Protein AF-A0A1I8AU23-F1 (afdb_monomer_lite)

pLDDT: mean 72.54, std 20.87, range [21.28, 94.88]

Structure (mmCIF, N/CA/C/O backbone):
data_AF-A0A1I8AU23-F1
#
_entry.id   AF-A0A1I8AU23-F1
#
loop_
_atom_site.group_PDB
_atom_site.id
_atom_site.type_symbol
_atom_site.label_atom_id
_atom_site.label_alt_id
_atom_site.label_comp_id
_atom_site.label_asym_id
_atom_site.label_entity_id
_atom_site.label_seq_id
_atom_site.pdbx_PDB_ins_code
_atom_site.Cartn_x
_atom_site.Cartn_y
_atom_site.Cartn_z
_atom_site.occupancy
_atom_site.B_iso_or_equiv
_atom_site.auth_seq_id
_atom_site.auth_comp_id
_atom_site.auth_asym_id
_atom_site.auth_atom_id
_atom_site.pdbx_PDB_model_num
ATOM 1 N N . MET A 1 1 ? 2.530 -51.634 60.091 1.00 32.28 1 MET A N 1
ATOM 2 C CA . MET A 1 1 ? 3.502 -52.752 60.169 1.00 32.28 1 MET A CA 1
ATOM 3 C C . MET A 1 1 ? 4.900 -52.159 60.069 1.00 32.28 1 MET A C 1
ATOM 5 O O . MET A 1 1 ? 5.012 -51.198 59.331 1.00 32.28 1 MET A O 1
ATOM 9 N N . LEU A 1 2 ? 5.880 -52.709 60.805 1.00 29.70 2 LEU A N 1
ATOM 10 C CA . LEU A 1 2 ? 7.350 -52.586 60.645 1.00 29.70 2 LEU A CA 1
ATOM 11 C C . LEU A 1 2 ? 7.907 -51.180 60.262 1.00 29.70 2 LEU A C 1
ATOM 13 O O . LEU A 1 2 ? 7.735 -50.759 59.128 1.00 29.70 2 LEU A O 1
ATOM 17 N N . SER A 1 3 ? 8.516 -50.349 61.127 1.00 27.80 3 SER A N 1
ATOM 18 C CA . SER A 1 3 ? 9.622 -50.534 62.110 1.00 27.80 3 SER A CA 1
ATOM 19 C C . SER A 1 3 ? 10.989 -50.860 61.482 1.00 27.80 3 SER A C 1
ATOM 21 O O . SER A 1 3 ? 10.985 -51.642 60.532 1.00 27.80 3 SER A O 1
ATOM 23 N N . PRO A 1 4 ? 12.143 -50.432 62.052 1.00 51.12 4 PRO A N 1
ATOM 24 C CA . PRO A 1 4 ? 12.371 -49.725 63.332 1.00 51.12 4 PRO A CA 1
ATOM 25 C C . PRO A 1 4 ? 12.957 -48.291 63.101 1.00 51.12 4 PRO A C 1
ATOM 27 O O . PRO A 1 4 ? 12.877 -47.809 61.979 1.00 51.12 4 PRO A O 1
ATOM 30 N N . ALA A 1 5 ? 13.496 -47.508 64.054 1.00 31.16 5 ALA A N 1
ATOM 31 C CA . ALA A 1 5 ? 13.915 -47.742 65.448 1.00 31.16 5 ALA A CA 1
ATOM 32 C C . ALA A 1 5 ? 13.882 -46.449 66.316 1.00 31.16 5 ALA A C 1
ATOM 34 O O . ALA A 1 5 ? 13.838 -45.362 65.758 1.00 31.16 5 ALA A O 1
ATOM 35 N N . SER A 1 6 ? 13.976 -46.616 67.653 1.00 28.92 6 SER A N 1
ATOM 36 C CA . SER A 1 6 ? 14.661 -45.764 68.676 1.00 28.92 6 SER A CA 1
ATOM 37 C C . SER A 1 6 ? 14.544 -44.216 68.676 1.00 28.92 6 SER A C 1
ATOM 39 O O . SER A 1 6 ? 14.718 -43.582 67.649 1.00 28.92 6 SER A O 1
ATOM 41 N N . SER A 1 7 ? 14.453 -43.496 69.809 1.00 28.77 7 SER A N 1
ATOM 42 C CA . SER A 1 7 ? 14.325 -43.844 71.248 1.00 28.77 7 SER A CA 1
ATOM 43 C C . SER A 1 7 ? 14.197 -42.535 72.080 1.00 28.77 7 SER A C 1
ATOM 45 O O . SER A 1 7 ? 14.979 -41.624 71.849 1.00 28.77 7 SER A O 1
ATOM 47 N N . VAL A 1 8 ? 13.200 -42.373 72.971 1.00 28.25 8 VAL A N 1
ATOM 48 C CA . VAL A 1 8 ? 13.302 -42.478 74.463 1.00 28.25 8 VAL A CA 1
ATOM 49 C C . VAL A 1 8 ? 13.427 -41.136 75.233 1.00 28.25 8 VAL A C 1
ATOM 51 O O . VAL A 1 8 ? 14.428 -40.458 75.082 1.00 28.25 8 VAL A O 1
ATOM 54 N N . PHE A 1 9 ? 12.424 -40.860 76.101 1.00 26.38 9 PHE A N 1
ATOM 55 C CA . PHE A 1 9 ? 12.414 -40.134 77.409 1.00 26.38 9 PHE A CA 1
ATOM 56 C C . PHE A 1 9 ? 13.008 -38.691 77.470 1.00 26.38 9 PHE A C 1
ATOM 58 O O . PHE A 1 9 ? 14.077 -38.422 76.951 1.00 26.38 9 PHE A O 1
ATOM 65 N N . SER A 1 10 ? 12.321 -37.649 77.978 1.00 25.06 10 SER A N 1
ATOM 66 C CA . SER A 1 10 ? 11.847 -37.351 79.361 1.00 25.06 10 SER A CA 1
ATOM 67 C C . SER A 1 10 ? 12.985 -37.229 80.396 1.00 25.06 10 SER A C 1
ATOM 69 O O . SER A 1 10 ? 13.901 -38.037 80.349 1.00 25.06 10 SER A O 1
ATOM 71 N N . ALA A 1 11 ? 12.977 -36.327 81.385 1.00 27.92 11 ALA A N 1
ATOM 72 C CA . ALA A 1 11 ? 11.888 -35.567 82.029 1.00 27.92 11 ALA A CA 1
ATOM 73 C C . ALA A 1 11 ? 12.344 -34.101 82.301 1.00 27.92 11 ALA A C 1
ATOM 75 O O . ALA A 1 11 ? 13.539 -33.832 82.290 1.00 27.92 11 ALA A O 1
ATOM 76 N N . ALA A 1 12 ? 11.495 -33.066 82.303 1.00 27.48 12 ALA A N 1
ATOM 77 C CA . ALA A 1 12 ? 10.523 -32.630 83.324 1.00 27.48 12 ALA A CA 1
ATOM 78 C C . ALA A 1 12 ? 11.107 -32.286 84.717 1.00 27.48 12 ALA A C 1
ATOM 80 O O . ALA A 1 12 ? 11.748 -33.132 85.322 1.00 27.48 12 ALA A O 1
ATOM 81 N N . ASN A 1 13 ? 10.711 -31.107 85.233 1.00 25.47 13 ASN A N 1
ATOM 82 C CA . ASN A 1 13 ? 10.614 -30.708 86.654 1.00 25.47 13 ASN A CA 1
ATOM 83 C C . ASN A 1 13 ? 11.897 -30.680 87.529 1.00 25.47 13 ASN A C 1
ATOM 85 O O . ASN A 1 13 ? 12.814 -31.462 87.342 1.00 25.47 13 ASN A O 1
ATOM 89 N N . SER A 1 14 ? 12.015 -29.848 88.575 1.00 25.70 14 SER A N 1
ATOM 90 C CA . SER A 1 14 ? 11.284 -28.632 89.009 1.00 25.70 14 SER A CA 1
ATOM 91 C C . SER A 1 14 ? 11.901 -28.118 90.322 1.00 25.70 14 SER A C 1
ATOM 93 O O . SER A 1 14 ? 12.317 -28.965 91.109 1.00 25.70 14 SER A O 1
ATOM 95 N N . HIS A 1 15 ? 11.757 -26.818 90.650 1.00 25.80 15 HIS A N 1
ATOM 96 C CA . HIS A 1 15 ? 11.891 -26.296 92.034 1.00 25.80 15 HIS A CA 1
ATOM 97 C C . HIS A 1 15 ? 13.331 -26.464 92.648 1.00 25.80 15 HIS A C 1
ATOM 99 O O . HIS A 1 15 ? 14.187 -27.059 92.007 1.00 25.80 15 HIS A O 1
ATOM 105 N N . ILE A 1 16 ? 13.751 -25.925 93.811 1.00 25.78 16 ILE A N 1
ATOM 106 C CA . ILE A 1 16 ? 13.205 -24.913 94.746 1.00 25.78 16 ILE A CA 1
ATOM 107 C C . ILE A 1 16 ? 14.352 -24.233 95.549 1.00 25.78 16 ILE A C 1
ATOM 109 O O . ILE A 1 16 ? 15.343 -24.893 95.827 1.00 25.78 16 ILE A O 1
ATOM 113 N N . LEU A 1 17 ? 14.138 -22.972 95.965 1.00 24.92 17 LEU A N 1
ATOM 114 C CA . LEU A 1 17 ? 14.748 -22.224 97.097 1.00 24.92 17 LEU A CA 1
ATOM 115 C C . LEU A 1 17 ? 16.282 -21.990 97.252 1.00 24.92 17 LEU A C 1
ATOM 117 O O . LEU A 1 17 ? 17.136 -22.776 96.869 1.00 24.92 17 LEU A O 1
ATOM 121 N N . ASP A 1 18 ? 16.544 -20.855 97.917 1.00 26.77 18 ASP A N 1
ATOM 122 C CA . ASP A 1 18 ? 17.567 -20.536 98.932 1.00 26.77 18 ASP A CA 1
ATOM 123 C C . ASP A 1 18 ? 19.090 -20.593 98.651 1.00 26.77 18 ASP A C 1
ATOM 125 O O . ASP A 1 18 ? 19.781 -21.578 98.872 1.00 26.77 18 ASP A O 1
ATOM 129 N N . ALA A 1 19 ? 19.607 -19.401 98.316 1.00 26.16 19 ALA A N 1
ATOM 130 C CA . ALA A 1 19 ? 20.414 -18.545 99.211 1.00 26.16 19 ALA A CA 1
ATOM 131 C C . ALA A 1 19 ? 21.784 -19.012 99.785 1.00 26.16 19 ALA A C 1
ATOM 133 O O . ALA A 1 19 ? 21.867 -19.945 100.568 1.00 26.16 19 ALA A O 1
ATOM 134 N N . LEU A 1 20 ? 22.800 -18.150 99.558 1.00 26.61 20 LEU A N 1
ATOM 135 C CA . LEU A 1 20 ? 23.954 -17.825 100.438 1.00 26.61 20 LEU A CA 1
ATOM 136 C C . LEU A 1 20 ? 24.861 -18.996 100.918 1.00 26.61 20 LEU A C 1
ATOM 138 O O . LEU A 1 20 ? 24.489 -19.747 101.804 1.00 26.61 20 LEU A O 1
ATOM 142 N N . GLY A 1 21 ? 26.138 -19.141 100.543 1.00 27.66 21 GLY A N 1
ATOM 143 C CA . GLY A 1 21 ? 27.087 -18.252 99.872 1.00 27.66 21 GLY A CA 1
ATOM 144 C C . GLY A 1 21 ? 28.557 -18.584 100.235 1.00 27.66 21 GLY A C 1
ATOM 145 O O . GLY A 1 21 ? 28.816 -19.519 100.984 1.00 27.66 21 GLY A O 1
ATOM 146 N N . TRP A 1 22 ? 29.477 -17.734 99.750 1.00 29.55 22 TRP A N 1
ATOM 147 C CA . TRP A 1 22 ? 30.911 -17.601 100.108 1.00 29.55 22 TRP A CA 1
ATOM 148 C C . TRP A 1 22 ? 31.915 -18.694 99.663 1.00 29.55 22 TRP A C 1
ATOM 150 O O . TRP A 1 22 ? 31.788 -19.867 99.992 1.00 29.55 22 TRP A O 1
ATOM 160 N N . GLY A 1 23 ? 32.984 -18.255 98.974 1.00 27.97 23 GLY A N 1
ATOM 161 C CA . GLY A 1 23 ? 34.149 -19.065 98.578 1.00 27.97 23 GLY A CA 1
ATOM 162 C C . GLY A 1 23 ? 34.936 -18.460 97.398 1.00 27.97 23 GLY A C 1
ATOM 163 O O . GLY A 1 23 ? 34.442 -18.445 96.280 1.00 27.97 23 GLY A O 1
ATOM 164 N N . GLU A 1 24 ? 36.134 -17.942 97.680 1.00 30.41 24 GLU A N 1
ATOM 165 C CA . GLU A 1 24 ? 37.204 -17.391 96.807 1.00 30.41 24 GLU A CA 1
ATOM 166 C C . GLU A 1 24 ? 37.392 -18.078 95.424 1.00 30.41 24 GLU A C 1
ATOM 168 O O . GLU A 1 24 ? 37.192 -19.282 95.315 1.00 30.41 24 GLU A O 1
ATOM 173 N N . ALA A 1 25 ? 37.857 -17.458 94.323 1.00 29.39 25 ALA A N 1
ATOM 174 C CA . ALA A 1 25 ? 38.222 -16.079 93.923 1.00 29.39 25 ALA A CA 1
ATOM 175 C C . ALA A 1 25 ? 38.137 -16.003 92.357 1.00 29.39 25 ALA A C 1
ATOM 177 O O . ALA A 1 25 ? 37.971 -17.039 91.721 1.00 29.39 25 ALA A O 1
ATOM 178 N N . SER A 1 26 ? 38.226 -14.881 91.623 1.00 29.83 26 SER A N 1
ATOM 179 C CA . SER A 1 26 ? 38.739 -13.534 91.921 1.00 29.83 26 SER A CA 1
ATOM 180 C C . SER A 1 26 ? 37.991 -12.413 91.151 1.00 29.83 26 SER A C 1
ATOM 182 O O . SER A 1 26 ? 38.006 -12.404 89.924 1.00 29.83 26 SER A O 1
ATOM 184 N N . SER A 1 27 ? 37.381 -11.473 91.895 1.00 27.62 27 SER A N 1
ATOM 185 C CA . SER A 1 27 ? 37.487 -9.987 91.787 1.00 27.62 27 SER A CA 1
ATOM 186 C C . SER A 1 27 ? 37.732 -9.290 90.423 1.00 27.62 27 SER A C 1
ATOM 188 O O . SER A 1 27 ? 38.641 -9.688 89.706 1.00 27.62 27 SER A O 1
ATOM 190 N N . THR A 1 28 ? 37.145 -8.132 90.056 1.00 28.23 28 THR A N 1
ATOM 191 C CA . THR A 1 28 ? 36.193 -7.149 90.672 1.00 28.23 28 THR A CA 1
ATOM 192 C C . THR A 1 28 ? 35.948 -6.004 89.643 1.00 28.23 28 THR A C 1
ATOM 194 O O . THR A 1 28 ? 36.847 -5.780 88.841 1.00 28.23 28 THR A O 1
ATOM 197 N N . THR A 1 29 ? 34.888 -5.170 89.594 1.00 28.27 29 THR A N 1
ATOM 198 C CA . THR A 1 29 ? 33.514 -5.119 90.172 1.00 28.27 29 THR A CA 1
ATOM 199 C C . THR A 1 29 ? 32.700 -3.977 89.508 1.00 28.27 29 THR A C 1
ATOM 201 O O . THR A 1 29 ? 33.240 -2.889 89.363 1.00 28.27 29 THR A O 1
ATOM 204 N N . TRP A 1 30 ? 31.391 -4.205 89.302 1.00 25.25 30 TRP A N 1
ATOM 205 C CA . TRP A 1 30 ? 30.259 -3.272 89.554 1.00 25.25 30 TRP A CA 1
ATOM 206 C C . TRP A 1 30 ? 29.835 -2.117 88.605 1.00 25.25 30 TRP A C 1
ATOM 208 O O . TRP A 1 30 ? 30.634 -1.448 87.967 1.00 25.25 30 TRP A O 1
ATOM 218 N N . GLU A 1 31 ? 28.497 -1.977 88.583 1.00 27.86 31 GLU A N 1
ATOM 219 C CA . GLU A 1 31 ? 27.583 -0.811 88.662 1.00 27.86 31 GLU A CA 1
ATOM 220 C C . GLU A 1 31 ? 27.932 0.607 88.145 1.00 27.86 31 GLU A C 1
ATOM 222 O O . GLU A 1 31 ? 28.978 1.173 88.429 1.00 27.86 31 GLU A O 1
ATOM 227 N N . ASP A 1 32 ? 26.913 1.178 87.484 1.00 26.84 32 ASP A N 1
ATOM 228 C CA . ASP A 1 32 ? 26.318 2.526 87.583 1.00 26.84 32 ASP A CA 1
ATOM 229 C C . ASP A 1 32 ? 27.112 3.848 87.707 1.00 26.84 32 ASP A C 1
ATOM 231 O O . ASP A 1 32 ? 28.120 4.020 88.381 1.00 26.84 32 ASP A O 1
ATOM 235 N N . HIS A 1 33 ? 26.412 4.859 87.175 1.00 25.20 33 HIS A N 1
ATOM 236 C CA . HIS A 1 33 ? 26.497 6.291 87.458 1.00 25.20 33 HIS A CA 1
ATOM 237 C C . HIS A 1 33 ? 27.632 7.140 86.855 1.00 25.20 33 HIS A C 1
ATOM 239 O O . HIS A 1 33 ? 28.652 6.703 86.337 1.00 25.20 33 HIS A O 1
ATOM 245 N N . TRP A 1 34 ? 27.306 8.435 86.816 1.00 26.22 34 TRP A N 1
ATOM 246 C CA . TRP A 1 34 ? 28.069 9.546 86.256 1.00 26.22 34 TRP A CA 1
ATOM 247 C C . TRP A 1 34 ? 29.183 10.029 87.197 1.00 26.22 34 TRP A C 1
ATOM 249 O O . TRP A 1 34 ? 29.148 9.777 88.397 1.00 26.22 34 TRP A O 1
ATOM 259 N N . THR A 1 35 ? 30.023 10.922 86.654 1.00 24.88 35 THR A N 1
ATOM 260 C CA . THR A 1 35 ? 31.065 11.736 87.321 1.00 24.88 35 THR A CA 1
ATOM 261 C C . THR A 1 35 ? 32.366 10.985 87.646 1.00 24.88 35 THR A C 1
ATOM 263 O O . THR A 1 35 ? 32.352 9.787 87.879 1.00 24.88 35 THR A O 1
ATOM 266 N N . GLY A 1 36 ? 33.536 11.632 87.641 1.00 26.11 36 GLY A N 1
ATOM 267 C CA . GLY A 1 36 ? 33.838 12.986 87.150 1.00 26.11 36 GLY A CA 1
ATOM 268 C C . GLY A 1 36 ? 35.086 13.603 87.796 1.00 26.11 36 GLY A C 1
ATOM 269 O O . GLY A 1 36 ? 35.190 13.639 89.015 1.00 26.11 36 GLY A O 1
ATOM 270 N N . GLY A 1 37 ? 35.991 14.140 86.971 1.00 28.62 37 GLY A N 1
ATOM 271 C CA . GLY A 1 37 ? 37.316 14.645 87.370 1.00 28.62 37 GLY A CA 1
ATOM 272 C C . GLY A 1 37 ? 38.436 13.817 86.720 1.00 28.62 37 GLY A C 1
ATOM 273 O O . GLY A 1 37 ? 38.209 12.667 86.365 1.00 28.62 37 GLY A O 1
ATOM 274 N N . GLU A 1 38 ? 39.632 14.344 86.461 1.00 30.50 38 GLU A N 1
ATOM 275 C CA . GLU A 1 38 ? 40.194 15.683 86.730 1.00 30.50 38 GLU A CA 1
ATOM 276 C C . GLU A 1 38 ? 40.438 16.408 85.378 1.00 30.50 38 GLU A C 1
ATOM 278 O O . GLU A 1 38 ? 40.766 15.766 84.387 1.00 30.50 38 GLU A O 1
ATOM 283 N N . SER A 1 39 ? 40.091 17.688 85.164 1.00 28.08 39 SER A N 1
ATOM 284 C CA . SER A 1 39 ? 40.587 18.937 85.787 1.00 28.08 39 SER A CA 1
ATOM 285 C C . SER A 1 39 ? 42.066 19.206 85.431 1.00 28.08 39 SER A C 1
ATOM 287 O O . SER A 1 39 ? 42.878 18.298 85.531 1.00 28.08 39 SER A O 1
ATOM 289 N N . LEU A 1 40 ? 42.501 20.379 84.947 1.00 27.92 40 LEU A N 1
ATOM 290 C CA . LEU A 1 40 ? 42.023 21.775 85.057 1.00 27.92 40 LEU A CA 1
ATOM 291 C C . LEU A 1 40 ? 42.376 22.588 83.770 1.00 27.92 40 LEU A C 1
ATOM 293 O O . LEU A 1 40 ? 43.265 22.159 83.037 1.00 27.92 40 LEU A O 1
ATOM 297 N N . PRO A 1 41 ? 41.881 23.831 83.563 1.00 37.44 41 PRO A N 1
ATOM 298 C CA . PRO A 1 41 ? 40.493 24.310 83.686 1.00 37.44 41 PRO A CA 1
ATOM 299 C C . PRO A 1 41 ? 40.078 25.288 82.534 1.00 37.44 41 PRO A C 1
ATOM 301 O O . PRO A 1 41 ? 40.872 25.560 81.647 1.00 37.44 41 PRO A O 1
ATOM 304 N N . SER A 1 42 ? 38.848 25.842 82.599 1.00 26.44 42 SER A N 1
ATOM 305 C CA . SER A 1 42 ? 38.447 27.254 82.288 1.00 26.44 42 SER A CA 1
ATOM 306 C C . SER A 1 42 ? 38.936 27.989 80.998 1.00 26.44 42 SER A C 1
ATOM 308 O O . SER A 1 42 ? 40.105 27.957 80.655 1.00 26.44 42 SER A O 1
ATOM 310 N N . GLU A 1 43 ? 38.156 28.835 80.304 1.00 30.44 43 GLU A N 1
ATOM 311 C CA . GLU A 1 43 ? 36.886 29.478 80.681 1.00 30.44 43 GLU A CA 1
ATOM 312 C C . GLU A 1 43 ? 36.085 30.091 79.501 1.00 30.44 43 GLU A C 1
ATOM 314 O O . GLU A 1 43 ? 36.492 30.092 78.345 1.00 30.44 43 GLU A O 1
ATOM 319 N N . GLN A 1 44 ? 34.908 30.613 79.860 1.00 28.19 44 GLN A N 1
ATOM 320 C CA . GLN A 1 44 ? 34.096 31.679 79.251 1.00 28.19 44 GLN A CA 1
ATOM 321 C C . GLN A 1 44 ? 34.492 32.317 77.892 1.00 28.19 44 GLN A C 1
ATOM 323 O O . GLN A 1 44 ? 35.478 33.026 77.743 1.00 28.19 44 GLN A O 1
ATOM 328 N N . ARG A 1 45 ? 33.532 32.222 76.957 1.00 24.19 45 ARG A N 1
ATOM 329 C CA . ARG A 1 45 ? 32.712 33.336 76.411 1.00 24.19 45 ARG A CA 1
ATOM 330 C C . ARG A 1 45 ? 33.337 34.745 76.247 1.00 24.19 45 ARG A C 1
ATOM 332 O O . ARG A 1 45 ? 33.606 35.414 77.231 1.00 24.19 45 ARG A O 1
ATOM 339 N N . ARG A 1 46 ? 33.132 35.280 75.026 1.00 24.12 46 ARG A N 1
ATOM 340 C CA . ARG A 1 46 ? 32.916 36.707 74.652 1.00 24.12 46 ARG A CA 1
ATOM 341 C C . ARG A 1 46 ? 34.069 37.711 74.870 1.00 24.12 46 ARG A C 1
ATOM 343 O O . ARG A 1 46 ? 34.386 38.029 75.999 1.00 24.12 46 ARG A O 1
ATOM 350 N N . THR A 1 47 ? 34.461 38.363 73.759 1.00 26.39 47 THR A N 1
ATOM 351 C CA . T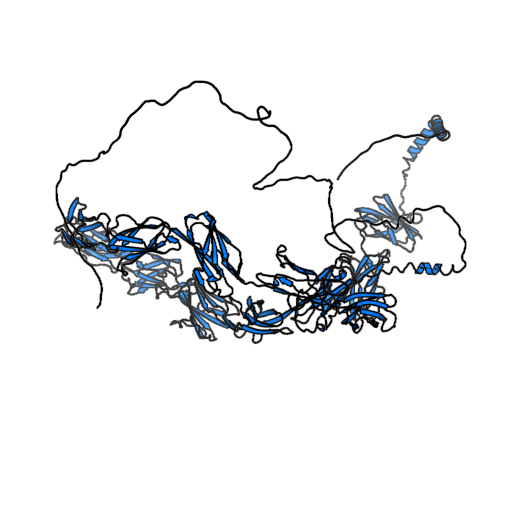HR A 1 47 ? 34.849 39.798 73.609 1.00 26.39 47 THR A CA 1
ATOM 352 C C . THR A 1 47 ? 35.935 40.377 74.549 1.00 26.39 47 THR A C 1
ATOM 354 O O . THR A 1 47 ? 35.805 40.320 75.758 1.00 26.39 47 THR A O 1
ATOM 357 N N . ASP A 1 48 ? 36.962 41.101 74.087 1.00 27.48 48 ASP A N 1
ATOM 358 C CA . ASP A 1 48 ? 36.982 42.002 72.923 1.00 27.48 48 ASP A CA 1
ATOM 359 C C . ASP A 1 48 ? 38.419 42.367 72.451 1.00 27.48 48 ASP A C 1
ATOM 361 O O . ASP A 1 48 ? 39.392 42.216 73.183 1.00 27.48 48 ASP A O 1
ATOM 365 N N . ARG A 1 49 ? 38.524 42.912 71.230 1.00 29.20 49 ARG A N 1
ATOM 366 C CA . ARG A 1 49 ? 39.522 43.896 70.731 1.00 29.20 49 ARG A CA 1
ATOM 367 C C . ARG A 1 49 ? 40.906 44.051 71.421 1.00 29.20 49 ARG A C 1
ATOM 369 O O . ARG A 1 49 ? 41.031 44.843 72.353 1.00 29.20 49 ARG A O 1
ATOM 376 N N . LYS A 1 50 ? 41.983 43.609 70.739 1.00 29.30 50 LYS A N 1
ATOM 377 C CA . LYS A 1 50 ? 42.966 44.459 69.984 1.00 29.30 50 LYS A CA 1
ATOM 378 C C . LYS A 1 50 ? 44.312 43.754 69.725 1.00 29.30 50 LYS A C 1
ATOM 380 O O . LYS A 1 50 ? 44.913 43.235 70.654 1.00 29.30 50 LYS A O 1
ATOM 385 N N . GLY A 1 51 ? 44.858 43.911 68.511 1.00 26.39 51 GLY A N 1
ATOM 386 C CA . GLY A 1 51 ? 46.286 43.679 68.235 1.00 26.39 51 GLY A CA 1
ATOM 387 C C . GLY A 1 51 ? 46.633 43.390 66.768 1.00 26.39 51 GLY A C 1
ATOM 388 O O . GLY A 1 51 ? 46.676 42.226 66.418 1.00 26.39 51 GLY A O 1
ATOM 389 N N . VAL A 1 52 ? 46.913 44.443 65.973 1.00 27.62 52 VAL A N 1
ATOM 390 C CA . VAL A 1 52 ? 47.713 44.462 64.709 1.00 27.62 52 VAL A CA 1
ATOM 391 C C . VAL A 1 52 ? 47.338 43.421 63.616 1.00 27.62 52 VAL A C 1
ATOM 393 O O . VAL A 1 52 ? 47.518 42.231 63.812 1.00 27.62 52 VAL A O 1
ATOM 396 N N . ALA A 1 53 ? 46.905 43.744 62.390 1.00 29.75 53 ALA A N 1
ATOM 397 C CA . ALA A 1 53 ? 46.713 45.000 61.644 1.00 29.75 53 ALA A CA 1
ATOM 398 C C . ALA A 1 53 ? 45.633 44.748 60.545 1.00 29.75 53 ALA A C 1
ATOM 400 O O . ALA A 1 53 ? 45.704 43.738 59.858 1.00 29.75 53 ALA A O 1
ATOM 401 N N . THR A 1 54 ? 44.490 45.455 60.502 1.00 28.52 54 THR A N 1
ATOM 402 C CA . THR A 1 54 ? 44.186 46.661 59.673 1.00 28.52 54 THR A CA 1
ATOM 403 C C . THR A 1 54 ? 44.403 46.510 58.154 1.00 28.52 54 THR A C 1
ATOM 405 O O . THR A 1 54 ? 45.521 46.211 57.759 1.00 28.52 54 THR A O 1
ATOM 408 N N . TRP A 1 55 ? 43.466 46.823 57.240 1.00 25.48 55 TRP A N 1
ATOM 409 C CA . TRP A 1 55 ? 42.032 47.209 57.316 1.00 25.48 55 TRP A CA 1
ATOM 410 C C . TRP A 1 55 ? 41.332 46.837 55.969 1.00 25.48 55 TRP A C 1
ATOM 412 O O . TRP A 1 55 ? 41.894 46.103 55.163 1.00 25.48 55 TRP A O 1
ATOM 422 N N . GLN A 1 56 ? 40.094 47.289 55.743 1.00 25.78 56 GLN A N 1
ATOM 423 C CA . GLN A 1 56 ? 39.132 46.820 54.720 1.00 25.78 56 GLN A CA 1
ATOM 424 C C . GLN A 1 56 ? 38.888 47.862 53.584 1.00 25.78 56 GLN A C 1
ATOM 426 O O . GLN A 1 56 ? 39.238 49.022 53.769 1.00 25.78 56 GLN A O 1
ATOM 431 N N . ILE A 1 57 ? 38.155 47.466 52.515 1.00 26.55 57 ILE A N 1
ATOM 432 C CA . ILE A 1 57 ? 37.289 48.278 51.593 1.00 26.55 57 ILE A CA 1
ATOM 433 C C . ILE A 1 57 ? 37.762 48.496 50.120 1.00 26.55 57 ILE A C 1
ATOM 435 O O . ILE A 1 57 ? 38.572 49.363 49.834 1.00 26.55 57 ILE A O 1
ATOM 439 N N . SER A 1 58 ? 37.093 47.759 49.210 1.00 25.50 58 SER A N 1
ATOM 440 C CA . SER A 1 58 ? 36.457 48.125 47.910 1.00 25.50 58 SER A CA 1
ATOM 441 C C . SER A 1 58 ? 37.154 48.825 46.709 1.00 25.50 58 SER A C 1
ATOM 443 O O . SER A 1 58 ? 38.038 49.655 46.836 1.00 25.50 58 SER A O 1
ATOM 445 N N . PHE A 1 59 ? 36.522 48.576 45.542 1.00 25.53 59 PHE A N 1
ATOM 446 C CA . PHE A 1 59 ? 36.512 49.294 44.243 1.00 25.53 59 PHE A CA 1
ATOM 447 C C . PHE A 1 59 ? 37.585 49.025 43.154 1.00 25.53 59 PHE A C 1
ATOM 449 O O . PHE A 1 59 ? 38.707 49.501 43.195 1.00 25.53 59 PHE A O 1
ATOM 456 N N . ALA A 1 60 ? 37.102 48.356 42.094 1.00 26.84 60 ALA A N 1
ATOM 457 C CA . ALA A 1 60 ? 37.217 48.668 40.659 1.00 26.84 60 ALA A CA 1
ATOM 458 C C . ALA A 1 60 ? 38.560 49.022 39.960 1.00 26.84 60 ALA A C 1
ATOM 460 O O . ALA A 1 60 ? 39.089 50.120 40.084 1.00 26.84 60 ALA A O 1
ATOM 461 N N . SER A 1 61 ? 38.825 48.210 38.922 1.00 25.05 61 SER A N 1
ATOM 462 C CA . SER A 1 61 ? 39.305 48.590 37.573 1.00 25.05 61 SER A CA 1
ATOM 463 C C . SER A 1 61 ? 40.802 48.831 37.292 1.00 25.05 61 SER A C 1
ATOM 465 O O . SER A 1 61 ? 41.534 49.397 38.086 1.00 25.05 61 SER A O 1
ATOM 467 N N . LEU A 1 62 ? 41.168 48.458 36.053 1.00 24.20 62 LEU A N 1
ATOM 468 C CA . LEU A 1 62 ? 42.247 48.984 35.196 1.00 24.20 62 LEU A CA 1
ATOM 469 C C . LEU A 1 62 ? 43.731 48.894 35.635 1.00 24.20 62 LEU A C 1
ATOM 471 O O . LEU A 1 62 ? 44.217 49.689 36.427 1.00 24.20 62 LEU A O 1
ATOM 475 N N . SER A 1 63 ? 44.487 48.130 34.826 1.00 24.78 63 SER A N 1
ATOM 476 C CA . SER A 1 63 ? 45.910 48.332 34.451 1.00 24.78 63 SER A CA 1
ATOM 477 C C . SER A 1 63 ? 47.027 48.074 35.490 1.00 24.78 63 SER A C 1
ATOM 479 O O . SER A 1 63 ? 46.801 48.136 36.687 1.00 24.78 63 SER A O 1
ATOM 481 N N . GLY A 1 64 ? 48.251 47.787 34.999 1.00 29.52 64 GLY A N 1
ATOM 482 C CA . GLY A 1 64 ? 49.507 47.740 35.785 1.00 29.52 64 GLY A CA 1
ATOM 483 C C . GLY A 1 64 ? 49.617 46.590 36.807 1.00 29.52 64 GLY A C 1
ATOM 484 O O . GLY A 1 64 ? 49.400 46.812 37.986 1.00 29.52 64 GLY A O 1
ATOM 485 N N . LEU A 1 65 ? 49.825 45.319 36.438 1.00 24.17 65 LEU A N 1
ATOM 486 C CA . LEU A 1 65 ? 51.036 44.714 35.836 1.00 24.17 65 LEU A CA 1
ATOM 487 C C . LEU A 1 65 ? 52.257 44.665 36.798 1.00 24.17 65 LEU A C 1
ATOM 489 O O . LEU A 1 65 ? 52.955 45.663 36.944 1.00 24.17 65 LEU A O 1
ATOM 493 N N . SER A 1 66 ? 52.560 43.460 37.328 1.00 25.86 66 SER A N 1
ATOM 494 C CA . SER A 1 66 ? 53.724 43.054 38.170 1.00 25.86 66 SER A CA 1
ATOM 495 C C . SER A 1 66 ? 53.837 43.748 39.543 1.00 25.86 66 SER A C 1
ATOM 497 O O . SER A 1 66 ? 53.687 44.957 39.639 1.00 25.86 66 SER A O 1
ATOM 499 N N . VAL A 1 67 ? 54.000 43.048 40.673 1.00 25.89 67 VAL A N 1
ATOM 500 C CA . VAL A 1 67 ? 55.186 42.324 41.215 1.00 25.89 67 VAL A CA 1
ATOM 501 C C . VAL A 1 67 ? 54.700 41.681 42.542 1.00 25.89 67 VAL A C 1
ATOM 503 O O . VAL A 1 67 ? 53.893 42.321 43.212 1.00 25.89 67 VAL A O 1
ATOM 506 N N . CYS A 1 68 ? 55.094 40.509 43.059 1.00 27.67 68 CYS A N 1
ATOM 507 C CA . CYS A 1 68 ? 55.950 39.379 42.648 1.00 27.67 68 CYS A CA 1
ATOM 508 C C . CYS A 1 68 ? 55.646 38.176 43.595 1.00 27.67 68 CYS A C 1
ATOM 510 O O . CYS A 1 68 ? 54.840 38.320 44.512 1.00 27.67 68 CYS A O 1
ATOM 512 N N . ASP A 1 69 ? 56.243 36.987 43.473 1.00 30.69 69 ASP A N 1
ATOM 513 C CA . ASP A 1 69 ? 57.152 36.488 42.431 1.00 30.69 69 ASP A CA 1
ATOM 514 C C . ASP A 1 69 ? 56.420 35.431 41.597 1.00 30.69 69 ASP A C 1
ATOM 516 O O . ASP A 1 69 ? 56.150 34.321 42.053 1.00 30.69 69 ASP A O 1
ATOM 520 N N . ASP A 1 70 ? 56.070 35.815 40.372 1.00 24.41 70 ASP A N 1
ATOM 521 C CA . ASP A 1 70 ? 55.318 35.012 39.412 1.00 24.41 70 ASP A CA 1
ATOM 522 C C . ASP A 1 70 ? 56.083 34.999 38.085 1.00 24.41 70 ASP A C 1
ATOM 524 O O . ASP A 1 70 ? 56.596 36.036 37.647 1.00 24.41 70 ASP A O 1
ATOM 528 N N . HIS A 1 71 ? 56.141 33.826 37.441 1.00 24.94 71 HIS A N 1
ATOM 529 C CA . HIS A 1 71 ? 56.923 33.566 36.225 1.00 24.94 71 HIS A CA 1
ATOM 530 C C . HIS A 1 71 ? 58.459 33.762 36.455 1.00 24.94 71 HIS A C 1
ATOM 532 O O . HIS A 1 71 ? 58.859 34.094 37.570 1.00 24.94 71 HIS A O 1
ATOM 538 N N . PRO A 1 72 ? 59.379 33.513 35.483 1.00 30.92 72 PRO A N 1
ATOM 539 C CA . PRO A 1 72 ? 59.153 33.254 34.057 1.00 30.92 72 PRO A CA 1
ATOM 540 C C . PRO A 1 72 ? 59.994 32.138 33.375 1.00 30.92 72 PRO A C 1
ATOM 542 O O . PRO A 1 72 ? 61.105 31.832 33.780 1.00 30.92 72 PRO A O 1
ATOM 545 N N . ARG A 1 73 ? 59.519 31.729 32.180 1.00 23.44 73 ARG A N 1
ATOM 546 C CA . ARG A 1 73 ? 60.290 31.439 30.932 1.00 23.44 73 ARG A CA 1
ATOM 547 C C . ARG A 1 73 ? 61.400 30.360 30.905 1.00 23.44 73 ARG A C 1
ATOM 549 O O . ARG A 1 73 ? 62.360 30.442 31.647 1.00 23.44 73 ARG A O 1
ATOM 556 N N . ARG A 1 74 ? 61.418 29.633 29.765 1.00 24.28 74 ARG A N 1
ATOM 557 C CA . ARG A 1 74 ? 62.614 29.186 28.988 1.00 24.28 74 ARG A CA 1
ATOM 558 C C . ARG A 1 74 ? 63.589 28.234 29.720 1.00 24.28 74 ARG A C 1
ATOM 560 O O . ARG A 1 74 ? 64.206 28.604 30.701 1.00 24.28 74 ARG A O 1
ATOM 567 N N . ASN A 1 75 ? 63.915 27.044 29.214 1.00 26.62 75 ASN A N 1
ATOM 568 C CA . ASN A 1 75 ? 64.248 26.685 27.828 1.00 26.62 75 ASN A CA 1
ATOM 569 C C . ASN A 1 75 ? 64.374 25.149 27.694 1.00 26.62 75 ASN A C 1
ATOM 571 O O . ASN A 1 75 ? 64.679 24.498 28.679 1.00 26.62 75 ASN A O 1
ATOM 575 N N . ASN A 1 76 ? 64.312 24.655 26.449 1.00 26.17 76 ASN A N 1
ATOM 576 C CA . ASN A 1 76 ? 65.084 23.533 25.873 1.00 26.17 76 ASN A CA 1
ATOM 577 C C . ASN A 1 76 ? 65.153 22.129 26.534 1.00 26.17 76 ASN A C 1
ATOM 579 O O . ASN A 1 76 ? 65.442 21.964 27.708 1.00 26.17 76 ASN A O 1
ATOM 583 N N . LEU A 1 77 ? 65.157 21.136 25.629 1.00 28.52 77 LEU A N 1
ATOM 584 C CA . LEU A 1 77 ? 65.561 19.725 25.772 1.00 28.52 77 LEU A CA 1
ATOM 585 C C . LEU A 1 77 ? 64.641 18.760 26.556 1.00 28.52 77 LEU A C 1
ATOM 587 O O . LEU A 1 77 ? 64.236 18.998 27.683 1.00 28.52 77 LEU A O 1
ATOM 591 N N . ALA A 1 78 ? 64.393 17.633 25.873 1.00 27.30 78 ALA A N 1
ATOM 592 C CA . ALA A 1 78 ? 64.139 16.256 26.316 1.00 27.30 78 ALA A CA 1
ATOM 593 C C . ALA A 1 78 ? 64.047 15.962 27.839 1.00 27.30 78 ALA A C 1
ATOM 595 O O . ALA A 1 78 ? 64.904 16.371 28.612 1.00 27.30 78 ALA A O 1
ATOM 596 N N . CYS A 1 79 ? 63.127 15.103 28.300 1.00 24.84 79 CYS A N 1
ATOM 597 C CA . CYS A 1 79 ? 62.842 13.789 27.700 1.00 24.84 79 CYS A CA 1
ATOM 598 C C . CYS A 1 79 ? 61.460 13.189 28.077 1.00 24.84 79 CYS A C 1
ATOM 600 O O . CYS A 1 79 ? 60.731 13.753 28.882 1.00 24.84 79 CYS A O 1
ATOM 602 N N . LEU A 1 80 ? 61.153 12.034 27.462 1.00 26.05 80 LEU A N 1
ATOM 603 C CA . LEU A 1 80 ? 60.426 10.844 27.975 1.00 26.05 80 LEU A CA 1
ATOM 604 C C . LEU A 1 80 ? 59.780 10.932 29.391 1.00 26.05 80 LEU A C 1
ATOM 606 O O . LEU A 1 80 ? 60.456 11.326 30.333 1.00 26.05 80 LEU A O 1
ATOM 610 N N . GLN A 1 81 ? 58.551 10.449 29.659 1.00 26.11 81 GLN A N 1
ATOM 611 C CA . GLN A 1 81 ? 57.617 9.610 28.871 1.00 26.11 81 GLN A CA 1
ATOM 612 C C . GLN A 1 81 ? 56.231 9.522 29.570 1.00 26.11 81 GLN A C 1
ATOM 614 O O . GLN A 1 81 ? 56.212 9.480 30.792 1.00 26.11 81 GLN A O 1
ATOM 619 N N . SER A 1 82 ? 55.125 9.359 28.811 1.00 25.75 82 SER A N 1
ATOM 620 C CA . SER A 1 82 ? 53.805 8.766 29.206 1.00 25.75 82 SER A CA 1
ATOM 621 C C . SER A 1 82 ? 53.020 9.292 30.441 1.00 25.75 82 SER A C 1
ATOM 623 O O . SER A 1 82 ? 53.592 9.623 31.463 1.00 25.75 82 SER A O 1
ATOM 625 N N . SER A 1 83 ? 51.680 9.267 30.506 1.00 25.61 83 SER A N 1
ATOM 626 C CA . SER A 1 83 ? 50.601 9.188 29.495 1.00 25.61 83 SER A CA 1
ATOM 627 C C . SER A 1 83 ? 49.232 9.264 30.198 1.00 25.61 83 SER A C 1
ATOM 629 O O . SER A 1 83 ? 49.017 8.474 31.112 1.00 25.61 83 SER A O 1
ATOM 631 N N . MET A 1 84 ? 48.291 10.098 29.735 1.00 23.52 84 MET A N 1
ATOM 632 C CA . MET A 1 84 ? 46.838 9.811 29.698 1.00 23.52 84 MET A CA 1
ATOM 633 C C . MET A 1 84 ? 46.081 10.915 28.931 1.00 23.52 84 MET A C 1
ATOM 635 O O . MET A 1 84 ? 46.642 11.969 28.637 1.00 23.52 84 MET A O 1
ATOM 639 N N . SER A 1 85 ? 44.840 10.628 28.534 1.00 22.67 85 SER A N 1
ATOM 640 C CA . SER A 1 85 ? 44.095 11.344 27.484 1.00 22.67 85 SER A CA 1
ATOM 641 C C . SER A 1 85 ? 43.146 12.430 28.004 1.00 22.67 85 SER A C 1
ATOM 643 O O . SER A 1 85 ? 42.493 12.201 29.017 1.00 22.67 85 SER A O 1
ATOM 645 N N . LEU A 1 86 ? 42.933 13.503 27.221 1.00 22.14 86 LEU A N 1
ATOM 646 C CA . LEU A 1 86 ? 41.596 13.877 26.706 1.00 22.14 86 LEU A CA 1
ATOM 647 C C . LEU A 1 86 ? 41.655 14.937 25.577 1.00 22.14 86 LEU A C 1
ATOM 649 O O . LEU A 1 86 ? 42.697 15.534 25.320 1.00 22.14 86 LEU A O 1
ATOM 653 N N . GLN A 1 87 ? 40.525 15.132 24.885 1.00 23.45 87 GLN A N 1
ATOM 654 C CA . GLN A 1 87 ? 40.267 16.176 23.869 1.00 23.45 87 GLN A CA 1
ATOM 655 C C . GLN A 1 87 ? 39.918 17.533 24.565 1.00 23.45 87 GLN A C 1
ATOM 657 O O . GLN A 1 87 ? 39.796 17.552 25.785 1.00 23.45 87 GLN A O 1
ATOM 662 N N . LEU A 1 88 ? 39.744 18.713 23.937 1.00 22.19 88 LEU A N 1
ATOM 663 C CA . LEU A 1 88 ? 39.283 19.104 22.588 1.00 22.19 88 LEU A CA 1
ATOM 664 C C . LEU A 1 88 ? 39.962 20.402 22.057 1.00 22.19 88 LEU A C 1
ATOM 666 O O . LEU A 1 88 ? 40.305 21.280 22.835 1.00 22.19 88 LEU A O 1
ATOM 670 N N . PHE A 1 89 ? 40.026 20.521 20.717 1.00 23.41 89 PHE A N 1
ATOM 671 C CA . PHE A 1 89 ? 39.867 21.724 19.856 1.00 23.41 89 PHE A CA 1
ATOM 672 C C . PHE A 1 89 ? 40.461 23.101 20.259 1.00 23.41 89 PHE A C 1
ATOM 674 O O . PHE A 1 89 ? 39.977 23.735 21.191 1.00 23.41 89 PHE A O 1
ATOM 681 N N . LEU A 1 90 ? 41.273 23.701 19.365 1.00 24.55 90 LEU A N 1
ATOM 682 C CA . LEU A 1 90 ? 40.798 24.745 18.421 1.00 24.55 90 LEU A CA 1
ATOM 683 C C . LEU A 1 90 ? 41.844 25.130 17.335 1.00 24.55 90 LEU A C 1
ATOM 685 O O . LEU A 1 90 ? 42.969 24.642 17.332 1.00 24.55 90 LEU A O 1
ATOM 689 N N . THR A 1 91 ? 41.391 25.966 16.392 1.00 28.02 91 THR A N 1
ATOM 690 C CA . THR A 1 91 ? 42.022 26.608 15.206 1.00 28.02 91 THR A CA 1
ATOM 691 C C . THR A 1 91 ? 43.348 27.372 15.482 1.00 28.02 91 THR A C 1
ATOM 693 O O . THR A 1 91 ? 43.651 27.650 16.635 1.00 28.02 91 THR A O 1
ATOM 696 N N . ASP A 1 92 ? 44.179 27.812 14.515 1.00 24.80 92 ASP A N 1
ATOM 697 C CA . ASP A 1 92 ? 43.956 28.110 13.080 1.00 24.80 92 ASP A CA 1
ATOM 698 C C . ASP A 1 92 ? 45.270 28.188 12.243 1.00 24.80 92 ASP A C 1
ATOM 700 O O . ASP A 1 92 ? 46.334 28.467 12.794 1.00 24.80 92 ASP A O 1
ATOM 704 N N . SER A 1 93 ? 45.156 28.148 10.904 1.00 28.33 93 SER A N 1
ATOM 705 C CA . SER A 1 93 ? 46.102 28.679 9.885 1.00 28.33 93 SER A CA 1
ATOM 706 C C . SER A 1 93 ? 47.531 28.088 9.768 1.00 28.33 93 SER A C 1
ATOM 708 O O . SER A 1 93 ? 48.000 27.352 10.629 1.00 28.33 93 SER A O 1
ATOM 710 N N . GLY A 1 94 ? 48.275 28.439 8.699 1.00 25.59 94 GLY A N 1
ATOM 711 C CA . GLY A 1 94 ? 49.751 28.347 8.738 1.00 25.59 94 GLY A CA 1
ATOM 712 C C . GLY A 1 94 ? 50.505 28.313 7.401 1.00 25.59 94 GLY A C 1
ATOM 713 O O . GLY A 1 94 ? 50.832 29.361 6.853 1.00 25.59 94 GLY A O 1
ATOM 714 N N . ASN A 1 95 ? 50.756 27.097 6.889 1.00 26.95 95 ASN A N 1
ATOM 715 C CA . ASN A 1 95 ? 51.466 26.766 5.633 1.00 26.95 95 ASN A CA 1
ATOM 716 C C . ASN A 1 95 ? 53.031 26.863 5.632 1.00 26.95 95 ASN A C 1
ATOM 718 O O . ASN A 1 95 ? 53.617 27.591 6.424 1.00 26.95 95 ASN A O 1
ATOM 722 N N . ILE A 1 96 ? 53.670 26.166 4.666 1.00 27.41 96 ILE A N 1
ATOM 723 C CA . ILE A 1 96 ? 55.038 26.365 4.083 1.00 27.41 96 ILE A CA 1
ATOM 724 C C . ILE A 1 96 ? 56.310 25.657 4.690 1.00 27.41 96 ILE A C 1
ATOM 726 O O . ILE A 1 96 ? 57.029 26.187 5.526 1.00 27.41 96 ILE A O 1
ATOM 730 N N . THR A 1 97 ? 56.642 24.492 4.082 1.00 28.97 97 THR A N 1
ATOM 731 C CA . THR A 1 97 ? 57.962 23.951 3.586 1.00 28.97 97 THR A CA 1
ATOM 732 C C . THR A 1 97 ? 59.193 23.551 4.452 1.00 28.97 97 THR A C 1
ATOM 734 O O . THR A 1 97 ? 59.741 24.369 5.180 1.00 28.97 97 THR A O 1
ATOM 737 N N . GLY A 1 98 ? 59.787 22.379 4.109 1.00 28.81 98 GLY A N 1
ATOM 738 C CA . GLY A 1 98 ? 61.251 22.067 4.105 1.00 28.81 98 GLY A CA 1
ATOM 739 C C . GLY A 1 98 ? 61.693 20.846 4.961 1.00 28.81 98 GLY A C 1
ATOM 740 O O . GLY A 1 98 ? 61.445 20.864 6.156 1.00 28.81 98 GLY A O 1
ATOM 741 N N . LEU A 1 99 ? 62.190 19.692 4.455 1.00 27.12 99 LEU A N 1
ATOM 742 C CA . LEU A 1 99 ? 63.447 19.346 3.716 1.00 27.12 99 LEU A CA 1
ATOM 743 C C . LEU A 1 99 ? 64.735 19.380 4.598 1.00 27.12 99 LEU A C 1
ATOM 745 O O . LEU A 1 99 ? 64.976 20.401 5.226 1.00 27.12 99 LEU A O 1
ATOM 749 N N . THR A 1 100 ? 65.634 18.366 4.688 1.00 28.44 100 THR A N 1
ATOM 750 C CA . THR A 1 100 ? 65.794 17.059 3.971 1.00 28.44 100 THR A CA 1
ATOM 751 C C . THR A 1 100 ? 66.571 15.981 4.795 1.00 28.44 100 THR A C 1
ATOM 753 O O . THR A 1 100 ? 67.089 16.265 5.868 1.00 28.44 100 THR A O 1
ATOM 756 N N . PHE A 1 101 ? 66.657 14.753 4.251 1.00 23.23 101 PHE A N 1
ATOM 757 C CA . PHE A 1 101 ? 67.323 13.504 4.703 1.00 23.23 101 PHE A CA 1
ATOM 758 C C . PHE A 1 101 ? 68.868 13.489 4.827 1.00 23.23 101 PHE A C 1
ATOM 760 O O . PHE A 1 101 ? 69.542 14.286 4.183 1.00 23.23 101 PHE A O 1
ATOM 767 N N . VAL A 1 102 ? 69.399 12.446 5.504 1.00 26.88 102 VAL A N 1
ATOM 768 C CA . VAL A 1 102 ? 70.344 11.389 5.006 1.00 26.88 102 VAL A CA 1
ATOM 769 C C . VAL A 1 102 ? 70.499 10.342 6.144 1.00 26.88 102 VAL A C 1
ATOM 771 O O . VAL A 1 102 ? 70.701 10.737 7.284 1.00 26.88 102 VAL A O 1
ATOM 774 N N . ALA A 1 103 ? 70.137 9.052 6.010 1.00 28.75 103 ALA A N 1
ATOM 775 C CA . ALA A 1 103 ? 70.742 7.941 5.238 1.00 28.75 103 ALA A CA 1
ATOM 776 C C . ALA A 1 103 ? 72.165 7.553 5.718 1.00 28.75 103 ALA A C 1
ATOM 778 O O . ALA A 1 103 ? 72.916 8.407 6.163 1.00 28.75 103 ALA A O 1
ATOM 779 N N . GLY A 1 104 ? 72.627 6.300 5.675 1.00 27.42 104 GLY A N 1
ATOM 780 C CA . GLY A 1 104 ? 72.045 5.006 5.273 1.00 27.42 104 GLY A CA 1
ATOM 781 C C . GLY A 1 104 ? 73.033 3.887 5.685 1.00 27.42 104 GLY A C 1
ATOM 782 O O . GLY A 1 104 ? 73.949 4.159 6.454 1.00 27.42 104 GLY A O 1
ATOM 783 N N . ALA A 1 105 ? 72.985 2.632 5.228 1.00 32.69 105 ALA A N 1
ATOM 784 C CA . ALA A 1 105 ? 72.019 1.888 4.406 1.00 32.69 105 ALA A CA 1
ATOM 785 C C . ALA A 1 105 ? 72.108 0.392 4.856 1.00 32.69 105 ALA A C 1
ATOM 787 O O . ALA A 1 105 ? 72.005 0.189 6.059 1.00 32.69 105 ALA A O 1
ATOM 788 N N . ILE A 1 106 ? 72.300 -0.710 4.106 1.00 28.30 106 ILE A N 1
ATOM 789 C CA . ILE A 1 106 ? 72.526 -1.075 2.685 1.00 28.30 106 ILE A CA 1
ATOM 790 C C . ILE A 1 106 ? 71.926 -2.503 2.490 1.00 28.30 106 ILE A C 1
ATOM 792 O O . ILE A 1 106 ? 71.637 -3.162 3.482 1.00 28.30 106 ILE A O 1
ATOM 796 N N . GLN A 1 107 ? 71.887 -3.014 1.244 1.00 27.39 107 GLN A N 1
ATOM 797 C CA . GLN A 1 107 ? 71.905 -4.453 0.868 1.00 27.39 107 GLN A CA 1
ATOM 798 C C . GLN A 1 107 ? 70.572 -5.236 1.026 1.00 27.39 107 GLN A C 1
ATOM 800 O O . GLN A 1 107 ? 69.898 -5.086 2.032 1.00 27.39 107 GLN A O 1
ATOM 805 N N . SER A 1 108 ? 70.143 -6.153 0.138 1.00 27.98 108 SER A N 1
ATOM 806 C CA . SER A 1 108 ? 70.313 -6.436 -1.321 1.00 27.98 108 SER A CA 1
ATOM 807 C C . SER A 1 108 ? 69.340 -7.612 -1.672 1.00 27.98 108 SER A C 1
ATOM 809 O O . SER A 1 108 ? 68.716 -8.125 -0.748 1.00 27.98 108 SER A O 1
ATOM 811 N N . ARG A 1 109 ? 69.117 -8.171 -2.880 1.00 28.33 109 ARG A N 1
ATOM 812 C CA . ARG A 1 109 ? 69.293 -7.908 -4.343 1.00 28.33 109 ARG A CA 1
ATOM 813 C C . ARG A 1 109 ? 68.503 -9.041 -5.078 1.00 28.33 109 ARG A C 1
ATOM 815 O O . ARG A 1 109 ? 68.166 -10.008 -4.409 1.00 28.33 109 ARG A O 1
ATOM 822 N N . ALA A 1 110 ? 68.206 -9.110 -6.385 1.00 26.00 110 ALA A N 1
ATOM 823 C CA . ALA A 1 110 ? 68.261 -8.279 -7.612 1.00 26.00 110 ALA A CA 1
ATOM 824 C C . ALA A 1 110 ? 67.345 -9.000 -8.663 1.00 26.00 110 ALA A C 1
ATOM 826 O O . ALA A 1 110 ? 67.059 -10.173 -8.446 1.00 26.00 110 ALA A O 1
ATOM 827 N N . THR A 1 111 ? 66.904 -8.500 -9.827 1.00 24.98 111 THR A N 1
ATOM 828 C CA . THR A 1 111 ? 66.751 -7.165 -10.459 1.00 24.98 111 THR A CA 1
ATOM 829 C C . THR A 1 111 ? 65.943 -7.358 -11.757 1.00 24.98 111 THR A C 1
ATOM 831 O O . THR A 1 111 ? 66.165 -8.363 -12.419 1.00 24.98 111 THR A O 1
ATOM 834 N N . GLU A 1 112 ? 65.173 -6.337 -12.170 1.00 22.17 112 GLU A N 1
ATOM 835 C CA . GLU A 1 112 ? 64.769 -6.051 -13.575 1.00 22.17 112 GLU A CA 1
ATOM 836 C C . GLU A 1 112 ? 63.775 -7.013 -14.295 1.00 22.17 112 GLU A C 1
ATOM 838 O O . GLU A 1 112 ? 63.714 -8.190 -13.950 1.00 22.17 112 GLU A O 1
ATOM 843 N N . PRO A 1 113 ? 63.027 -6.567 -15.344 1.00 33.59 113 PRO A N 1
ATOM 844 C CA . PRO A 1 113 ? 62.686 -5.187 -15.762 1.00 33.59 113 PRO A CA 1
ATOM 845 C C . PRO A 1 113 ? 61.197 -4.917 -16.171 1.00 33.59 113 PRO A C 1
ATOM 847 O O . PRO A 1 113 ? 60.442 -5.819 -16.506 1.00 33.59 113 PRO A O 1
ATOM 850 N N . SER A 1 114 ? 60.864 -3.617 -16.317 1.00 23.36 114 SER A N 1
ATOM 851 C CA . SER A 1 114 ? 59.839 -2.994 -17.212 1.00 23.36 114 SER A CA 1
ATOM 852 C C . SER A 1 114 ? 58.321 -2.902 -16.857 1.00 23.36 114 SER A C 1
ATOM 854 O O . SER A 1 114 ? 57.672 -3.904 -16.615 1.00 23.36 114 SER A O 1
ATOM 856 N N . LEU A 1 115 ? 57.797 -1.654 -16.978 1.00 26.34 115 LEU A N 1
ATOM 857 C CA . LEU A 1 115 ? 56.439 -1.164 -17.382 1.00 26.34 115 LEU A CA 1
ATOM 858 C C . LEU A 1 115 ? 55.144 -1.601 -16.621 1.00 26.34 115 LEU A C 1
ATOM 860 O O . LEU A 1 115 ? 55.112 -2.646 -15.997 1.00 26.34 115 LEU A O 1
ATOM 864 N N . LEU A 1 116 ? 53.990 -0.903 -16.732 1.00 23.20 116 LEU A N 1
ATOM 865 C CA . LEU A 1 116 ? 53.639 0.493 -16.344 1.00 23.20 116 LEU A CA 1
ATOM 866 C C . LEU A 1 116 ? 52.090 0.636 -16.152 1.00 23.20 116 LEU A C 1
ATOM 868 O O . LEU A 1 116 ? 51.359 -0.195 -16.674 1.00 23.20 116 LEU A O 1
ATOM 872 N N . HIS A 1 117 ? 51.613 1.729 -15.517 1.00 23.92 117 HIS A N 1
ATOM 873 C CA . HIS A 1 117 ? 50.194 2.108 -15.243 1.00 23.92 117 HIS A CA 1
ATOM 874 C C . HIS A 1 117 ? 49.398 1.227 -14.240 1.00 23.92 117 HIS A C 1
ATOM 876 O O . HIS A 1 117 ? 49.490 0.009 -14.261 1.00 23.92 117 HIS A O 1
ATOM 882 N N . ASP A 1 118 ? 48.550 1.779 -13.360 1.00 24.81 118 ASP A N 1
ATOM 883 C CA . ASP A 1 118 ? 48.534 3.141 -12.788 1.00 24.81 118 ASP A CA 1
ATOM 884 C C . ASP A 1 118 ? 47.876 3.126 -11.389 1.00 24.81 118 ASP A C 1
ATOM 886 O O . ASP A 1 118 ? 46.989 2.314 -11.128 1.00 24.81 118 ASP A O 1
ATOM 890 N N . LEU A 1 119 ? 48.295 4.015 -10.481 1.00 23.80 119 LEU A N 1
ATOM 891 C CA . LEU A 1 119 ? 47.741 4.108 -9.120 1.00 23.80 119 LEU A CA 1
ATOM 892 C C . LEU A 1 119 ? 47.804 5.567 -8.633 1.00 23.80 119 LEU A C 1
ATOM 894 O O . LEU A 1 119 ? 48.887 6.091 -8.396 1.00 23.80 119 LEU A O 1
ATOM 898 N N . CYS A 1 120 ? 46.632 6.200 -8.488 1.00 24.52 120 CYS A N 1
ATOM 899 C CA . CYS A 1 120 ? 46.409 7.577 -8.012 1.00 24.52 120 CYS A CA 1
ATOM 900 C C . CYS A 1 120 ? 47.249 8.679 -8.694 1.00 24.52 120 CYS A C 1
ATOM 902 O O . CYS A 1 120 ? 48.356 8.998 -8.261 1.00 24.52 120 CYS A O 1
ATOM 904 N N . ARG A 1 121 ? 46.671 9.365 -9.693 1.00 24.33 121 ARG A N 1
ATOM 905 C CA . ARG A 1 121 ? 47.313 10.514 -10.355 1.00 24.33 121 ARG A CA 1
ATOM 906 C C . ARG A 1 121 ? 46.414 11.730 -10.561 1.00 24.33 121 ARG A C 1
ATOM 908 O O . ARG A 1 121 ? 45.524 11.728 -11.403 1.00 24.33 121 ARG A O 1
ATOM 915 N N . SER A 1 122 ? 46.822 12.833 -9.941 1.00 21.28 122 SER A N 1
ATOM 916 C CA . SER A 1 122 ? 46.762 14.165 -10.545 1.00 21.28 122 SER A CA 1
ATOM 917 C C . SER A 1 122 ? 48.131 14.839 -10.371 1.00 21.28 122 SER A C 1
ATOM 919 O O . SER A 1 122 ? 48.431 15.405 -9.326 1.00 21.28 122 SER A O 1
ATOM 921 N N . LEU A 1 123 ? 48.964 14.771 -11.426 1.00 24.80 123 LEU A N 1
ATOM 922 C CA . LEU A 1 123 ? 50.357 15.275 -11.476 1.00 24.80 123 LEU A CA 1
ATOM 923 C C . LEU A 1 123 ? 51.324 14.481 -10.548 1.00 24.80 123 LEU A C 1
ATOM 925 O O . LEU A 1 123 ? 50.895 13.812 -9.619 1.00 24.80 123 LEU A O 1
ATOM 929 N N . ALA A 1 124 ? 52.644 14.416 -10.756 1.00 25.22 124 ALA A N 1
ATOM 930 C CA . ALA A 1 124 ? 53.562 15.041 -11.722 1.00 25.22 124 ALA A CA 1
ATOM 931 C C . ALA A 1 124 ? 54.760 14.064 -11.974 1.00 25.22 124 ALA A C 1
ATOM 933 O O . ALA A 1 124 ? 54.892 13.093 -11.238 1.00 25.22 124 ALA A O 1
ATOM 934 N N . PHE A 1 125 ? 55.702 14.206 -12.920 1.00 25.38 125 PHE A N 1
ATOM 935 C CA . PHE A 1 125 ? 55.852 15.047 -14.118 1.00 25.38 125 PHE A CA 1
ATOM 936 C C . PHE A 1 125 ? 56.931 14.419 -15.049 1.00 25.38 125 PHE A C 1
ATOM 938 O O . PHE A 1 125 ? 57.588 13.444 -14.691 1.00 25.38 125 PHE A O 1
ATOM 945 N N . VAL A 1 126 ? 57.127 15.032 -16.222 1.00 28.23 126 VAL A N 1
ATOM 946 C CA . VAL A 1 126 ? 58.277 14.939 -17.162 1.00 28.23 126 VAL A CA 1
ATOM 947 C C . VAL A 1 126 ? 59.625 14.686 -16.433 1.00 28.23 126 VAL A C 1
ATOM 949 O O . VAL A 1 126 ? 59.906 15.382 -15.463 1.00 28.23 126 VAL A O 1
ATOM 952 N N . TYR A 1 127 ? 60.501 13.742 -16.826 1.00 26.44 127 TYR A N 1
ATOM 953 C CA . TYR A 1 127 ? 61.525 13.948 -17.876 1.00 26.44 127 TYR A CA 1
ATOM 954 C C . TYR A 1 127 ? 62.319 12.665 -18.231 1.00 26.44 127 TYR A C 1
ATOM 956 O O . TYR A 1 127 ? 63.015 12.143 -17.371 1.00 26.44 127 TYR A O 1
ATOM 964 N N . ILE A 1 128 ? 62.368 12.285 -19.519 1.00 24.34 128 ILE A N 1
ATOM 965 C CA . ILE A 1 128 ? 63.637 12.133 -20.271 1.00 24.34 128 ILE A CA 1
ATOM 966 C C . ILE A 1 128 ? 63.430 12.701 -21.685 1.00 24.34 128 ILE A C 1
ATOM 968 O O . ILE A 1 128 ? 63.013 12.020 -22.616 1.00 24.34 128 ILE A O 1
ATOM 972 N N . ARG A 1 129 ? 63.777 13.979 -21.851 1.00 27.83 129 ARG A N 1
ATOM 973 C CA . ARG A 1 129 ? 64.085 14.601 -23.146 1.00 27.83 129 ARG A CA 1
ATOM 974 C C . ARG A 1 129 ? 65.601 14.814 -23.201 1.00 27.83 129 ARG A C 1
ATOM 976 O O . ARG A 1 129 ? 66.060 15.935 -23.000 1.00 27.83 129 ARG A O 1
ATOM 983 N N . SER A 1 130 ? 66.385 13.748 -23.399 1.00 32.56 130 SER A N 1
ATOM 984 C CA . SER A 1 130 ? 67.861 13.855 -23.402 1.00 32.56 130 SER A CA 1
ATOM 985 C C . SER A 1 130 ? 68.624 13.089 -24.490 1.00 32.56 130 SER A C 1
ATOM 987 O O . SER A 1 130 ? 69.838 13.236 -24.528 1.00 32.56 130 SER A O 1
ATOM 989 N N . GLU A 1 131 ? 67.963 12.384 -25.417 1.00 29.45 131 GLU A N 1
ATOM 990 C CA . GLU A 1 131 ? 68.614 11.824 -26.628 1.00 29.45 131 GLU A CA 1
ATOM 991 C C . GLU A 1 131 ? 68.112 12.435 -27.951 1.00 29.45 131 GLU A C 1
ATOM 993 O O . GLU A 1 131 ? 68.350 11.915 -29.033 1.00 29.45 131 GLU A O 1
ATOM 998 N N . LEU A 1 132 ? 67.467 13.609 -27.888 1.00 31.11 132 LEU A N 1
ATOM 999 C CA . LEU A 1 132 ? 67.189 14.430 -29.080 1.00 31.11 132 LEU A CA 1
ATOM 1000 C C . LEU A 1 132 ? 67.654 15.891 -28.957 1.00 31.11 132 LEU A C 1
ATOM 1002 O O . LEU A 1 132 ? 67.242 16.746 -29.730 1.00 31.11 132 LEU A O 1
ATOM 1006 N N . ASN A 1 133 ? 68.527 16.180 -27.986 1.00 28.78 133 ASN A N 1
ATOM 1007 C CA . ASN A 1 133 ? 69.198 17.482 -27.849 1.00 28.78 133 ASN A CA 1
ATOM 1008 C C . ASN A 1 133 ? 70.730 17.361 -27.731 1.00 28.78 133 ASN A C 1
ATOM 1010 O O . ASN A 1 133 ? 71.408 18.353 -27.477 1.00 28.78 133 ASN A O 1
ATOM 1014 N N . ARG A 1 134 ? 71.285 16.156 -27.943 1.00 30.08 134 ARG A N 1
ATOM 1015 C CA . ARG A 1 134 ? 72.737 15.908 -28.013 1.00 30.08 134 ARG A CA 1
ATOM 1016 C C . ARG A 1 134 ? 73.264 15.686 -29.436 1.00 30.08 134 ARG A C 1
ATOM 1018 O O . ARG A 1 134 ? 74.458 15.475 -29.606 1.00 30.08 134 ARG A O 1
ATOM 1025 N N . PHE A 1 135 ? 72.389 15.797 -30.442 1.00 28.06 135 PHE A N 1
ATOM 1026 C CA . PHE A 1 135 ? 72.731 15.646 -31.863 1.00 28.06 135 PHE A CA 1
ATOM 1027 C C . PHE A 1 135 ? 72.516 16.915 -32.715 1.00 28.06 135 PHE A C 1
ATOM 1029 O O . PHE A 1 135 ? 72.853 16.918 -33.893 1.00 28.06 135 PHE A O 1
ATOM 1036 N N . LEU A 1 136 ? 71.992 18.010 -32.142 1.00 27.27 136 LEU A N 1
ATOM 1037 C CA . LEU A 1 136 ? 71.775 19.284 -32.850 1.00 27.27 136 LEU A CA 1
ATOM 1038 C C . LEU A 1 136 ? 72.224 20.505 -32.029 1.00 27.27 136 LEU A C 1
ATOM 1040 O O . LEU A 1 136 ? 71.438 21.380 -31.677 1.00 27.27 136 LEU A O 1
ATOM 1044 N N . SER A 1 137 ? 73.532 20.603 -31.779 1.00 29.20 137 SER A N 1
ATOM 1045 C CA . SER A 1 137 ? 74.178 21.879 -31.428 1.00 29.20 137 SER A CA 1
ATOM 1046 C C . SER A 1 137 ? 75.511 22.070 -32.165 1.00 29.20 137 SER A C 1
ATOM 1048 O O . SER A 1 137 ? 76.539 22.394 -31.570 1.00 29.20 137 SER A O 1
ATOM 1050 N N . SER A 1 138 ? 75.500 21.870 -33.485 1.00 28.69 138 SER A N 1
ATOM 1051 C CA . SER A 1 138 ? 76.635 22.153 -34.369 1.00 28.69 138 SER A CA 1
ATOM 1052 C C . SER A 1 138 ? 76.179 22.884 -35.635 1.00 28.69 138 SER A C 1
ATOM 1054 O O . SER A 1 138 ? 75.540 22.259 -36.467 1.00 28.69 138 SER A O 1
ATOM 1056 N N . ARG A 1 139 ? 76.565 24.168 -35.763 1.00 29.55 139 ARG A N 1
ATOM 1057 C CA . ARG A 1 139 ? 76.720 24.980 -37.003 1.00 29.55 139 ARG A CA 1
ATOM 1058 C C . ARG A 1 139 ? 75.576 24.863 -38.050 1.00 29.55 139 ARG A C 1
ATOM 1060 O O . ARG A 1 139 ? 75.430 23.832 -38.681 1.00 29.55 139 ARG A O 1
ATOM 1067 N N . GLY A 1 140 ? 74.773 25.879 -38.372 1.00 26.64 140 GLY A N 1
ATOM 1068 C CA . GLY A 1 140 ? 74.975 27.332 -38.291 1.00 26.64 140 GLY A CA 1
ATOM 1069 C C . GLY A 1 140 ? 75.402 27.921 -39.651 1.00 26.64 140 GLY A C 1
ATOM 1070 O O . GLY A 1 140 ? 76.239 27.323 -40.314 1.00 26.64 140 GLY A O 1
ATOM 1071 N N . PHE A 1 141 ? 74.885 29.121 -39.972 1.00 26.12 141 PHE A N 1
ATOM 1072 C CA . PHE A 1 141 ? 75.076 29.969 -41.177 1.00 26.12 141 PHE A CA 1
ATOM 1073 C C . PHE A 1 141 ? 74.110 29.841 -42.386 1.00 26.12 141 PHE A C 1
ATOM 1075 O O . PHE A 1 141 ? 73.815 28.762 -42.879 1.00 26.12 141 PHE A O 1
ATOM 1082 N N . MET A 1 142 ? 73.770 31.041 -42.894 1.00 27.38 142 MET A N 1
ATOM 1083 C CA . MET A 1 142 ? 73.514 31.455 -44.293 1.00 27.38 142 MET A CA 1
ATOM 1084 C C . MET A 1 142 ? 72.148 31.262 -45.003 1.00 27.38 142 MET A C 1
ATOM 1086 O O . MET A 1 142 ? 71.850 30.255 -45.629 1.00 27.38 142 MET A O 1
ATOM 1090 N N . ASN A 1 143 ? 71.414 32.387 -45.043 1.00 26.22 143 ASN A N 1
ATOM 1091 C CA . ASN A 1 143 ? 70.802 33.014 -46.238 1.00 26.22 143 ASN A CA 1
ATOM 1092 C C . ASN A 1 143 ? 71.751 33.054 -47.474 1.00 26.22 143 ASN A C 1
ATOM 1094 O O . ASN A 1 143 ? 72.964 33.022 -47.248 1.00 26.22 143 ASN A O 1
ATOM 1098 N N . PRO A 1 144 ? 71.297 33.385 -48.715 1.00 41.09 144 PRO A N 1
ATOM 1099 C CA . PRO A 1 144 ? 69.926 33.408 -49.275 1.00 41.09 144 PRO A CA 1
ATOM 1100 C C . PRO A 1 144 ? 69.833 32.930 -50.768 1.00 41.09 144 PRO A C 1
ATOM 1102 O O . PRO A 1 144 ? 70.823 32.545 -51.379 1.00 41.09 144 PRO A O 1
ATOM 1105 N N . SER A 1 145 ? 68.676 33.176 -51.410 1.00 25.56 145 SER A N 1
ATOM 1106 C CA . SER A 1 145 ? 68.517 33.590 -52.834 1.00 25.56 145 SER A CA 1
ATOM 1107 C C . SER A 1 145 ? 68.532 32.568 -53.997 1.00 25.56 145 SER A C 1
ATOM 1109 O O . SER A 1 145 ? 69.118 31.497 -53.929 1.00 25.56 145 SER A O 1
ATOM 1111 N N . SER A 1 146 ? 67.920 33.006 -55.116 1.00 28.88 146 SER A N 1
ATOM 1112 C CA . SER A 1 146 ? 67.718 32.343 -56.429 1.00 28.88 146 SER A CA 1
ATOM 1113 C C . SER A 1 146 ? 66.830 31.078 -56.416 1.00 28.88 146 SER A C 1
ATOM 1115 O O . SER A 1 146 ? 66.995 30.218 -55.568 1.00 28.88 146 SER A O 1
ATOM 1117 N N . ASN A 1 147 ? 65.786 30.895 -57.240 1.00 31.33 147 ASN A N 1
ATOM 1118 C CA . ASN A 1 147 ? 65.393 31.396 -58.575 1.00 31.33 147 ASN A CA 1
ATOM 1119 C C . ASN A 1 147 ? 66.153 30.775 -59.765 1.00 31.33 147 ASN A C 1
ATOM 1121 O O . ASN A 1 147 ? 67.017 31.414 -60.362 1.00 31.33 147 ASN A O 1
ATOM 1125 N N . SER A 1 148 ? 65.761 29.560 -60.162 1.00 29.12 148 SER A N 1
ATOM 1126 C CA . SER A 1 148 ? 65.905 29.071 -61.542 1.00 29.12 148 SER A CA 1
ATOM 1127 C C . SER A 1 148 ? 64.759 28.107 -61.905 1.00 29.12 148 SER A C 1
ATOM 1129 O O . SER A 1 148 ? 64.064 27.594 -61.029 1.00 29.12 148 SER A O 1
ATOM 1131 N N . ARG A 1 149 ? 64.473 27.979 -63.206 1.00 37.66 149 ARG A N 1
ATOM 1132 C CA . ARG A 1 149 ? 63.181 27.523 -63.760 1.00 37.66 149 ARG A CA 1
ATOM 1133 C C . ARG A 1 149 ? 63.112 26.006 -63.973 1.00 37.66 149 ARG A C 1
ATOM 1135 O O . ARG A 1 149 ? 64.097 25.405 -64.386 1.00 37.66 149 ARG A O 1
ATOM 1142 N N . VAL A 1 150 ? 61.906 25.444 -63.865 1.00 28.34 150 VAL A N 1
ATOM 1143 C CA . VAL A 1 150 ? 61.503 24.150 -64.457 1.00 28.34 150 VAL A CA 1
ATOM 1144 C C . VAL A 1 150 ? 60.288 24.424 -65.376 1.00 28.34 150 VAL A C 1
ATOM 1146 O O . VAL A 1 150 ? 59.485 25.290 -65.021 1.00 28.34 150 VAL A O 1
ATOM 1149 N N . PRO A 1 151 ? 60.170 23.817 -66.579 1.00 41.50 151 PRO A N 1
ATOM 1150 C CA . PRO A 1 151 ? 59.353 24.388 -67.661 1.00 41.50 151 PRO A CA 1
ATOM 1151 C C . PRO A 1 151 ? 57.933 23.806 -67.822 1.00 41.50 151 PRO A C 1
ATOM 1153 O O . PRO A 1 151 ? 57.699 22.629 -67.571 1.00 41.50 151 PRO A O 1
ATOM 1156 N N . ASP A 1 152 ? 57.026 24.653 -68.328 1.00 39.78 152 ASP A N 1
ATOM 1157 C CA . ASP A 1 152 ? 55.795 24.405 -69.116 1.00 39.78 152 ASP A CA 1
ATOM 1158 C C . ASP A 1 152 ? 54.769 23.311 -68.735 1.00 39.78 152 ASP A C 1
ATOM 1160 O O . ASP A 1 152 ? 53.707 23.242 -69.350 1.00 39.78 152 ASP A O 1
ATOM 1164 N N . SER A 1 153 ? 54.932 22.590 -67.626 1.00 38.47 153 SER A N 1
ATOM 1165 C CA . SER A 1 153 ? 53.806 21.943 -66.919 1.00 38.47 153 SER A CA 1
ATOM 1166 C C . SER A 1 153 ? 52.867 22.963 -66.238 1.00 38.47 153 SER A C 1
ATOM 1168 O O . SER A 1 153 ? 51.771 22.639 -65.774 1.00 38.47 153 SER A O 1
ATOM 1170 N N . MET A 1 154 ? 53.281 24.232 -66.197 1.00 36.59 154 MET A N 1
ATOM 1171 C CA . MET A 1 154 ? 52.790 25.271 -65.289 1.00 36.59 154 MET A CA 1
ATOM 1172 C C . MET A 1 154 ? 51.635 26.132 -65.847 1.00 36.59 154 MET A C 1
ATOM 1174 O O . MET A 1 154 ? 51.465 27.282 -65.452 1.00 36.59 154 MET A O 1
ATOM 1178 N N . LYS A 1 155 ? 50.815 25.585 -66.756 1.00 35.81 155 LYS A N 1
ATOM 1179 C CA . LYS A 1 155 ? 49.543 26.208 -67.197 1.00 35.81 155 LYS A CA 1
ATOM 1180 C C . LYS A 1 155 ? 48.288 25.376 -66.920 1.00 35.81 155 LYS A C 1
ATOM 1182 O O . LYS A 1 155 ? 47.194 25.921 -66.984 1.00 35.81 155 LYS A O 1
ATOM 1187 N N . VAL A 1 156 ? 48.431 24.100 -66.550 1.00 41.88 156 VAL A N 1
ATOM 1188 C CA . VAL A 1 156 ? 47.295 23.239 -66.161 1.00 41.88 156 VAL A CA 1
ATOM 1189 C C . VAL A 1 156 ? 47.037 23.304 -64.648 1.00 41.88 156 VAL A C 1
ATOM 1191 O O . VAL A 1 156 ? 45.888 23.347 -64.215 1.00 41.88 156 VAL A O 1
ATOM 1194 N N . LEU A 1 157 ? 48.090 23.413 -63.825 1.00 36.75 157 LEU A N 1
ATOM 1195 C CA . LEU A 1 157 ? 47.959 23.430 -62.359 1.00 36.75 157 LEU A CA 1
ATOM 1196 C C . LEU A 1 157 ? 47.208 24.647 -61.788 1.00 36.75 157 LEU A C 1
ATOM 1198 O O . LEU A 1 157 ? 46.642 24.543 -60.703 1.00 36.75 157 LEU A O 1
ATOM 1202 N N . ALA A 1 158 ? 47.167 25.779 -62.498 1.00 33.09 158 ALA A N 1
ATOM 1203 C CA . ALA A 1 158 ? 46.485 26.985 -62.021 1.00 33.09 158 ALA A CA 1
ATOM 1204 C C . ALA A 1 158 ? 44.955 26.814 -61.922 1.00 33.09 158 ALA A C 1
ATOM 1206 O O . ALA A 1 158 ? 44.338 27.397 -61.036 1.00 33.09 158 ALA A O 1
ATOM 1207 N N . GLY A 1 159 ? 44.353 25.980 -62.782 1.00 36.22 159 GLY A N 1
ATOM 1208 C CA . GLY A 1 159 ? 42.944 25.588 -62.659 1.00 36.22 159 GLY A CA 1
ATOM 1209 C C . GLY A 1 159 ? 42.712 24.493 -61.611 1.00 36.22 159 GLY A C 1
ATOM 1210 O O . GLY A 1 159 ? 41.659 24.454 -60.984 1.00 36.22 159 GLY A O 1
ATOM 1211 N N . ALA A 1 160 ? 43.706 23.629 -61.377 1.00 39.91 160 ALA A N 1
ATOM 1212 C CA . ALA A 1 160 ? 43.602 22.534 -60.413 1.00 39.91 160 ALA A CA 1
ATOM 1213 C C . ALA A 1 160 ? 43.689 23.008 -58.951 1.00 39.91 160 ALA A C 1
ATOM 1215 O O . ALA A 1 160 ? 42.965 22.499 -58.098 1.00 39.91 160 ALA A O 1
ATOM 1216 N N . LEU A 1 161 ? 44.535 23.999 -58.640 1.00 33.12 161 LEU A N 1
ATOM 1217 C CA . LEU A 1 161 ? 44.748 24.434 -57.252 1.00 33.12 161 LEU A CA 1
ATOM 1218 C C . LEU A 1 161 ? 43.525 25.132 -56.627 1.00 33.12 161 LEU A C 1
ATOM 1220 O O . LEU A 1 161 ? 43.353 25.080 -55.412 1.00 33.12 161 LEU A O 1
ATOM 1224 N N . ALA A 1 162 ? 42.649 25.722 -57.447 1.00 32.66 162 ALA A N 1
ATOM 1225 C CA . ALA A 1 162 ? 41.375 26.294 -57.003 1.00 32.66 162 ALA A CA 1
ATOM 1226 C C . ALA A 1 162 ? 40.318 25.228 -56.633 1.00 32.66 162 ALA A C 1
ATOM 1228 O O . ALA A 1 162 ? 39.346 25.542 -55.955 1.00 32.66 162 ALA A O 1
ATOM 1229 N N . LEU A 1 163 ? 40.514 23.974 -57.057 1.00 34.78 163 LEU A N 1
ATOM 1230 C CA . LEU A 1 163 ? 39.580 22.857 -56.865 1.00 34.78 163 LEU A CA 1
ATOM 1231 C C . LEU A 1 163 ? 39.955 21.934 -55.691 1.00 34.78 163 LEU A C 1
ATOM 1233 O O . LEU A 1 163 ? 39.138 21.127 -55.263 1.00 34.78 163 LEU A O 1
ATOM 1237 N N . VAL A 1 164 ? 41.168 22.065 -55.142 1.00 34.59 164 VAL A N 1
ATOM 1238 C CA . VAL A 1 164 ? 41.650 21.269 -53.991 1.00 34.59 164 VAL A CA 1
ATOM 1239 C C . VAL A 1 164 ? 41.351 21.951 -52.643 1.00 34.59 164 VAL A C 1
ATOM 1241 O O . VAL A 1 164 ? 41.291 21.289 -51.613 1.00 34.59 164 VAL A O 1
ATOM 1244 N N . LEU A 1 165 ? 41.101 23.265 -52.638 1.00 29.95 165 LEU A N 1
ATOM 1245 C CA . LEU A 1 165 ? 40.834 24.062 -51.429 1.00 29.95 165 LEU A CA 1
ATOM 1246 C C . LEU A 1 165 ? 39.351 24.115 -50.999 1.00 29.95 165 LEU A C 1
ATOM 1248 O O . LEU A 1 165 ? 39.019 24.833 -50.062 1.00 29.95 165 LEU A O 1
ATOM 1252 N N . LEU A 1 166 ? 38.476 23.343 -51.653 1.00 34.56 166 LEU A N 1
ATOM 1253 C CA . LEU A 1 166 ? 37.037 23.236 -51.350 1.00 34.56 166 LEU A CA 1
ATOM 1254 C C . LEU A 1 166 ? 36.626 21.865 -50.774 1.00 34.56 166 LEU A C 1
ATOM 1256 O O . LEU A 1 166 ? 35.442 21.560 -50.680 1.00 34.56 166 LEU A O 1
ATOM 1260 N N . ALA A 1 167 ? 37.597 21.039 -50.374 1.00 32.12 167 ALA A N 1
ATOM 1261 C CA . ALA A 1 167 ? 37.379 19.683 -49.867 1.00 32.12 167 ALA A CA 1
ATOM 1262 C C . ALA A 1 167 ? 37.697 19.536 -48.365 1.00 32.12 167 ALA A C 1
ATOM 1264 O O . ALA A 1 167 ? 38.281 18.538 -47.942 1.00 32.12 167 ALA A O 1
ATOM 1265 N N . THR A 1 168 ? 37.290 20.502 -47.534 1.00 28.83 168 THR A N 1
ATOM 1266 C CA . THR A 1 168 ? 37.170 20.282 -46.082 1.00 28.83 168 THR A CA 1
ATOM 1267 C C . THR A 1 168 ? 35.932 19.431 -45.798 1.00 28.83 168 THR A C 1
ATOM 1269 O O . THR A 1 168 ? 34.915 19.930 -45.314 1.00 28.83 168 THR A O 1
ATOM 1272 N N . LEU A 1 169 ? 36.009 18.140 -46.127 1.00 34.78 169 LEU A N 1
ATOM 1273 C CA . LEU A 1 169 ? 35.091 17.151 -45.574 1.00 34.78 169 LEU A CA 1
ATOM 1274 C C . LEU A 1 169 ? 35.285 17.147 -44.056 1.00 34.78 169 LEU A C 1
ATOM 1276 O O . LEU A 1 169 ? 36.376 16.863 -43.568 1.00 34.78 169 LEU A O 1
ATOM 1280 N N . ALA A 1 170 ? 34.236 17.499 -43.317 1.00 34.03 170 ALA A N 1
ATOM 1281 C CA . ALA A 1 170 ? 34.214 17.277 -41.883 1.00 34.03 170 ALA A CA 1
ATOM 1282 C C . ALA A 1 170 ? 34.073 15.769 -41.641 1.00 34.03 170 ALA A C 1
ATOM 1284 O O . ALA A 1 170 ? 33.039 15.189 -41.983 1.00 34.03 170 ALA A O 1
ATOM 1285 N N . ASP A 1 171 ? 35.102 15.142 -41.067 1.00 37.12 171 ASP A N 1
ATOM 1286 C CA . ASP A 1 171 ? 35.022 13.759 -40.597 1.00 37.12 171 ASP A CA 1
ATOM 1287 C C . ASP A 1 171 ? 33.965 13.676 -39.488 1.00 37.12 171 ASP A C 1
ATOM 1289 O O . ASP A 1 171 ? 34.187 14.078 -38.344 1.00 37.12 171 ASP A O 1
ATOM 1293 N N . ALA A 1 172 ? 32.779 13.185 -39.850 1.00 49.12 172 ALA A N 1
ATOM 1294 C CA . ALA A 1 172 ? 31.672 12.997 -38.927 1.00 49.12 172 ALA A CA 1
ATOM 1295 C C . ALA A 1 172 ? 31.994 11.829 -37.985 1.00 49.12 172 ALA A C 1
ATOM 1297 O O . ALA A 1 172 ? 31.842 10.661 -38.347 1.00 49.12 172 ALA A O 1
ATOM 1298 N N . THR A 1 173 ? 32.456 12.144 -36.775 1.00 64.50 173 THR A N 1
ATOM 1299 C CA . THR A 1 173 ? 32.754 11.148 -35.744 1.00 64.50 173 THR A CA 1
ATOM 1300 C C . THR A 1 173 ? 31.476 10.424 -35.321 1.00 64.50 173 THR A C 1
ATOM 1302 O O . THR A 1 173 ? 30.589 10.999 -34.696 1.00 64.50 173 THR A O 1
ATOM 1305 N N . VAL A 1 174 ? 31.369 9.143 -35.682 1.00 73.81 174 VAL A N 1
ATOM 1306 C CA . VAL A 1 174 ? 30.225 8.299 -35.315 1.00 73.81 174 VAL A CA 1
ATOM 1307 C C . VAL A 1 174 ? 30.505 7.639 -33.972 1.00 73.81 174 VAL A C 1
ATOM 1309 O O . VAL A 1 174 ? 31.436 6.844 -33.847 1.00 73.81 174 VAL A O 1
ATOM 1312 N N . PHE A 1 175 ? 29.681 7.948 -32.978 1.00 83.25 175 PHE A N 1
ATOM 1313 C CA . PHE A 1 175 ? 29.695 7.305 -31.667 1.00 83.25 175 PHE A CA 1
ATOM 1314 C C . PHE A 1 175 ? 28.867 6.013 -31.726 1.00 83.25 175 PHE A C 1
ATOM 1316 O O . PHE A 1 175 ? 27.918 5.916 -32.505 1.00 83.25 175 PHE A O 1
ATOM 1323 N N . THR A 1 176 ? 29.206 5.001 -30.922 1.00 83.94 176 THR A N 1
ATOM 1324 C CA . THR A 1 176 ? 28.517 3.697 -30.963 1.00 83.94 176 THR A CA 1
ATOM 1325 C C . THR A 1 176 ? 28.013 3.286 -29.589 1.00 83.94 176 THR A C 1
ATOM 1327 O O . THR A 1 176 ? 28.791 2.849 -28.742 1.00 83.94 176 THR A O 1
ATOM 1330 N N . CYS A 1 177 ? 26.705 3.382 -29.373 1.00 88.75 177 CYS A N 1
ATOM 1331 C CA . CYS A 1 177 ? 26.059 2.908 -28.156 1.00 88.75 177 CYS A CA 1
ATOM 1332 C C . CYS A 1 177 ? 25.796 1.402 -28.274 1.00 88.75 177 CYS A C 1
ATOM 1334 O O . CYS A 1 177 ? 24.807 0.980 -28.871 1.00 88.75 177 CYS A O 1
ATOM 1336 N N . GLY A 1 178 ? 26.719 0.592 -27.753 1.00 87.81 178 GLY A N 1
ATOM 1337 C CA . GLY A 1 178 ? 26.600 -0.867 -27.710 1.00 87.81 178 GLY A CA 1
ATOM 1338 C C . GLY A 1 178 ? 26.071 -1.380 -26.371 1.00 87.81 178 GLY A C 1
ATOM 1339 O O . GLY A 1 178 ? 26.222 -0.726 -25.339 1.00 87.81 178 GLY A O 1
ATOM 1340 N N . GLY A 1 179 ? 25.494 -2.577 -26.367 1.00 89.69 179 GLY A N 1
ATOM 1341 C CA . GLY A 1 179 ? 25.067 -3.237 -25.137 1.00 89.69 179 GLY A CA 1
ATOM 1342 C C . GLY A 1 179 ? 24.411 -4.588 -25.385 1.00 89.69 179 GLY A C 1
ATOM 1343 O O . GLY A 1 179 ? 24.336 -5.043 -26.521 1.00 89.69 179 GLY A O 1
ATOM 1344 N N . PHE A 1 180 ? 23.934 -5.244 -24.328 1.00 90.62 180 PHE A N 1
ATOM 1345 C CA . PHE A 1 180 ? 23.251 -6.535 -24.438 1.00 90.62 180 PHE A CA 1
ATOM 1346 C C . PHE A 1 180 ? 21.873 -6.504 -23.781 1.00 90.62 180 PHE A C 1
ATOM 1348 O O . PHE A 1 180 ? 21.736 -6.089 -22.628 1.00 90.62 180 PHE A O 1
ATOM 1355 N N . ILE A 1 181 ? 20.885 -7.050 -24.483 1.00 92.12 181 ILE A N 1
ATOM 1356 C CA . ILE A 1 181 ? 19.721 -7.688 -23.882 1.00 92.12 181 ILE A CA 1
ATOM 1357 C C . ILE A 1 181 ? 20.195 -9.000 -23.245 1.00 92.12 181 ILE A C 1
ATOM 1359 O O . ILE A 1 181 ? 20.763 -9.858 -23.916 1.00 92.12 181 ILE A O 1
ATOM 1363 N N . LYS A 1 182 ? 19.983 -9.171 -21.944 1.00 90.69 182 LYS A N 1
ATOM 1364 C CA . LYS A 1 182 ? 20.345 -10.377 -21.184 1.00 90.69 182 LYS A CA 1
ATOM 1365 C C . LYS A 1 182 ? 19.083 -11.067 -20.690 1.00 90.69 182 LYS A C 1
ATOM 1367 O O . LYS A 1 182 ? 18.100 -10.401 -20.383 1.00 90.69 182 LYS A O 1
ATOM 1372 N N . SER A 1 183 ? 19.108 -12.390 -20.588 1.00 88.88 183 SER A N 1
ATOM 1373 C CA . SER A 1 183 ? 17.992 -13.175 -20.063 1.00 88.88 183 SER A CA 1
ATOM 1374 C C . SER A 1 183 ? 18.506 -14.423 -19.361 1.00 88.88 183 SER A C 1
ATOM 1376 O O . SER A 1 183 ? 19.392 -15.101 -19.879 1.00 88.88 183 SER A O 1
ATOM 1378 N N . ASP A 1 184 ? 17.916 -14.737 -18.207 1.00 84.31 184 ASP A N 1
ATOM 1379 C CA . ASP A 1 184 ? 18.180 -15.975 -17.462 1.00 84.31 184 ASP A CA 1
ATOM 1380 C C . ASP A 1 184 ? 17.464 -17.195 -18.087 1.00 84.31 184 ASP A C 1
ATOM 1382 O O . ASP A 1 184 ? 17.665 -18.330 -17.657 1.00 84.31 184 ASP A O 1
ATOM 1386 N N . VAL A 1 185 ? 16.618 -16.966 -19.100 1.00 85.25 185 VAL A N 1
ATOM 1387 C CA . VAL A 1 185 ? 15.803 -17.976 -19.792 1.00 85.25 185 VAL A CA 1
ATOM 1388 C C . VAL A 1 185 ? 15.919 -17.892 -21.314 1.00 85.25 185 VAL A C 1
ATOM 1390 O O . VAL A 1 185 ? 16.141 -16.801 -21.847 1.00 85.25 185 VAL A O 1
ATOM 1393 N N . PRO A 1 186 ? 15.736 -19.019 -22.035 1.00 82.88 186 PRO A N 1
ATOM 1394 C CA . PRO A 1 186 ? 15.716 -19.023 -23.492 1.00 82.88 186 PRO A CA 1
ATOM 1395 C C . PRO A 1 186 ? 14.533 -18.196 -24.009 1.00 82.88 186 PRO A C 1
ATOM 1397 O O . PRO A 1 186 ? 13.376 -18.572 -23.837 1.00 82.88 186 PRO A O 1
ATOM 1400 N N . ILE A 1 187 ? 14.851 -17.076 -24.651 1.00 85.62 187 ILE A N 1
ATOM 1401 C CA . ILE A 1 187 ? 13.900 -16.170 -25.294 1.00 85.62 187 ILE A CA 1
ATOM 1402 C C . ILE A 1 187 ? 14.318 -15.913 -26.737 1.00 85.62 187 ILE A C 1
ATOM 1404 O O . ILE A 1 187 ? 15.499 -15.969 -27.080 1.00 85.62 187 ILE A O 1
ATOM 1408 N N . ASP A 1 188 ? 13.340 -15.594 -27.576 1.00 85.81 188 ASP A N 1
ATOM 1409 C CA . ASP A 1 188 ? 13.583 -15.151 -28.940 1.00 85.81 188 ASP A CA 1
ATOM 1410 C C . ASP A 1 188 ? 13.935 -13.657 -28.952 1.00 85.81 188 ASP A C 1
ATOM 1412 O O . ASP A 1 188 ? 13.063 -12.786 -28.981 1.00 85.81 188 ASP A O 1
ATOM 1416 N N . PHE A 1 189 ? 15.235 -13.359 -28.926 1.00 87.50 189 PHE A N 1
ATOM 1417 C CA . PHE A 1 189 ? 15.737 -11.985 -28.977 1.00 87.50 189 PHE A CA 1
ATOM 1418 C C . PHE A 1 189 ? 15.335 -11.231 -30.260 1.00 87.50 189 PHE A C 1
ATOM 1420 O O . PHE A 1 189 ? 15.359 -10.005 -30.245 1.00 87.50 189 PHE A O 1
ATOM 1427 N N . SER A 1 190 ? 14.922 -11.908 -31.344 1.00 84.12 190 SER A N 1
ATOM 1428 C CA . SER A 1 190 ? 14.483 -11.228 -32.577 1.00 84.12 190 SER A CA 1
ATOM 1429 C C . SER A 1 190 ? 13.155 -10.474 -32.419 1.00 84.12 190 SER A C 1
ATOM 1431 O O . SER A 1 190 ? 12.857 -9.570 -33.199 1.00 84.12 190 SER A O 1
ATOM 1433 N N . GLN A 1 191 ? 12.387 -10.786 -31.369 1.00 87.56 191 GLN A N 1
ATOM 1434 C CA . GLN A 1 191 ? 11.158 -10.077 -30.990 1.00 87.56 191 GLN A CA 1
ATOM 1435 C C . GLN A 1 191 ? 11.435 -8.797 -30.180 1.00 87.56 191 GLN A C 1
ATOM 1437 O O . GLN A 1 191 ? 10.495 -8.120 -29.758 1.00 87.56 191 GLN A O 1
ATOM 1442 N N . ILE A 1 192 ? 12.710 -8.468 -29.943 1.00 90.75 192 ILE A N 1
ATOM 1443 C CA . ILE A 1 192 ? 13.153 -7.323 -29.147 1.00 90.75 192 ILE A CA 1
ATOM 1444 C C . ILE A 1 192 ? 13.886 -6.335 -30.059 1.00 90.75 192 ILE A C 1
ATOM 1446 O O . ILE A 1 192 ? 14.701 -6.706 -30.902 1.00 90.75 192 ILE A O 1
ATOM 1450 N N . ARG A 1 193 ? 13.592 -5.050 -29.876 1.00 90.81 193 ARG A N 1
ATOM 1451 C CA . ARG A 1 193 ? 14.200 -3.924 -30.593 1.00 90.81 193 ARG A CA 1
ATOM 1452 C C . ARG A 1 193 ? 14.767 -2.941 -29.582 1.00 90.81 193 ARG A C 1
ATOM 1454 O O . ARG A 1 193 ? 14.158 -2.745 -28.531 1.00 90.81 193 ARG A O 1
ATOM 1461 N N . VAL A 1 194 ? 15.891 -2.292 -29.878 1.00 92.56 194 VAL A N 1
ATOM 1462 C CA . VAL A 1 194 ? 16.424 -1.230 -29.008 1.00 92.56 194 VAL A CA 1
ATOM 1463 C C . VAL A 1 194 ? 16.326 0.107 -29.718 1.00 92.56 194 VAL A C 1
ATOM 1465 O O . VAL A 1 194 ? 17.009 0.359 -30.708 1.00 92.56 194 VAL A O 1
ATOM 1468 N N . LYS A 1 195 ? 15.442 0.964 -29.210 1.00 92.81 195 LYS A N 1
ATOM 1469 C CA . LYS A 1 195 ? 15.102 2.245 -29.828 1.00 92.81 195 LYS A CA 1
ATOM 1470 C C . LYS A 1 195 ? 15.793 3.402 -29.111 1.00 92.81 195 LYS A C 1
ATOM 1472 O O . LYS A 1 195 ? 15.842 3.445 -27.881 1.00 92.81 195 LYS A O 1
ATOM 1477 N N . LEU A 1 196 ? 16.326 4.331 -29.902 1.00 91.94 196 LEU A N 1
ATOM 1478 C CA . LEU A 1 196 ? 16.933 5.586 -29.466 1.00 91.94 196 LEU A CA 1
ATOM 1479 C C . LEU A 1 196 ? 15.901 6.706 -29.609 1.00 91.94 196 LEU A C 1
ATOM 1481 O O . LEU A 1 196 ? 15.399 6.937 -30.711 1.00 91.94 196 LEU A O 1
ATOM 1485 N N . PHE A 1 197 ? 15.632 7.424 -28.525 1.00 89.81 197 PHE A N 1
ATOM 1486 C CA . PHE A 1 197 ? 14.711 8.558 -28.493 1.00 89.81 197 PHE A CA 1
ATOM 1487 C C . PHE A 1 197 ? 15.429 9.860 -28.127 1.00 89.81 197 PHE A C 1
ATOM 1489 O O . PHE A 1 197 ? 16.452 9.844 -27.439 1.00 89.81 197 PHE A O 1
ATOM 1496 N N . THR A 1 198 ? 14.881 10.999 -28.553 1.00 85.81 198 THR A N 1
ATOM 1497 C CA . THR A 1 198 ? 15.238 12.309 -27.981 1.00 85.81 198 THR A CA 1
ATOM 1498 C C . THR A 1 198 ? 14.596 12.488 -26.593 1.00 85.81 198 THR A C 1
ATOM 1500 O O . THR A 1 198 ? 13.673 11.740 -26.257 1.00 85.81 198 THR A O 1
ATOM 1503 N N . PRO A 1 199 ? 15.020 13.467 -25.768 1.00 82.12 199 PRO A N 1
ATOM 1504 C CA . PRO A 1 199 ? 14.414 13.724 -24.455 1.00 82.12 199 PRO A CA 1
ATOM 1505 C C . PRO A 1 199 ? 12.927 14.109 -24.525 1.00 82.12 199 PRO A C 1
ATOM 1507 O O . PRO A 1 199 ? 12.197 13.940 -23.554 1.00 82.12 199 PRO A O 1
ATOM 1510 N N . GLU A 1 200 ? 12.471 14.597 -25.680 1.00 81.69 200 GLU A N 1
ATOM 1511 C CA . GLU A 1 200 ? 11.073 14.931 -25.975 1.00 81.69 200 GLU A CA 1
ATOM 1512 C C . GLU A 1 200 ? 10.259 13.713 -26.462 1.00 81.69 200 GLU A C 1
ATOM 1514 O O . GLU A 1 200 ? 9.061 13.833 -26.702 1.00 81.69 200 GLU A O 1
ATOM 1519 N N . GLY A 1 201 ? 10.892 12.541 -26.610 1.00 83.75 201 GLY A N 1
ATOM 1520 C CA . GLY A 1 201 ? 10.248 11.280 -26.990 1.00 83.75 201 GLY A CA 1
ATOM 1521 C C . GLY A 1 201 ? 10.208 10.968 -28.491 1.00 83.75 201 GLY A C 1
ATOM 1522 O O . GLY A 1 201 ? 9.591 9.974 -28.867 1.00 83.75 201 GLY A O 1
ATOM 1523 N N . ASN A 1 202 ? 10.860 11.759 -29.351 1.00 83.94 202 ASN A N 1
ATOM 1524 C CA . ASN A 1 202 ? 10.885 11.511 -30.802 1.00 83.94 202 ASN A CA 1
ATOM 1525 C C . ASN A 1 202 ? 11.834 10.360 -31.160 1.00 83.94 202 ASN A C 1
ATOM 1527 O O . ASN A 1 202 ? 12.908 10.241 -30.564 1.00 83.94 202 ASN A O 1
ATOM 1531 N N . LEU A 1 203 ? 11.477 9.534 -32.147 1.00 86.62 203 LEU A N 1
ATOM 1532 C CA . LEU A 1 203 ? 12.286 8.383 -32.554 1.00 86.62 203 LEU A CA 1
ATOM 1533 C C . LEU A 1 203 ? 13.469 8.824 -33.433 1.00 86.62 203 LEU A C 1
ATOM 1535 O O . LEU A 1 203 ? 13.289 9.497 -34.447 1.00 86.62 203 LEU A O 1
ATOM 1539 N N . LYS A 1 204 ? 14.682 8.408 -33.049 1.00 84.94 204 LYS A N 1
ATOM 1540 C CA . LYS A 1 204 ? 15.945 8.681 -33.761 1.00 84.94 204 LYS A CA 1
ATOM 1541 C C . LYS A 1 204 ? 16.528 7.457 -34.460 1.00 84.94 204 LYS A C 1
ATOM 1543 O O . LYS A 1 204 ? 17.110 7.588 -35.529 1.00 84.94 204 LYS A O 1
ATOM 1548 N N . HIS A 1 205 ? 16.434 6.284 -33.838 1.00 86.06 205 HIS A N 1
ATOM 1549 C CA . HIS A 1 205 ? 16.977 5.040 -34.384 1.00 86.06 205 HIS A CA 1
ATOM 1550 C C . HIS A 1 205 ? 16.260 3.820 -33.797 1.00 86.06 205 HIS A C 1
ATOM 1552 O O . HIS A 1 205 ? 15.755 3.876 -32.675 1.00 86.06 205 HIS A O 1
ATOM 1558 N N . ASP A 1 206 ? 16.248 2.712 -34.534 1.00 88.19 206 ASP A N 1
ATOM 1559 C CA . ASP A 1 206 ? 15.627 1.444 -34.147 1.00 88.19 206 ASP A CA 1
ATOM 1560 C C . ASP A 1 206 ? 16.572 0.289 -34.507 1.00 88.19 206 ASP A C 1
ATOM 1562 O O . ASP A 1 206 ? 16.692 -0.075 -35.676 1.00 88.19 206 ASP A O 1
ATOM 1566 N N . ALA A 1 207 ? 17.288 -0.234 -33.508 1.00 87.12 207 ALA A N 1
ATOM 1567 C CA . ALA A 1 207 ? 18.324 -1.245 -33.685 1.00 87.12 207 ALA A CA 1
ATOM 1568 C C . ALA A 1 207 ? 17.817 -2.671 -33.426 1.00 87.12 207 ALA A C 1
ATOM 1570 O O . ALA A 1 207 ? 17.031 -2.937 -32.511 1.00 87.12 207 ALA A O 1
ATOM 1571 N N . GLU A 1 208 ? 18.343 -3.600 -34.219 1.00 85.94 208 GLU A N 1
ATOM 1572 C CA . GLU A 1 208 ? 18.104 -5.037 -34.095 1.00 85.94 208 GLU A CA 1
ATOM 1573 C C . GLU A 1 208 ? 18.968 -5.672 -33.004 1.00 85.94 208 GLU A C 1
ATOM 1575 O O . GLU A 1 208 ? 20.115 -5.279 -32.776 1.00 85.94 208 GLU A O 1
ATOM 1580 N N . VAL A 1 209 ? 18.396 -6.675 -32.336 1.00 87.19 209 VAL A N 1
ATOM 1581 C CA . VAL A 1 209 ? 19.049 -7.448 -31.278 1.00 87.19 209 VAL A CA 1
ATOM 1582 C C . VAL A 1 209 ? 19.511 -8.790 -31.840 1.00 87.19 209 VAL A C 1
ATOM 1584 O O . VAL A 1 209 ? 18.765 -9.489 -32.523 1.00 87.19 209 VAL A O 1
ATOM 1587 N N . MET A 1 210 ? 20.746 -9.175 -31.527 1.00 80.38 210 MET A N 1
ATOM 1588 C CA . MET A 1 210 ? 21.362 -10.423 -31.969 1.00 80.38 210 MET A CA 1
ATOM 1589 C C . MET A 1 210 ? 20.607 -11.665 -31.463 1.00 80.38 210 MET A C 1
ATOM 1591 O O . MET A 1 210 ? 20.658 -11.934 -30.259 1.00 80.38 210 MET A O 1
ATOM 1595 N N . PRO A 1 211 ? 20.041 -12.516 -32.347 1.00 78.25 211 PRO A N 1
ATOM 1596 C CA . PRO A 1 211 ? 19.280 -13.703 -31.938 1.00 78.25 211 PRO A CA 1
ATOM 1597 C C . PRO A 1 211 ? 20.048 -14.699 -31.053 1.00 78.25 211 PRO A C 1
ATOM 1599 O O . PRO A 1 211 ? 19.442 -15.403 -30.253 1.00 78.25 211 PRO A O 1
ATOM 1602 N N . ASN A 1 212 ? 21.381 -14.748 -31.177 1.00 74.81 212 ASN A N 1
ATOM 1603 C CA . ASN A 1 212 ? 22.239 -15.725 -30.493 1.00 74.81 212 ASN A CA 1
ATOM 1604 C C . ASN A 1 212 ? 23.026 -15.168 -29.291 1.00 74.81 212 ASN A C 1
ATOM 1606 O O . ASN A 1 212 ? 23.664 -15.943 -28.582 1.00 74.81 212 ASN A O 1
ATOM 1610 N N . SER A 1 213 ? 23.058 -13.847 -29.087 1.00 78.06 213 SER A N 1
ATOM 1611 C CA . SER A 1 213 ? 23.888 -13.217 -28.041 1.00 78.06 213 SER A CA 1
ATOM 1612 C C . SER A 1 213 ? 23.200 -12.087 -27.278 1.00 78.06 213 SER A C 1
ATOM 1614 O O . SER A 1 213 ? 23.760 -11.607 -26.296 1.00 78.06 213 SER A O 1
ATOM 1616 N N . GLY A 1 214 ? 22.033 -11.623 -27.737 1.00 83.88 214 GLY A N 1
ATOM 1617 C CA . GLY A 1 214 ? 21.336 -10.472 -27.174 1.00 83.88 214 GLY A CA 1
ATOM 1618 C C . GLY A 1 214 ? 22.039 -9.124 -27.384 1.00 83.88 214 GLY A C 1
ATOM 1619 O O . GLY A 1 214 ? 21.531 -8.103 -26.936 1.00 83.88 214 GLY A O 1
ATOM 1620 N N . TYR A 1 215 ? 23.198 -9.075 -28.049 1.00 86.00 215 TYR A N 1
ATOM 1621 C CA . TYR A 1 215 ? 23.904 -7.821 -28.328 1.00 86.00 215 TYR A CA 1
ATOM 1622 C C . TYR A 1 215 ? 23.084 -6.892 -29.238 1.00 86.00 215 TYR A C 1
ATOM 1624 O O . TYR A 1 215 ? 22.320 -7.356 -30.082 1.00 86.00 215 TYR A O 1
ATOM 1632 N N . PHE A 1 216 ? 23.269 -5.586 -29.097 1.00 87.44 216 PHE A N 1
ATOM 1633 C CA . PHE A 1 216 ? 22.779 -4.564 -30.016 1.00 87.44 216 PHE A CA 1
ATOM 1634 C C . PHE A 1 216 ? 23.818 -3.443 -30.133 1.00 87.44 216 PHE A C 1
ATOM 1636 O O . PHE A 1 216 ? 24.632 -3.225 -29.227 1.00 87.44 216 PHE A O 1
ATOM 1643 N N . MET A 1 217 ? 23.769 -2.693 -31.233 1.00 86.12 217 MET A N 1
ATOM 1644 C CA . MET A 1 217 ? 24.564 -1.480 -31.403 1.00 86.12 217 MET A CA 1
ATOM 1645 C C . MET A 1 217 ? 23.753 -0.405 -32.123 1.00 86.12 217 MET A C 1
ATOM 1647 O O . MET A 1 217 ? 23.152 -0.662 -33.164 1.00 86.12 217 MET A O 1
ATOM 1651 N N . ILE A 1 218 ? 23.737 0.792 -31.540 1.00 87.81 218 ILE A N 1
ATOM 1652 C CA . ILE A 1 218 ? 23.090 1.986 -32.081 1.00 87.81 218 ILE A CA 1
ATOM 1653 C C . ILE A 1 218 ? 24.190 2.966 -32.526 1.00 87.81 218 ILE A C 1
ATOM 1655 O O . ILE A 1 218 ? 24.988 3.398 -31.683 1.00 87.81 218 ILE A O 1
ATOM 1659 N N . PRO A 1 219 ? 24.247 3.349 -33.813 1.00 85.31 219 PRO A N 1
ATOM 1660 C CA . PRO A 1 219 ? 25.108 4.426 -34.279 1.00 85.31 219 PRO A CA 1
ATOM 1661 C C . PRO A 1 219 ? 24.519 5.777 -33.854 1.00 85.31 219 PRO A C 1
ATOM 1663 O O . PRO A 1 219 ? 23.314 6.006 -33.975 1.00 85.31 219 PRO A O 1
ATOM 1666 N N . VAL A 1 220 ? 25.356 6.702 -33.386 1.00 85.75 220 VAL A N 1
ATOM 1667 C CA . VAL A 1 220 ? 24.929 8.066 -33.056 1.00 85.75 220 VAL A CA 1
ATOM 1668 C C . VAL A 1 220 ? 25.871 9.082 -33.685 1.00 85.75 220 VAL A C 1
ATOM 1670 O O . VAL A 1 220 ? 27.079 9.065 -33.467 1.00 85.75 220 VAL A O 1
ATOM 1673 N N . TYR A 1 221 ? 25.291 9.979 -34.478 1.00 78.44 221 TYR A N 1
ATOM 1674 C CA . TYR A 1 221 ? 26.019 10.915 -35.336 1.00 78.44 221 TYR A CA 1
ATOM 1675 C C . TYR A 1 221 ? 26.099 12.341 -34.770 1.00 78.44 221 TYR A C 1
ATOM 1677 O O . TYR A 1 221 ? 26.949 13.121 -35.189 1.00 78.44 221 TYR A O 1
ATOM 1685 N N . ASN A 1 222 ? 25.224 12.682 -33.817 1.00 79.56 222 ASN A N 1
ATOM 1686 C CA . ASN A 1 222 ? 25.093 14.028 -33.260 1.00 79.56 222 ASN A CA 1
ATOM 1687 C C . ASN A 1 222 ? 25.304 13.979 -31.736 1.00 79.56 222 ASN A C 1
ATOM 1689 O O . ASN A 1 222 ? 24.678 13.161 -31.054 1.00 79.56 222 ASN A O 1
ATOM 1693 N N . LYS A 1 223 ? 26.133 14.880 -31.193 1.00 84.56 223 LYS A N 1
ATOM 1694 C CA . LYS A 1 223 ? 26.344 15.041 -29.743 1.00 84.56 223 LYS A CA 1
ATOM 1695 C C . LYS A 1 223 ? 25.103 15.666 -29.093 1.00 84.56 223 LYS A C 1
ATOM 1697 O O . LYS A 1 223 ? 24.827 16.842 -29.314 1.00 84.56 223 LYS A O 1
ATOM 1702 N N . ALA A 1 224 ? 24.349 14.885 -28.321 1.00 82.69 224 ALA A N 1
ATOM 1703 C CA . ALA A 1 224 ? 23.131 15.325 -27.635 1.00 82.69 224 ALA A CA 1
ATOM 1704 C C . ALA A 1 224 ? 22.780 14.399 -26.453 1.00 82.69 224 ALA A C 1
ATOM 1706 O O . ALA A 1 224 ? 23.437 13.381 -26.224 1.00 82.69 224 ALA A O 1
ATOM 1707 N N . SER A 1 225 ? 21.730 14.751 -25.709 1.00 87.69 225 SER A N 1
ATOM 1708 C CA . SER A 1 225 ? 21.064 13.834 -24.776 1.00 87.69 225 SER A CA 1
ATOM 1709 C C . SER A 1 225 ? 20.060 12.952 -25.518 1.00 87.69 225 SER A C 1
ATOM 1711 O O . SER A 1 225 ? 19.330 13.441 -26.375 1.00 87.69 225 SER A O 1
ATOM 1713 N N . TYR A 1 226 ? 19.990 11.678 -25.144 1.00 91.12 226 TYR A N 1
ATOM 1714 C CA . TYR A 1 226 ? 19.083 10.672 -25.692 1.00 91.12 226 TYR A CA 1
ATOM 1715 C C . TYR A 1 226 ? 18.569 9.739 -24.590 1.00 91.12 226 TYR A C 1
ATOM 1717 O O . TYR A 1 226 ? 19.157 9.647 -23.510 1.00 91.12 226 TYR A O 1
ATOM 1725 N N . GLU A 1 227 ? 17.509 8.993 -24.885 1.00 92.81 227 GLU A N 1
ATOM 1726 C CA . GLU A 1 227 ? 17.004 7.904 -24.048 1.00 92.81 227 GLU A CA 1
ATOM 1727 C C . GLU A 1 227 ? 16.948 6.602 -24.863 1.00 92.81 227 GLU A C 1
ATOM 1729 O O . GLU A 1 227 ? 16.304 6.539 -25.910 1.00 92.81 227 GLU A O 1
ATOM 1734 N N . ILE A 1 228 ? 17.635 5.558 -24.399 1.00 93.69 228 ILE A N 1
ATOM 1735 C CA . ILE A 1 228 ? 17.681 4.235 -25.041 1.00 93.69 228 ILE A CA 1
ATOM 1736 C C . ILE A 1 228 ? 16.684 3.312 -24.334 1.00 93.69 228 ILE A C 1
ATOM 1738 O O . ILE A 1 228 ? 16.681 3.243 -23.104 1.00 93.69 228 ILE A O 1
ATOM 1742 N N . LYS A 1 229 ? 15.846 2.590 -25.088 1.00 93.31 229 LYS A N 1
ATOM 1743 C CA . LYS A 1 229 ? 14.808 1.686 -24.551 1.00 93.31 229 LYS A CA 1
ATOM 1744 C C . LYS A 1 229 ? 14.833 0.333 -25.244 1.00 93.31 229 LYS A C 1
ATOM 1746 O O . LYS A 1 229 ? 14.791 0.280 -26.472 1.00 93.31 229 LYS A O 1
ATOM 1751 N N . ALA A 1 230 ? 14.813 -0.745 -24.465 1.00 92.62 230 ALA A N 1
ATOM 1752 C CA . ALA A 1 230 ? 14.440 -2.060 -24.971 1.00 92.62 230 ALA A CA 1
ATOM 1753 C C . ALA A 1 230 ? 12.912 -2.122 -25.138 1.00 92.62 230 ALA A C 1
ATOM 1755 O O . ALA A 1 230 ? 12.163 -1.839 -24.204 1.00 92.62 230 ALA A O 1
ATOM 1756 N N . VAL A 1 231 ? 12.454 -2.476 -26.336 1.00 90.25 231 VAL A N 1
ATOM 1757 C CA . VAL A 1 231 ? 11.042 -2.614 -26.708 1.00 90.25 231 VAL A CA 1
ATOM 1758 C C . VAL A 1 231 ? 10.793 -4.075 -27.068 1.00 90.25 231 VAL A C 1
ATOM 1760 O O . VAL A 1 231 ? 11.508 -4.642 -27.890 1.00 90.25 231 VAL A O 1
ATOM 1763 N N . ALA A 1 232 ? 9.796 -4.684 -26.431 1.00 89.38 232 ALA A N 1
ATOM 1764 C CA . ALA A 1 232 ? 9.516 -6.119 -26.471 1.00 89.38 232 ALA A CA 1
ATOM 1765 C C . ALA A 1 232 ? 7.990 -6.372 -26.440 1.00 89.38 232 ALA A C 1
ATOM 1767 O O . ALA A 1 232 ? 7.224 -5.416 -26.267 1.00 89.38 232 ALA A O 1
ATOM 1768 N N . PRO A 1 233 ? 7.516 -7.625 -26.597 1.00 88.81 233 PRO A N 1
ATOM 1769 C CA . PRO A 1 233 ? 6.090 -7.940 -26.518 1.00 88.81 233 PRO A CA 1
ATOM 1770 C C . PRO A 1 233 ? 5.468 -7.582 -25.157 1.00 88.81 233 PRO A C 1
ATOM 1772 O O . PRO A 1 233 ? 6.147 -7.515 -24.132 1.00 88.81 233 PRO A O 1
ATOM 1775 N N . ALA A 1 234 ? 4.148 -7.376 -25.134 1.00 85.50 234 ALA A N 1
ATOM 1776 C CA . ALA A 1 234 ? 3.429 -7.000 -23.916 1.00 85.50 234 ALA A CA 1
ATOM 1777 C C . ALA A 1 234 ? 3.660 -8.007 -22.770 1.00 85.50 234 ALA A C 1
ATOM 1779 O O . ALA A 1 234 ? 3.624 -9.220 -22.978 1.00 85.50 234 ALA A O 1
ATOM 1780 N N . GLY A 1 235 ? 3.897 -7.489 -21.561 1.00 83.81 235 GLY A N 1
ATOM 1781 C CA . GLY A 1 235 ? 4.175 -8.280 -20.358 1.00 83.81 235 GLY A CA 1
ATOM 1782 C C . GLY A 1 235 ? 5.625 -8.757 -20.196 1.00 83.81 235 GLY A C 1
ATOM 1783 O O . GLY A 1 235 ? 5.896 -9.531 -19.281 1.00 83.81 235 GLY A O 1
ATOM 1784 N N . TRP A 1 236 ? 6.556 -8.330 -21.055 1.00 91.31 236 TRP A N 1
ATOM 1785 C CA . TRP A 1 236 ? 7.994 -8.582 -20.905 1.00 91.31 236 TRP A CA 1
ATOM 1786 C C . TRP A 1 236 ? 8.663 -7.391 -20.211 1.00 91.31 236 TRP A C 1
ATOM 1788 O O . TRP A 1 236 ? 8.621 -6.275 -20.727 1.00 91.31 236 TRP A O 1
ATOM 1798 N N . ASN A 1 237 ? 9.291 -7.614 -19.055 1.00 90.06 237 ASN A N 1
ATOM 1799 C CA . ASN A 1 237 ? 9.789 -6.538 -18.198 1.00 90.06 237 ASN A CA 1
ATOM 1800 C C . ASN A 1 237 ? 11.324 -6.538 -18.144 1.00 90.06 237 ASN A C 1
ATOM 1802 O O . ASN A 1 237 ? 11.938 -7.545 -17.785 1.00 90.06 237 ASN A O 1
ATOM 1806 N N . PHE A 1 238 ? 11.946 -5.399 -18.464 1.00 91.62 238 PHE A N 1
ATOM 1807 C CA . PHE A 1 238 ? 13.403 -5.230 -18.488 1.00 91.62 238 PHE A CA 1
ATOM 1808 C C . PHE A 1 238 ? 13.890 -4.263 -17.404 1.00 91.62 238 PHE A C 1
ATOM 1810 O O . PHE A 1 238 ? 13.267 -3.233 -17.146 1.00 91.62 238 PHE A O 1
ATOM 1817 N N . ALA A 1 239 ? 15.029 -4.592 -16.795 1.00 88.50 239 ALA A N 1
ATOM 1818 C CA . ALA A 1 239 ? 15.738 -3.773 -15.822 1.00 88.50 239 ALA A CA 1
ATOM 1819 C C . ALA A 1 239 ? 17.134 -3.381 -16.359 1.00 88.50 239 ALA A C 1
ATOM 1821 O O . ALA A 1 239 ? 17.937 -4.271 -16.671 1.00 88.50 239 ALA A O 1
ATOM 1822 N N . PRO A 1 240 ? 17.460 -2.075 -16.444 1.00 92.06 240 PRO A N 1
ATOM 1823 C CA . PRO A 1 240 ? 16.530 -0.940 -16.368 1.00 92.06 240 PRO A CA 1
ATOM 1824 C C . PRO A 1 240 ? 15.547 -0.942 -17.556 1.00 92.06 240 PRO A C 1
ATOM 1826 O O . PRO A 1 240 ? 15.815 -1.569 -18.575 1.00 92.06 240 PRO A O 1
ATOM 1829 N N . ALA A 1 241 ? 14.422 -0.230 -17.446 1.00 85.56 241 ALA A N 1
ATOM 1830 C CA . ALA A 1 241 ? 13.460 -0.110 -18.551 1.00 85.56 241 ALA A CA 1
ATOM 1831 C C . ALA A 1 241 ? 13.933 0.872 -19.644 1.00 85.56 241 ALA A C 1
ATOM 1833 O O . ALA A 1 241 ? 13.645 0.692 -20.828 1.00 85.56 241 ALA A O 1
ATOM 1834 N N . SER A 1 242 ? 14.695 1.896 -19.252 1.00 91.62 242 SER A N 1
ATOM 1835 C CA . SER A 1 242 ? 15.362 2.835 -20.152 1.00 91.62 242 SER A CA 1
ATOM 1836 C C . SER A 1 242 ? 16.707 3.291 -19.583 1.00 91.62 242 SER A C 1
ATOM 1838 O O . SER A 1 242 ? 16.962 3.166 -18.382 1.00 91.62 242 SER A O 1
ATOM 1840 N N . VAL A 1 243 ? 17.583 3.803 -20.448 1.00 93.12 243 VAL A N 1
ATOM 1841 C CA . VAL A 1 243 ? 18.872 4.393 -20.067 1.00 93.12 243 VAL A CA 1
ATOM 1842 C C . VAL A 1 243 ? 19.038 5.739 -20.762 1.00 93.12 243 VAL A C 1
ATOM 1844 O O . VAL A 1 243 ? 19.161 5.806 -21.985 1.00 93.12 243 VAL A O 1
ATOM 1847 N N . SER A 1 244 ? 19.069 6.816 -19.979 1.00 91.50 244 SER A N 1
ATOM 1848 C CA . SER A 1 244 ? 19.385 8.157 -20.476 1.00 91.50 244 SER A CA 1
ATOM 1849 C C . SER A 1 244 ? 20.894 8.314 -20.663 1.00 91.50 244 SER A C 1
ATOM 1851 O O . SER A 1 244 ? 21.664 8.079 -19.731 1.00 91.50 244 SER A O 1
ATOM 1853 N N . VAL A 1 245 ? 21.323 8.747 -21.847 1.00 90.00 245 VAL A N 1
ATOM 1854 C CA . VAL A 1 245 ? 22.737 8.951 -22.198 1.00 90.00 245 VAL A CA 1
ATOM 1855 C C . VAL A 1 245 ? 22.920 10.359 -22.746 1.00 90.00 245 VAL A C 1
ATOM 1857 O O . VAL A 1 245 ? 22.184 10.781 -23.634 1.00 90.00 245 VAL A O 1
ATOM 1860 N N . LYS A 1 246 ? 23.922 11.089 -22.253 1.00 89.50 246 LYS A N 1
ATOM 1861 C CA . LYS A 1 246 ? 24.358 12.360 -22.840 1.00 89.50 246 LYS A CA 1
ATOM 1862 C C . LYS A 1 246 ? 25.683 12.137 -23.552 1.00 89.50 246 LYS A C 1
ATOM 1864 O O . LYS A 1 246 ? 26.685 11.925 -22.883 1.00 89.50 246 LYS A O 1
ATOM 1869 N N . ILE A 1 247 ? 25.668 12.181 -24.880 1.00 88.31 247 ILE A N 1
ATOM 1870 C CA . ILE A 1 247 ? 26.838 11.919 -25.719 1.00 88.31 247 ILE A CA 1
ATOM 1871 C C . ILE A 1 247 ? 27.604 13.224 -25.904 1.00 88.31 247 ILE A C 1
ATOM 1873 O O . ILE A 1 247 ? 27.130 14.149 -26.569 1.00 88.31 247 ILE A O 1
ATOM 1877 N N . ASP A 1 248 ? 28.771 13.304 -25.272 1.00 83.56 248 ASP A N 1
ATOM 1878 C CA . ASP A 1 248 ? 29.676 14.452 -25.314 1.00 83.56 248 ASP A CA 1
ATOM 1879 C C . ASP A 1 248 ? 30.884 14.206 -26.228 1.00 83.56 248 ASP A C 1
ATOM 1881 O O . ASP A 1 248 ? 31.540 15.165 -26.639 1.00 83.56 248 ASP A O 1
ATOM 1885 N N . GLY A 1 249 ? 31.143 12.955 -26.615 1.00 81.69 249 GLY A N 1
ATOM 1886 C CA . GLY A 1 249 ? 32.280 12.565 -27.440 1.00 81.69 249 GLY A CA 1
ATOM 1887 C C . GLY A 1 249 ? 33.628 12.568 -26.720 1.00 81.69 249 GLY A C 1
ATOM 1888 O O . GLY A 1 249 ? 34.645 12.595 -27.409 1.00 81.69 249 GLY A O 1
ATOM 1889 N N . GLU A 1 250 ? 33.650 12.574 -25.382 1.00 82.06 250 GLU A N 1
ATOM 1890 C CA . GLU A 1 250 ? 34.876 12.522 -24.565 1.00 82.06 250 GLU A CA 1
ATOM 1891 C C . GLU A 1 250 ? 34.745 11.629 -23.316 1.00 82.06 250 GLU A C 1
ATOM 1893 O O . GLU A 1 250 ? 35.673 10.879 -23.009 1.00 82.06 250 GLU A O 1
ATOM 1898 N N . THR A 1 251 ? 33.621 11.690 -22.592 1.00 83.38 251 THR A N 1
ATOM 1899 C CA . THR A 1 251 ? 33.422 11.007 -21.298 1.00 83.38 251 THR A CA 1
ATOM 1900 C C . THR A 1 251 ? 32.182 10.113 -21.235 1.00 83.38 251 THR A C 1
ATOM 1902 O O . THR A 1 251 ? 32.031 9.344 -20.283 1.00 83.38 251 THR A O 1
ATOM 1905 N N . ASP A 1 252 ? 31.299 10.178 -22.233 1.00 86.44 252 ASP A N 1
ATOM 1906 C CA . ASP A 1 252 ? 30.061 9.401 -22.253 1.00 86.44 252 ASP A CA 1
ATOM 1907 C C . ASP A 1 252 ? 30.264 7.886 -22.457 1.00 86.44 252 ASP A C 1
ATOM 1909 O O . ASP A 1 252 ? 31.257 7.423 -23.020 1.00 86.44 252 ASP A O 1
ATOM 1913 N N . ALA A 1 253 ? 29.277 7.096 -22.022 1.00 82.88 253 ALA A N 1
ATOM 1914 C CA . ALA A 1 253 ? 29.329 5.635 -22.059 1.00 82.88 253 ALA A CA 1
ATOM 1915 C C . ALA A 1 253 ? 29.506 5.049 -23.475 1.00 82.88 253 ALA A C 1
ATOM 1917 O O . ALA A 1 253 ? 30.166 4.022 -23.621 1.00 82.88 253 ALA A O 1
ATOM 1918 N N . CYS A 1 254 ? 28.965 5.691 -24.514 1.00 85.81 254 CYS A N 1
ATOM 1919 C CA . CYS A 1 254 ? 29.070 5.213 -25.893 1.00 85.81 254 CYS A CA 1
ATOM 1920 C C . CYS A 1 254 ? 30.450 5.528 -26.489 1.00 85.81 254 CYS A C 1
ATOM 1922 O O . CYS A 1 254 ? 31.032 4.690 -27.177 1.00 85.81 254 CYS A O 1
ATOM 1924 N N . THR A 1 255 ? 31.014 6.695 -26.170 1.00 82.88 255 THR A N 1
ATOM 1925 C CA . THR A 1 255 ? 32.400 7.065 -26.505 1.00 82.88 255 THR A CA 1
ATOM 1926 C C . THR A 1 255 ? 33.416 6.182 -25.781 1.00 82.88 255 THR A C 1
ATOM 1928 O O . THR A 1 255 ? 34.388 5.733 -26.385 1.00 82.88 255 THR A O 1
ATOM 1931 N N . LEU A 1 256 ? 33.176 5.867 -24.505 1.00 81.44 256 LEU A N 1
ATOM 1932 C CA . LEU A 1 256 ? 34.013 4.964 -23.706 1.00 81.44 256 LEU A CA 1
ATOM 1933 C C . LEU A 1 256 ? 33.755 3.467 -23.982 1.00 81.44 256 LEU A C 1
ATOM 1935 O O . LEU A 1 256 ? 34.308 2.621 -23.279 1.00 81.44 256 LEU A O 1
ATOM 1939 N N . ALA A 1 257 ? 32.926 3.133 -24.981 1.00 78.25 257 ALA A N 1
ATOM 1940 C CA . ALA A 1 257 ? 32.552 1.770 -25.378 1.00 78.25 257 ALA A CA 1
ATOM 1941 C C . ALA A 1 257 ? 32.034 0.875 -24.225 1.00 78.25 257 ALA A C 1
ATOM 1943 O O . ALA A 1 257 ? 32.248 -0.340 -24.216 1.00 78.25 257 ALA A O 1
ATOM 1944 N N . GLN A 1 258 ? 31.344 1.472 -23.250 1.00 85.75 258 GLN A N 1
ATOM 1945 C CA . GLN A 1 258 ? 30.745 0.785 -22.104 1.00 85.75 258 GLN A CA 1
ATOM 1946 C C . GLN A 1 258 ? 29.378 0.193 -22.474 1.00 85.75 258 GLN A C 1
ATOM 1948 O O . GLN A 1 258 ? 28.573 0.832 -23.147 1.00 85.75 258 GLN A O 1
ATOM 1953 N N . ASP A 1 259 ? 29.096 -1.028 -22.010 1.00 87.50 259 ASP A N 1
ATOM 1954 C CA . ASP A 1 259 ? 27.878 -1.743 -22.401 1.00 87.50 259 ASP A CA 1
ATOM 1955 C C . ASP A 1 259 ? 26.612 -1.258 -21.687 1.00 87.50 259 ASP A C 1
ATOM 1957 O O . ASP A 1 259 ? 26.446 -1.413 -20.471 1.00 87.50 259 ASP A O 1
ATOM 1961 N N . ILE A 1 260 ? 25.654 -0.795 -22.484 1.00 91.19 260 ILE A N 1
ATOM 1962 C CA . ILE A 1 260 ? 24.318 -0.387 -22.051 1.00 91.19 260 ILE A CA 1
ATOM 1963 C C . ILE A 1 260 ? 23.428 -1.633 -21.974 1.00 91.19 260 ILE A C 1
ATOM 1965 O O . ILE A 1 260 ? 22.796 -2.049 -22.939 1.00 91.19 260 ILE A O 1
ATOM 1969 N N . ASN A 1 261 ? 23.445 -2.302 -20.824 1.00 92.81 261 ASN A N 1
ATOM 1970 C CA . ASN A 1 261 ? 22.790 -3.598 -20.654 1.00 92.81 261 ASN A CA 1
ATOM 1971 C C . ASN A 1 261 ? 21.334 -3.467 -20.184 1.00 92.81 261 ASN A C 1
ATOM 1973 O O . ASN A 1 261 ? 21.070 -2.796 -19.190 1.00 92.81 261 ASN A O 1
ATOM 1977 N N . PHE A 1 262 ? 20.432 -4.211 -20.823 1.00 93.81 262 PHE A N 1
ATOM 1978 C CA . PHE A 1 262 ? 19.045 -4.416 -20.396 1.00 93.81 262 PHE A CA 1
ATOM 1979 C C . PHE A 1 262 ? 18.891 -5.884 -19.998 1.00 93.81 262 PHE A C 1
ATOM 1981 O O . PHE A 1 262 ? 19.150 -6.764 -20.811 1.00 93.81 262 PHE A O 1
ATOM 1988 N N . SER A 1 263 ? 18.488 -6.191 -18.768 1.00 92.62 263 SER A N 1
ATOM 1989 C CA . SER A 1 263 ? 18.274 -7.583 -18.337 1.00 92.62 263 SER A CA 1
ATOM 1990 C C . SER A 1 263 ? 16.783 -7.873 -18.233 1.00 92.62 263 SER A C 1
ATOM 1992 O O . SER A 1 263 ? 16.058 -7.060 -17.668 1.00 92.62 263 SER A O 1
ATOM 1994 N N . LEU A 1 264 ? 16.317 -9.012 -18.747 1.00 91.12 264 LEU A N 1
ATOM 1995 C CA . LEU A 1 264 ? 14.957 -9.492 -18.514 1.00 91.12 264 LEU A CA 1
ATOM 1996 C C . LEU A 1 264 ? 14.788 -9.726 -17.007 1.00 91.12 264 LEU A C 1
ATOM 1998 O O . LEU A 1 264 ? 15.375 -10.643 -16.427 1.00 91.12 264 LEU A O 1
ATOM 2002 N N . ASP A 1 265 ? 14.011 -8.858 -16.371 1.00 88.56 265 ASP A N 1
ATOM 2003 C CA . ASP A 1 265 ? 13.729 -8.910 -14.939 1.00 88.56 265 ASP A CA 1
ATOM 2004 C C . ASP A 1 265 ? 12.597 -9.897 -14.643 1.00 88.56 265 ASP A C 1
ATOM 2006 O O . ASP A 1 265 ? 12.579 -10.532 -13.591 1.00 88.56 265 ASP A O 1
ATOM 2010 N N . GLY A 1 266 ? 11.687 -10.081 -15.603 1.00 89.94 266 GLY A N 1
ATOM 2011 C CA . GLY A 1 266 ? 10.661 -11.112 -15.554 1.00 89.94 266 GLY A CA 1
ATOM 2012 C C . GLY A 1 266 ? 9.582 -10.967 -16.625 1.00 89.94 266 GLY A C 1
ATOM 2013 O O . GLY A 1 266 ? 9.664 -10.131 -17.527 1.00 89.94 266 GLY A O 1
ATOM 2014 N N . PHE A 1 267 ? 8.548 -11.790 -16.484 1.00 91.69 267 PHE A N 1
ATOM 2015 C CA . PHE A 1 267 ? 7.296 -11.699 -17.221 1.00 91.69 267 PHE A CA 1
ATOM 2016 C C . PHE A 1 267 ? 6.144 -11.352 -16.272 1.00 91.69 267 PHE A C 1
ATOM 2018 O O . PHE A 1 267 ? 6.181 -11.677 -15.082 1.00 91.69 267 PHE A O 1
ATOM 2025 N N . SER A 1 268 ? 5.092 -10.739 -16.808 1.00 92.00 268 SER A N 1
ATOM 2026 C CA . SER A 1 268 ? 3.876 -10.444 -16.052 1.00 92.00 268 SER A CA 1
ATOM 2027 C C . SER A 1 268 ? 3.084 -11.713 -15.698 1.00 92.00 268 SER A C 1
ATOM 2029 O O . SER A 1 268 ? 2.749 -12.526 -16.564 1.00 92.00 268 SER A O 1
ATOM 2031 N N . ILE A 1 269 ? 2.738 -11.853 -14.418 1.00 93.75 269 ILE A N 1
ATOM 2032 C CA . ILE A 1 269 ? 1.719 -12.775 -13.902 1.00 93.75 269 ILE A CA 1
ATOM 2033 C C . ILE A 1 269 ? 0.450 -11.959 -13.660 1.00 93.75 269 ILE A C 1
ATOM 2035 O O . ILE A 1 269 ? 0.409 -11.154 -12.729 1.00 93.75 269 ILE A O 1
ATOM 2039 N N . GLU A 1 270 ? -0.579 -12.174 -14.474 1.00 93.81 270 GLU A N 1
ATOM 2040 C CA . GLU A 1 270 ? -1.771 -11.318 -14.541 1.00 93.81 270 GLU A CA 1
ATOM 2041 C C . GLU A 1 270 ? -3.037 -12.080 -14.155 1.00 93.81 270 GLU A C 1
ATOM 2043 O O . GLU A 1 270 ? -3.185 -13.265 -14.450 1.00 93.81 270 GLU A O 1
ATOM 2048 N N . GLY A 1 271 ? -3.994 -11.431 -13.500 1.00 91.56 271 GLY A N 1
ATOM 2049 C CA . GLY A 1 271 ? -5.225 -12.112 -13.113 1.00 91.56 271 GLY A CA 1
ATOM 2050 C C . GLY A 1 271 ? -6.299 -11.199 -12.554 1.00 91.56 271 GLY A C 1
ATOM 2051 O O . GLY A 1 271 ? -6.123 -9.992 -12.435 1.00 91.56 271 GLY A O 1
ATOM 2052 N N . HIS A 1 272 ? -7.426 -11.809 -12.187 1.00 90.50 272 HIS A N 1
ATOM 2053 C CA . HIS A 1 272 ? -8.511 -11.146 -11.469 1.00 90.50 272 HIS A CA 1
ATOM 2054 C C . HIS A 1 272 ? -8.833 -11.895 -10.175 1.00 90.50 272 HIS A C 1
ATOM 2056 O O . HIS A 1 272 ? -8.843 -13.131 -10.146 1.00 90.50 272 HIS A O 1
ATOM 2062 N N . VAL A 1 273 ? -9.123 -11.148 -9.111 1.00 90.38 273 VAL A N 1
ATOM 2063 C CA . VAL A 1 273 ? -9.768 -11.662 -7.896 1.00 90.38 273 VAL A CA 1
ATOM 2064 C C . VAL A 1 273 ? -11.272 -11.465 -8.033 1.00 90.38 273 VAL A C 1
ATOM 2066 O O . VAL A 1 273 ? -11.720 -10.335 -8.192 1.00 90.38 273 VAL A O 1
ATOM 2069 N N . LYS A 1 274 ? -12.062 -12.536 -7.942 1.00 86.81 274 LYS A N 1
ATOM 2070 C CA . LYS A 1 274 ? -13.531 -12.436 -7.922 1.00 86.81 274 LYS A CA 1
ATOM 2071 C C . LYS A 1 274 ? -14.072 -12.216 -6.511 1.00 86.81 274 LYS A C 1
ATOM 2073 O O . LYS A 1 274 ? -13.595 -12.870 -5.584 1.00 86.81 274 LYS A O 1
ATOM 2078 N N . SER A 1 275 ? -15.101 -11.380 -6.362 1.00 83.94 275 SER A N 1
ATOM 2079 C CA . SER A 1 275 ? -15.922 -11.314 -5.144 1.00 83.94 275 SER A CA 1
ATOM 2080 C C . SER A 1 275 ? -17.288 -11.946 -5.393 1.00 83.94 275 SER A C 1
ATOM 2082 O O . SER A 1 275 ? -18.040 -11.492 -6.253 1.00 83.94 275 SER A O 1
ATOM 2084 N N . GLY A 1 276 ? -17.589 -13.051 -4.705 1.00 77.12 276 GLY A N 1
ATOM 2085 C CA . GLY A 1 276 ? -18.727 -13.895 -5.076 1.00 77.12 276 GLY A CA 1
ATOM 2086 C C . GLY A 1 276 ? -18.648 -14.315 -6.553 1.00 77.12 276 GLY A C 1
ATOM 2087 O O . GLY A 1 276 ? -17.581 -14.685 -7.047 1.00 77.12 276 GLY A O 1
ATOM 2088 N N . GLU A 1 277 ? -19.768 -14.244 -7.273 1.00 73.19 277 GLU A N 1
ATOM 2089 C CA . GLU A 1 277 ? -19.843 -14.676 -8.679 1.00 73.19 277 GLU A CA 1
ATOM 2090 C C . GLU A 1 277 ? -19.528 -13.569 -9.708 1.00 73.19 277 GLU A C 1
ATOM 2092 O O . GLU A 1 277 ? -19.256 -13.879 -10.874 1.00 73.19 277 GLU A O 1
ATOM 2097 N N . SER A 1 278 ? -19.504 -12.292 -9.307 1.00 69.88 278 SER A N 1
ATOM 2098 C CA . SER A 1 278 ? -19.342 -11.145 -10.215 1.00 69.88 278 SER A CA 1
ATOM 2099 C C . SER A 1 278 ? -18.668 -9.944 -9.553 1.00 69.88 278 SER A C 1
ATOM 2101 O O . SER A 1 278 ? -19.035 -9.565 -8.446 1.00 69.88 278 SER A O 1
ATOM 2103 N N . GLY A 1 279 ? -17.762 -9.284 -10.279 1.00 73.44 279 GLY A N 1
ATOM 2104 C CA . GLY A 1 279 ? -16.957 -8.185 -9.743 1.00 73.44 279 GLY A CA 1
ATOM 2105 C C . GLY A 1 279 ? -15.714 -8.679 -8.999 1.00 73.44 279 GLY A C 1
ATOM 2106 O O . GLY A 1 279 ? -15.459 -9.883 -8.903 1.00 73.44 279 GLY A O 1
ATOM 2107 N N . GLY A 1 280 ? -14.921 -7.735 -8.507 1.00 82.56 280 GLY A N 1
ATOM 2108 C CA . GLY A 1 280 ? -13.646 -7.990 -7.848 1.00 82.56 280 GLY A CA 1
ATOM 2109 C C . GLY A 1 280 ? -13.198 -6.768 -7.047 1.00 82.56 280 GLY A C 1
ATOM 2110 O O . GLY A 1 280 ? -13.448 -5.647 -7.494 1.00 82.56 280 GLY A O 1
ATOM 2111 N N . PRO A 1 281 ? -12.578 -6.956 -5.870 1.00 85.44 281 PRO A N 1
ATOM 2112 C CA . PRO A 1 281 ? -12.241 -5.859 -4.971 1.00 85.44 281 PRO A CA 1
ATOM 2113 C C . PRO A 1 281 ? -11.060 -5.045 -5.484 1.00 85.44 281 PRO A C 1
ATOM 2115 O O . PRO A 1 281 ? -10.119 -5.611 -6.033 1.00 85.44 281 PRO A O 1
ATOM 2118 N N . GLU A 1 282 ? -11.049 -3.748 -5.209 1.00 86.44 282 GLU A N 1
ATOM 2119 C CA . GLU A 1 282 ? -9.871 -2.893 -5.372 1.00 86.44 282 GLU A CA 1
ATOM 2120 C C . GLU A 1 282 ? -9.081 -2.804 -4.049 1.00 86.44 282 GLU A C 1
ATOM 2122 O O . GLU A 1 282 ? -9.627 -3.001 -2.961 1.00 86.44 282 GLU A O 1
ATOM 2127 N N . GLY A 1 283 ? -7.772 -2.562 -4.124 1.00 86.50 283 GLY A N 1
ATOM 2128 C CA . GLY A 1 283 ? -6.895 -2.353 -2.968 1.00 86.50 283 GLY A CA 1
ATOM 2129 C C . GLY A 1 283 ? -6.524 -3.602 -2.155 1.00 86.50 283 GLY A C 1
ATOM 2130 O O . GLY A 1 283 ? -5.796 -3.471 -1.166 1.00 86.50 283 GLY A O 1
ATOM 2131 N N . LEU A 1 284 ? -6.968 -4.803 -2.545 1.00 87.75 284 LEU A N 1
ATOM 2132 C CA . LEU A 1 284 ? -6.638 -6.055 -1.856 1.00 87.75 284 LEU A CA 1
ATOM 2133 C C . LEU A 1 284 ? -5.157 -6.396 -2.066 1.00 87.75 284 LEU A C 1
ATOM 2135 O O . LEU A 1 284 ? -4.746 -6.667 -3.193 1.00 87.75 284 LEU A O 1
ATOM 2139 N N . SER A 1 285 ? -4.371 -6.423 -0.984 1.00 89.50 285 SER A N 1
ATOM 2140 C CA . SER A 1 285 ? -2.981 -6.899 -1.021 1.00 89.50 285 SER A CA 1
ATOM 2141 C C . SER A 1 285 ? -2.919 -8.369 -1.433 1.00 89.50 285 SER A C 1
ATOM 2143 O O . SER A 1 285 ? -3.522 -9.241 -0.798 1.00 89.50 285 SER A O 1
ATOM 2145 N N . LEU A 1 286 ? -2.139 -8.644 -2.474 1.00 91.94 286 LEU A N 1
ATOM 2146 C CA . LEU A 1 286 ? -1.811 -9.977 -2.962 1.00 91.94 286 LEU A CA 1
ATOM 2147 C C . LEU A 1 286 ? -0.298 -10.171 -2.910 1.00 91.94 286 LEU A C 1
ATOM 2149 O O . LEU A 1 286 ? 0.466 -9.304 -3.327 1.00 91.94 286 LEU A O 1
ATOM 2153 N N . THR A 1 287 ? 0.136 -11.336 -2.453 1.00 92.44 287 THR A N 1
ATOM 2154 C CA . THR A 1 287 ? 1.541 -11.731 -2.390 1.00 92.44 287 THR A CA 1
ATOM 2155 C C . THR A 1 287 ? 1.845 -12.782 -3.449 1.00 92.44 287 THR A C 1
ATOM 2157 O O . THR A 1 287 ? 1.090 -13.736 -3.641 1.00 92.44 287 THR A O 1
ATOM 2160 N N . LEU A 1 288 ? 2.980 -12.626 -4.123 1.00 93.00 288 LEU A N 1
ATOM 2161 C CA . LEU A 1 288 ? 3.591 -13.677 -4.926 1.00 93.00 288 LEU A CA 1
ATOM 2162 C C . LEU A 1 288 ? 4.642 -14.368 -4.059 1.00 93.00 288 LEU A C 1
ATOM 2164 O O . LEU A 1 288 ? 5.505 -13.695 -3.494 1.00 93.00 288 LEU A O 1
ATOM 2168 N N . SER A 1 289 ? 4.593 -15.691 -3.951 1.00 91.38 289 SER A N 1
ATOM 2169 C CA . SER A 1 289 ? 5.555 -16.484 -3.172 1.00 91.38 289 SER A CA 1
ATOM 2170 C C . SER A 1 289 ? 6.102 -17.668 -3.970 1.00 91.38 289 SER A C 1
ATOM 2172 O O . SER A 1 289 ? 5.472 -18.088 -4.935 1.00 91.38 289 SER A O 1
ATOM 2174 N N . THR A 1 290 ? 7.278 -18.198 -3.621 1.00 88.06 290 THR A N 1
ATOM 2175 C CA . THR A 1 290 ? 7.788 -19.456 -4.206 1.00 88.06 290 THR A CA 1
ATOM 2176 C C . THR A 1 290 ? 7.003 -20.666 -3.689 1.00 88.06 290 THR A C 1
ATOM 2178 O O . THR A 1 290 ? 6.242 -20.556 -2.727 1.00 88.06 290 THR A O 1
ATOM 2181 N N . GLU A 1 291 ? 7.208 -21.841 -4.293 1.00 78.50 291 GLU A N 1
ATOM 2182 C CA . GLU A 1 291 ? 6.641 -23.112 -3.807 1.00 78.50 291 GLU A CA 1
ATOM 2183 C C . GLU A 1 291 ? 7.054 -23.407 -2.338 1.00 78.50 291 GLU A C 1
ATOM 2185 O O . GLU A 1 291 ? 6.246 -23.915 -1.563 1.00 78.50 291 GLU A O 1
ATOM 2190 N N . ASP A 1 292 ? 8.239 -22.949 -1.906 1.00 80.38 292 ASP A N 1
ATOM 2191 C CA . ASP A 1 292 ? 8.733 -22.997 -0.512 1.00 80.38 292 ASP A CA 1
ATOM 2192 C C . ASP A 1 292 ? 8.109 -21.943 0.434 1.00 80.38 292 ASP A C 1
ATOM 2194 O O . ASP A 1 292 ? 8.488 -21.843 1.603 1.00 80.38 292 ASP A O 1
ATOM 2198 N N . GLY A 1 293 ? 7.189 -21.107 -0.055 1.00 79.50 293 GLY A N 1
ATOM 2199 C CA . GLY A 1 293 ? 6.493 -20.083 0.731 1.00 79.50 293 GLY A CA 1
ATOM 2200 C C . GLY A 1 293 ? 7.264 -18.778 0.965 1.00 79.50 293 GLY A C 1
ATOM 2201 O O . GLY A 1 293 ? 6.783 -17.919 1.705 1.00 79.50 293 GLY A O 1
ATOM 2202 N N . LYS A 1 294 ? 8.430 -18.572 0.337 1.00 86.31 294 LYS A N 1
ATOM 2203 C CA . LYS A 1 294 ? 9.154 -17.290 0.409 1.00 86.31 294 LYS A CA 1
ATOM 2204 C C . LYS A 1 294 ? 8.420 -16.234 -0.422 1.00 86.31 294 LYS A C 1
ATOM 2206 O O . LYS A 1 294 ? 8.295 -16.408 -1.630 1.00 86.31 294 LYS A O 1
ATOM 2211 N N . GLN A 1 295 ? 7.994 -15.124 0.184 1.00 88.00 295 GLN A N 1
ATOM 2212 C CA . GLN A 1 295 ? 7.442 -13.979 -0.554 1.00 88.00 295 GLN A CA 1
ATOM 2213 C C . GLN A 1 295 ? 8.506 -13.361 -1.484 1.00 88.00 295 GLN A C 1
ATOM 2215 O O . GLN A 1 295 ? 9.655 -13.155 -1.090 1.00 88.00 295 GLN A O 1
ATOM 2220 N N . VAL A 1 296 ? 8.105 -13.101 -2.727 1.00 89.00 296 VAL A N 1
ATOM 2221 C CA . VAL A 1 296 ? 8.929 -12.580 -3.831 1.00 89.00 296 VAL A CA 1
ATOM 2222 C C . VAL A 1 296 ? 8.486 -11.169 -4.211 1.00 89.00 296 VAL A C 1
ATOM 2224 O O . VAL A 1 296 ? 9.330 -10.306 -4.421 1.00 89.00 296 VAL A O 1
ATOM 2227 N N . ALA A 1 297 ? 7.174 -10.926 -4.246 1.00 89.75 297 ALA A N 1
ATOM 2228 C CA . ALA A 1 297 ? 6.583 -9.622 -4.531 1.00 89.75 297 ALA A CA 1
ATOM 2229 C C . ALA A 1 297 ? 5.262 -9.432 -3.766 1.00 89.75 297 ALA A C 1
ATOM 2231 O O . ALA A 1 297 ? 4.636 -10.400 -3.326 1.00 89.75 297 ALA A O 1
ATOM 2232 N N . GLU A 1 298 ? 4.822 -8.183 -3.638 1.00 91.44 298 GLU A N 1
ATOM 2233 C CA . GLU A 1 298 ? 3.461 -7.814 -3.241 1.00 91.44 298 GLU A CA 1
ATOM 2234 C C . GLU A 1 298 ? 2.895 -6.846 -4.285 1.00 91.44 298 GLU A C 1
ATOM 2236 O O . GLU A 1 298 ? 3.627 -6.029 -4.841 1.00 91.44 298 GLU A O 1
ATOM 2241 N N . THR A 1 299 ? 1.599 -6.946 -4.558 1.00 93.00 299 THR A N 1
ATOM 2242 C CA . THR A 1 299 ? 0.847 -6.010 -5.398 1.00 93.00 299 THR A CA 1
ATOM 2243 C C . THR A 1 299 ? -0.524 -5.768 -4.769 1.00 93.00 299 THR A C 1
ATOM 2245 O O . THR A 1 299 ? -0.899 -6.433 -3.798 1.00 93.00 299 THR A O 1
ATOM 2248 N N . LYS A 1 300 ? -1.298 -4.835 -5.318 1.00 91.00 300 LYS A N 1
ATOM 2249 C CA . LYS A 1 300 ? -2.707 -4.649 -4.954 1.00 91.00 300 LYS A CA 1
ATOM 2250 C C . LYS A 1 300 ? -3.588 -4.816 -6.174 1.00 91.00 300 LYS A C 1
ATOM 2252 O O . LYS A 1 300 ? -3.170 -4.512 -7.289 1.00 91.00 300 LYS A O 1
ATOM 2257 N N . THR A 1 301 ? -4.811 -5.282 -5.959 1.00 91.62 301 THR A N 1
ATOM 2258 C CA . THR A 1 301 ? -5.817 -5.259 -7.017 1.00 91.62 301 THR A CA 1
ATOM 2259 C C . THR A 1 301 ? -6.189 -3.823 -7.387 1.00 91.62 301 THR A C 1
ATOM 2261 O O . THR A 1 301 ? -6.363 -2.975 -6.512 1.00 91.62 301 THR A O 1
ATOM 2264 N N . GLY A 1 302 ? -6.322 -3.557 -8.682 1.00 89.00 302 GLY A N 1
ATOM 2265 C CA . GLY A 1 302 ? -6.970 -2.365 -9.221 1.00 89.00 302 GLY A CA 1
ATOM 2266 C C . GLY A 1 302 ? -8.476 -2.577 -9.442 1.00 89.00 302 GLY A C 1
ATOM 2267 O O . GLY A 1 302 ? -9.041 -3.576 -8.974 1.00 89.00 302 GLY A O 1
ATOM 2268 N N . PRO A 1 303 ? -9.127 -1.674 -10.197 1.00 85.00 303 PRO A N 1
ATOM 2269 C CA . PRO A 1 303 ? -10.549 -1.756 -10.514 1.00 85.00 303 PRO A CA 1
ATOM 2270 C C . PRO A 1 303 ? -10.956 -3.117 -11.100 1.00 85.00 303 PRO A C 1
ATOM 2272 O O . PRO A 1 303 ? -10.258 -3.699 -11.933 1.00 85.00 303 PRO A O 1
ATOM 2275 N N . GLY A 1 304 ? -12.099 -3.650 -10.657 1.00 82.88 304 GLY A N 1
ATOM 2276 C CA . GLY A 1 304 ? -12.594 -4.961 -11.102 1.00 82.88 304 GLY A CA 1
ATOM 2277 C C . GLY A 1 304 ? -11.718 -6.150 -10.677 1.00 82.88 304 GLY A C 1
ATOM 2278 O O . GLY A 1 304 ? -11.763 -7.209 -11.310 1.00 82.88 304 GLY A O 1
ATOM 2279 N N . GLY A 1 305 ? -10.898 -5.986 -9.636 1.00 87.25 305 GLY A N 1
ATOM 2280 C CA . GLY A 1 305 ? -10.063 -7.046 -9.075 1.00 87.25 305 GLY A CA 1
ATOM 2281 C C . GLY A 1 305 ? -8.838 -7.421 -9.906 1.00 87.25 305 GLY A C 1
ATOM 2282 O O . GLY A 1 305 ? -8.221 -8.438 -9.589 1.00 87.25 305 GLY A O 1
ATOM 2283 N N . TYR A 1 306 ? -8.498 -6.663 -10.956 1.00 92.19 306 TYR A N 1
ATOM 2284 C CA . TYR A 1 306 ? -7.325 -6.928 -11.798 1.00 92.19 306 TYR A CA 1
ATOM 2285 C C . TYR A 1 306 ? -6.018 -6.770 -11.012 1.00 92.19 306 TYR A C 1
ATOM 2287 O O . TYR A 1 306 ? -5.897 -5.856 -10.202 1.00 92.19 306 TYR A O 1
ATOM 2295 N N . TYR A 1 307 ? -5.021 -7.611 -11.269 1.00 93.06 307 TYR A N 1
ATOM 2296 C CA . TYR A 1 307 ? -3.672 -7.464 -10.725 1.00 93.06 307 TYR A CA 1
ATOM 2297 C C . TYR A 1 307 ? -2.610 -7.964 -11.704 1.00 93.06 307 TYR A C 1
ATOM 2299 O O . TYR A 1 307 ? -2.869 -8.837 -12.533 1.00 93.06 307 TYR A O 1
ATOM 2307 N N . SER A 1 308 ? -1.392 -7.445 -11.542 1.00 93.19 308 SER A N 1
ATOM 2308 C CA . SER A 1 308 ? -0.187 -7.928 -12.214 1.00 93.19 308 SER A CA 1
ATOM 2309 C C . SER A 1 308 ? 0.994 -7.955 -11.235 1.00 93.19 308 SER A C 1
ATOM 2311 O O . SER A 1 308 ? 1.099 -7.093 -10.354 1.00 93.19 308 SER A O 1
ATOM 2313 N N . PHE A 1 309 ? 1.868 -8.949 -11.382 1.00 92.94 309 PHE A N 1
ATOM 2314 C CA . PHE A 1 309 ? 3.186 -9.034 -10.744 1.00 92.94 309 PHE A CA 1
ATOM 2315 C C . PHE A 1 309 ? 4.256 -9.213 -11.821 1.00 92.94 309 PHE A C 1
ATOM 2317 O O . PHE A 1 309 ? 4.044 -10.003 -12.737 1.00 92.94 309 PHE A O 1
ATOM 2324 N N . ASN A 1 310 ? 5.435 -8.603 -11.667 1.00 90.94 310 ASN A N 1
ATOM 2325 C CA . ASN A 1 310 ? 6.610 -9.054 -12.415 1.00 90.94 310 ASN A CA 1
ATOM 2326 C C . ASN A 1 310 ? 7.249 -10.267 -11.717 1.00 90.94 310 ASN A C 1
ATOM 2328 O O . ASN A 1 310 ? 7.417 -10.249 -10.494 1.00 90.94 310 ASN A O 1
ATOM 2332 N N . ALA A 1 311 ? 7.617 -11.302 -12.471 1.00 90.00 311 ALA A N 1
ATOM 2333 C CA . ALA A 1 311 ? 8.267 -12.496 -11.937 1.00 90.00 311 ALA A CA 1
ATOM 2334 C C . ALA A 1 311 ? 9.228 -13.144 -12.940 1.00 90.00 311 ALA A C 1
ATOM 2336 O O . ALA A 1 311 ? 8.922 -13.267 -14.126 1.00 90.00 311 ALA A O 1
ATOM 2337 N N . LYS A 1 312 ? 10.370 -13.638 -12.451 1.00 89.31 312 LYS A N 1
ATOM 2338 C CA . LYS A 1 312 ? 11.261 -14.511 -13.233 1.00 89.31 312 LYS A CA 1
ATOM 2339 C C . LYS A 1 312 ? 10.592 -15.855 -13.540 1.00 89.31 312 LYS A C 1
ATOM 2341 O O . LYS A 1 312 ? 9.480 -16.134 -13.104 1.00 89.31 312 LYS A O 1
ATOM 2346 N N . SER A 1 313 ? 11.266 -16.707 -14.304 1.00 88.25 313 SER A N 1
ATOM 2347 C CA . SER A 1 313 ? 10.817 -18.084 -14.508 1.00 88.25 313 SER A CA 1
ATOM 2348 C C . SER A 1 313 ? 10.834 -18.881 -13.204 1.00 88.25 313 SER A C 1
ATOM 2350 O O . SER A 1 313 ? 11.836 -18.886 -12.485 1.00 88.25 313 SER A O 1
ATOM 2352 N N . GLY A 1 314 ? 9.760 -19.613 -12.938 1.00 89.25 314 GLY A N 1
ATOM 2353 C CA . GLY A 1 314 ? 9.604 -20.426 -11.741 1.00 89.25 314 GLY A CA 1
ATOM 2354 C C . GLY A 1 314 ? 8.151 -20.817 -11.500 1.00 89.25 314 GLY A C 1
ATOM 2355 O O . GLY A 1 314 ? 7.231 -20.330 -12.163 1.00 89.25 314 GLY A O 1
ATOM 2356 N N . ARG A 1 315 ? 7.939 -21.693 -10.514 1.00 91.38 315 ARG A N 1
ATOM 2357 C CA . ARG A 1 315 ? 6.610 -21.896 -9.934 1.00 91.38 315 ARG A CA 1
ATOM 2358 C C . ARG A 1 315 ? 6.405 -20.946 -8.773 1.00 91.38 315 ARG A C 1
ATOM 2360 O O . ARG A 1 315 ? 7.232 -20.875 -7.862 1.00 91.38 315 ARG A O 1
ATOM 2367 N N . TYR A 1 316 ? 5.269 -20.271 -8.804 1.00 92.94 316 TYR A N 1
ATOM 2368 C CA . TYR A 1 316 ? 4.859 -19.341 -7.774 1.00 92.94 316 TYR A CA 1
ATOM 2369 C C . TYR A 1 316 ? 3.466 -19.676 -7.270 1.00 92.94 316 TYR A C 1
ATOM 2371 O O . TYR A 1 316 ? 2.598 -20.157 -7.999 1.00 92.94 316 TYR A O 1
ATOM 2379 N N . LEU A 1 317 ? 3.253 -19.370 -6.003 1.00 91.81 317 LEU A N 1
ATOM 2380 C CA . LEU A 1 317 ? 1.966 -19.341 -5.354 1.00 91.81 317 LEU A CA 1
ATOM 2381 C C . LEU A 1 317 ? 1.532 -17.876 -5.257 1.00 91.81 317 LEU A C 1
ATOM 2383 O O . LEU A 1 317 ? 2.072 -17.109 -4.455 1.00 91.81 317 LEU A O 1
ATOM 2387 N N . VAL A 1 318 ? 0.560 -17.495 -6.084 1.00 92.94 318 VAL A N 1
ATOM 2388 C CA . VAL A 1 318 ? -0.169 -16.231 -5.942 1.00 92.94 318 VAL A CA 1
ATOM 2389 C C . VAL A 1 318 ? -1.159 -16.409 -4.797 1.00 92.94 318 VAL A C 1
ATOM 2391 O O . VAL A 1 318 ? -1.969 -17.342 -4.811 1.00 92.94 318 VAL A O 1
ATOM 2394 N N . SER A 1 319 ? -1.107 -15.531 -3.801 1.00 89.69 319 SER A N 1
ATOM 2395 C CA . SER A 1 319 ? -1.960 -15.609 -2.616 1.00 89.69 319 SER A CA 1
ATOM 2396 C C . SER A 1 319 ? -2.503 -14.262 -2.157 1.00 89.69 319 SER A C 1
ATOM 2398 O O . SER A 1 319 ? -1.927 -13.214 -2.422 1.00 89.69 319 SER A O 1
ATOM 2400 N N . THR A 1 320 ? -3.617 -14.283 -1.430 1.00 87.00 320 THR A N 1
ATOM 2401 C CA . THR A 1 320 ? -4.098 -13.117 -0.673 1.00 87.00 320 THR A CA 1
ATOM 2402 C C . THR A 1 320 ? -3.168 -12.836 0.506 1.00 87.00 320 THR A C 1
ATOM 2404 O O . THR A 1 320 ? -2.832 -13.763 1.247 1.00 87.00 320 THR A O 1
ATOM 2407 N N . GLY A 1 321 ? -2.767 -11.577 0.685 1.00 74.50 321 GLY A N 1
ATOM 2408 C CA . GLY A 1 321 ? -1.779 -11.168 1.682 1.00 74.50 321 GLY A CA 1
ATOM 2409 C C . GLY A 1 321 ? -2.226 -11.343 3.138 1.00 74.50 321 GLY A C 1
ATOM 2410 O O . GLY A 1 321 ? -3.417 -11.413 3.462 1.00 74.50 321 GLY A O 1
ATOM 2411 N N . HIS A 1 322 ? -1.245 -11.388 4.042 1.00 65.56 322 HIS A N 1
ATOM 2412 C CA . HIS A 1 322 ? -1.494 -11.411 5.482 1.00 65.56 322 HIS A CA 1
ATOM 2413 C C . HIS A 1 322 ? -2.195 -10.115 5.923 1.00 65.56 322 HIS A C 1
ATOM 2415 O O . HIS A 1 322 ? -1.707 -9.024 5.655 1.00 65.56 322 HIS A O 1
ATOM 2421 N N . GLY A 1 323 ? -3.337 -10.239 6.609 1.00 61.97 323 GLY A N 1
ATOM 2422 C CA . GLY A 1 323 ? -4.147 -9.092 7.047 1.00 61.97 323 GLY A CA 1
ATOM 2423 C C . GLY A 1 323 ? -5.373 -8.776 6.180 1.00 61.97 323 GLY A C 1
ATOM 2424 O O . GLY A 1 323 ? -6.083 -7.826 6.494 1.00 61.97 323 GLY A O 1
ATOM 2425 N N . SER A 1 324 ? -5.664 -9.575 5.141 1.00 68.38 324 SER A N 1
ATOM 2426 C CA . SER A 1 324 ? -6.946 -9.539 4.410 1.00 68.38 324 SER A CA 1
ATOM 2427 C C . SER A 1 324 ? -8.142 -9.528 5.375 1.00 68.38 324 SER A C 1
ATOM 2429 O O . SER A 1 324 ? -8.303 -10.446 6.179 1.00 68.38 324 SER A O 1
ATOM 2431 N N . THR A 1 325 ? -8.998 -8.507 5.277 1.00 67.00 325 THR A N 1
ATOM 2432 C CA . THR A 1 325 ? -10.250 -8.378 6.051 1.00 67.00 325 THR A CA 1
ATOM 2433 C C . THR A 1 325 ? -11.444 -9.039 5.356 1.00 67.00 325 THR A C 1
ATOM 2435 O O . THR A 1 325 ? -12.529 -9.132 5.929 1.00 67.00 325 THR A O 1
ATOM 2438 N N . GLN A 1 326 ? -11.239 -9.491 4.119 1.00 77.75 326 GLN A N 1
ATOM 2439 C CA . GLN A 1 326 ? -12.180 -10.188 3.254 1.00 77.75 326 GLN A CA 1
ATOM 2440 C C . GLN A 1 326 ? -12.115 -11.703 3.495 1.00 77.75 326 GLN A C 1
ATOM 2442 O O . GLN A 1 326 ? -11.038 -12.250 3.753 1.00 77.75 326 GLN A O 1
ATOM 2447 N N . CYS A 1 327 ? -13.245 -12.403 3.364 1.00 81.25 327 CYS A N 1
ATOM 2448 C CA . CYS A 1 327 ? -13.276 -13.857 3.517 1.00 81.25 327 CYS A CA 1
ATOM 2449 C C . CYS A 1 327 ? -12.797 -14.577 2.262 1.00 81.25 327 CYS A C 1
ATOM 2451 O O . CYS A 1 327 ? -13.316 -14.401 1.164 1.00 81.25 327 CYS A O 1
ATOM 2453 N N . ILE A 1 328 ? -11.809 -15.440 2.449 1.00 82.88 328 ILE A N 1
ATOM 2454 C CA . ILE A 1 328 ? -11.074 -16.089 1.374 1.00 82.88 328 ILE A CA 1
ATOM 2455 C C . ILE A 1 328 ? -11.740 -17.428 1.018 1.00 82.88 328 ILE A C 1
ATOM 2457 O O . ILE A 1 328 ? -11.719 -18.359 1.817 1.00 82.88 328 ILE A O 1
ATOM 2461 N N . GLU A 1 329 ? -12.292 -17.548 -0.195 1.00 82.94 329 GLU A N 1
ATOM 2462 C CA . GLU A 1 329 ? -12.786 -18.830 -0.737 1.00 82.94 329 GLU A CA 1
ATOM 2463 C C . GLU A 1 329 ? -11.648 -19.606 -1.418 1.00 82.94 329 GLU A C 1
ATOM 2465 O O . GLU A 1 329 ? -11.507 -20.818 -1.270 1.00 82.94 329 GLU A O 1
ATOM 2470 N N . ARG A 1 330 ? -10.811 -18.881 -2.166 1.00 87.06 330 ARG A N 1
ATOM 2471 C CA . ARG A 1 330 ? -9.676 -19.384 -2.941 1.00 87.06 330 ARG A CA 1
ATOM 2472 C C . ARG A 1 330 ? -8.606 -18.300 -3.025 1.00 87.06 330 ARG A C 1
ATOM 2474 O O . ARG A 1 330 ? -8.453 -17.638 -4.045 1.00 87.06 330 ARG A O 1
ATOM 2481 N N . GLY A 1 331 ? -7.880 -18.103 -1.929 1.00 84.94 331 GLY A N 1
ATOM 2482 C CA . GLY A 1 331 ? -6.804 -17.107 -1.803 1.00 84.94 331 GLY A CA 1
ATOM 2483 C C . GLY A 1 331 ? -5.418 -17.672 -2.080 1.00 84.94 331 GLY A C 1
ATOM 2484 O O . GLY A 1 331 ? -4.442 -17.168 -1.534 1.00 84.94 331 GLY A O 1
ATOM 2485 N N . LYS A 1 332 ? -5.347 -18.757 -2.859 1.00 89.06 332 LYS A N 1
ATOM 2486 C CA . LYS A 1 332 ? -4.129 -19.444 -3.291 1.00 89.06 332 LYS A CA 1
ATOM 2487 C C . LYS A 1 332 ? -4.344 -20.015 -4.694 1.00 89.06 332 LYS A C 1
ATOM 2489 O O . LYS A 1 332 ? -5.291 -20.775 -4.896 1.00 89.06 332 LYS A O 1
ATOM 2494 N N . ALA A 1 333 ? -3.466 -19.668 -5.629 1.00 91.12 333 ALA A N 1
ATOM 2495 C CA . ALA A 1 333 ? -3.401 -20.220 -6.979 1.00 91.12 333 ALA A CA 1
ATOM 2496 C C . ALA A 1 333 ? -1.932 -20.454 -7.364 1.00 91.12 333 ALA A C 1
ATOM 2498 O O . ALA A 1 333 ? -1.090 -19.582 -7.156 1.00 91.12 333 ALA A O 1
ATOM 2499 N N . VAL A 1 334 ? -1.622 -21.636 -7.899 1.00 90.50 334 VAL A N 1
ATOM 2500 C CA . VAL A 1 334 ? -0.273 -21.970 -8.380 1.00 90.50 334 VAL A CA 1
ATOM 2501 C C . VAL A 1 334 ? -0.161 -21.574 -9.847 1.00 90.50 334 VAL A C 1
ATOM 2503 O O . VAL A 1 334 ? -1.051 -21.881 -10.638 1.00 90.50 334 VAL A O 1
ATOM 2506 N N . VAL A 1 335 ? 0.935 -20.913 -10.204 1.00 92.06 335 VAL A N 1
ATOM 2507 C CA . VAL A 1 335 ? 1.265 -20.493 -11.569 1.00 92.06 335 VAL A CA 1
ATOM 2508 C C . VAL A 1 335 ? 2.699 -20.882 -11.903 1.00 92.06 335 VAL A C 1
ATOM 2510 O O . VAL A 1 335 ? 3.564 -20.902 -11.029 1.00 92.06 335 VAL A O 1
ATOM 2513 N N . GLU A 1 336 ? 2.959 -21.195 -13.169 1.00 91.19 336 GLU A N 1
ATOM 2514 C CA . GLU A 1 336 ? 4.291 -21.562 -13.653 1.00 91.19 336 GLU A CA 1
ATOM 2515 C C . GLU A 1 336 ? 4.697 -20.627 -14.793 1.00 91.19 336 GLU A C 1
ATOM 2517 O O . GLU A 1 336 ? 4.180 -20.727 -15.905 1.00 91.19 336 GLU A O 1
ATOM 2522 N N . VAL A 1 337 ? 5.626 -19.717 -14.502 1.00 90.38 337 VAL A N 1
ATOM 2523 C CA . VAL A 1 337 ? 6.253 -18.833 -15.490 1.00 90.38 337 VAL A CA 1
ATOM 2524 C C . VAL A 1 337 ? 7.454 -19.560 -16.082 1.00 90.38 337 VAL A C 1
ATOM 2526 O O . VAL A 1 337 ? 8.290 -20.079 -15.342 1.00 90.38 337 VAL A O 1
ATOM 2529 N N . ARG A 1 338 ? 7.557 -19.594 -17.414 1.00 85.88 338 ARG A N 1
ATOM 2530 C CA . ARG A 1 338 ? 8.684 -20.218 -18.128 1.00 85.88 338 ARG A CA 1
ATOM 2531 C C . ARG A 1 338 ? 9.390 -19.220 -19.038 1.00 85.88 338 ARG A C 1
ATOM 2533 O O . ARG A 1 338 ? 10.513 -18.828 -18.754 1.00 85.88 338 ARG A O 1
ATOM 2540 N N . ASP A 1 339 ? 8.705 -18.818 -20.099 1.00 84.06 339 ASP A N 1
ATOM 2541 C CA . ASP A 1 339 ? 9.259 -18.154 -21.284 1.00 84.06 339 ASP A CA 1
ATOM 2542 C C . ASP A 1 339 ? 8.376 -17.000 -21.805 1.00 84.06 339 ASP A C 1
ATOM 2544 O O . ASP A 1 339 ? 8.660 -16.424 -22.853 1.00 84.06 339 ASP A O 1
ATOM 2548 N N . LYS A 1 340 ? 7.283 -16.681 -21.096 1.00 87.06 340 LYS A N 1
ATOM 2549 C CA . LYS A 1 340 ? 6.268 -15.690 -21.483 1.00 87.06 340 LYS A CA 1
ATOM 2550 C C . LYS A 1 340 ? 5.351 -15.309 -20.304 1.00 87.06 340 LYS A C 1
ATOM 2552 O O . LYS A 1 340 ? 5.340 -16.032 -19.302 1.00 87.06 340 LYS A O 1
ATOM 2557 N N . PRO A 1 341 ? 4.537 -14.240 -20.434 1.00 89.62 341 PRO A N 1
ATOM 2558 C CA . PRO A 1 341 ? 3.509 -13.867 -19.457 1.00 89.62 341 PRO A CA 1
ATOM 2559 C C . PRO A 1 341 ? 2.463 -14.961 -19.208 1.00 89.62 341 PRO A C 1
ATOM 2561 O O . PRO A 1 341 ? 2.167 -15.777 -20.087 1.00 89.62 341 PRO A O 1
ATOM 2564 N N . VAL A 1 342 ? 1.876 -14.964 -18.009 1.00 92.25 342 VAL A N 1
ATOM 2565 C CA . VAL A 1 342 ? 0.963 -16.020 -17.537 1.00 92.25 342 VAL A CA 1
ATOM 2566 C C . VAL A 1 342 ? -0.291 -15.421 -16.909 1.00 92.25 342 VAL A C 1
ATOM 2568 O O . VAL A 1 342 ? -0.204 -14.624 -15.980 1.00 92.25 342 VAL A O 1
ATOM 2571 N N . VAL A 1 343 ? -1.466 -15.876 -17.354 1.00 91.38 343 VAL A N 1
ATOM 2572 C CA . VAL A 1 343 ? -2.747 -15.528 -16.722 1.00 91.38 343 VAL A CA 1
ATOM 2573 C C . VAL A 1 343 ? -3.090 -16.539 -15.622 1.00 91.38 343 VAL A C 1
ATOM 2575 O O . VAL A 1 343 ? -3.114 -17.747 -15.870 1.00 91.38 343 VAL A O 1
ATOM 2578 N N . VAL A 1 344 ? -3.380 -16.065 -14.408 1.00 91.44 344 VAL A N 1
ATOM 2579 C CA . VAL A 1 344 ? -3.696 -16.907 -13.243 1.00 91.44 344 VAL A CA 1
ATOM 2580 C C . VAL A 1 344 ? -5.020 -17.648 -13.450 1.00 91.44 344 VAL A C 1
ATOM 2582 O O . VAL A 1 344 ? -6.098 -17.052 -13.405 1.00 91.44 344 VAL A O 1
ATOM 2585 N N . SER A 1 345 ? -4.951 -18.971 -13.622 1.00 85.81 345 SER A N 1
ATOM 2586 C CA . SER A 1 345 ? -6.125 -19.831 -13.789 1.00 85.81 345 SER A CA 1
ATOM 2587 C C . SER A 1 345 ? -6.004 -21.132 -12.978 1.00 85.81 345 SER A C 1
ATOM 2589 O O . SER A 1 345 ? -5.004 -21.834 -13.122 1.00 85.81 345 SER A O 1
ATOM 2591 N N . PRO A 1 346 ? -7.004 -21.495 -12.148 1.00 84.56 346 PRO A N 1
ATOM 2592 C CA . PRO A 1 346 ? -8.192 -20.707 -11.824 1.00 84.56 346 PRO A CA 1
ATOM 2593 C C . PRO A 1 346 ? -7.841 -19.489 -10.952 1.00 84.56 346 PRO A C 1
ATOM 2595 O O . PRO A 1 346 ? -7.112 -19.615 -9.970 1.00 84.56 346 PRO A O 1
ATOM 2598 N N . GLY A 1 347 ? -8.397 -18.325 -11.298 1.00 84.94 347 GLY A N 1
ATOM 2599 C CA . GLY A 1 347 ? -8.177 -17.073 -10.569 1.00 84.94 347 GLY A CA 1
ATOM 2600 C C . GLY A 1 347 ? -8.639 -17.117 -9.107 1.00 84.94 347 GLY A C 1
ATOM 2601 O O . GLY A 1 347 ? -9.431 -17.975 -8.703 1.00 84.94 347 GLY A O 1
ATOM 2602 N N . LEU A 1 348 ? -8.138 -16.170 -8.311 1.00 90.25 348 LEU A N 1
ATOM 2603 C CA . LEU A 1 348 ? -8.476 -16.058 -6.893 1.00 90.25 348 LEU A CA 1
ATOM 2604 C C . LEU A 1 348 ? -9.955 -15.687 -6.697 1.00 90.25 348 LEU A C 1
ATOM 2606 O O . LEU A 1 348 ? -10.551 -14.986 -7.517 1.00 90.25 348 LEU A O 1
ATOM 2610 N N . LYS A 1 349 ? -10.538 -16.117 -5.576 1.00 87.75 349 LYS A N 1
ATOM 2611 C CA . LYS A 1 349 ? -11.920 -15.785 -5.202 1.00 87.75 349 LYS A CA 1
ATOM 2612 C C . LYS A 1 349 ? -12.043 -15.505 -3.708 1.00 87.75 349 LYS A C 1
ATOM 2614 O O . LYS A 1 349 ? -11.505 -16.251 -2.885 1.00 87.75 349 LYS A O 1
ATOM 2619 N N . ILE A 1 350 ? -12.784 -14.462 -3.360 1.00 87.44 350 ILE A N 1
ATOM 2620 C CA . ILE A 1 350 ? -13.254 -14.190 -2.001 1.00 87.44 350 ILE A CA 1
ATOM 2621 C C . ILE A 1 350 ? -14.757 -14.486 -1.921 1.00 87.44 350 ILE A C 1
ATOM 2623 O O . ILE A 1 350 ? -15.513 -14.182 -2.846 1.00 87.44 350 ILE A O 1
ATOM 2627 N N . SER A 1 351 ? -15.187 -15.117 -0.828 1.00 79.50 351 SER A N 1
ATOM 2628 C CA . SER A 1 351 ? -16.593 -15.462 -0.577 1.00 79.50 351 SER A CA 1
ATOM 2629 C C . SER A 1 351 ? -17.412 -14.269 -0.085 1.00 79.50 351 SER A C 1
ATOM 2631 O O . SER A 1 351 ? -18.637 -14.336 -0.076 1.00 79.50 351 SER A O 1
ATOM 2633 N N . GLY A 1 352 ? -16.753 -13.178 0.314 1.00 82.19 352 GLY A N 1
ATOM 2634 C CA . GLY A 1 352 ? -17.413 -11.930 0.656 1.00 82.19 352 GLY A CA 1
ATOM 2635 C C . GLY A 1 352 ? -16.561 -10.973 1.478 1.00 82.19 352 GLY A C 1
ATOM 2636 O O . GLY A 1 352 ? -15.389 -11.222 1.773 1.00 82.19 352 GLY A O 1
ATOM 2637 N N . HIS A 1 353 ? -17.199 -9.877 1.863 1.00 85.00 353 HIS A N 1
ATOM 2638 C CA . HIS A 1 353 ? -16.630 -8.751 2.586 1.00 85.00 353 HIS A CA 1
ATOM 2639 C C . HIS A 1 353 ? -17.185 -8.641 4.003 1.00 85.00 353 HIS A C 1
ATOM 2641 O O . HIS A 1 353 ? -18.247 -9.183 4.325 1.00 85.00 353 HIS A O 1
ATOM 2647 N N . ARG A 1 354 ? -16.481 -7.880 4.847 1.00 87.12 354 ARG A N 1
ATOM 2648 C CA . ARG A 1 354 ? -16.972 -7.541 6.178 1.00 87.12 354 ARG A CA 1
ATOM 2649 C C . ARG A 1 354 ? -18.128 -6.546 6.069 1.00 87.12 354 ARG A C 1
ATOM 2651 O O . ARG A 1 354 ? -17.931 -5.413 5.640 1.00 87.12 354 ARG A O 1
ATOM 2658 N N . LEU A 1 355 ? -19.307 -6.972 6.506 1.00 88.81 355 LEU A N 1
ATOM 2659 C CA . LEU A 1 355 ? -20.449 -6.110 6.788 1.00 88.81 355 LEU A CA 1
ATOM 2660 C C . LEU A 1 355 ? -20.437 -5.774 8.280 1.00 88.81 355 LEU A C 1
ATOM 2662 O O . LEU A 1 355 ? -20.616 -6.664 9.116 1.00 88.81 355 LEU A O 1
ATOM 2666 N N . SER A 1 356 ? -20.240 -4.503 8.606 1.00 90.50 356 SER A N 1
ATOM 2667 C CA . SER A 1 356 ? -20.406 -3.951 9.950 1.00 90.50 356 SER A CA 1
ATOM 2668 C C . SER A 1 356 ? -21.824 -3.406 10.110 1.00 90.50 356 SER A C 1
ATOM 2670 O O . SER A 1 356 ? -22.302 -2.616 9.302 1.00 90.50 356 SER A O 1
ATOM 2672 N N . LEU A 1 357 ? -22.501 -3.830 11.169 1.00 91.25 357 LEU A N 1
ATOM 2673 C CA . LEU A 1 357 ? -23.819 -3.378 11.594 1.00 91.25 357 LEU A CA 1
ATOM 2674 C C . LEU A 1 357 ? -23.615 -2.605 12.894 1.00 91.25 357 LEU A C 1
ATOM 2676 O O . LEU A 1 357 ? -23.449 -3.202 13.960 1.00 91.25 357 LEU A O 1
ATOM 2680 N N . ALA A 1 358 ? -23.557 -1.285 12.793 1.00 90.75 358 ALA A N 1
ATOM 2681 C CA . ALA A 1 358 ? -23.379 -0.409 13.937 1.00 90.75 358 ALA A CA 1
ATOM 2682 C C . ALA A 1 358 ? -24.737 0.044 14.476 1.00 90.75 358 ALA A C 1
ATOM 2684 O O . ALA A 1 358 ? -25.660 0.336 13.716 1.00 90.75 358 ALA A O 1
ATOM 2685 N N . ALA A 1 359 ? -24.853 0.161 15.792 1.00 90.69 359 ALA A N 1
ATOM 2686 C CA . ALA A 1 359 ? -25.953 0.857 16.438 1.00 90.69 359 ALA A CA 1
ATOM 2687 C C . ALA A 1 359 ? -25.399 2.033 17.240 1.00 90.69 359 ALA A C 1
ATOM 2689 O O . ALA A 1 359 ? -24.361 1.923 17.898 1.00 90.69 359 ALA A O 1
ATOM 2690 N N . SER A 1 360 ? -26.083 3.173 17.191 1.00 88.62 360 SER A N 1
ATOM 2691 C CA . SER A 1 360 ? -25.655 4.372 17.908 1.00 88.62 360 SER A CA 1
ATOM 2692 C C . SER A 1 360 ? -26.822 5.209 18.422 1.00 88.62 360 SER A C 1
ATOM 2694 O O . SER A 1 360 ? -27.953 5.131 17.939 1.00 88.62 360 SER A O 1
ATOM 2696 N N . ASN A 1 361 ? -26.528 6.031 19.423 1.00 84.69 361 ASN A N 1
ATOM 2697 C CA . ASN A 1 361 ? -27.464 6.949 20.056 1.00 84.69 361 ASN A CA 1
ATOM 2698 C C . ASN A 1 361 ? -26.756 8.277 20.342 1.00 84.69 361 ASN A C 1
ATOM 2700 O O . ASN A 1 361 ? -25.692 8.285 20.959 1.00 84.69 361 ASN A O 1
ATOM 2704 N N . GLN A 1 362 ? -27.314 9.392 19.861 1.00 80.12 362 GLN A N 1
ATOM 2705 C CA . GLN A 1 362 ? -26.704 10.732 19.945 1.00 80.12 362 GLN A CA 1
ATOM 2706 C C . GLN A 1 362 ? -25.206 10.758 19.546 1.00 80.12 362 GLN A C 1
ATOM 2708 O O . GLN A 1 362 ? -24.388 11.426 20.175 1.00 80.12 362 GLN A O 1
ATOM 2713 N N . GLY A 1 363 ? -24.831 9.979 18.520 1.00 76.50 363 GLY A N 1
ATOM 2714 C CA . GLY A 1 363 ? -23.449 9.849 18.033 1.00 76.50 363 GLY A CA 1
ATOM 2715 C C . GLY A 1 363 ? -22.522 8.950 18.867 1.00 76.50 363 GLY A C 1
ATOM 2716 O O . GLY A 1 363 ? -21.355 8.804 18.516 1.00 76.50 363 GLY A O 1
ATOM 2717 N N . LYS A 1 364 ? -23.007 8.327 19.949 1.00 83.25 364 LYS A N 1
ATOM 2718 C CA . LYS A 1 364 ? -22.251 7.352 20.754 1.00 83.25 364 LYS A CA 1
ATOM 2719 C C . LYS A 1 364 ? -22.556 5.915 20.314 1.00 83.25 364 LYS A C 1
ATOM 2721 O O . LYS A 1 364 ? -23.716 5.632 20.010 1.00 83.25 364 LYS A O 1
ATOM 2726 N N . PRO A 1 365 ? -21.574 4.998 20.334 1.00 87.19 365 PRO A N 1
ATOM 2727 C CA . PRO A 1 365 ? -21.805 3.583 20.051 1.00 87.19 365 PRO A CA 1
ATOM 2728 C C . PRO A 1 365 ? -22.726 2.930 21.091 1.00 87.19 365 PRO A C 1
ATOM 2730 O O . PRO A 1 365 ? -22.596 3.196 22.287 1.00 87.19 365 PRO A O 1
ATOM 2733 N N . LEU A 1 366 ? -23.632 2.055 20.644 1.00 87.75 366 LEU A N 1
ATOM 2734 C CA . LEU A 1 366 ? -24.606 1.368 21.492 1.00 87.75 366 LEU A CA 1
ATOM 2735 C C . LEU A 1 366 ? -24.437 -0.158 21.433 1.00 87.75 366 LEU A C 1
ATOM 2737 O O . LEU A 1 366 ? -24.728 -0.808 20.427 1.00 87.75 366 LEU A O 1
ATOM 2741 N N . ALA A 1 367 ? -23.964 -0.718 22.544 1.00 87.50 367 ALA A N 1
ATOM 2742 C CA . ALA A 1 367 ? -23.770 -2.151 22.736 1.00 87.50 367 ALA A CA 1
ATOM 2743 C C . ALA A 1 367 ? -25.089 -2.913 22.947 1.00 87.50 367 ALA A C 1
ATOM 2745 O O . ALA A 1 367 ? -26.122 -2.328 23.272 1.00 87.50 367 ALA A O 1
ATOM 2746 N N . ASP A 1 368 ? -25.022 -4.239 22.824 1.00 87.25 368 ASP A N 1
ATOM 2747 C CA . ASP A 1 368 ? -26.106 -5.188 23.087 1.00 87.25 368 ASP A CA 1
ATOM 2748 C C . ASP A 1 368 ? -27.363 -5.057 22.191 1.00 87.25 368 ASP A C 1
ATOM 2750 O O . ASP A 1 368 ? -28.356 -5.751 22.431 1.00 87.25 368 ASP A O 1
ATOM 2754 N N . VAL A 1 369 ? -27.319 -4.250 21.126 1.00 89.44 369 VAL A N 1
ATOM 2755 C CA . VAL A 1 369 ? -28.369 -4.152 20.095 1.00 89.44 369 VAL A CA 1
ATOM 2756 C C . VAL A 1 369 ? -28.322 -5.379 19.206 1.00 89.44 369 VAL A C 1
ATOM 2758 O O . VAL A 1 369 ? -27.272 -5.729 18.674 1.00 89.44 369 VAL A O 1
ATOM 2761 N N . PHE A 1 370 ? -29.461 -6.029 19.010 1.00 90.06 370 PHE A N 1
ATOM 2762 C CA . PHE A 1 370 ? -29.559 -7.148 18.092 1.00 90.06 370 PHE A CA 1
ATOM 2763 C C . PHE A 1 370 ? -29.920 -6.638 16.691 1.00 90.06 370 PHE A C 1
ATOM 2765 O O . PHE A 1 370 ? -30.829 -5.824 16.524 1.00 90.06 370 PHE A O 1
ATOM 2772 N N . VAL A 1 371 ? -29.225 -7.118 15.662 1.00 90.62 371 VAL A N 1
ATOM 2773 C CA . VAL A 1 371 ? -29.504 -6.750 14.266 1.00 90.62 371 VAL A CA 1
ATOM 2774 C C . VAL A 1 371 ? -29.712 -8.020 13.458 1.00 90.62 371 VAL A C 1
ATOM 2776 O O . VAL A 1 371 ? -28.820 -8.865 13.370 1.00 90.62 371 VAL A O 1
ATOM 2779 N N . THR A 1 372 ? -30.903 -8.164 12.884 1.00 90.38 372 THR A N 1
ATOM 2780 C CA . THR A 1 372 ? -31.275 -9.318 12.062 1.00 90.38 372 THR A CA 1
ATOM 2781 C C . THR A 1 372 ? -31.160 -8.968 10.589 1.00 90.38 372 THR A C 1
ATOM 2783 O O . THR A 1 372 ? -31.776 -8.002 10.153 1.00 90.38 372 THR A O 1
ATOM 2786 N N . VAL A 1 373 ? -30.409 -9.762 9.826 1.00 89.31 373 VAL A N 1
ATOM 2787 C CA . VAL A 1 373 ? -30.152 -9.573 8.392 1.00 89.31 373 VAL A CA 1
ATOM 2788 C C . VAL A 1 373 ? -30.884 -10.633 7.565 1.00 89.31 373 VAL A C 1
ATOM 2790 O O . VAL A 1 373 ? -30.961 -11.805 7.951 1.00 89.31 373 VAL A O 1
ATOM 2793 N N . ALA A 1 374 ? -31.377 -10.219 6.402 1.00 87.50 374 ALA A N 1
ATOM 2794 C CA . ALA A 1 374 ? -32.002 -11.037 5.374 1.00 87.50 374 ALA A CA 1
ATOM 2795 C C . ALA A 1 374 ? -31.448 -10.702 3.970 1.00 87.50 374 ALA A C 1
ATOM 2797 O O . ALA A 1 374 ? -30.895 -9.622 3.749 1.00 87.50 374 ALA A O 1
ATOM 2798 N N . SER A 1 375 ? -31.588 -11.629 3.020 1.00 86.56 375 SER A N 1
ATOM 2799 C CA . SER A 1 375 ? -31.261 -11.447 1.593 1.00 86.56 375 SER A CA 1
ATOM 2800 C C . SER A 1 375 ? -32.070 -12.411 0.724 1.00 86.56 375 SER A C 1
ATOM 2802 O O . SER A 1 375 ? -32.604 -13.411 1.205 1.00 86.56 375 SER A O 1
ATOM 2804 N N . ASP A 1 376 ? -32.141 -12.152 -0.577 1.00 80.06 376 ASP A N 1
ATOM 2805 C CA . ASP A 1 376 ? -32.718 -13.080 -1.552 1.00 80.06 376 ASP A CA 1
ATOM 2806 C C . ASP A 1 376 ? -31.834 -14.333 -1.747 1.00 80.06 376 ASP A C 1
ATOM 2808 O O . ASP A 1 376 ? -32.339 -15.434 -2.011 1.00 80.06 376 ASP A O 1
ATOM 2812 N N . SER A 1 377 ? -30.519 -14.185 -1.545 1.00 72.38 377 SER A N 1
ATOM 2813 C CA . SER A 1 377 ? -29.499 -15.239 -1.631 1.00 72.38 377 SER A CA 1
ATOM 2814 C C . SER A 1 377 ? -29.223 -15.875 -0.268 1.00 72.38 377 SER A C 1
ATOM 2816 O O . SER A 1 377 ? -29.062 -15.179 0.726 1.00 72.38 377 SER A O 1
ATOM 2818 N N . SER A 1 378 ? -29.118 -17.204 -0.206 1.00 66.06 378 SER A N 1
ATOM 2819 C CA . SER A 1 378 ? -28.780 -17.932 1.026 1.00 66.06 378 SER A CA 1
ATOM 2820 C C . SER A 1 378 ? -27.266 -18.016 1.245 1.00 66.06 378 SER A C 1
ATOM 2822 O O . SER A 1 378 ? -26.573 -18.630 0.432 1.00 66.06 378 SER A O 1
ATOM 2824 N N . LEU A 1 379 ? -26.765 -17.485 2.364 1.00 68.62 379 LEU A N 1
ATOM 2825 C CA . LEU A 1 379 ? -25.404 -17.773 2.832 1.00 68.62 379 LEU A CA 1
ATOM 2826 C C . LEU A 1 379 ? -25.299 -19.165 3.475 1.00 68.62 379 LEU A C 1
ATOM 2828 O O . LEU A 1 379 ? -26.266 -19.696 4.024 1.00 68.62 379 LEU A O 1
ATOM 2832 N N . SER A 1 380 ? -24.094 -19.737 3.439 1.00 60.34 380 SER A N 1
ATOM 2833 C CA . SER A 1 380 ? -23.728 -20.918 4.224 1.00 60.34 380 SER A CA 1
ATOM 2834 C C . SER A 1 380 ? -23.673 -20.597 5.724 1.00 60.34 380 SER A C 1
ATOM 2836 O O . SER A 1 380 ? -23.454 -19.454 6.125 1.00 60.34 380 SER A O 1
ATOM 2838 N N . THR A 1 381 ? -23.899 -21.610 6.565 1.00 52.78 381 THR A N 1
ATOM 2839 C CA . THR A 1 381 ? -24.125 -21.451 8.010 1.00 52.78 381 THR A CA 1
ATOM 2840 C C . THR A 1 381 ? -22.973 -20.736 8.725 1.00 52.78 381 THR A C 1
ATOM 2842 O O . THR A 1 381 ? -21.897 -21.294 8.933 1.00 52.78 381 THR A O 1
ATOM 2845 N N . LEU A 1 382 ? -23.227 -19.499 9.147 1.00 63.41 382 LEU A N 1
ATOM 2846 C CA . LEU A 1 382 ? -22.305 -18.657 9.905 1.00 63.41 382 LEU A CA 1
ATOM 2847 C C . LEU A 1 382 ? -22.336 -19.040 11.395 1.00 63.41 382 LEU A C 1
ATOM 2849 O O . LEU A 1 382 ? -23.373 -18.947 12.051 1.00 63.41 382 LEU A O 1
ATOM 2853 N N . ALA A 1 383 ? -21.187 -19.444 11.942 1.00 57.97 383 ALA A N 1
ATOM 2854 C CA . ALA A 1 383 ? -21.073 -20.053 13.276 1.00 57.97 383 ALA A CA 1
ATOM 2855 C C . ALA A 1 383 ? -21.429 -19.137 14.471 1.00 57.97 383 ALA A C 1
ATOM 2857 O O . ALA A 1 383 ? -21.525 -19.616 15.598 1.00 57.97 383 ALA A O 1
ATOM 2858 N N . THR A 1 384 ? -21.610 -17.834 14.245 1.00 66.62 384 THR A N 1
ATOM 2859 C CA . THR A 1 384 ? -21.937 -16.820 15.265 1.00 66.62 384 THR A CA 1
ATOM 2860 C C . THR A 1 384 ? -23.370 -16.283 15.175 1.00 66.62 384 THR A C 1
ATOM 2862 O O . THR A 1 384 ? -23.713 -15.351 15.901 1.00 66.62 384 THR A O 1
ATOM 2865 N N . CYS A 1 385 ? -24.218 -16.846 14.310 1.00 80.88 385 CYS A N 1
ATOM 2866 C CA . CYS A 1 385 ? -25.589 -16.371 14.138 1.00 80.88 385 CYS A CA 1
ATOM 2867 C C . CYS A 1 385 ? -26.544 -16.878 15.219 1.00 80.88 385 CYS A C 1
ATOM 2869 O O . CYS A 1 385 ? -26.679 -18.078 15.456 1.00 80.88 385 CYS A O 1
ATOM 2871 N N . LEU A 1 386 ? -27.263 -15.937 15.824 1.00 85.06 386 LEU A N 1
ATOM 2872 C CA . LEU A 1 386 ? -28.423 -16.192 16.668 1.00 85.06 386 LEU A CA 1
ATOM 2873 C C . LEU A 1 386 ? -29.656 -16.479 15.785 1.00 85.06 386 LEU A C 1
ATOM 2875 O O . LEU A 1 386 ? -29.706 -16.005 14.643 1.00 85.06 386 LEU A O 1
ATOM 2879 N N . PRO A 1 387 ? -30.646 -17.245 16.282 1.00 82.75 387 PRO A N 1
ATOM 2880 C CA . PRO A 1 387 ? -31.897 -17.493 15.567 1.00 82.75 387 PRO A CA 1
ATOM 2881 C C . PRO A 1 387 ? -32.748 -16.222 15.437 1.00 82.75 387 PRO A C 1
ATOM 2883 O O . PRO A 1 387 ? -32.590 -15.278 16.211 1.00 82.75 387 PRO A O 1
ATOM 2886 N N . LEU A 1 388 ? -33.689 -16.238 14.485 1.00 81.69 388 LEU A N 1
ATOM 2887 C CA . LEU A 1 388 ? -34.680 -15.178 14.285 1.00 81.69 388 LEU A CA 1
ATOM 2888 C C . LEU A 1 388 ? -35.474 -14.924 15.591 1.00 81.69 388 LEU A C 1
ATOM 2890 O O . LEU A 1 388 ? -36.128 -15.851 16.076 1.00 81.69 388 LEU A O 1
ATOM 2894 N N . PRO A 1 389 ? -35.458 -13.700 16.149 1.00 78.50 389 PRO A N 1
ATOM 2895 C CA . PRO A 1 389 ? -36.258 -13.344 17.316 1.00 78.50 389 PRO A CA 1
ATOM 2896 C C . PRO A 1 389 ? -37.754 -13.327 16.996 1.00 78.50 389 PRO A C 1
ATOM 2898 O O . PRO A 1 389 ? -38.173 -12.919 15.909 1.00 78.50 389 PRO A O 1
ATOM 2901 N N . GLU A 1 390 ? -38.569 -13.716 17.974 1.00 71.50 390 GLU A N 1
ATOM 2902 C CA . GLU A 1 390 ? -40.025 -13.734 17.841 1.00 71.50 390 GLU A CA 1
ATOM 2903 C C . GLU A 1 390 ? -40.584 -12.337 17.512 1.00 71.50 390 GLU A C 1
ATOM 2905 O O . GLU A 1 390 ? -40.216 -11.333 18.120 1.00 71.50 390 GLU A O 1
ATOM 2910 N N . GLY A 1 391 ? -41.485 -12.273 16.526 1.00 69.06 391 GLY A N 1
ATOM 2911 C CA . GLY A 1 391 ? -42.142 -11.037 16.083 1.00 69.06 391 GLY A CA 1
ATOM 2912 C C . GLY A 1 391 ? -41.385 -10.207 15.036 1.00 69.06 391 GLY A C 1
ATOM 2913 O O . GLY A 1 391 ? -41.992 -9.316 14.438 1.00 69.06 391 GLY A O 1
ATOM 2914 N N . VAL A 1 392 ? -40.110 -10.494 14.746 1.00 74.88 392 VAL A N 1
ATOM 2915 C CA . VAL A 1 392 ? -39.342 -9.757 13.724 1.00 74.88 392 VAL A CA 1
ATOM 2916 C C . VAL A 1 392 ? -39.785 -10.159 12.312 1.00 74.88 392 VAL A C 1
ATOM 2918 O O . VAL A 1 392 ? -39.611 -11.302 11.897 1.00 74.88 392 VAL A O 1
ATOM 2921 N N . HIS A 1 393 ? -40.325 -9.197 11.560 1.00 74.88 393 HIS A N 1
ATOM 2922 C CA . HIS A 1 393 ? -40.716 -9.352 10.154 1.00 74.88 393 HIS A CA 1
ATOM 2923 C C . HIS A 1 393 ? -39.682 -8.674 9.241 1.00 74.88 393 HIS A C 1
ATOM 2925 O O . HIS A 1 393 ? -39.203 -7.584 9.553 1.00 74.88 393 HIS A O 1
ATOM 2931 N N . LEU A 1 394 ? -39.328 -9.322 8.127 1.00 74.06 394 LEU A N 1
ATOM 2932 C CA . LEU A 1 394 ? -38.236 -8.935 7.222 1.00 74.06 394 LEU A CA 1
ATOM 2933 C C . LEU A 1 394 ? -38.618 -9.185 5.758 1.00 74.06 394 LEU A C 1
ATOM 2935 O O . LEU A 1 394 ? -39.396 -10.090 5.462 1.00 74.06 394 LEU A O 1
ATOM 2939 N N . GLU A 1 395 ? -38.007 -8.425 4.849 1.00 73.12 395 GLU A N 1
ATOM 2940 C CA . GLU A 1 395 ? -38.007 -8.726 3.414 1.00 73.12 395 GLU A CA 1
ATOM 2941 C C . GLU A 1 395 ? -36.807 -9.617 3.051 1.00 73.12 395 GLU A C 1
ATOM 2943 O O . GLU A 1 395 ? -35.693 -9.389 3.527 1.00 73.12 395 GLU A O 1
ATOM 2948 N N . GLY A 1 396 ? -37.025 -10.611 2.186 1.00 75.00 396 GLY A N 1
ATOM 2949 C CA . GLY A 1 396 ? -36.023 -11.621 1.825 1.00 75.00 396 GLY A CA 1
ATOM 2950 C C . GLY A 1 396 ? -36.005 -12.830 2.772 1.00 75.00 396 GLY A C 1
ATOM 2951 O O . GLY A 1 396 ? -36.862 -12.990 3.642 1.00 75.00 396 GLY A O 1
ATOM 2952 N N . LYS A 1 397 ? -35.030 -13.725 2.596 1.00 81.81 397 LYS A N 1
ATOM 2953 C CA . LYS A 1 397 ? -34.813 -14.893 3.465 1.00 81.81 397 LYS A CA 1
ATOM 2954 C C . LYS A 1 397 ? -33.945 -14.485 4.650 1.00 81.81 397 LYS A C 1
ATOM 2956 O O . LYS A 1 397 ? -32.906 -13.859 4.458 1.00 81.81 397 LYS A O 1
ATOM 2961 N N . PHE A 1 398 ? -34.336 -14.883 5.860 1.00 85.31 398 PHE A N 1
ATOM 2962 C CA . PHE A 1 398 ? -33.509 -14.733 7.059 1.00 85.31 398 PHE A CA 1
ATOM 2963 C C . PHE A 1 398 ? -32.120 -15.364 6.862 1.00 85.31 398 PHE A C 1
ATOM 2965 O O . PHE A 1 398 ? -32.013 -16.497 6.389 1.00 85.31 398 PHE A O 1
ATOM 2972 N N . LEU A 1 399 ? -31.074 -14.635 7.258 1.00 82.75 399 LEU A N 1
ATOM 2973 C CA . LEU A 1 399 ? -29.685 -15.095 7.223 1.00 82.75 399 LEU A CA 1
ATOM 2974 C C . LEU A 1 399 ? -29.103 -15.283 8.622 1.00 82.75 399 LEU A C 1
ATOM 2976 O O . LEU A 1 399 ? -28.460 -16.293 8.897 1.00 82.75 399 LEU A O 1
ATOM 2980 N N . CYS A 1 400 ? -29.253 -14.269 9.473 1.00 86.75 400 CYS A N 1
ATOM 2981 C CA . CYS A 1 400 ? -28.517 -14.176 10.725 1.00 86.75 400 CYS A CA 1
ATOM 2982 C C . CYS A 1 400 ? -29.116 -13.115 11.645 1.00 86.75 400 CYS A C 1
ATOM 2984 O O . CYS A 1 400 ? -29.399 -12.010 11.183 1.00 86.75 400 CYS A O 1
ATOM 2986 N N . THR A 1 401 ? -29.188 -13.384 12.948 1.00 88.94 401 THR A N 1
ATOM 2987 C CA . THR A 1 401 ? -29.242 -12.323 13.960 1.00 88.94 401 THR A CA 1
ATOM 2988 C C . THR A 1 401 ? -27.880 -12.196 14.632 1.00 88.94 401 THR A C 1
ATOM 2990 O O . THR A 1 401 ? -27.314 -13.174 15.117 1.00 88.94 401 THR A O 1
ATOM 2993 N N . LEU A 1 402 ? -27.346 -10.979 14.656 1.00 89.69 402 LEU A N 1
ATOM 2994 C CA . LEU A 1 402 ? -26.141 -10.605 15.392 1.00 89.69 402 LEU A CA 1
ATOM 2995 C C . LEU A 1 402 ? -26.491 -9.750 16.615 1.00 89.69 402 LEU A C 1
ATOM 2997 O O . LEU A 1 402 ? -27.621 -9.288 16.746 1.00 89.69 402 LEU A O 1
ATOM 3001 N N . LYS A 1 403 ? -25.503 -9.506 17.484 1.00 90.25 403 LYS A N 1
ATOM 3002 C CA . LYS A 1 403 ? -25.583 -8.577 18.620 1.00 90.25 403 LYS A CA 1
ATOM 3003 C C . LYS A 1 403 ? -24.369 -7.641 18.625 1.00 90.25 403 LYS A C 1
ATOM 3005 O O . LYS A 1 403 ? -23.258 -8.123 18.403 1.00 90.25 403 LYS A O 1
ATOM 3010 N N . THR A 1 404 ? -24.560 -6.341 18.856 1.00 91.31 404 THR A N 1
ATOM 3011 C CA . THR A 1 404 ? -23.468 -5.355 18.900 1.00 91.31 404 THR A CA 1
ATOM 3012 C C . THR A 1 404 ? -22.608 -5.522 20.149 1.00 91.31 404 THR A C 1
ATOM 3014 O O . THR A 1 404 ? -23.107 -5.794 21.244 1.00 91.31 404 THR A O 1
ATOM 3017 N N . ASP A 1 405 ? -21.297 -5.374 19.981 1.00 89.19 405 ASP A N 1
ATOM 3018 C CA . ASP A 1 405 ? -20.324 -5.465 21.065 1.00 89.19 405 ASP A CA 1
ATOM 3019 C C . ASP A 1 405 ? -20.165 -4.131 21.825 1.00 89.19 405 ASP A C 1
ATOM 3021 O O . ASP A 1 405 ? -20.903 -3.168 21.613 1.00 89.19 405 ASP A O 1
ATOM 3025 N N . LYS A 1 406 ? -19.176 -4.053 22.725 1.00 86.44 406 LYS A N 1
ATOM 3026 C CA . LYS A 1 406 ? -18.890 -2.851 23.532 1.00 86.44 406 LYS A CA 1
ATOM 3027 C C . LYS A 1 406 ? -18.486 -1.613 22.714 1.00 86.44 406 LYS A C 1
ATOM 3029 O O . LYS A 1 406 ? -18.486 -0.517 23.267 1.00 86.44 406 LYS A O 1
ATOM 3034 N N . THR A 1 407 ? -18.138 -1.773 21.439 1.00 86.81 407 THR A N 1
ATOM 3035 C CA . THR A 1 407 ? -17.860 -0.688 20.483 1.00 86.81 407 THR A CA 1
ATOM 3036 C C . THR A 1 407 ? -19.095 -0.283 19.675 1.00 86.81 407 THR A C 1
ATOM 3038 O O . THR A 1 407 ? -19.003 0.591 18.821 1.00 86.81 407 THR A O 1
ATOM 3041 N N . GLY A 1 408 ? -20.262 -0.876 19.956 1.00 88.88 408 GLY A N 1
ATOM 3042 C CA . GLY A 1 408 ? -21.525 -0.592 19.274 1.00 88.88 408 GLY A CA 1
ATOM 3043 C C . GLY A 1 408 ? -21.665 -1.254 17.907 1.00 88.88 408 GLY A C 1
ATOM 3044 O O . GLY A 1 408 ? -22.625 -0.964 17.197 1.00 88.88 408 GLY A O 1
ATOM 3045 N N . VAL A 1 409 ? -20.751 -2.157 17.544 1.00 90.12 409 VAL A N 1
ATOM 3046 C CA . VAL A 1 409 ? -20.709 -2.812 16.232 1.00 90.12 409 VAL A CA 1
ATOM 3047 C C . VAL A 1 409 ? -20.918 -4.315 16.382 1.00 90.12 409 VAL A C 1
ATOM 3049 O O . VAL A 1 409 ? -20.372 -4.957 17.276 1.00 90.12 409 VAL A O 1
ATOM 3052 N N . ALA A 1 410 ? -21.701 -4.901 15.485 1.00 89.56 410 ALA A N 1
ATOM 3053 C CA . ALA A 1 410 ? -21.692 -6.330 15.196 1.00 89.56 410 ALA A CA 1
ATOM 3054 C C . ALA A 1 410 ? -21.190 -6.521 13.762 1.00 89.56 410 ALA A C 1
ATOM 3056 O O . ALA A 1 410 ? -21.461 -5.670 12.924 1.00 89.56 410 ALA A O 1
ATOM 3057 N N . SER A 1 411 ? -20.485 -7.605 13.421 1.00 87.44 411 SER A N 1
ATOM 3058 C CA . SER A 1 411 ? -20.042 -7.777 12.028 1.00 87.44 411 SER A CA 1
ATOM 3059 C C . SER A 1 411 ? -20.120 -9.200 11.499 1.00 87.44 411 SER A C 1
ATOM 3061 O O . SER A 1 411 ? -19.593 -10.121 12.124 1.00 87.44 411 SER A O 1
ATOM 3063 N N . LEU A 1 412 ? -20.681 -9.346 10.297 1.00 86.94 412 LEU A N 1
ATOM 3064 C CA . LEU A 1 412 ? -20.543 -10.542 9.472 1.00 86.94 412 LEU A CA 1
ATOM 3065 C C . LEU A 1 412 ? -19.247 -10.427 8.655 1.00 86.94 412 LEU A C 1
ATOM 3067 O O . LEU A 1 412 ? -19.093 -9.445 7.933 1.00 86.94 412 LEU A O 1
ATOM 3071 N N . PRO A 1 413 ? -18.311 -11.389 8.730 1.00 80.50 413 PRO A N 1
ATOM 3072 C CA . PRO A 1 413 ? -17.034 -11.274 8.025 1.00 80.50 413 PRO A CA 1
ATOM 3073 C C . PRO A 1 413 ? -17.118 -11.621 6.527 1.00 80.50 413 PRO A C 1
ATOM 3075 O O . PRO A 1 413 ? -16.293 -11.142 5.756 1.00 80.50 413 PRO A O 1
ATOM 3078 N N . CYS A 1 414 ? -18.087 -12.452 6.118 1.00 82.00 414 CYS A N 1
ATOM 3079 C CA . CYS A 1 414 ? -18.103 -13.122 4.811 1.00 82.00 414 CYS A CA 1
ATOM 3080 C C . CYS A 1 414 ? -19.383 -12.844 3.999 1.00 82.00 414 CYS A C 1
ATOM 3082 O O . CYS A 1 414 ? -20.100 -13.780 3.654 1.00 82.00 414 CYS A O 1
ATOM 3084 N N . VAL A 1 415 ? -19.714 -11.580 3.726 1.00 85.06 415 VAL A N 1
ATOM 3085 C CA . VAL A 1 415 ? -20.948 -11.201 3.008 1.00 85.06 415 VAL A CA 1
ATOM 3086 C C . VAL A 1 415 ? -20.656 -10.953 1.519 1.00 85.06 415 VAL A C 1
ATOM 3088 O O . VAL A 1 415 ? -19.935 -10.003 1.212 1.00 85.06 415 VAL A O 1
ATOM 3091 N N . PRO A 1 416 ? -21.143 -11.789 0.579 1.00 85.25 416 PRO A N 1
ATOM 3092 C CA . PRO A 1 416 ? -20.909 -11.587 -0.851 1.00 85.25 416 PRO A CA 1
ATOM 3093 C C . PRO A 1 416 ? -21.681 -10.370 -1.390 1.00 85.25 416 PRO A C 1
ATOM 3095 O O . PRO A 1 416 ? -22.712 -10.008 -0.809 1.00 85.25 416 PRO A O 1
ATOM 3098 N N . PRO A 1 417 ? -21.246 -9.777 -2.520 1.00 86.62 417 PRO A N 1
ATOM 3099 C CA . PRO A 1 417 ? -21.984 -8.705 -3.183 1.00 86.62 417 PRO A CA 1
ATOM 3100 C C . PRO A 1 417 ? -23.435 -9.098 -3.506 1.00 86.62 417 PRO A C 1
ATOM 3102 O O . PRO A 1 417 ? -23.714 -10.245 -3.865 1.00 86.62 417 PRO A O 1
ATOM 3105 N N . GLY A 1 418 ? -24.368 -8.153 -3.374 1.00 85.44 418 GLY A N 1
ATOM 3106 C CA . GLY A 1 418 ? -25.804 -8.385 -3.560 1.00 85.44 418 GLY A CA 1
ATOM 3107 C C . GLY A 1 418 ? -26.694 -7.520 -2.664 1.00 85.44 418 GLY A C 1
ATOM 3108 O O . GLY A 1 418 ? -26.209 -6.703 -1.884 1.00 85.44 418 GLY A O 1
ATOM 3109 N N . LYS A 1 419 ? -28.014 -7.713 -2.761 1.00 87.75 419 LYS A N 1
ATOM 3110 C CA . LYS A 1 419 ? -29.011 -6.950 -1.997 1.00 87.75 419 LYS A CA 1
ATOM 3111 C C . LYS A 1 419 ? -29.286 -7.587 -0.631 1.00 87.75 419 LYS A C 1
ATOM 3113 O O . LYS A 1 419 ? -29.492 -8.799 -0.533 1.00 87.75 419 LYS A O 1
ATOM 3118 N N . TYR A 1 420 ? -29.360 -6.761 0.407 1.00 89.56 420 TYR A N 1
ATOM 3119 C CA . TYR A 1 420 ? -29.633 -7.163 1.788 1.00 89.56 420 TYR A CA 1
ATOM 3120 C C . TYR A 1 420 ? -30.690 -6.261 2.436 1.00 89.56 420 TYR A C 1
ATOM 3122 O O . TYR A 1 420 ? -30.931 -5.131 2.004 1.00 89.56 420 TYR A O 1
ATOM 3130 N N . SER A 1 421 ? -31.322 -6.766 3.493 1.00 88.88 421 SER A N 1
ATOM 3131 C CA . SER A 1 421 ? -32.218 -6.015 4.376 1.00 88.88 421 SER A CA 1
ATOM 3132 C C . SER A 1 421 ? -31.865 -6.309 5.830 1.00 88.88 421 SER A C 1
ATOM 3134 O O . SER A 1 421 ? -31.501 -7.442 6.146 1.00 88.88 421 SER A O 1
ATOM 3136 N N . ALA A 1 422 ? -31.937 -5.322 6.724 1.00 90.19 422 ALA A N 1
ATOM 3137 C CA . ALA A 1 422 ? -31.636 -5.519 8.140 1.00 90.19 422 ALA A CA 1
ATOM 3138 C C . ALA A 1 422 ? -32.577 -4.757 9.084 1.00 90.19 422 ALA A C 1
ATOM 3140 O O . ALA A 1 422 ? -32.892 -3.590 8.862 1.00 90.19 422 ALA A O 1
ATOM 3141 N N . VAL A 1 423 ? -32.983 -5.416 10.171 1.00 89.31 423 VAL A N 1
ATOM 3142 C CA . VAL A 1 423 ? -33.811 -4.864 11.255 1.00 89.31 423 VAL A CA 1
ATOM 3143 C C . VAL A 1 423 ? -32.997 -4.821 12.543 1.00 89.31 423 VAL A C 1
ATOM 3145 O O . VAL A 1 423 ? -32.652 -5.864 13.106 1.00 89.31 423 VAL A O 1
ATOM 3148 N N . ALA A 1 424 ? -32.724 -3.613 13.031 1.00 89.25 424 ALA A N 1
ATOM 3149 C CA . ALA A 1 424 ? -32.219 -3.397 14.381 1.00 89.25 424 ALA A CA 1
ATOM 3150 C C . ALA A 1 424 ? -33.368 -3.460 15.398 1.00 89.25 424 ALA A C 1
ATOM 3152 O O . ALA A 1 424 ? -34.433 -2.876 15.183 1.00 89.25 424 ALA A O 1
ATOM 3153 N N . HIS A 1 425 ? -33.129 -4.154 16.509 1.00 86.00 425 HIS A N 1
ATOM 3154 C CA . HIS A 1 425 ? -33.993 -4.194 17.682 1.00 86.00 425 HIS A CA 1
ATOM 3155 C C . HIS A 1 425 ? -33.130 -4.217 18.951 1.00 86.00 425 HIS A C 1
ATOM 3157 O O . HIS A 1 425 ? -32.152 -4.956 19.058 1.00 86.00 425 HIS A O 1
ATOM 3163 N N . PHE A 1 426 ? -33.487 -3.397 19.935 1.00 84.62 426 PHE A N 1
ATOM 3164 C CA . PHE A 1 426 ? -32.829 -3.388 21.239 1.00 84.62 426 PHE A CA 1
ATOM 3165 C C . PHE A 1 426 ? -33.854 -3.688 22.324 1.00 84.62 426 PHE A C 1
ATOM 3167 O O . PHE A 1 426 ? -34.971 -3.173 22.295 1.00 84.62 426 PHE A O 1
ATOM 3174 N N . THR A 1 427 ? -33.447 -4.509 23.286 1.00 74.31 427 THR A N 1
ATOM 3175 C CA . THR A 1 427 ? -34.218 -4.834 24.485 1.00 74.31 427 THR A CA 1
ATOM 3176 C C . THR A 1 427 ? -33.344 -4.451 25.664 1.00 74.31 427 THR A C 1
ATOM 3178 O O . THR A 1 427 ? -32.266 -5.024 25.828 1.00 74.31 427 THR A O 1
ATOM 3181 N N . SER A 1 428 ? -33.770 -3.478 26.475 1.00 69.75 428 SER A N 1
ATOM 3182 C CA . SER A 1 428 ? -32.931 -3.001 27.579 1.00 69.75 428 SER A CA 1
ATOM 3183 C C . SER A 1 428 ? -32.648 -4.146 28.563 1.00 69.75 428 SER A C 1
ATOM 3185 O O . SER A 1 428 ? -33.603 -4.725 29.091 1.00 69.75 428 SER A O 1
ATOM 3187 N N . PRO A 1 429 ? -31.377 -4.431 28.913 1.00 66.19 429 PRO A N 1
ATOM 3188 C CA . PRO A 1 429 ? -31.041 -5.429 29.933 1.00 66.19 429 PRO A CA 1
ATOM 3189 C C . PRO A 1 429 ? -31.670 -5.152 31.309 1.00 66.19 429 PRO A C 1
ATOM 3191 O O . PRO A 1 429 ? -31.725 -6.043 32.152 1.00 66.19 429 PRO A O 1
ATOM 3194 N N . LYS A 1 430 ? -32.146 -3.919 31.545 1.00 65.06 430 LYS A N 1
ATOM 3195 C CA . LYS A 1 430 ? -32.832 -3.496 32.774 1.00 65.06 430 LYS A CA 1
ATOM 3196 C C . LYS A 1 430 ? -34.360 -3.621 32.708 1.00 65.06 430 LYS A C 1
ATOM 3198 O O . LYS A 1 430 ? -35.003 -3.575 33.752 1.00 65.06 430 LYS A O 1
ATOM 3203 N N . SER A 1 431 ? -34.960 -3.726 31.517 1.00 64.56 431 SER A N 1
ATOM 3204 C CA . SER A 1 431 ? -36.415 -3.824 31.344 1.00 64.56 431 SER A CA 1
ATOM 3205 C C . SER A 1 431 ? -36.802 -4.298 29.941 1.00 64.56 431 SER A C 1
ATOM 3207 O O . SER A 1 431 ? -36.618 -3.581 28.958 1.00 64.56 431 SER A O 1
ATOM 3209 N N . SER A 1 432 ? -37.459 -5.457 29.860 1.00 66.12 432 SER A N 1
ATOM 3210 C CA . SER A 1 432 ? -38.100 -5.954 28.633 1.00 66.12 432 SER A CA 1
ATOM 3211 C C . SER A 1 432 ? -39.367 -5.183 28.235 1.00 66.12 432 SER A C 1
ATOM 3213 O O . SER A 1 432 ? -39.911 -5.416 27.161 1.00 66.12 432 SER A O 1
ATOM 3215 N N . ALA A 1 433 ? -39.840 -4.251 29.073 1.00 64.06 433 ALA A N 1
ATOM 3216 C CA . ALA A 1 433 ? -40.998 -3.400 28.790 1.00 64.06 433 ALA A CA 1
ATOM 3217 C C . ALA A 1 433 ? -40.635 -2.088 28.061 1.00 64.06 433 ALA A C 1
ATOM 3219 O O . ALA A 1 433 ? -41.462 -1.179 27.999 1.00 64.06 433 ALA A O 1
ATOM 3220 N N . VAL A 1 434 ? -39.401 -1.969 27.557 1.00 72.50 434 VAL A N 1
ATOM 3221 C CA . VAL A 1 434 ? -38.909 -0.813 26.796 1.00 72.50 434 VAL A CA 1
ATOM 3222 C C . VAL A 1 434 ? -38.526 -1.269 25.390 1.00 72.50 434 VAL A C 1
ATOM 3224 O O . VAL A 1 434 ? -37.547 -1.994 25.214 1.00 72.50 434 VAL A O 1
ATOM 3227 N N . GLN A 1 435 ? -39.303 -0.832 24.403 1.00 77.69 435 GLN A N 1
ATOM 3228 C CA . GLN A 1 435 ? -39.055 -1.020 22.977 1.00 77.69 435 GLN A CA 1
ATOM 3229 C C . GLN A 1 435 ? -38.320 0.207 22.431 1.00 77.69 435 GLN A C 1
ATOM 3231 O O . GLN A 1 435 ? -38.727 1.336 22.697 1.00 77.69 435 GLN A O 1
ATOM 3236 N N . PHE A 1 436 ? -37.248 -0.002 21.671 1.00 82.38 436 PHE A N 1
ATOM 3237 C CA . PHE A 1 436 ? -36.459 1.075 21.070 1.00 82.38 436 PHE A CA 1
ATOM 3238 C C . PHE A 1 436 ? -36.763 1.176 19.579 1.00 82.38 436 PHE A C 1
ATOM 3240 O O . PHE A 1 436 ? -36.827 0.160 18.888 1.00 82.38 436 PHE A O 1
ATOM 3247 N N . GLU A 1 437 ? -36.938 2.399 19.092 1.00 83.75 437 GLU A N 1
ATOM 3248 C CA . GLU A 1 437 ? -37.217 2.690 17.691 1.00 83.75 437 GLU A CA 1
ATOM 3249 C C . GLU A 1 437 ? -35.977 3.290 17.023 1.00 83.75 437 GLU A C 1
ATOM 3251 O O . GLU A 1 437 ? -35.289 4.142 17.596 1.00 83.75 437 GLU A O 1
ATOM 3256 N N . PHE A 1 438 ? -35.697 2.833 15.804 1.00 87.00 438 PHE A N 1
ATOM 3257 C CA . PHE A 1 438 ? -34.539 3.237 15.012 1.00 87.00 438 PHE A CA 1
ATOM 3258 C C . PHE A 1 438 ? -34.988 3.985 13.756 1.00 87.00 438 PHE A C 1
ATOM 3260 O O . PHE A 1 438 ? -36.011 3.648 13.164 1.00 87.00 438 PHE A O 1
ATOM 3267 N N . ASP A 1 439 ? -34.195 4.969 13.341 1.00 78.88 439 ASP A N 1
ATOM 3268 C CA . ASP A 1 439 ? -34.449 5.888 12.222 1.00 78.88 439 ASP A CA 1
ATOM 3269 C C . ASP A 1 439 ? -34.784 5.218 10.880 1.00 78.88 439 ASP A C 1
ATOM 3271 O O . ASP A 1 439 ? -35.482 5.797 10.050 1.00 78.88 439 ASP A O 1
ATOM 3275 N N . SER A 1 440 ? -34.257 4.015 10.663 1.00 72.75 440 SER A N 1
ATOM 3276 C CA . SER A 1 440 ? -34.190 3.374 9.352 1.00 72.75 440 SER A CA 1
ATOM 3277 C C . SER A 1 440 ? -34.411 1.856 9.399 1.00 72.75 440 SER A C 1
ATOM 3279 O O . SER A 1 440 ? -33.875 1.141 8.568 1.00 72.75 440 SER A O 1
ATOM 3281 N N . SER A 1 441 ? -35.175 1.327 10.364 1.00 79.38 441 SER A N 1
ATOM 3282 C CA . SER A 1 441 ? -35.404 -0.124 10.536 1.00 79.38 441 SER A CA 1
ATOM 3283 C C . SER A 1 441 ? -36.812 -0.536 10.055 1.00 79.38 441 SER A C 1
ATOM 3285 O O . SER A 1 441 ? -37.782 -0.046 10.636 1.00 79.38 441 SER A O 1
ATOM 3287 N N . PRO A 1 442 ? -36.984 -1.424 9.046 1.00 82.50 442 PRO A N 1
ATOM 3288 C CA . PRO A 1 442 ? -35.969 -2.155 8.272 1.00 82.50 442 PRO A CA 1
ATOM 3289 C C . PRO A 1 442 ? -35.173 -1.286 7.284 1.00 82.50 442 PRO A C 1
ATOM 3291 O O . PRO A 1 442 ? -35.737 -0.446 6.585 1.00 82.50 442 PRO A O 1
ATOM 3294 N N . ARG A 1 443 ? -33.872 -1.576 7.149 1.00 88.12 443 ARG A N 1
ATOM 3295 C CA . ARG A 1 443 ? -32.961 -0.930 6.194 1.00 88.12 443 ARG A CA 1
ATOM 3296 C C . ARG A 1 443 ? -32.591 -1.874 5.062 1.00 88.12 443 ARG A C 1
ATOM 3298 O O . ARG A 1 443 ? -31.860 -2.835 5.291 1.00 88.12 443 ARG A O 1
ATOM 3305 N N . THR A 1 444 ? -33.002 -1.571 3.835 1.00 89.38 444 THR A N 1
ATOM 3306 C CA . THR A 1 444 ? -32.442 -2.221 2.639 1.00 89.38 444 THR A CA 1
ATOM 3307 C C . THR A 1 444 ? -31.141 -1.546 2.218 1.00 89.38 444 THR A C 1
ATOM 3309 O O . THR A 1 444 ? -31.077 -0.317 2.167 1.00 89.38 444 THR A O 1
ATOM 3312 N N . PHE A 1 445 ? -30.128 -2.330 1.865 1.00 90.19 445 PHE A N 1
ATOM 3313 C CA . PHE A 1 445 ? -28.847 -1.844 1.352 1.00 90.19 445 PHE A CA 1
ATOM 3314 C C . PHE A 1 445 ? -28.264 -2.819 0.324 1.00 90.19 445 PHE A C 1
ATOM 3316 O O . PHE A 1 445 ? -28.688 -3.970 0.209 1.00 90.19 445 PHE A O 1
ATOM 3323 N N . GLN A 1 446 ? -27.294 -2.331 -0.438 1.00 88.31 446 GLN A N 1
ATOM 3324 C CA . GLN A 1 446 ? -26.556 -3.093 -1.434 1.00 88.31 446 GLN A CA 1
ATOM 3325 C C . GLN A 1 446 ? -25.136 -3.317 -0.904 1.00 88.31 446 GLN A C 1
ATOM 3327 O O . GLN A 1 446 ? -24.491 -2.371 -0.459 1.00 88.31 446 GLN A O 1
ATOM 3332 N N . MET A 1 447 ? -24.673 -4.564 -0.922 1.00 86.38 447 MET A N 1
ATOM 3333 C CA . MET A 1 447 ? -23.287 -4.929 -0.647 1.00 86.38 447 MET A CA 1
ATOM 3334 C C . MET A 1 447 ? -22.526 -4.949 -1.973 1.00 86.38 447 MET A C 1
ATOM 3336 O O . MET A 1 447 ? -22.929 -5.658 -2.896 1.00 86.38 447 MET A O 1
ATOM 3340 N N . GLU A 1 448 ? -21.432 -4.202 -2.055 1.00 83.69 448 GLU A N 1
ATOM 3341 C CA . GLU A 1 448 ? -20.537 -4.178 -3.217 1.00 83.69 448 GLU A CA 1
ATOM 3342 C C . GLU A 1 448 ? -19.260 -4.999 -2.949 1.00 83.69 448 GLU A C 1
ATOM 3344 O O . GLU A 1 448 ? -19.174 -5.737 -1.965 1.00 83.69 448 GLU A O 1
ATOM 3349 N N . SER A 1 449 ? -18.254 -4.909 -3.826 1.00 83.06 449 SER A N 1
ATOM 3350 C CA . SER A 1 449 ? -16.959 -5.605 -3.668 1.00 83.06 449 SER A CA 1
ATOM 3351 C C . SER A 1 449 ? -16.015 -4.939 -2.643 1.00 83.06 449 SER A C 1
ATOM 3353 O O . SER A 1 449 ? -14.797 -4.914 -2.830 1.00 83.06 449 SER A O 1
ATOM 3355 N N . GLU A 1 450 ? -16.562 -4.399 -1.553 1.00 82.62 450 GLU A N 1
ATOM 3356 C CA . GLU A 1 450 ? -15.833 -3.712 -0.481 1.00 82.62 450 GLU A CA 1
ATOM 3357 C C . GLU A 1 450 ? -16.479 -3.934 0.900 1.00 82.62 450 GLU A C 1
ATOM 3359 O O . GLU A 1 450 ? -17.541 -4.544 1.017 1.00 82.62 450 GLU A O 1
ATOM 3364 N N . ALA A 1 451 ? -15.817 -3.490 1.973 1.00 84.75 451 ALA A N 1
ATOM 3365 C CA . ALA A 1 451 ? -16.366 -3.577 3.327 1.00 84.75 451 ALA A CA 1
ATOM 3366 C C . ALA A 1 451 ? -17.368 -2.440 3.581 1.00 84.75 451 ALA A C 1
ATOM 3368 O O . ALA A 1 451 ? -17.045 -1.278 3.355 1.00 84.75 451 ALA A O 1
ATOM 3369 N N . LEU A 1 452 ? -18.557 -2.774 4.087 1.00 89.06 452 LEU A N 1
ATOM 3370 C CA . LEU A 1 452 ? -19.664 -1.832 4.269 1.00 89.06 452 LEU A CA 1
ATOM 3371 C C . LEU A 1 452 ? -20.015 -1.672 5.750 1.00 89.06 452 LEU A C 1
ATOM 3373 O O . LEU A 1 452 ? -20.104 -2.663 6.476 1.00 89.06 452 LEU A O 1
ATOM 3377 N N . GLU A 1 453 ? -20.290 -0.441 6.180 1.00 89.94 453 GLU A N 1
ATOM 3378 C CA . GLU A 1 453 ? -20.860 -0.147 7.495 1.00 89.94 453 GLU A CA 1
ATOM 3379 C C . GLU A 1 453 ? -22.288 0.403 7.369 1.00 89.94 453 GLU A C 1
ATOM 3381 O O . GLU A 1 453 ? -22.549 1.378 6.664 1.00 89.94 453 GLU A O 1
ATOM 3386 N N . VAL A 1 454 ? -23.227 -0.235 8.069 1.00 90.38 454 VAL A N 1
ATOM 3387 C CA . VAL A 1 454 ? -24.639 0.147 8.132 1.00 90.38 454 VAL A CA 1
ATOM 3388 C C . VAL A 1 454 ? -24.954 0.558 9.566 1.00 90.38 454 VAL A C 1
ATOM 3390 O O . VAL A 1 454 ? -25.010 -0.284 10.462 1.00 90.38 454 VAL A O 1
ATOM 3393 N N . VAL A 1 455 ? -25.142 1.862 9.779 1.00 90.62 455 VAL A N 1
ATOM 3394 C CA . VAL A 1 455 ? -25.418 2.450 11.098 1.00 90.62 455 VAL A CA 1
ATOM 3395 C C . VAL A 1 455 ? -26.923 2.615 11.311 1.00 90.62 455 VAL A C 1
ATOM 3397 O O . VAL A 1 455 ? -27.597 3.213 10.477 1.00 90.62 455 VAL A O 1
ATOM 3400 N N . PHE A 1 456 ? -27.438 2.140 12.442 1.00 90.62 456 PHE A N 1
ATOM 3401 C CA . PHE A 1 456 ? -28.795 2.410 12.918 1.00 90.62 456 PHE A CA 1
ATOM 3402 C C . PHE A 1 456 ? -28.757 3.452 14.040 1.00 90.62 456 PHE A C 1
ATOM 3404 O O . PHE A 1 456 ? -27.996 3.297 15.003 1.00 90.62 456 PHE A O 1
ATOM 3411 N N . HIS A 1 457 ? -29.586 4.492 13.948 1.00 87.56 457 HIS A N 1
ATOM 3412 C CA . HIS A 1 457 ? -29.668 5.543 14.966 1.00 87.56 457 HIS A CA 1
ATOM 3413 C C . HIS A 1 457 ? -30.957 5.409 15.778 1.00 87.56 457 HIS A C 1
ATOM 3415 O O . HIS A 1 457 ? -32.044 5.336 15.208 1.00 87.56 457 HIS A O 1
ATOM 3421 N N . VAL A 1 458 ? -30.861 5.389 17.110 1.00 87.69 458 VAL A N 1
ATOM 3422 C CA . VAL A 1 458 ? -32.053 5.402 17.979 1.00 87.69 458 VAL A CA 1
ATOM 3423 C C . VAL A 1 458 ? -32.736 6.768 17.890 1.00 87.69 458 VAL A C 1
ATOM 3425 O O . VAL A 1 458 ? -32.110 7.791 18.167 1.00 87.69 458 VAL A O 1
ATOM 3428 N N . VAL A 1 459 ? -34.024 6.782 17.534 1.00 83.38 459 VAL A N 1
ATOM 3429 C CA . VAL A 1 459 ? -34.853 8.006 17.468 1.00 83.38 459 VAL A CA 1
ATOM 3430 C C . VAL A 1 459 ? -35.714 8.211 18.713 1.00 83.38 459 VAL A C 1
ATOM 3432 O O . VAL A 1 459 ? -36.129 9.331 18.999 1.00 83.38 459 VAL A O 1
ATOM 3435 N N . GLY A 1 460 ? -35.958 7.147 19.476 1.00 81.81 460 GLY A N 1
ATOM 3436 C CA . GLY A 1 460 ? -36.670 7.198 20.747 1.00 81.81 460 GLY A CA 1
ATOM 3437 C C . GLY A 1 460 ? -36.971 5.807 21.298 1.00 81.81 460 GLY A C 1
ATOM 3438 O O . GLY A 1 460 ? -36.622 4.790 20.696 1.00 81.81 460 GLY A O 1
ATOM 3439 N N . PHE A 1 461 ? -37.624 5.751 22.454 1.00 84.25 461 PHE A N 1
ATOM 3440 C CA . PHE A 1 461 ? -38.001 4.498 23.108 1.00 84.25 461 PHE A CA 1
ATOM 3441 C C . PHE A 1 461 ? -39.354 4.583 23.819 1.00 84.25 461 PHE A C 1
ATOM 3443 O O . PHE A 1 461 ? -39.841 5.664 24.158 1.00 84.25 461 PHE A O 1
ATOM 3450 N N . SER A 1 462 ? -39.985 3.428 24.044 1.00 83.81 462 SER A N 1
ATOM 3451 C CA . SER A 1 462 ? -41.208 3.328 24.835 1.00 83.81 462 SER A CA 1
ATOM 3452 C C . SER A 1 462 ? -40.861 3.311 26.326 1.00 83.81 462 SER A C 1
ATOM 3454 O O . SER A 1 462 ? -40.474 2.278 26.877 1.00 83.81 462 SER A O 1
ATOM 3456 N N . SER A 1 463 ? -40.979 4.445 27.005 1.00 85.19 463 SER A N 1
ATOM 3457 C CA . SER A 1 463 ? -40.648 4.525 28.423 1.00 85.19 463 SER A CA 1
ATOM 3458 C C . SER A 1 463 ? -41.821 4.093 29.295 1.00 85.19 463 SER A C 1
ATOM 3460 O O . SER A 1 463 ? -42.925 4.634 29.198 1.00 85.19 463 SER A O 1
ATOM 3462 N N . ARG A 1 464 ? -41.574 3.124 30.181 1.00 86.12 464 ARG A N 1
ATOM 3463 C CA . ARG A 1 464 ? -42.517 2.739 31.233 1.00 86.12 464 ARG A CA 1
ATOM 3464 C C . ARG A 1 464 ? -42.251 3.573 32.481 1.00 86.12 464 ARG A C 1
ATOM 3466 O O . ARG A 1 464 ? -41.135 3.580 33.000 1.00 86.12 464 ARG A O 1
ATOM 3473 N N . GLY A 1 465 ? -43.289 4.232 32.975 1.00 88.00 465 GLY A N 1
ATOM 3474 C CA . GLY A 1 465 ? -43.304 4.864 34.289 1.00 88.00 465 GLY A CA 1
ATOM 3475 C C . GLY A 1 465 ? -44.352 4.230 35.193 1.00 88.00 465 GLY A C 1
ATOM 3476 O O . GLY A 1 465 ? -45.100 3.330 34.788 1.00 88.00 465 GLY A O 1
ATOM 3477 N N . ARG A 1 466 ? -44.412 4.696 36.439 1.00 91.31 466 ARG A N 1
ATOM 3478 C CA . ARG A 1 466 ? -45.414 4.244 37.404 1.00 91.31 466 ARG A CA 1
ATOM 3479 C C . ARG A 1 466 ? -45.918 5.412 38.237 1.00 91.31 466 ARG A C 1
ATOM 3481 O O . ARG A 1 466 ? -45.140 6.110 38.872 1.00 91.31 466 ARG A O 1
ATOM 3488 N N . VAL A 1 467 ? -47.225 5.630 38.261 1.00 92.12 467 VAL A N 1
ATOM 3489 C CA . VAL A 1 467 ? -47.845 6.528 39.233 1.00 92.12 467 VAL A CA 1
ATOM 3490 C C . VAL A 1 467 ? -47.924 5.771 40.556 1.00 92.12 467 VAL A C 1
ATOM 3492 O O . VAL A 1 467 ? -48.604 4.743 40.667 1.00 92.12 467 VAL A O 1
ATOM 3495 N N . LEU A 1 468 ? -47.170 6.245 41.544 1.00 89.38 468 LEU A N 1
ATOM 3496 C CA . LEU A 1 468 ? -46.910 5.527 42.784 1.00 89.38 468 LEU A CA 1
ATOM 3497 C C . LEU A 1 468 ? -47.269 6.321 44.022 1.00 89.38 468 LEU A C 1
ATOM 3499 O O . LEU A 1 468 ? -47.096 7.533 44.106 1.00 89.38 468 LEU A O 1
ATOM 3503 N N . SER A 1 469 ? -47.631 5.570 45.052 1.00 85.94 469 SER A N 1
ATOM 3504 C CA . SER A 1 469 ? -47.675 6.063 46.414 1.00 85.94 469 SER A CA 1
ATOM 3505 C C . SER A 1 469 ? -47.176 4.962 47.348 1.00 85.94 469 SER A C 1
ATOM 3507 O O . SER A 1 469 ? -47.674 3.835 47.319 1.00 85.94 469 SER A O 1
ATOM 3509 N N . GLN A 1 470 ? -46.111 5.258 48.100 1.00 75.19 470 GLN A N 1
ATOM 3510 C CA . GLN A 1 470 ? -45.382 4.312 48.966 1.00 75.19 470 GLN A CA 1
ATOM 3511 C C . GLN A 1 470 ? -45.156 2.902 48.360 1.00 75.19 470 GLN A C 1
ATOM 3513 O O . GLN A 1 470 ? -45.295 1.895 49.050 1.00 75.19 470 GLN A O 1
ATOM 3518 N N . GLY A 1 471 ? -44.838 2.802 47.063 1.00 78.00 471 GLY A N 1
ATOM 3519 C CA . GLY A 1 471 ? -44.601 1.516 46.382 1.00 78.00 471 GLY A CA 1
ATOM 3520 C C . GLY A 1 471 ? -45.843 0.813 45.807 1.00 78.00 471 GLY A C 1
ATOM 3521 O O . GLY A 1 471 ? -45.696 -0.039 44.922 1.00 78.00 471 GLY A O 1
ATOM 3522 N N . LYS A 1 472 ? -47.064 1.177 46.235 1.00 83.94 472 LYS A N 1
ATOM 3523 C CA . LYS A 1 472 ? -48.319 0.658 45.658 1.00 83.94 472 LYS A CA 1
ATOM 3524 C C . LYS A 1 472 ? -48.777 1.541 44.493 1.00 83.94 472 LYS A C 1
ATOM 3526 O O . LYS A 1 472 ? -48.698 2.768 44.543 1.00 83.94 472 LYS A O 1
ATOM 3531 N N . GLY A 1 473 ? -49.266 0.887 43.444 1.00 87.06 473 GLY A N 1
ATOM 3532 C CA . GLY A 1 473 ? -49.771 1.533 42.241 1.00 87.06 473 GLY A CA 1
ATOM 3533 C C . GLY A 1 473 ? -51.011 2.387 42.464 1.00 87.06 473 GLY A C 1
ATOM 3534 O O . GLY A 1 473 ? -51.950 1.958 43.133 1.00 87.06 473 GLY A O 1
ATOM 3535 N N . ILE A 1 474 ? -51.034 3.562 41.839 1.00 90.88 474 ILE A N 1
ATOM 3536 C CA . ILE A 1 474 ? -52.209 4.427 41.750 1.00 90.88 474 ILE A CA 1
ATOM 3537 C C . ILE A 1 474 ? -52.832 4.257 40.369 1.00 90.88 474 ILE A C 1
ATOM 3539 O O . ILE A 1 474 ? -52.314 4.780 39.388 1.00 90.88 474 ILE A O 1
ATOM 3543 N N . SER A 1 475 ? -53.947 3.532 40.293 1.00 90.62 475 SER A N 1
ATOM 3544 C CA . SER A 1 475 ? -54.681 3.315 39.040 1.00 90.62 475 SER A CA 1
ATOM 3545 C C . SER A 1 475 ? -55.560 4.503 38.648 1.00 90.62 475 SER A C 1
ATOM 3547 O O . SER A 1 475 ? -56.087 5.191 39.529 1.00 90.62 475 SER A O 1
ATOM 3549 N N . GLY A 1 476 ? -55.750 4.719 37.345 1.00 88.62 476 GLY A N 1
ATOM 3550 C CA . GLY A 1 476 ? -56.658 5.726 36.792 1.00 88.62 476 GLY A CA 1
ATOM 3551 C C . GLY A 1 476 ? -56.174 7.170 36.933 1.00 88.62 476 GLY A C 1
ATOM 3552 O O . GLY A 1 476 ? -57.000 8.075 36.943 1.00 88.62 476 GLY A O 1
ATOM 3553 N N . ALA A 1 477 ? -54.866 7.393 37.077 1.00 90.88 477 ALA A N 1
ATOM 3554 C CA . ALA A 1 477 ? -54.269 8.724 37.013 1.00 90.88 477 ALA A CA 1
ATOM 3555 C C . ALA A 1 477 ? -53.857 9.047 35.566 1.00 90.88 477 ALA A C 1
ATOM 3557 O O . ALA A 1 477 ? -53.286 8.194 34.882 1.00 90.88 477 ALA A O 1
ATOM 3558 N N . LEU A 1 478 ? -54.151 10.264 35.103 1.00 92.06 478 LEU A N 1
ATOM 3559 C CA . LEU A 1 478 ? -53.841 10.731 33.745 1.00 92.06 478 LEU A CA 1
ATOM 3560 C C . LEU A 1 478 ? -52.422 11.294 33.669 1.00 92.06 478 LEU A C 1
ATOM 3562 O O . LEU A 1 478 ? -52.059 12.121 34.502 1.00 92.06 478 LEU A O 1
ATOM 3566 N N . VAL A 1 479 ? -51.647 10.881 32.663 1.00 93.25 479 VAL A N 1
ATOM 3567 C CA . VAL A 1 479 ? -50.230 11.246 32.515 1.00 93.25 479 VAL A CA 1
ATOM 3568 C C . VAL A 1 479 ? -50.022 12.365 31.491 1.00 93.25 479 VAL A C 1
ATOM 3570 O O . VAL A 1 479 ? -50.544 12.322 30.369 1.00 93.25 479 VAL A O 1
ATOM 3573 N N . LYS A 1 480 ? -49.196 13.350 31.853 1.00 89.69 480 LYS A N 1
ATOM 3574 C CA . LYS A 1 480 ? -48.761 14.456 30.985 1.00 89.69 480 LYS A CA 1
ATOM 3575 C C . LYS A 1 480 ? -47.242 14.433 30.804 1.00 89.69 480 LYS A C 1
ATOM 3577 O O . LYS A 1 480 ? -46.517 14.012 31.705 1.00 89.69 480 LYS A O 1
ATOM 3582 N N . LEU A 1 481 ? -46.789 14.895 29.644 1.00 90.94 481 LEU A N 1
ATOM 3583 C CA . LEU A 1 481 ? -45.391 15.027 29.241 1.00 90.94 481 LEU A CA 1
ATOM 3584 C C . LEU A 1 481 ? -45.151 16.478 28.814 1.00 90.94 481 LEU A C 1
ATOM 3586 O O . LEU A 1 481 ? -45.844 16.974 27.927 1.00 90.94 481 LEU A O 1
ATOM 3590 N N . ASP A 1 482 ? -44.212 17.157 29.470 1.00 87.69 482 ASP A N 1
ATOM 3591 C CA . ASP A 1 482 ? -43.842 18.558 29.218 1.00 87.69 482 ASP A CA 1
ATOM 3592 C C . ASP A 1 482 ? -45.074 19.487 29.131 1.00 87.69 482 ASP A C 1
ATOM 3594 O O . ASP A 1 482 ? -45.271 20.251 28.187 1.00 87.69 482 ASP A O 1
ATOM 3598 N N . GLY A 1 483 ? -45.968 19.350 30.121 1.00 83.88 483 GLY A N 1
ATOM 3599 C CA . GLY A 1 483 ? -47.242 20.074 30.235 1.00 83.88 483 GLY A CA 1
ATOM 3600 C C . GLY A 1 483 ? -48.369 19.590 29.308 1.00 83.88 483 GLY A C 1
ATOM 3601 O O . GLY A 1 483 ? -49.530 19.940 29.518 1.00 83.88 483 GLY A O 1
ATOM 3602 N N . THR A 1 484 ? -48.071 18.753 28.311 1.00 87.38 484 THR A N 1
ATOM 3603 C CA . THR A 1 484 ? -49.041 18.262 27.319 1.00 87.38 484 THR A CA 1
ATOM 3604 C C . THR A 1 484 ? -49.646 16.927 27.754 1.00 87.38 484 THR A C 1
ATOM 3606 O O . THR A 1 484 ? -48.932 16.006 28.147 1.00 87.38 484 THR A O 1
ATOM 3609 N N . SER A 1 485 ? -50.973 16.778 27.680 1.00 85.50 485 SER A N 1
ATOM 3610 C CA . SER A 1 485 ? -51.622 15.499 28.005 1.00 85.50 485 SER A CA 1
ATOM 3611 C C . SER A 1 485 ? -51.297 14.429 26.965 1.00 85.50 485 SER A C 1
ATOM 3613 O O . SER A 1 485 ? -51.468 14.649 25.768 1.00 85.50 485 SER A O 1
ATOM 3615 N N . THR A 1 486 ? -50.868 13.255 27.428 1.00 84.56 486 THR A N 1
ATOM 3616 C CA . THR A 1 486 ? -50.499 12.123 26.557 1.00 84.56 486 THR A CA 1
ATOM 3617 C C . THR A 1 486 ? -51.689 11.227 26.200 1.00 84.56 486 THR A C 1
ATOM 3619 O O . THR A 1 486 ? -51.563 10.331 25.372 1.00 84.56 486 THR A O 1
ATOM 3622 N N . GLY A 1 487 ? -52.836 11.424 26.862 1.00 84.06 487 GLY A N 1
ATOM 3623 C CA . GLY A 1 487 ? -53.994 10.526 26.795 1.00 84.06 487 GLY A CA 1
ATOM 3624 C C . GLY A 1 487 ? -53.819 9.193 27.540 1.00 84.06 487 GLY A C 1
ATOM 3625 O O . GLY A 1 487 ? -54.775 8.424 27.623 1.00 84.06 487 GLY A O 1
ATOM 3626 N N . VAL A 1 488 ? -52.638 8.908 28.102 1.00 89.50 488 VAL A N 1
ATOM 3627 C CA . VAL A 1 488 ? -52.344 7.640 28.786 1.00 89.50 488 VAL A CA 1
ATOM 3628 C C . VAL A 1 488 ? -52.800 7.687 30.248 1.00 89.50 488 VAL A C 1
ATOM 3630 O O . VAL A 1 488 ? -52.469 8.614 30.989 1.00 89.50 488 VAL A O 1
ATOM 3633 N N . LEU A 1 489 ? -53.540 6.657 30.669 1.00 91.56 489 LEU A N 1
ATOM 3634 C CA . LEU A 1 489 ? -53.957 6.422 32.055 1.00 91.56 489 LEU A CA 1
ATOM 3635 C C . LEU A 1 489 ? -53.104 5.321 32.703 1.00 91.56 489 LEU A C 1
ATOM 3637 O O . LEU A 1 489 ? -52.660 4.395 32.023 1.00 91.56 489 LEU A O 1
ATOM 3641 N N . SER A 1 490 ? -52.923 5.378 34.023 1.00 92.00 490 SER A N 1
ATOM 3642 C CA . SER A 1 490 ? -52.222 4.335 34.782 1.00 92.00 490 SER A CA 1
ATOM 3643 C C . SER A 1 490 ? -53.069 3.076 35.050 1.00 92.00 490 SER A C 1
ATOM 3645 O O . SER A 1 490 ? -54.241 3.151 35.434 1.00 92.00 490 SER A O 1
ATOM 3647 N N . ASP A 1 491 ? -52.459 1.895 34.898 1.00 89.69 491 ASP A N 1
ATOM 3648 C CA . ASP A 1 491 ? -53.097 0.582 35.083 1.00 89.69 491 ASP A CA 1
ATOM 3649 C C . ASP A 1 491 ? -53.443 0.264 36.555 1.00 89.69 491 ASP A C 1
ATOM 3651 O O . ASP A 1 491 ? -53.165 1.043 37.466 1.00 89.69 491 ASP A O 1
ATOM 3655 N N . ALA A 1 492 ? -54.057 -0.896 36.821 1.00 85.62 492 ALA A N 1
ATOM 3656 C CA . ALA A 1 492 ? -54.410 -1.343 38.180 1.00 85.62 492 ALA A CA 1
ATOM 3657 C C . ALA A 1 492 ? -53.210 -1.400 39.155 1.00 85.62 492 ALA A C 1
ATOM 3659 O O . ALA A 1 492 ? -53.378 -1.284 40.368 1.00 85.62 492 ALA A O 1
ATOM 3660 N N . ASN A 1 493 ? -51.996 -1.550 38.623 1.00 86.31 493 ASN A N 1
ATOM 3661 C CA . ASN A 1 493 ? -50.726 -1.578 39.340 1.00 86.31 493 ASN A CA 1
ATOM 3662 C C . ASN A 1 493 ? -49.972 -0.236 39.264 1.00 86.31 493 ASN A C 1
ATOM 3664 O O . ASN A 1 493 ? -48.821 -0.167 39.707 1.00 86.31 493 ASN A O 1
ATOM 3668 N N . GLY A 1 494 ? -50.610 0.827 38.767 1.00 87.38 494 GLY A N 1
ATOM 3669 C CA . GLY A 1 494 ? -50.086 2.184 38.628 1.00 87.38 494 GLY A CA 1
ATOM 3670 C C . GLY A 1 494 ? -49.180 2.420 37.419 1.00 87.38 494 GLY A C 1
ATOM 3671 O O . GLY A 1 494 ? -48.694 3.533 37.256 1.00 87.38 494 GLY A O 1
ATOM 3672 N N . PHE A 1 495 ? -48.907 1.428 36.573 1.00 89.94 495 PHE A N 1
ATOM 3673 C CA . PHE A 1 495 ? -47.983 1.598 35.449 1.00 89.94 495 PHE A CA 1
ATOM 3674 C C . PHE A 1 495 ? -48.615 2.334 34.270 1.00 89.94 495 PHE A C 1
ATOM 3676 O O . PHE A 1 495 ? -49.793 2.162 33.975 1.00 89.94 495 PHE A O 1
ATOM 3683 N N . PHE A 1 496 ? -47.791 3.083 33.548 1.00 90.25 496 PHE A N 1
ATOM 3684 C CA . PHE A 1 496 ? -48.117 3.685 32.258 1.00 90.25 496 PHE A CA 1
ATOM 3685 C C . PHE A 1 496 ? -46.946 3.490 31.288 1.00 90.25 496 PHE A C 1
ATOM 3687 O O . PHE A 1 496 ? -45.808 3.282 31.716 1.00 90.25 496 PHE A O 1
ATOM 3694 N N . VAL A 1 497 ? -47.211 3.556 29.983 1.00 88.00 497 VAL A N 1
ATOM 3695 C CA . VAL A 1 497 ? -46.183 3.465 28.934 1.00 88.00 497 VAL A CA 1
ATOM 3696 C C . VAL A 1 497 ? -46.371 4.622 27.961 1.00 88.00 497 VAL A C 1
ATOM 3698 O O . VAL A 1 497 ? -47.465 4.813 27.436 1.00 88.00 497 VAL A O 1
ATOM 3701 N N . LEU A 1 498 ? -45.306 5.385 27.726 1.00 86.50 498 LEU A N 1
ATOM 3702 C CA . LEU A 1 498 ? -45.245 6.460 26.736 1.00 86.50 498 LEU A CA 1
ATOM 3703 C C . LEU A 1 498 ? -44.404 5.986 25.551 1.00 86.50 498 LEU A C 1
ATOM 3705 O O . LEU A 1 498 ? -43.299 5.496 25.757 1.00 86.50 498 LEU A O 1
ATOM 3709 N N . GLY A 1 499 ? -44.907 6.114 24.323 1.00 81.44 499 GLY A N 1
ATOM 3710 C CA . GLY A 1 499 ? -44.153 5.793 23.104 1.00 81.44 499 GLY A CA 1
ATOM 3711 C C . GLY A 1 499 ? -43.306 6.967 22.603 1.00 81.44 499 GLY A C 1
ATOM 3712 O O . GLY A 1 499 ? -43.604 8.116 22.921 1.00 81.44 499 GLY A O 1
ATOM 3713 N N . LYS A 1 500 ? -42.295 6.678 21.770 1.00 80.44 500 LYS A N 1
ATOM 3714 C CA . LYS A 1 500 ? -41.490 7.675 21.030 1.00 80.44 500 LYS A CA 1
ATOM 3715 C C . LYS A 1 500 ? -40.826 8.757 21.904 1.00 80.44 500 LYS A C 1
ATOM 3717 O O . LYS A 1 500 ? -40.657 9.891 21.464 1.00 80.44 500 LYS A O 1
ATOM 3722 N N . LEU A 1 501 ? -40.439 8.419 23.135 1.00 86.31 501 LEU A N 1
ATOM 3723 C CA . LEU A 1 501 ? -39.752 9.348 24.032 1.00 86.31 501 LEU A CA 1
ATOM 3724 C C . LEU A 1 501 ? -38.278 9.493 23.619 1.00 86.31 501 LEU A C 1
ATOM 3726 O O . LEU A 1 501 ? -37.600 8.488 23.402 1.00 86.31 501 LEU A O 1
ATOM 3730 N N . ALA A 1 502 ? -37.788 10.728 23.511 1.00 81.62 502 ALA A N 1
ATOM 3731 C CA . ALA A 1 502 ? -36.395 11.021 23.173 1.00 81.62 502 ALA A CA 1
ATOM 3732 C C . ALA A 1 502 ? -35.465 10.902 24.400 1.00 81.62 502 ALA A C 1
ATOM 3734 O O . ALA A 1 502 ? -35.914 10.995 25.543 1.00 81.62 502 ALA A O 1
ATOM 3735 N N . GLU A 1 503 ? -34.150 10.751 24.186 1.00 82.88 503 GLU A N 1
ATOM 3736 C CA . GLU A 1 503 ? -33.180 11.008 25.264 1.00 82.88 503 GLU A CA 1
ATOM 3737 C C . GLU A 1 503 ? -33.105 12.519 25.531 1.00 82.88 503 GLU A C 1
ATOM 3739 O O . GLU A 1 503 ? -32.667 13.302 24.685 1.00 82.88 503 GLU A O 1
ATOM 3744 N N . GLY A 1 504 ? -33.477 12.915 26.745 1.00 82.75 504 GLY A N 1
ATOM 3745 C CA . GLY A 1 504 ? -33.578 14.310 27.150 1.00 82.75 504 GLY A CA 1
ATOM 3746 C C . GLY A 1 504 ? -34.025 14.448 28.601 1.00 82.75 504 GLY A C 1
ATOM 3747 O O . GLY A 1 504 ? -34.363 13.462 29.260 1.00 82.75 504 GLY A O 1
ATOM 3748 N N . ALA A 1 505 ? -33.994 15.679 29.112 1.00 87.00 505 ALA A N 1
ATOM 3749 C CA . ALA A 1 505 ? -34.635 16.027 30.375 1.00 87.00 505 ALA A CA 1
ATOM 3750 C C . ALA A 1 505 ? -36.098 16.382 30.094 1.00 87.00 505 ALA A C 1
ATOM 3752 O O . ALA A 1 505 ? -36.367 17.396 29.456 1.00 87.00 505 ALA A O 1
ATOM 3753 N N . HIS A 1 506 ? -37.009 15.535 30.564 1.00 90.25 506 HIS A N 1
ATOM 3754 C CA . HIS A 1 506 ? -38.449 15.640 30.340 1.00 90.25 506 HIS A CA 1
ATOM 3755 C C . HIS A 1 506 ? -39.193 15.742 31.676 1.00 90.25 506 HIS A C 1
ATOM 3757 O O . HIS A 1 506 ? -38.731 15.225 32.700 1.00 90.25 506 HIS A O 1
ATOM 3763 N N . THR A 1 507 ? -40.345 16.407 31.669 1.00 91.38 507 THR A N 1
ATOM 3764 C CA . THR A 1 507 ? -41.200 16.623 32.843 1.00 91.38 507 THR A CA 1
ATOM 3765 C C . THR A 1 507 ? -42.444 15.750 32.748 1.00 91.38 507 THR A C 1
ATOM 3767 O O . THR A 1 507 ? -43.245 15.902 31.828 1.00 91.38 507 THR A O 1
ATOM 3770 N N . PHE A 1 508 ? -42.619 14.846 33.708 1.00 91.94 508 PHE A N 1
ATOM 3771 C CA . PHE A 1 508 ? -43.720 13.885 33.742 1.00 91.94 508 PHE A CA 1
ATOM 3772 C C . PHE A 1 508 ? -44.656 14.194 34.912 1.00 91.94 508 PHE A C 1
ATOM 3774 O O . PHE A 1 508 ? -44.223 14.263 36.064 1.00 91.94 508 PHE A O 1
ATOM 3781 N N . GLU A 1 509 ? -45.945 14.357 34.634 1.00 91.56 509 GLU A N 1
ATOM 3782 C CA . GLU A 1 509 ? -46.963 14.703 35.635 1.00 91.56 509 GLU A CA 1
ATOM 3783 C C . GLU A 1 509 ? -48.095 13.674 35.648 1.00 91.56 509 GLU A C 1
ATOM 3785 O O . GLU A 1 509 ? -48.365 13.026 34.635 1.00 91.56 509 GLU A O 1
ATOM 3790 N N . ALA A 1 510 ? -48.775 13.545 36.789 1.00 89.94 510 ALA A N 1
ATOM 3791 C CA . ALA A 1 510 ? -49.951 12.695 36.954 1.00 89.94 510 ALA A CA 1
ATOM 3792 C C . ALA A 1 510 ? -51.095 13.467 37.632 1.00 89.94 510 ALA A C 1
ATOM 3794 O O . ALA A 1 510 ? -50.852 14.359 38.444 1.00 89.94 510 ALA A O 1
ATOM 3795 N N . GLU A 1 511 ? -52.341 13.117 37.310 1.00 91.00 511 GLU A N 1
ATOM 3796 C CA . GLU A 1 511 ? -53.542 13.808 37.796 1.00 91.00 511 GLU A CA 1
ATOM 3797 C C . GLU A 1 511 ? -54.632 12.814 38.232 1.00 91.00 511 GLU A C 1
ATOM 3799 O O . GLU A 1 511 ? -54.973 11.898 37.478 1.00 91.00 511 GLU A O 1
ATOM 3804 N N . LYS A 1 512 ? -55.162 12.978 39.457 1.00 87.88 512 LYS A N 1
ATOM 3805 C CA . LYS A 1 512 ? -56.237 12.160 40.054 1.00 87.88 512 LYS A CA 1
ATOM 3806 C C . LYS A 1 512 ? -56.866 12.851 41.277 1.00 87.88 512 LYS A C 1
ATOM 3808 O O . LYS A 1 512 ? -56.173 13.525 42.027 1.00 87.88 512 LYS A O 1
ATOM 3813 N N . GLU A 1 513 ? -58.161 12.634 41.507 1.00 84.94 513 GLU A N 1
ATOM 3814 C CA . GLU A 1 513 ? -58.925 13.171 42.647 1.00 84.94 513 GLU A CA 1
ATOM 3815 C C . GLU A 1 513 ? -58.429 12.675 44.029 1.00 84.94 513 GLU A C 1
ATOM 3817 O O . GLU A 1 513 ? -57.925 11.556 44.157 1.00 84.94 513 GLU A O 1
ATOM 3822 N N . HIS A 1 514 ? -58.580 13.513 45.069 1.00 84.44 514 HIS A N 1
ATOM 3823 C CA . HIS A 1 514 ? -58.113 13.294 46.457 1.00 84.44 514 HIS A CA 1
ATOM 3824 C C . HIS A 1 514 ? -56.611 12.969 46.611 1.00 84.44 514 HIS A C 1
ATOM 3826 O O . HIS A 1 514 ? -56.160 12.501 47.663 1.00 84.44 514 HIS A O 1
ATOM 3832 N N . MET A 1 515 ? -55.824 13.237 45.567 1.00 87.62 515 MET A N 1
ATOM 3833 C CA . MET A 1 515 ? -54.382 13.030 45.516 1.00 87.62 515 MET A CA 1
ATOM 3834 C C . MET A 1 515 ? -53.707 14.235 44.857 1.00 87.62 515 MET A C 1
ATOM 3836 O O . MET A 1 515 ? -54.271 14.889 43.985 1.00 87.62 515 MET A O 1
ATOM 3840 N N . GLN A 1 516 ? -52.483 14.530 45.274 1.00 88.31 516 GLN A N 1
ATOM 3841 C CA . GLN A 1 516 ? -51.587 15.475 44.606 1.00 88.31 516 GLN A CA 1
ATOM 3842 C C . GLN A 1 516 ? -50.330 14.723 44.177 1.00 88.31 516 GLN A C 1
ATOM 3844 O O . GLN A 1 516 ? -49.976 13.731 44.808 1.00 88.31 516 GLN A O 1
ATOM 3849 N N . PHE A 1 517 ? -49.650 15.167 43.123 1.00 90.31 517 PHE A N 1
ATOM 3850 C CA . PHE A 1 517 ? -48.467 14.500 42.569 1.00 90.31 517 PHE A CA 1
ATOM 3851 C C . PHE A 1 517 ? -47.308 15.493 42.464 1.00 90.31 517 PHE A C 1
ATOM 3853 O O . PHE A 1 517 ? -47.532 16.690 42.283 1.00 90.31 517 PHE A O 1
ATOM 3860 N N . THR A 1 518 ? -46.069 15.019 42.598 1.00 87.50 518 THR A N 1
ATOM 3861 C CA . THR A 1 518 ? -44.881 15.833 42.298 1.00 87.50 518 THR A CA 1
ATOM 3862 C C . THR A 1 518 ? -44.568 15.708 40.804 1.00 87.50 518 THR A C 1
ATOM 3864 O O . THR A 1 518 ? -44.361 14.579 40.355 1.00 87.50 518 THR A O 1
ATOM 3867 N N . PRO A 1 519 ? -44.470 16.813 40.038 1.00 87.81 519 PRO A N 1
ATOM 3868 C CA . PRO A 1 519 ? -43.910 16.788 38.689 1.00 87.81 519 PRO A CA 1
ATOM 3869 C C . PRO A 1 519 ? -42.498 16.197 38.703 1.00 87.81 519 PRO A C 1
ATOM 3871 O O . PRO A 1 519 ? -41.594 16.715 39.364 1.00 87.81 519 PRO A O 1
ATOM 3874 N N . LEU A 1 520 ? -42.309 15.089 37.996 1.00 90.38 520 LEU A N 1
ATOM 3875 C CA . LEU A 1 520 ? -41.043 14.376 37.934 1.00 90.38 520 LEU A CA 1
ATOM 3876 C C . LEU A 1 520 ? -40.237 14.893 36.744 1.00 90.38 520 LEU A C 1
ATOM 3878 O O . LEU A 1 520 ? -40.492 14.510 35.608 1.00 90.38 520 LEU A O 1
ATOM 3882 N N . VAL A 1 521 ? -39.243 15.744 36.999 1.00 88.81 521 VAL A N 1
ATOM 3883 C CA . VAL A 1 521 ? -38.234 16.088 35.988 1.00 88.81 521 VAL A CA 1
ATOM 3884 C C . VAL A 1 521 ? -37.188 14.976 35.967 1.00 88.81 521 VAL A C 1
ATOM 3886 O O . VAL A 1 521 ? -36.382 14.850 36.891 1.00 88.81 521 VAL A O 1
ATOM 3889 N N . LYS A 1 522 ? -37.199 14.152 34.919 1.00 88.50 522 LYS A N 1
ATOM 3890 C CA . LYS A 1 522 ? -36.286 13.017 34.739 1.00 88.50 522 LYS A CA 1
ATOM 3891 C C . LYS A 1 522 ? -35.492 13.218 33.453 1.00 88.50 522 LYS A C 1
ATOM 3893 O O . LYS A 1 522 ? -36.073 13.355 32.378 1.00 88.50 522 LYS A O 1
ATOM 3898 N N . LYS A 1 523 ? -34.155 13.158 33.543 1.00 85.94 523 LYS A N 1
ATOM 3899 C CA . LYS A 1 523 ? -33.353 12.833 32.359 1.00 85.94 523 LYS A CA 1
ATOM 3900 C C . LYS A 1 523 ? -33.478 11.333 32.104 1.00 85.94 523 LYS A C 1
ATOM 3902 O O . LYS A 1 523 ? -32.975 10.540 32.897 1.00 85.94 523 LYS A O 1
ATOM 3907 N N . VAL A 1 524 ? -34.164 10.970 31.027 1.00 86.25 524 VAL A N 1
ATOM 3908 C CA . VAL A 1 524 ? -34.211 9.598 30.507 1.00 86.25 524 VAL A CA 1
ATOM 3909 C C . VAL A 1 524 ? -33.083 9.410 29.492 1.00 86.25 524 VAL A C 1
ATOM 3911 O O . VAL A 1 524 ? -32.763 10.333 28.742 1.00 86.25 524 VAL A O 1
ATOM 3914 N N . SER A 1 525 ? -32.471 8.230 29.467 1.00 83.56 525 SER A N 1
ATOM 3915 C CA . SER A 1 525 ? -31.459 7.828 28.476 1.00 83.56 525 SER A CA 1
ATOM 3916 C C . SER A 1 525 ? -31.609 6.341 28.157 1.00 83.56 525 SER A C 1
ATOM 3918 O O . SER A 1 525 ? -32.458 5.672 28.733 1.00 83.56 525 SER A O 1
ATOM 3920 N N . ILE A 1 526 ? -30.792 5.780 27.269 1.00 78.31 526 ILE A N 1
ATOM 3921 C CA . ILE A 1 526 ? -30.888 4.349 26.932 1.00 78.31 526 ILE A CA 1
ATOM 3922 C C . ILE A 1 526 ? -30.459 3.444 28.101 1.00 78.31 526 ILE A C 1
ATOM 3924 O O . ILE A 1 526 ? -30.992 2.345 28.284 1.00 78.31 526 ILE A O 1
ATOM 3928 N N . GLU A 1 527 ? -29.538 3.920 28.938 1.00 76.75 527 GLU A N 1
ATOM 3929 C CA . GLU A 1 527 ? -29.079 3.241 30.150 1.00 76.75 527 GLU A CA 1
ATOM 3930 C C . GLU A 1 527 ? -30.068 3.390 31.313 1.00 76.75 527 GLU A C 1
ATOM 3932 O O . GLU A 1 527 ? -30.072 2.551 32.215 1.00 76.75 527 GLU A O 1
ATOM 3937 N N . ASP A 1 528 ? -30.902 4.431 31.311 1.00 80.12 528 ASP A N 1
ATOM 3938 C CA . ASP A 1 528 ? -31.966 4.671 32.291 1.00 80.12 528 ASP A CA 1
ATOM 3939 C C . ASP A 1 528 ? -33.271 5.096 31.574 1.00 80.12 528 ASP A C 1
ATOM 3941 O O . ASP A 1 528 ? -33.681 6.261 31.632 1.00 80.12 528 ASP A O 1
ATOM 3945 N N . PRO A 1 529 ? -33.907 4.163 30.829 1.00 78.75 529 PRO A N 1
ATOM 3946 C CA . PRO A 1 529 ? -34.989 4.470 29.890 1.00 78.75 529 PRO A CA 1
ATOM 3947 C C . PRO A 1 529 ? -36.370 4.454 30.548 1.00 78.75 529 PRO A C 1
ATOM 3949 O O . PRO A 1 529 ? -37.392 4.466 29.862 1.00 78.75 529 PRO A O 1
ATOM 3952 N N . LEU A 1 530 ? -36.423 4.370 31.876 1.00 84.19 530 LEU A N 1
ATOM 3953 C CA . LEU A 1 530 ? -37.652 4.405 32.653 1.00 84.19 530 LEU A CA 1
ATOM 3954 C C . LEU A 1 530 ? -37.865 5.834 33.151 1.00 84.19 530 LEU A C 1
ATOM 3956 O O . LEU A 1 530 ? -36.976 6.407 33.781 1.00 84.19 530 LEU A O 1
ATOM 3960 N N . VAL A 1 531 ? -39.069 6.379 32.943 1.00 86.31 531 VAL A N 1
ATOM 3961 C CA . VAL A 1 531 ? -39.517 7.624 33.597 1.00 86.31 531 VAL A CA 1
ATOM 3962 C C . VAL A 1 531 ? -39.254 7.551 35.104 1.00 86.31 531 VAL A C 1
ATOM 3964 O O . VAL A 1 531 ? -38.848 8.528 35.728 1.00 86.31 531 VAL A O 1
ATOM 3967 N N . GLY A 1 532 ? -39.445 6.358 35.672 1.00 83.56 532 GLY A N 1
ATOM 3968 C CA . GLY A 1 532 ? -39.456 6.124 37.102 1.00 83.56 532 GLY A CA 1
ATOM 3969 C C . GLY A 1 532 ? -40.846 6.361 37.677 1.00 83.56 532 GLY A C 1
ATOM 3970 O O . GLY A 1 532 ? -41.865 6.225 36.988 1.00 83.56 532 GLY A O 1
ATOM 3971 N N . ASP A 1 533 ? -40.868 6.692 38.960 1.00 89.50 533 ASP A N 1
ATOM 3972 C CA . ASP A 1 533 ? -42.087 6.727 39.746 1.00 89.50 533 ASP A CA 1
ATOM 3973 C C . ASP A 1 533 ? -42.592 8.168 39.905 1.00 89.50 533 ASP A C 1
ATOM 3975 O O . ASP A 1 533 ? -41.989 8.964 40.627 1.00 89.50 533 ASP A O 1
ATOM 3979 N N . ILE A 1 534 ? -43.717 8.513 39.267 1.00 90.75 534 ILE A N 1
ATOM 3980 C CA . ILE A 1 534 ? -44.421 9.771 39.552 1.00 90.75 534 ILE A CA 1
ATOM 3981 C C . ILE A 1 534 ? -45.066 9.610 40.927 1.00 90.75 534 ILE A C 1
ATOM 3983 O O . ILE A 1 534 ? -46.111 8.967 41.079 1.00 90.75 534 ILE A O 1
ATOM 3987 N N . LEU A 1 535 ? -44.395 10.151 41.941 1.00 88.25 535 LEU A N 1
ATOM 3988 C CA . LEU A 1 535 ? -44.815 10.022 43.326 1.00 88.25 535 LEU A CA 1
ATOM 3989 C C . LEU A 1 535 ? -45.978 10.964 43.632 1.00 88.25 535 LEU A C 1
ATOM 3991 O O . LEU A 1 535 ? -45.918 12.172 43.385 1.00 88.25 535 LEU A O 1
ATOM 3995 N N . VAL A 1 536 ? -47.009 10.406 44.260 1.00 89.00 536 VAL A N 1
ATOM 3996 C CA . VAL A 1 536 ? -48.010 11.177 44.992 1.00 89.00 536 VAL A CA 1
ATOM 3997 C C . VAL A 1 536 ? -47.291 12.043 46.037 1.00 89.00 536 VAL A C 1
ATOM 3999 O O . VAL A 1 536 ? -46.489 11.553 46.831 1.00 89.00 536 VAL A O 1
ATOM 4002 N N . SER A 1 537 ? -47.570 13.342 46.023 1.00 84.69 537 SER A N 1
ATOM 4003 C CA . SER A 1 537 ? -47.059 14.361 46.942 1.00 84.69 537 SER A CA 1
ATOM 4004 C C . SER A 1 537 ? -48.014 14.647 48.104 1.00 84.69 537 SER A C 1
ATOM 4006 O O . SER A 1 537 ? -47.599 15.258 49.090 1.00 84.69 537 SER A O 1
ATOM 4008 N N . GLY A 1 538 ? -49.262 14.169 48.023 1.00 86.62 538 GLY A N 1
ATOM 4009 C CA . GLY A 1 538 ? -50.291 14.363 49.041 1.00 86.62 538 GLY A CA 1
ATOM 4010 C C . GLY A 1 538 ? -51.490 13.418 48.898 1.00 86.62 538 GLY A C 1
ATOM 4011 O O . GLY A 1 538 ? -52.007 13.242 47.799 1.00 86.62 538 GLY A O 1
ATOM 4012 N N . ILE A 1 539 ? -51.942 12.825 50.006 1.00 88.50 539 ILE A N 1
ATOM 4013 C CA . ILE A 1 539 ? -53.163 12.009 50.153 1.00 88.50 539 ILE A CA 1
ATOM 4014 C C . ILE A 1 539 ? -53.942 12.507 51.370 1.00 88.50 539 ILE A C 1
ATOM 4016 O O . ILE A 1 539 ? -53.352 12.830 52.402 1.00 88.50 539 ILE A O 1
ATOM 4020 N N . ASP A 1 540 ? -55.269 12.514 51.281 1.00 87.38 540 ASP A N 1
ATOM 4021 C CA . ASP A 1 540 ? -56.125 12.880 52.410 1.00 87.38 540 ASP A CA 1
ATOM 4022 C C . ASP A 1 540 ? -56.145 11.812 53.519 1.00 87.38 540 ASP A C 1
ATOM 4024 O O . ASP A 1 540 ? -56.378 10.622 53.289 1.00 87.38 540 ASP A O 1
ATOM 4028 N N . VAL A 1 541 ? -55.944 12.258 54.758 1.00 87.25 541 VAL A N 1
ATOM 4029 C CA . VAL A 1 541 ? -56.087 11.465 55.983 1.00 87.25 541 VAL A CA 1
ATOM 4030 C C . VAL A 1 541 ? -57.207 12.030 56.831 1.00 87.25 541 VAL A C 1
ATOM 4032 O O . VAL A 1 541 ? -57.137 13.192 57.226 1.00 87.25 541 VAL A O 1
ATOM 4035 N N . CYS A 1 542 ? -58.158 11.180 57.209 1.00 84.06 542 CYS A N 1
ATOM 4036 C CA . CYS A 1 542 ? -59.257 11.518 58.100 1.00 84.06 542 CYS A CA 1
ATOM 4037 C C . CYS A 1 542 ? -59.348 10.577 59.319 1.00 84.06 542 CYS A C 1
ATOM 4039 O O . CYS A 1 542 ? -59.070 9.377 59.226 1.00 84.06 542 CYS A O 1
ATOM 4041 N N . GLY A 1 543 ? -59.771 11.091 60.475 1.00 80.50 543 GLY A N 1
ATOM 4042 C CA . GLY A 1 543 ? -59.871 10.327 61.728 1.00 80.50 543 GLY A CA 1
ATOM 4043 C C . GLY A 1 543 ? -60.643 11.057 62.832 1.00 80.50 543 GLY A C 1
ATOM 4044 O O . GLY A 1 543 ? -61.183 12.131 62.583 1.00 80.50 543 GLY A O 1
ATOM 4045 N N . SER A 1 544 ? -60.693 10.476 64.039 1.00 77.75 544 SER A N 1
ATOM 4046 C CA . SER A 1 544 ? -61.515 10.976 65.152 1.00 77.75 544 SER A CA 1
ATOM 4047 C C . SER A 1 544 ? -60.930 10.627 66.530 1.00 77.75 544 SER A C 1
ATOM 4049 O O . SER A 1 544 ? -60.710 9.462 66.863 1.00 77.75 544 SER A O 1
ATOM 4051 N N . ILE A 1 545 ? -60.673 11.634 67.370 1.00 78.94 545 ILE A N 1
ATOM 4052 C CA . ILE A 1 545 ? -60.163 11.399 68.733 1.00 78.94 545 ILE A CA 1
ATOM 4053 C C . ILE A 1 545 ? -61.325 11.013 69.654 1.00 78.94 545 ILE A C 1
ATOM 4055 O O . ILE A 1 545 ? -62.289 11.761 69.785 1.00 78.94 545 ILE A O 1
ATOM 4059 N N . GLN A 1 546 ? -61.200 9.870 70.331 1.00 66.88 546 GLN A N 1
ATOM 4060 C CA . GLN A 1 546 ? -62.112 9.451 71.396 1.00 66.88 546 GLN A CA 1
ATOM 4061 C C . GLN A 1 546 ? -61.482 9.733 72.765 1.00 66.88 546 GLN A C 1
ATOM 4063 O O . GLN A 1 546 ? -60.297 9.471 72.976 1.00 66.88 546 GLN A O 1
ATOM 4068 N N . LEU A 1 547 ? -62.293 10.273 73.671 1.00 68.06 547 LEU A N 1
ATOM 4069 C CA . LEU A 1 547 ? -62.004 10.552 75.078 1.00 68.06 547 LEU A CA 1
ATOM 4070 C C . LEU A 1 547 ? -63.174 10.002 75.911 1.00 68.06 547 LEU A C 1
ATOM 4072 O O . LEU A 1 547 ? -64.230 9.689 75.353 1.00 68.06 547 LEU A O 1
ATOM 4076 N N . GLU A 1 548 ? -63.029 9.912 77.234 1.00 62.62 548 GLU A N 1
ATOM 4077 C CA . GLU A 1 548 ? -64.177 9.597 78.093 1.00 62.62 548 GLU A CA 1
ATOM 4078 C C . GLU A 1 548 ? -65.253 10.705 78.033 1.00 62.62 548 GLU A C 1
ATOM 4080 O O . GLU A 1 548 ? -64.984 11.861 77.678 1.00 62.62 548 GLU A O 1
ATOM 4085 N N . GLN A 1 549 ? -66.508 10.314 78.283 1.00 53.25 549 GLN A N 1
ATOM 4086 C CA . GLN A 1 549 ? -67.695 11.060 77.849 1.00 53.25 549 GLN A CA 1
ATOM 4087 C C . GLN A 1 549 ? -67.792 12.485 78.427 1.00 53.25 549 GLN A C 1
ATOM 4089 O O . GLN A 1 549 ? -67.514 12.723 79.598 1.00 53.25 549 GLN A O 1
ATOM 4094 N N . GLY A 1 550 ? -68.284 13.422 77.602 1.00 54.62 550 GLY A N 1
ATOM 4095 C CA . GLY A 1 550 ? -68.678 14.779 78.021 1.00 54.62 550 GLY A CA 1
ATOM 4096 C C . GLY A 1 550 ? -67.786 15.932 77.537 1.00 54.62 550 GLY A C 1
ATOM 4097 O O . GLY A 1 550 ? -68.069 17.085 77.848 1.00 54.62 550 GLY A O 1
ATOM 4098 N N . SER A 1 551 ? -66.729 15.662 76.766 1.00 58.50 551 SER A N 1
ATOM 4099 C CA . SER A 1 551 ? -65.655 16.624 76.455 1.00 58.50 551 SER A CA 1
ATOM 4100 C C . SER A 1 551 ? -65.666 17.178 75.012 1.00 58.50 551 SER A C 1
ATOM 4102 O O . SER A 1 551 ? -64.644 17.193 74.326 1.00 58.50 551 SER A O 1
ATOM 4104 N N . ALA A 1 552 ? -66.817 17.675 74.542 1.00 53.66 552 ALA A N 1
ATOM 4105 C CA . ALA A 1 552 ? -66.979 18.226 73.188 1.00 53.66 552 ALA A CA 1
ATOM 4106 C C . ALA A 1 552 ? -66.261 19.582 72.994 1.00 53.66 552 ALA A C 1
ATOM 4108 O O . ALA A 1 552 ? -66.802 20.644 73.300 1.00 53.66 552 ALA A O 1
ATOM 4109 N N . ALA A 1 553 ? -65.033 19.551 72.472 1.00 61.97 553 ALA A N 1
ATOM 4110 C CA . ALA A 1 553 ? -64.278 20.735 72.069 1.00 61.97 553 ALA A CA 1
ATOM 4111 C C . ALA A 1 553 ? -63.227 20.378 71.010 1.00 61.97 553 ALA A C 1
ATOM 4113 O O . ALA A 1 553 ? -62.603 19.320 71.093 1.00 61.97 553 ALA A O 1
ATOM 4114 N N . ASN A 1 554 ? -62.974 21.285 70.060 1.00 67.56 554 ASN A N 1
ATOM 4115 C CA . ASN A 1 554 ? -61.980 21.073 69.004 1.00 67.56 554 ASN A CA 1
ATOM 4116 C C . ASN A 1 554 ? -60.607 20.714 69.605 1.00 67.56 554 ASN A C 1
ATOM 4118 O O . ASN A 1 554 ? -60.169 21.294 70.609 1.00 67.56 554 ASN A O 1
ATOM 4122 N N . ARG A 1 555 ? -59.910 19.758 68.989 1.00 75.12 555 ARG A N 1
ATOM 4123 C CA . ARG A 1 555 ? -58.554 19.351 69.375 1.00 75.12 555 ARG A CA 1
ATOM 4124 C C . ARG A 1 555 ? -57.608 19.481 68.193 1.00 75.12 555 ARG A C 1
ATOM 4126 O O . ARG A 1 555 ? -57.989 19.275 67.043 1.00 75.12 555 ARG A O 1
ATOM 4133 N N . ILE A 1 556 ? -56.363 19.831 68.503 1.00 81.50 556 ILE A N 1
ATOM 4134 C CA . ILE A 1 556 ? -55.276 19.815 67.531 1.00 81.50 556 ILE A CA 1
ATOM 4135 C C . ILE A 1 556 ? -54.788 18.374 67.431 1.00 81.50 556 ILE A C 1
ATOM 4137 O O . ILE A 1 556 ? -54.347 17.779 68.419 1.00 81.50 556 ILE A O 1
ATOM 4141 N N . VAL A 1 557 ? -54.870 17.820 66.229 1.00 81.25 557 VAL A N 1
ATOM 4142 C CA . VAL A 1 557 ? -54.295 16.522 65.900 1.00 81.25 557 VAL A CA 1
ATOM 4143 C C . VAL A 1 557 ? -52.977 16.783 65.193 1.00 81.25 557 VAL A C 1
ATOM 4145 O O . VAL A 1 557 ? -52.942 17.298 64.073 1.00 81.25 557 VAL A O 1
ATOM 4148 N N . HIS A 1 558 ? -51.878 16.456 65.863 1.00 84.56 558 HIS A N 1
ATOM 4149 C CA . HIS A 1 558 ? -50.553 16.516 65.272 1.00 84.56 558 HIS A CA 1
ATOM 4150 C C . HIS A 1 558 ? -50.345 15.273 64.412 1.00 84.56 558 HIS A C 1
ATOM 4152 O O . HIS A 1 558 ? -50.102 14.174 64.906 1.00 84.56 558 HIS A O 1
ATOM 4158 N N . LEU A 1 559 ? -50.437 15.455 63.099 1.00 83.94 559 LEU A N 1
ATOM 4159 C CA . LEU A 1 559 ? -49.977 14.502 62.104 1.00 83.94 559 LEU A CA 1
ATOM 4160 C C . LEU A 1 559 ? -48.496 14.781 61.846 1.00 83.94 559 LEU A C 1
ATOM 4162 O O . LEU A 1 559 ? -48.087 15.310 60.811 1.00 83.94 559 LEU A O 1
ATOM 4166 N N . THR A 1 560 ? -47.678 14.415 62.830 1.00 80.38 560 THR A N 1
ATOM 4167 C CA . THR A 1 560 ? -46.227 14.350 62.679 1.00 80.38 560 THR A CA 1
ATOM 4168 C C . THR A 1 560 ? -45.902 13.216 61.717 1.00 80.38 560 THR A C 1
ATOM 4170 O O . THR A 1 560 ? -46.054 12.041 62.055 1.00 80.38 560 THR A O 1
ATOM 4173 N N . ASN A 1 561 ? -45.464 13.556 60.502 1.00 80.25 561 ASN A N 1
ATOM 4174 C CA . ASN A 1 561 ? -44.948 12.562 59.560 1.00 80.25 561 ASN A CA 1
ATOM 4175 C C . ASN A 1 561 ? -43.801 11.798 60.245 1.00 80.25 561 ASN A C 1
ATOM 4177 O O . ASN A 1 561 ? -42.849 12.411 60.738 1.00 80.25 561 ASN A O 1
ATOM 4181 N N . SER A 1 562 ? -43.896 10.468 60.303 1.00 48.19 562 SER A N 1
ATOM 4182 C CA . SER A 1 562 ? -42.952 9.621 61.039 1.00 48.19 562 SER A CA 1
ATOM 4183 C C . SER A 1 562 ? -41.517 9.781 60.541 1.00 48.19 562 SER A C 1
ATOM 4185 O O . SER A 1 562 ? -40.591 9.695 61.351 1.00 48.19 562 SER A O 1
ATOM 4187 N N . ALA A 1 563 ? -41.347 10.032 59.239 1.00 62.47 563 ALA A N 1
ATOM 4188 C CA . ALA A 1 563 ? -40.060 10.202 58.578 1.00 62.47 563 ALA A CA 1
ATOM 4189 C C . ALA A 1 563 ? -39.558 11.653 58.651 1.00 62.47 563 ALA A C 1
ATOM 4191 O O . ALA A 1 563 ? -38.492 11.898 59.205 1.00 62.47 563 ALA A O 1
ATOM 4192 N N . THR A 1 564 ? -40.321 12.634 58.154 1.00 72.94 564 THR A N 1
ATOM 4193 C CA . THR A 1 564 ? -39.837 14.028 58.047 1.00 72.94 564 THR A CA 1
ATOM 4194 C C . THR A 1 564 ? -39.905 14.816 59.356 1.00 72.94 564 THR A C 1
ATOM 4196 O O . THR A 1 564 ? -39.415 15.941 59.407 1.00 72.94 564 THR A O 1
ATOM 4199 N N . LYS A 1 565 ? -40.568 14.282 60.395 1.00 74.12 565 LYS A N 1
ATOM 4200 C CA . LYS A 1 565 ? -40.918 14.957 61.666 1.00 74.12 565 LYS A CA 1
ATOM 4201 C C . LYS A 1 565 ? -41.678 16.285 61.511 1.00 74.12 565 LYS A C 1
ATOM 4203 O O . LYS A 1 565 ? -41.986 16.933 62.508 1.00 74.12 565 LYS A O 1
ATOM 4208 N N . LYS A 1 566 ? -42.049 16.675 60.285 1.00 76.00 566 LYS A N 1
ATOM 4209 C CA . LYS A 1 566 ? -42.872 17.848 59.993 1.00 76.00 566 LYS A CA 1
ATOM 4210 C C . LYS A 1 566 ? -44.262 17.615 60.580 1.00 76.00 566 LYS A C 1
ATOM 4212 O O . LYS A 1 566 ? -45.036 16.806 60.067 1.00 76.00 566 LYS A O 1
ATOM 4217 N N . THR A 1 567 ? -44.559 18.310 61.673 1.00 79.62 567 THR A N 1
ATOM 4218 C CA . THR A 1 567 ? -45.863 18.262 62.336 1.00 79.62 567 THR A CA 1
ATOM 4219 C C . THR A 1 567 ? -46.869 19.095 61.560 1.00 79.62 567 THR A C 1
ATOM 4221 O O . THR A 1 567 ? -46.992 20.303 61.753 1.00 79.62 567 THR A O 1
ATOM 4224 N N . LEU A 1 568 ? -47.599 18.429 60.669 1.00 81.69 568 LEU A N 1
ATOM 4225 C CA . LEU A 1 568 ? -48.814 18.980 60.088 1.00 81.69 568 LEU A CA 1
ATOM 4226 C C . LEU A 1 568 ? -49.912 18.909 61.155 1.00 81.69 568 LEU A C 1
ATOM 4228 O O . LEU A 1 568 ? -49.980 17.946 61.917 1.00 81.69 568 LEU A O 1
ATOM 4232 N N . SER A 1 569 ? -50.730 19.951 61.263 1.00 83.00 569 SER A N 1
ATOM 4233 C CA . SER A 1 569 ? -51.736 20.061 62.322 1.00 83.00 569 SER A CA 1
ATOM 4234 C C . SER A 1 569 ? -53.116 20.216 61.709 1.00 83.00 569 SER A C 1
ATOM 4236 O O . SER A 1 569 ? -53.367 21.190 61.004 1.00 83.00 569 SER A O 1
ATOM 4238 N N . ALA A 1 570 ? -53.996 19.261 61.993 1.00 80.81 570 ALA A N 1
ATOM 4239 C CA . ALA A 1 570 ? -55.410 19.352 61.664 1.00 80.81 570 ALA A CA 1
ATOM 4240 C C . ALA A 1 570 ? -56.187 19.762 62.920 1.00 80.81 570 ALA A C 1
ATOM 4242 O O . ALA A 1 570 ? -55.998 19.176 63.987 1.00 80.81 570 ALA A O 1
ATOM 4243 N N . THR A 1 571 ? -57.067 20.751 62.798 1.00 81.75 571 THR A N 1
ATOM 4244 C CA . THR A 1 571 ? -58.049 21.068 63.841 1.00 81.75 571 THR A CA 1
ATOM 4245 C C . THR A 1 571 ? -59.281 20.210 63.598 1.00 81.75 571 THR A C 1
ATOM 4247 O O . THR A 1 571 ? -59.834 20.249 62.499 1.00 81.75 571 THR A O 1
ATOM 4250 N N . SER A 1 572 ? -59.719 19.441 64.595 1.00 79.88 572 SER A N 1
ATOM 4251 C CA . SER A 1 572 ? -60.970 18.692 64.474 1.00 79.88 572 SER A CA 1
ATOM 4252 C C . SER A 1 572 ? -62.179 19.629 64.388 1.00 79.88 572 SER A C 1
ATOM 4254 O O . SER A 1 572 ? -62.213 20.679 65.036 1.00 79.88 572 SER A O 1
ATOM 4256 N N . GLY A 1 573 ? -63.205 19.214 63.649 1.00 74.50 573 GLY A N 1
ATOM 4257 C CA . GLY A 1 573 ? -64.546 19.774 63.768 1.00 74.50 573 GLY A CA 1
ATOM 4258 C C . GLY A 1 573 ? -65.165 19.490 65.147 1.00 74.50 573 GLY A C 1
ATOM 4259 O O . GLY A 1 573 ? -64.595 18.735 65.946 1.00 74.50 573 GLY A O 1
ATOM 4260 N N . PRO A 1 574 ? -66.352 20.057 65.432 1.00 69.25 574 PRO A N 1
ATOM 4261 C CA . PRO A 1 574 ? -66.990 19.972 66.750 1.00 69.25 574 PRO A CA 1
ATOM 4262 C C . PRO A 1 574 ? -67.371 18.543 67.176 1.00 69.25 574 PRO A C 1
ATOM 4264 O O . PRO A 1 574 ? -67.491 18.282 68.369 1.00 69.25 574 PRO A O 1
ATOM 4267 N N . ASN A 1 575 ? -67.501 17.612 66.223 1.00 67.19 575 ASN A N 1
ATOM 4268 C CA . ASN A 1 575 ? -67.796 16.196 66.481 1.00 67.19 575 ASN A CA 1
ATOM 4269 C C . ASN A 1 575 ? -66.533 15.334 66.714 1.00 67.19 575 ASN A C 1
ATOM 4271 O O . ASN A 1 575 ? -66.647 14.139 66.967 1.00 67.19 575 ASN A O 1
ATOM 4275 N N . GLY A 1 576 ? -65.330 15.919 66.627 1.00 70.69 576 GLY A N 1
ATOM 4276 C CA . GLY A 1 576 ? -64.046 15.220 66.784 1.00 70.69 576 GLY A CA 1
ATOM 4277 C C . GLY A 1 576 ? -63.398 14.743 65.476 1.00 70.69 576 GLY A C 1
ATOM 4278 O O . GLY A 1 576 ? -62.221 14.376 65.492 1.00 70.69 576 GLY A O 1
ATOM 4279 N N . ASP A 1 577 ? -64.117 14.802 64.353 1.00 80.25 577 ASP A N 1
ATOM 4280 C CA . ASP A 1 577 ? -63.616 14.431 63.024 1.00 80.25 577 ASP A CA 1
ATOM 4281 C C . ASP A 1 577 ? -62.611 15.448 62.464 1.00 80.25 577 ASP A C 1
ATOM 4283 O O . ASP A 1 577 ? -62.768 16.658 62.633 1.00 80.25 577 ASP A O 1
ATOM 4287 N N . PHE A 1 578 ? -61.601 14.979 61.735 1.00 86.06 578 PHE A N 1
ATOM 4288 C CA . PHE A 1 578 ? -60.676 15.818 60.965 1.00 86.06 578 PHE A CA 1
ATOM 4289 C C . PHE A 1 578 ? -60.372 15.187 59.603 1.00 86.06 578 PHE A C 1
ATOM 4291 O O . PHE A 1 578 ? -60.464 13.969 59.469 1.00 86.06 578 PHE A O 1
ATOM 4298 N N . CYS A 1 579 ? -59.947 16.003 58.634 1.00 84.19 579 CYS A N 1
ATOM 4299 C CA . CYS A 1 579 ? -59.305 15.575 57.388 1.00 84.19 579 CYS A CA 1
ATOM 4300 C C . CYS A 1 579 ? -58.131 16.516 57.059 1.00 84.19 579 CYS A C 1
ATOM 4302 O O . CYS A 1 579 ? -58.225 17.719 57.305 1.00 84.19 579 CYS A O 1
ATOM 4304 N N . ILE A 1 580 ? -57.032 15.994 56.510 1.00 87.62 580 ILE A N 1
ATOM 4305 C CA . ILE A 1 580 ? -55.870 16.787 56.076 1.00 87.62 580 ILE A CA 1
ATOM 4306 C C . ILE A 1 580 ? -55.105 16.078 54.950 1.00 87.62 580 ILE A C 1
ATOM 4308 O O . ILE A 1 580 ? -54.837 14.881 55.043 1.00 87.62 580 ILE A O 1
ATOM 4312 N N . ASN A 1 581 ? -54.727 16.821 53.907 1.00 85.62 581 ASN A N 1
ATOM 4313 C CA . ASN A 1 581 ? -53.883 16.312 52.829 1.00 85.62 581 ASN A CA 1
ATOM 4314 C C . ASN A 1 581 ? -52.414 16.266 53.279 1.00 85.62 581 ASN A C 1
ATOM 4316 O O . ASN A 1 581 ? -51.865 17.275 53.734 1.00 85.62 581 ASN A O 1
ATOM 4320 N N . VAL A 1 582 ? -51.783 15.094 53.198 1.00 86.12 582 VAL A N 1
ATOM 4321 C CA . VAL A 1 582 ? -50.417 14.862 53.685 1.00 86.12 582 VAL A CA 1
ATOM 4322 C C . VAL A 1 582 ? -49.639 13.945 52.737 1.00 86.12 582 VAL A C 1
ATOM 4324 O O . VAL A 1 582 ? -50.197 12.994 52.197 1.00 86.12 582 VAL A O 1
ATOM 4327 N N . ALA A 1 583 ? -48.347 14.212 52.525 1.00 84.38 583 ALA A N 1
ATOM 4328 C CA . ALA A 1 583 ? -47.500 13.390 51.652 1.00 84.38 583 ALA A CA 1
ATOM 4329 C C . ALA A 1 583 ? -47.521 11.902 52.051 1.00 84.38 583 ALA A C 1
ATOM 4331 O O . ALA A 1 583 ? -47.492 11.627 53.248 1.00 84.38 583 ALA A O 1
ATOM 4332 N N . PRO A 1 584 ? -47.527 10.937 51.110 1.00 84.75 584 PRO A N 1
ATOM 4333 C CA . PRO A 1 584 ? -47.614 9.515 51.433 1.00 84.75 584 PRO A CA 1
ATOM 4334 C C . PRO A 1 584 ? -46.538 9.076 52.422 1.00 84.75 584 PRO A C 1
ATOM 4336 O O . PRO A 1 584 ? -45.336 9.197 52.174 1.00 84.75 584 PRO A O 1
ATOM 4339 N N . GLY A 1 585 ? -46.967 8.578 53.574 1.00 77.81 585 GLY A N 1
ATOM 4340 C CA . GLY A 1 585 ? -46.083 8.422 54.716 1.00 77.81 585 GLY A CA 1
ATOM 4341 C C . GLY A 1 585 ? -46.671 7.541 55.800 1.00 77.81 585 GLY A C 1
ATOM 4342 O O . GLY A 1 585 ? -47.883 7.472 55.989 1.00 77.81 585 GLY A O 1
ATOM 4343 N N . ALA A 1 586 ? -45.790 6.947 56.600 1.00 80.94 586 ALA A N 1
ATOM 4344 C CA . ALA A 1 586 ? -46.169 6.659 57.970 1.00 80.94 586 ALA A CA 1
ATOM 4345 C C . ALA A 1 586 ? -46.366 8.004 58.695 1.00 80.94 586 ALA A C 1
ATOM 4347 O O . ALA A 1 586 ? -45.496 8.875 58.623 1.00 80.94 586 ALA A O 1
ATOM 4348 N N . TYR A 1 587 ? -47.491 8.182 59.381 1.00 83.56 587 TYR A N 1
ATOM 4349 C CA . TYR A 1 587 ? -47.762 9.337 60.237 1.00 83.56 587 TYR A CA 1
ATOM 4350 C C . TYR A 1 587 ? -47.965 8.880 61.663 1.00 83.56 587 TYR A C 1
ATOM 4352 O O . TYR A 1 587 ? -48.812 8.030 61.934 1.00 83.56 587 TYR A O 1
ATOM 4360 N N . VAL A 1 588 ? -47.241 9.508 62.583 1.00 80.81 588 VAL A N 1
ATOM 4361 C CA . VAL A 1 588 ? -47.515 9.424 64.010 1.00 80.81 588 VAL A CA 1
ATOM 4362 C C . VAL A 1 588 ? -48.628 10.420 64.327 1.00 80.81 588 VAL A C 1
ATOM 4364 O O . VAL A 1 588 ? -48.382 11.498 64.869 1.00 80.81 588 VAL A O 1
ATOM 4367 N N . VAL A 1 589 ? -49.866 10.071 63.966 1.00 81.00 589 VAL A N 1
ATOM 4368 C CA . VAL A 1 589 ? -51.045 10.836 64.393 1.00 81.00 589 VAL A CA 1
ATOM 4369 C C . VAL A 1 589 ? -51.035 10.865 65.916 1.00 81.00 589 VAL A C 1
ATOM 4371 O O . VAL A 1 589 ? -50.921 9.813 66.541 1.00 81.00 589 VAL A O 1
ATOM 4374 N N . THR A 1 590 ? -51.102 12.051 66.508 1.00 79.88 590 THR A N 1
ATOM 4375 C CA . THR A 1 590 ? -50.888 12.269 67.942 1.00 79.88 590 THR A CA 1
ATOM 4376 C C . THR A 1 590 ? -51.858 13.342 68.447 1.00 79.88 590 THR A C 1
ATOM 4378 O O . THR A 1 590 ? -51.811 14.471 67.953 1.00 79.88 590 THR A O 1
ATOM 4381 N N . PRO A 1 591 ? -52.745 13.040 69.416 1.00 72.56 591 PRO A N 1
ATOM 4382 C CA . PRO A 1 591 ? -53.482 14.049 70.166 1.00 72.56 591 PRO A CA 1
ATOM 4383 C C . PRO A 1 591 ? -52.488 15.009 70.819 1.00 72.56 591 PRO A C 1
ATOM 4385 O O . PRO A 1 591 ? -51.595 14.567 71.539 1.00 72.56 591 PRO A O 1
ATOM 4388 N N . ALA A 1 592 ? -52.616 16.311 70.566 1.00 74.62 592 ALA A N 1
ATOM 4389 C CA . ALA A 1 592 ? -51.670 17.317 71.051 1.00 74.62 592 ALA A CA 1
ATOM 4390 C C . ALA A 1 592 ? -51.874 17.683 72.540 1.00 74.62 592 ALA A C 1
ATOM 4392 O O . ALA A 1 592 ? -51.850 18.858 72.904 1.00 74.62 592 ALA A O 1
ATOM 4393 N N . ASP A 1 593 ? -52.087 16.685 73.401 1.00 62.94 593 ASP A N 1
ATOM 4394 C CA . ASP A 1 593 ? -52.236 16.849 74.849 1.00 62.94 593 ASP A CA 1
ATOM 4395 C C . ASP A 1 593 ? -50.991 16.317 75.575 1.00 62.94 593 ASP A C 1
ATOM 4397 O O . ASP A 1 593 ? -50.468 15.250 75.250 1.00 62.94 593 ASP A O 1
ATOM 4401 N N . LYS A 1 594 ? -50.482 17.087 76.540 1.00 59.91 594 LYS A N 1
ATOM 4402 C CA . LYS A 1 594 ? -49.246 16.776 77.276 1.00 59.91 594 LYS A CA 1
ATOM 4403 C C . LYS A 1 594 ? -49.497 16.079 78.612 1.00 59.91 594 LYS A C 1
ATOM 4405 O O . LYS A 1 594 ? -48.544 15.572 79.199 1.00 59.91 594 LYS A O 1
ATOM 4410 N N . ASN A 1 595 ? -50.742 16.042 79.084 1.00 58.12 595 ASN A N 1
ATOM 4411 C CA . ASN A 1 595 ? -51.066 15.645 80.454 1.00 58.12 595 ASN A CA 1
ATOM 4412 C C . ASN A 1 595 ? -51.480 14.165 80.591 1.00 58.12 595 ASN A C 1
ATOM 4414 O O . ASN A 1 595 ? -51.744 13.716 81.703 1.00 58.12 595 ASN A O 1
ATOM 4418 N N . ILE A 1 596 ? -51.544 13.400 79.488 1.00 60.25 596 ILE A N 1
ATOM 4419 C CA . ILE A 1 596 ? -52.022 12.002 79.454 1.00 60.25 596 ILE A CA 1
ATOM 4420 C C . ILE A 1 596 ? -51.097 11.141 78.558 1.00 60.25 596 ILE A C 1
ATOM 4422 O O . ILE A 1 596 ? -50.650 11.589 77.502 1.00 60.25 596 ILE A O 1
ATOM 4426 N N . ALA A 1 597 ? -50.749 9.915 78.977 1.00 59.19 597 ALA A N 1
ATOM 4427 C CA . ALA A 1 597 ? -49.536 9.205 78.531 1.00 59.19 597 ALA A CA 1
ATOM 4428 C C . ALA A 1 597 ? -49.787 7.905 77.726 1.00 59.19 597 ALA A C 1
ATOM 4430 O O . ALA A 1 597 ? -49.463 6.804 78.166 1.00 59.19 597 ALA A O 1
ATOM 4431 N N . MET A 1 598 ? -50.315 8.045 76.509 1.00 63.25 598 MET A N 1
ATOM 4432 C CA . MET A 1 598 ? -51.020 6.952 75.821 1.00 63.25 598 MET A CA 1
ATOM 4433 C C . MET A 1 598 ? -50.156 5.864 75.082 1.00 63.25 598 MET A C 1
ATOM 4435 O O . MET A 1 598 ? -48.981 6.066 74.802 1.00 63.25 598 MET A O 1
ATOM 4439 N N . THR A 1 599 ? -50.754 4.721 74.690 1.00 59.38 599 THR A N 1
ATOM 4440 C CA . THR A 1 599 ? -50.452 3.797 73.553 1.00 59.38 599 THR A CA 1
ATOM 4441 C C . THR A 1 599 ? -51.729 3.287 72.840 1.00 59.38 599 THR A C 1
ATOM 4443 O O . THR A 1 599 ? -52.532 2.579 73.424 1.00 59.38 599 THR A O 1
ATOM 4446 N N . PRO A 1 600 ? -51.922 3.565 71.545 1.00 54.19 600 PRO A N 1
ATOM 4447 C CA . PRO A 1 600 ? -50.999 4.353 70.761 1.00 54.19 600 PRO A CA 1
ATOM 4448 C C . PRO A 1 600 ? -50.894 5.763 71.363 1.00 54.19 600 PRO A C 1
ATOM 4450 O O . PRO A 1 600 ? -51.909 6.382 71.648 1.00 54.19 600 PRO A O 1
ATOM 4453 N N . LYS A 1 601 ? -49.665 6.263 71.591 1.00 62.06 601 LYS A N 1
ATOM 4454 C CA . LYS A 1 601 ? -49.389 7.628 72.094 1.00 62.06 601 LYS A CA 1
ATOM 4455 C C . LYS A 1 601 ? -49.664 8.681 71.019 1.00 62.06 601 LYS A C 1
ATOM 4457 O O . LYS A 1 601 ? -49.351 9.846 71.178 1.00 62.06 601 LYS A O 1
ATOM 4462 N N . SER A 1 602 ? -50.056 8.187 69.850 1.00 61.94 602 SER A N 1
ATOM 4463 C CA . SER A 1 602 ? -49.143 8.103 68.705 1.00 61.94 602 SER A CA 1
ATOM 4464 C C . SER A 1 602 ? -49.625 6.947 67.811 1.00 61.94 602 SER A C 1
ATOM 4466 O O . SER A 1 602 ? -49.003 5.878 67.776 1.00 61.94 602 SER A O 1
ATOM 4468 N N . ARG A 1 603 ? -50.802 7.059 67.187 1.00 71.50 603 ARG A N 1
ATOM 4469 C CA . ARG A 1 603 ? -51.338 5.987 66.341 1.00 71.50 603 ARG A CA 1
ATOM 4470 C C . ARG A 1 603 ? -50.683 6.122 64.994 1.00 71.50 603 ARG A C 1
ATOM 4472 O O . ARG A 1 603 ? -50.969 7.050 64.244 1.00 71.50 603 ARG A O 1
ATOM 4479 N N . GLN A 1 604 ? -49.779 5.191 64.729 1.00 74.31 604 GLN A N 1
ATOM 4480 C CA . GLN A 1 604 ? -49.184 5.090 63.420 1.00 74.31 604 GLN A CA 1
ATOM 4481 C C . GLN A 1 604 ? -50.264 4.672 62.426 1.00 74.31 604 GLN A C 1
ATOM 4483 O O . GLN A 1 604 ? -50.997 3.704 62.640 1.00 74.31 604 GLN A O 1
ATOM 4488 N N . ILE A 1 605 ? -50.370 5.455 61.365 1.00 76.81 605 ILE A N 1
ATOM 4489 C CA . ILE A 1 605 ? -51.123 5.132 60.160 1.00 76.81 605 ILE A CA 1
ATOM 4490 C C . ILE A 1 605 ? -50.139 5.152 58.999 1.00 76.81 605 ILE A C 1
ATOM 4492 O O . ILE A 1 605 ? -49.194 5.942 59.014 1.00 76.81 605 ILE A O 1
ATOM 4496 N N . THR A 1 606 ? -50.367 4.322 57.991 1.00 79.00 606 THR A N 1
ATOM 4497 C CA . THR A 1 606 ? -49.498 4.249 56.813 1.00 79.00 606 THR A CA 1
ATOM 4498 C C . THR A 1 606 ? -50.296 4.722 55.617 1.00 79.00 606 THR A C 1
ATOM 4500 O O . THR A 1 606 ? -51.038 3.943 55.023 1.00 79.00 606 THR A O 1
ATOM 4503 N N . VAL A 1 607 ? -50.189 6.019 55.321 1.00 82.69 607 VAL A N 1
ATOM 4504 C CA . VAL A 1 607 ? -50.880 6.739 54.242 1.00 82.69 607 VAL A CA 1
ATOM 4505 C C . VAL A 1 607 ? -50.288 6.288 52.910 1.00 82.69 607 VAL A C 1
ATOM 4507 O O . VAL A 1 607 ? -49.505 6.987 52.271 1.00 82.69 607 VAL A O 1
ATOM 4510 N N . ALA A 1 608 ? -50.594 5.043 52.558 1.00 80.06 608 ALA A N 1
ATOM 4511 C CA . ALA A 1 608 ? -49.847 4.310 51.561 1.00 80.06 608 ALA A CA 1
ATOM 4512 C C . ALA A 1 608 ? -50.194 4.789 50.159 1.00 80.06 608 ALA A C 1
ATOM 4514 O O . ALA A 1 608 ? -49.296 5.103 49.396 1.00 80.06 608 ALA A O 1
ATOM 4515 N N . SER A 1 609 ? -51.480 4.786 49.802 1.00 75.88 609 SER A N 1
ATOM 4516 C CA . SER A 1 609 ? -51.928 4.841 48.395 1.00 75.88 609 SER A CA 1
ATOM 4517 C C . SER A 1 609 ? -53.427 5.063 48.190 1.00 75.88 609 SER A C 1
ATOM 4519 O O . SER A 1 609 ? -53.869 5.257 47.063 1.00 75.88 609 SER A O 1
ATOM 4521 N N . GLU A 1 610 ? -54.213 5.063 49.261 1.00 80.56 610 GLU A N 1
ATOM 4522 C CA . GLU A 1 610 ? -55.645 5.359 49.267 1.00 80.56 610 GLU A CA 1
ATOM 4523 C C . GLU A 1 610 ? -55.924 6.278 50.471 1.00 80.56 610 GLU A C 1
ATOM 4525 O O . GLU A 1 610 ? -55.222 6.151 51.484 1.00 80.56 610 GLU A O 1
ATOM 4530 N N . PRO A 1 611 ? -56.902 7.203 50.399 1.00 83.38 611 PRO A N 1
ATOM 4531 C CA . PRO A 1 611 ? -57.223 8.097 51.511 1.00 83.38 611 PRO A CA 1
ATOM 4532 C C . PRO A 1 611 ? -57.611 7.345 52.791 1.00 83.38 611 PRO A C 1
ATOM 4534 O O . PRO A 1 611 ? -58.552 6.547 52.792 1.00 83.38 611 PRO A O 1
ATOM 4537 N N . ILE A 1 612 ? -56.908 7.613 53.896 1.00 83.06 612 ILE A N 1
ATOM 4538 C CA . ILE A 1 612 ? -57.146 6.933 55.181 1.00 83.06 612 ILE A CA 1
ATOM 4539 C C . ILE A 1 612 ? -58.365 7.513 55.891 1.00 83.06 612 ILE A C 1
ATOM 4541 O O . ILE A 1 612 ? -58.550 8.726 55.930 1.00 83.06 612 ILE A O 1
ATOM 4545 N N . LYS A 1 613 ? -59.175 6.639 56.502 1.00 74.81 613 LYS A N 1
ATOM 4546 C CA . LYS A 1 613 ? -60.388 6.999 57.248 1.00 74.81 613 LYS A CA 1
ATOM 4547 C C . LYS A 1 613 ? -60.470 6.184 58.559 1.00 74.81 613 LYS A C 1
ATOM 4549 O O . LYS A 1 613 ? -60.613 4.968 58.499 1.00 74.81 613 LYS A O 1
ATOM 4554 N N . GLY A 1 614 ? -60.385 6.845 59.726 1.00 68.75 614 GLY A N 1
ATOM 4555 C CA . GLY A 1 614 ? -60.698 6.299 61.073 1.00 68.75 614 GLY A CA 1
ATOM 4556 C C . GLY A 1 614 ? -59.504 5.951 61.999 1.00 68.75 614 GLY A C 1
ATOM 4557 O O . GLY A 1 614 ? -58.926 4.870 61.899 1.00 68.75 614 GLY A O 1
ATOM 4558 N N . VAL A 1 615 ? -59.147 6.827 62.961 1.00 77.56 615 VAL A N 1
ATOM 4559 C CA . VAL A 1 615 ? -57.896 6.748 63.779 1.00 77.56 615 VAL A CA 1
ATOM 4560 C C . VAL A 1 615 ? -58.116 7.137 65.275 1.00 77.56 615 VAL A C 1
ATOM 4562 O O . VAL A 1 615 ? -58.595 8.240 65.487 1.00 77.56 615 VAL A O 1
ATOM 4565 N N . VAL A 1 616 ? -57.753 6.288 66.284 1.00 68.06 616 VAL A N 1
ATOM 4566 C CA . VAL A 1 616 ? -58.173 6.318 67.751 1.00 68.06 616 VAL A CA 1
ATOM 4567 C C . VAL A 1 616 ? -57.091 5.759 68.800 1.00 68.06 616 VAL A C 1
ATOM 4569 O O . VAL A 1 616 ? -56.214 5.048 68.314 1.00 68.06 616 VAL A O 1
ATOM 4572 N N . PHE A 1 617 ? -57.080 5.996 70.165 1.00 73.12 617 PHE A N 1
ATOM 4573 C CA . PHE A 1 617 ? -55.867 6.017 71.124 1.00 73.12 617 PHE A CA 1
ATOM 4574 C C . PHE A 1 617 ? -55.899 5.370 72.628 1.00 73.12 617 PHE A C 1
ATOM 4576 O O . PHE A 1 617 ? -56.997 5.366 73.174 1.00 73.12 617 PHE A O 1
ATOM 4583 N N . THR A 1 618 ? -54.787 4.828 73.313 1.00 53.38 618 THR A N 1
ATOM 4584 C CA . THR A 1 618 ? -54.716 4.033 74.687 1.00 53.38 618 THR A CA 1
ATOM 4585 C C . THR A 1 618 ? -53.448 4.039 75.745 1.00 53.38 618 THR A C 1
ATOM 4587 O O . THR A 1 618 ? -53.252 5.146 76.185 1.00 53.38 618 THR A O 1
ATOM 4590 N N . GLN A 1 619 ? -52.574 3.042 76.257 1.00 67.88 619 GLN A N 1
ATOM 4591 C CA . GLN A 1 619 ? -51.372 3.194 77.304 1.00 67.88 619 GLN A CA 1
ATOM 4592 C C . GLN A 1 619 ? -50.176 2.064 77.556 1.00 67.88 619 GLN A C 1
ATOM 4594 O O . GLN A 1 619 ? -50.514 0.888 77.436 1.00 67.88 619 GLN A O 1
ATOM 4599 N N . PHE A 1 620 ? -48.823 2.296 77.918 1.00 48.28 620 PHE A N 1
ATOM 4600 C CA . PHE A 1 620 ? -47.620 1.262 77.971 1.00 48.28 620 PHE A CA 1
ATOM 4601 C C . PHE A 1 620 ? -46.160 1.460 78.707 1.00 48.28 620 PHE A C 1
ATOM 4603 O O . PHE A 1 620 ? -45.962 2.539 79.258 1.00 48.28 620 PHE A O 1
ATOM 4610 N N . THR A 1 621 ? -45.126 0.500 78.677 1.00 42.62 621 THR A N 1
ATOM 4611 C CA . THR A 1 621 ? -43.719 0.394 79.393 1.00 42.62 621 THR A CA 1
ATOM 4612 C C . THR A 1 621 ? -42.449 -0.412 78.736 1.00 42.62 621 THR A C 1
ATOM 4614 O O . THR A 1 621 ? -42.615 -0.762 77.576 1.00 42.62 621 THR A O 1
ATOM 4617 N N . ALA A 1 622 ? -41.210 -0.696 79.356 1.00 61.44 622 ALA A N 1
ATOM 4618 C CA . ALA A 1 622 ? -39.870 -1.252 78.748 1.00 61.44 622 ALA A CA 1
ATOM 4619 C C . ALA A 1 622 ? -38.660 -1.968 79.610 1.00 61.44 622 ALA A C 1
ATOM 4621 O O . ALA A 1 622 ? -38.774 -1.930 80.836 1.00 61.44 622 ALA A O 1
ATOM 4622 N N . SER A 1 623 ? -37.518 -2.580 79.049 1.00 71.31 623 SER A N 1
ATOM 4623 C CA . SER A 1 623 ? -36.256 -3.231 79.724 1.00 71.31 623 SER A CA 1
ATOM 4624 C C . SER A 1 623 ? -34.960 -3.751 78.841 1.00 71.31 623 SER A C 1
ATOM 4626 O O . SER A 1 623 ? -34.823 -3.219 77.742 1.00 71.31 623 SER A O 1
ATOM 4628 N N . ALA A 1 624 ? -33.944 -4.652 79.213 1.00 67.81 624 ALA A N 1
ATOM 4629 C CA . ALA A 1 624 ? -32.656 -5.060 78.416 1.00 67.81 624 ALA A CA 1
ATOM 4630 C C . ALA A 1 624 ? -31.677 -6.352 78.688 1.00 67.81 624 ALA A C 1
ATOM 4632 O O . ALA A 1 624 ? -31.878 -7.085 79.659 1.00 67.81 624 ALA A O 1
ATOM 4633 N N . THR A 1 625 ? -30.604 -6.671 77.843 1.00 78.44 625 THR A N 1
ATOM 4634 C CA . THR A 1 625 ? -29.512 -7.783 77.889 1.00 78.44 625 THR A CA 1
ATOM 4635 C C . THR A 1 625 ? -28.352 -7.768 76.778 1.00 78.44 625 THR A C 1
ATOM 4637 O O . THR A 1 625 ? -28.510 -7.070 75.780 1.00 78.44 625 THR A O 1
ATOM 4640 N N . ILE A 1 626 ? -27.197 -8.505 76.912 1.00 82.00 626 ILE A N 1
ATOM 4641 C CA . ILE A 1 626 ? -25.916 -8.540 76.084 1.00 82.00 626 ILE A CA 1
ATOM 4642 C C . ILE A 1 626 ? -25.238 -9.962 75.922 1.00 82.00 626 ILE A C 1
ATOM 4644 O O . ILE A 1 626 ? -25.455 -10.841 76.752 1.00 82.00 626 ILE A O 1
ATOM 4648 N N . SER A 1 627 ? -24.375 -10.232 74.910 1.00 75.38 627 SER A N 1
ATOM 4649 C CA . SER A 1 627 ? -23.598 -11.500 74.698 1.00 75.38 627 SER A CA 1
ATOM 4650 C C . SER A 1 627 ? -22.209 -11.375 74.002 1.00 75.38 627 SER A C 1
ATOM 4652 O O . SER A 1 627 ? -21.944 -10.401 73.298 1.00 75.38 627 SER A O 1
ATOM 4654 N N . LEU A 1 628 ? -21.328 -12.392 74.122 1.00 78.00 628 LEU A N 1
ATOM 4655 C CA . LEU A 1 628 ? -20.003 -12.473 73.452 1.00 78.00 628 LEU A CA 1
ATOM 4656 C C . LEU A 1 628 ? -19.800 -13.760 72.628 1.00 78.00 628 LEU A C 1
ATOM 4658 O O . LEU A 1 628 ? -20.239 -14.838 73.030 1.00 78.00 628 LEU A O 1
ATOM 4662 N N . LYS A 1 629 ? -19.069 -13.666 71.504 1.00 75.69 629 LYS A N 1
ATOM 4663 C CA . LYS A 1 629 ? -18.644 -14.810 70.667 1.00 75.69 629 LYS A CA 1
ATOM 4664 C C . LYS A 1 629 ? -17.196 -14.655 70.177 1.00 75.69 629 LYS A C 1
ATOM 4666 O O . LYS A 1 629 ? -16.942 -13.992 69.171 1.00 75.69 629 LYS A O 1
ATOM 4671 N N . CYS A 1 630 ? -16.257 -15.281 70.882 1.00 77.44 630 CYS A N 1
ATOM 4672 C CA . CYS A 1 630 ? -14.838 -15.321 70.515 1.00 77.44 630 CYS A CA 1
ATOM 4673 C C . CYS A 1 630 ? -14.507 -16.587 69.702 1.00 77.44 630 CYS A C 1
ATOM 4675 O O . CYS A 1 630 ? -15.251 -17.567 69.734 1.00 77.44 630 CYS A O 1
ATOM 4677 N N . LEU A 1 631 ? -13.389 -16.568 68.972 1.00 72.62 631 LEU A N 1
ATOM 4678 C CA . LEU A 1 631 ? -12.869 -17.711 68.200 1.00 72.62 631 LEU A CA 1
ATOM 4679 C C . LEU A 1 631 ? -11.975 -18.641 69.049 1.00 72.62 631 LEU A C 1
ATOM 4681 O O . LEU A 1 631 ? -11.570 -19.708 68.595 1.00 72.62 631 LEU A O 1
ATOM 4685 N N . GLY A 1 632 ? -11.669 -18.219 70.278 1.00 67.94 632 GLY A N 1
ATOM 4686 C CA . GLY A 1 632 ? -11.074 -19.004 71.360 1.00 67.94 632 GLY A CA 1
ATOM 4687 C C . GLY A 1 632 ? -11.828 -18.717 72.664 1.00 67.94 632 GLY A C 1
ATOM 4688 O O . GLY A 1 632 ? -13.043 -18.521 72.630 1.00 67.94 632 GLY A O 1
ATOM 4689 N N . SER A 1 633 ? -11.132 -18.634 73.804 1.00 68.62 633 SER A N 1
ATOM 4690 C CA . SER A 1 633 ? -11.773 -18.112 75.022 1.00 68.62 633 SER A CA 1
ATOM 4691 C C . SER A 1 633 ? -12.028 -16.599 74.935 1.00 68.62 633 SER A C 1
ATOM 4693 O O . SER A 1 633 ? -11.347 -15.887 74.199 1.00 68.62 633 SER A O 1
ATOM 4695 N N . CYS A 1 634 ? -13.002 -16.117 75.712 1.00 67.25 634 CYS A N 1
ATOM 4696 C CA . CYS A 1 634 ? -13.294 -14.695 75.915 1.00 67.25 634 CYS A CA 1
ATOM 4697 C C . CYS A 1 634 ? -12.740 -14.138 77.245 1.00 67.25 634 CYS A C 1
ATOM 4699 O O . CYS A 1 634 ? -13.024 -12.987 77.571 1.00 67.25 634 CYS A O 1
ATOM 4701 N N . ASP A 1 635 ? -11.989 -14.925 78.028 1.00 69.88 635 ASP A N 1
ATOM 4702 C CA . ASP A 1 635 ? -11.586 -14.575 79.408 1.00 69.88 635 ASP A CA 1
ATOM 4703 C C . ASP A 1 635 ? -10.772 -13.273 79.537 1.00 69.88 635 ASP A C 1
ATOM 4705 O O . ASP A 1 635 ? -10.830 -12.619 80.585 1.00 69.88 635 ASP A O 1
ATOM 4709 N N . ASP A 1 636 ? -10.048 -12.908 78.473 1.00 68.62 636 ASP A N 1
ATOM 4710 C CA . ASP A 1 636 ? -9.200 -11.713 78.351 1.00 68.62 636 ASP A CA 1
ATOM 4711 C C . ASP A 1 636 ? -9.967 -10.458 77.866 1.00 68.62 636 ASP A C 1
ATOM 4713 O O . ASP A 1 636 ? -9.358 -9.434 77.556 1.00 68.62 636 ASP A O 1
ATOM 4717 N N . VAL A 1 637 ? -11.305 -10.519 77.779 1.00 71.69 637 VAL A N 1
ATOM 4718 C CA . VAL A 1 637 ? -12.175 -9.456 77.238 1.00 71.69 637 VAL A CA 1
ATOM 4719 C C . VAL A 1 637 ? -13.139 -8.930 78.315 1.00 71.69 637 VAL A C 1
ATOM 4721 O O . VAL A 1 637 ? -13.641 -9.678 79.154 1.00 71.69 637 VAL A O 1
ATOM 4724 N N . VAL A 1 638 ? -13.422 -7.622 78.303 1.00 79.69 638 VAL A N 1
ATOM 4725 C CA . VAL A 1 638 ? -14.279 -6.928 79.295 1.00 79.69 638 VAL A CA 1
ATOM 4726 C C . VAL A 1 638 ? -15.382 -6.126 78.600 1.00 79.69 638 VAL A C 1
ATOM 4728 O O . VAL A 1 638 ? -15.116 -5.545 77.550 1.00 79.69 638 VAL A O 1
ATOM 4731 N N . VAL A 1 639 ? -16.591 -6.070 79.179 1.00 78.00 639 VAL A N 1
ATOM 4732 C CA . VAL A 1 639 ? -17.793 -5.434 78.601 1.00 78.00 639 VAL A CA 1
ATOM 4733 C C . VAL A 1 639 ? -18.252 -4.234 79.446 1.00 78.00 639 VAL A C 1
ATOM 4735 O O . VAL A 1 639 ? -18.467 -4.351 80.650 1.00 78.00 639 VAL A O 1
ATOM 4738 N N . GLU A 1 640 ? -18.424 -3.065 78.825 1.00 82.69 640 GLU A N 1
ATOM 4739 C CA . GLU A 1 640 ? -18.613 -1.776 79.521 1.00 82.69 640 GLU A CA 1
ATOM 4740 C C . GLU A 1 640 ? -19.818 -0.989 78.988 1.00 82.69 640 GLU A C 1
ATOM 4742 O O . GLU A 1 640 ? -19.717 -0.419 77.907 1.00 82.69 640 GLU A O 1
ATOM 4747 N N . LEU A 1 641 ? -20.931 -0.942 79.734 1.00 76.94 641 LEU A N 1
ATOM 4748 C CA . LEU A 1 641 ? -22.212 -0.292 79.403 1.00 76.94 641 LEU A CA 1
ATOM 4749 C C . LEU A 1 641 ? -22.365 1.092 80.075 1.00 76.94 641 LEU A C 1
ATOM 4751 O O . LEU A 1 641 ? -22.056 1.248 81.249 1.00 76.94 641 LEU A O 1
ATOM 4755 N N . SER A 1 642 ? -22.889 2.104 79.375 1.00 74.94 642 SER A N 1
ATOM 4756 C CA . SER A 1 642 ? -22.959 3.500 79.859 1.00 74.94 642 SER A CA 1
ATOM 4757 C C . SER A 1 642 ? -24.142 4.295 79.283 1.00 74.94 642 SER A C 1
ATOM 4759 O O . SER A 1 642 ? -24.292 4.336 78.068 1.00 74.94 642 SER A O 1
ATOM 4761 N N . SER A 1 643 ? -24.985 4.924 80.114 1.00 71.12 643 SER A N 1
ATOM 4762 C CA . SER A 1 643 ? -26.145 5.716 79.665 1.00 71.12 643 SER A CA 1
ATOM 4763 C C . SER A 1 643 ? -25.818 7.182 79.374 1.00 71.12 643 SER A C 1
ATOM 4765 O O . SER A 1 643 ? -24.889 7.744 79.957 1.00 71.12 643 SER A O 1
ATOM 4767 N N . GLU A 1 644 ? -26.604 7.835 78.512 1.00 62.41 644 GLU A N 1
ATOM 4768 C CA . GLU A 1 644 ? -26.457 9.282 78.256 1.00 62.41 644 GLU A CA 1
ATOM 4769 C C . GLU A 1 644 ? -26.953 10.140 79.434 1.00 62.41 644 GLU A C 1
ATOM 4771 O O . GLU A 1 644 ? -26.449 11.241 79.645 1.00 62.41 644 GLU A O 1
ATOM 4776 N N . SER A 1 645 ? -27.837 9.596 80.277 1.00 61.28 645 SER A N 1
ATOM 4777 C CA . SER A 1 645 ? -28.174 10.137 81.603 1.00 61.28 645 SER A CA 1
ATOM 4778 C C . SER A 1 645 ? -27.083 9.936 82.677 1.00 61.28 645 SER A C 1
ATOM 4780 O O . SER A 1 645 ? -27.217 10.460 83.783 1.00 61.28 645 SER A O 1
ATOM 4782 N N . GLY A 1 646 ? -25.996 9.213 82.371 1.00 58.44 646 GLY A N 1
ATOM 4783 C CA . GLY A 1 646 ? -24.791 9.102 83.205 1.00 58.44 646 GLY A CA 1
ATOM 4784 C C . GLY A 1 646 ? -24.619 7.814 84.028 1.00 58.44 646 GLY A C 1
ATOM 4785 O O . GLY A 1 646 ? -23.667 7.726 84.802 1.00 58.44 646 GLY A O 1
ATOM 4786 N N . GLN A 1 647 ? -25.483 6.802 83.892 1.00 58.59 647 GLN A N 1
ATOM 4787 C CA . GLN A 1 647 ? -25.343 5.519 84.599 1.00 58.59 647 GLN A CA 1
ATOM 4788 C C . GLN A 1 647 ? -24.418 4.544 83.859 1.00 58.59 647 GLN A C 1
ATOM 4790 O O . GLN A 1 647 ? -24.729 4.102 82.756 1.00 58.59 647 GLN A O 1
ATOM 4795 N N . VAL A 1 648 ? -23.318 4.133 84.494 1.00 67.88 648 VAL A N 1
ATOM 4796 C CA . VAL A 1 648 ? -22.357 3.152 83.950 1.00 67.88 648 VAL A CA 1
ATOM 4797 C C . VAL A 1 648 ? -22.460 1.819 84.702 1.00 67.88 648 VAL A C 1
ATOM 4799 O O . VAL A 1 648 ? -22.624 1.807 85.921 1.00 67.88 648 VAL A O 1
ATOM 4802 N N . LYS A 1 649 ? -22.380 0.696 83.977 1.00 72.00 649 LYS A N 1
ATOM 4803 C CA . LYS A 1 649 ? -22.384 -0.690 84.482 1.00 72.00 649 LYS A CA 1
ATOM 4804 C C . LYS A 1 649 ? -21.390 -1.529 83.665 1.00 72.00 649 LYS A C 1
ATOM 4806 O O . LYS A 1 649 ? -21.328 -1.393 82.450 1.00 72.00 649 LYS A O 1
ATOM 4811 N N . THR A 1 650 ? -20.608 -2.395 84.297 1.00 75.81 650 THR A N 1
ATOM 4812 C CA . THR A 1 650 ? -19.498 -3.135 83.657 1.00 75.81 650 THR A CA 1
ATOM 4813 C C . THR A 1 650 ? -19.503 -4.588 84.093 1.00 75.81 650 THR A C 1
ATOM 4815 O O . THR A 1 650 ? -19.675 -4.846 85.280 1.00 75.81 650 THR A O 1
ATOM 4818 N N . GLU A 1 651 ? -19.249 -5.511 83.169 1.00 74.88 651 GLU A N 1
ATOM 4819 C CA . GLU A 1 651 ? -19.301 -6.957 83.405 1.00 74.88 651 GLU A CA 1
ATOM 4820 C C . GLU A 1 651 ? -18.131 -7.680 82.716 1.00 74.88 651 GLU A C 1
ATOM 4822 O O . GLU A 1 651 ? -17.600 -7.221 81.696 1.00 74.88 651 GLU A O 1
ATOM 4827 N N . LYS A 1 652 ? -17.686 -8.809 83.283 1.00 73.06 652 LYS A N 1
ATOM 4828 C CA . LYS A 1 652 ? -16.548 -9.572 82.736 1.00 73.06 652 LYS A CA 1
ATOM 4829 C C . LYS A 1 652 ? -16.981 -10.413 81.526 1.00 73.06 652 LYS A C 1
ATOM 4831 O O . LYS A 1 652 ? -18.122 -10.864 81.458 1.00 73.06 652 LYS A O 1
ATOM 4836 N N . GLY A 1 653 ? -16.068 -10.647 80.582 1.00 67.44 653 GLY A N 1
ATOM 4837 C CA . GLY A 1 653 ? -16.326 -11.447 79.391 1.00 67.44 653 GLY A CA 1
ATOM 4838 C C . GLY A 1 653 ? -16.798 -12.869 79.701 1.00 67.44 653 GLY A C 1
ATOM 4839 O O . GLY A 1 653 ? -16.060 -13.685 80.245 1.00 67.44 653 GLY A O 1
ATOM 4840 N N . ALA A 1 654 ? -18.037 -13.153 79.308 1.00 64.88 654 ALA A N 1
ATOM 4841 C CA . ALA A 1 654 ? -18.682 -14.459 79.314 1.00 64.88 654 ALA A CA 1
ATOM 4842 C C . ALA A 1 654 ? -19.671 -14.524 78.135 1.00 64.88 654 ALA A C 1
ATOM 4844 O O . ALA A 1 654 ? -19.934 -13.513 77.482 1.00 64.88 654 ALA A O 1
ATOM 4845 N N . ALA A 1 655 ? -20.242 -15.698 77.854 1.00 68.50 655 ALA A N 1
ATOM 4846 C CA . ALA A 1 655 ? -21.101 -15.885 76.681 1.00 68.50 655 ALA A CA 1
ATOM 4847 C C . ALA A 1 655 ? -22.370 -14.996 76.667 1.00 68.50 655 ALA A C 1
ATOM 4849 O O . ALA A 1 655 ? -22.808 -14.614 75.584 1.00 68.50 655 ALA A O 1
ATOM 4850 N N . SER A 1 656 ? -22.945 -14.648 77.830 1.00 74.31 656 SER A N 1
ATOM 4851 C CA . SER A 1 656 ? -24.169 -13.829 77.967 1.00 74.31 656 SER A CA 1
ATOM 4852 C C . SER A 1 656 ? -24.220 -13.076 79.309 1.00 74.31 656 SER A C 1
ATOM 4854 O O . SER A 1 656 ? -23.733 -13.597 80.311 1.00 74.31 656 SER A O 1
ATOM 4856 N N . VAL A 1 657 ? -24.809 -11.869 79.330 1.00 75.38 657 VAL A N 1
ATOM 4857 C CA . VAL A 1 657 ? -24.791 -10.876 80.435 1.00 75.38 657 VAL A CA 1
ATOM 4858 C C . VAL A 1 657 ? -26.077 -10.005 80.406 1.00 75.38 657 VAL A C 1
ATOM 4860 O O . VAL A 1 657 ? -26.442 -9.531 79.338 1.00 75.38 657 VAL A O 1
ATOM 4863 N N . THR A 1 658 ? -26.769 -9.730 81.526 1.00 78.06 658 THR A N 1
ATOM 4864 C CA . THR A 1 658 ? -28.161 -9.175 81.536 1.00 78.06 658 THR A CA 1
ATOM 4865 C C . THR A 1 658 ? -28.363 -7.910 82.399 1.00 78.06 658 THR A C 1
ATOM 4867 O O . THR A 1 658 ? -27.779 -7.805 83.473 1.00 78.06 658 THR A O 1
ATOM 4870 N N . PHE A 1 659 ? -29.245 -6.976 81.981 1.00 74.25 659 PHE A N 1
ATOM 4871 C CA . PHE A 1 659 ? -29.587 -5.736 82.718 1.00 74.25 659 PHE A CA 1
ATOM 4872 C C . PHE A 1 659 ? -31.069 -5.322 82.539 1.00 74.25 659 PHE A C 1
ATOM 4874 O O . PHE A 1 659 ? -31.459 -4.977 81.433 1.00 74.25 659 PHE A O 1
ATOM 4881 N N . SER A 1 660 ? -31.892 -5.263 83.595 1.00 74.88 660 SER A N 1
ATOM 4882 C CA . SER A 1 660 ? -33.359 -5.097 83.465 1.00 74.88 660 SER A CA 1
ATOM 4883 C C . SER A 1 660 ? -33.973 -3.845 84.122 1.00 74.88 660 SER A C 1
ATOM 4885 O O . SER A 1 660 ? -33.342 -3.184 84.949 1.00 74.88 660 SER A O 1
ATOM 4887 N N . GLY A 1 661 ? -35.234 -3.551 83.760 1.00 66.88 661 GLY A N 1
ATOM 4888 C CA . GLY A 1 661 ? -36.124 -2.594 84.447 1.00 66.88 661 GLY A CA 1
ATOM 4889 C C . GLY A 1 661 ? -35.862 -1.119 84.127 1.00 66.88 661 GLY A C 1
ATOM 4890 O O . GLY A 1 661 ? -35.509 -0.348 85.018 1.00 66.88 661 GLY A O 1
ATOM 4891 N N . LEU A 1 662 ? -35.972 -0.730 82.853 1.00 69.06 662 LEU A N 1
ATOM 4892 C CA . LEU A 1 662 ? -35.335 0.485 82.332 1.00 69.06 662 LEU A CA 1
ATOM 4893 C C . LEU A 1 662 ? -36.316 1.345 81.513 1.00 69.06 662 LEU A C 1
ATOM 4895 O O . LEU A 1 662 ? -37.056 0.844 80.670 1.00 69.06 662 LEU A O 1
ATOM 4899 N N . SER A 1 663 ? -36.320 2.648 81.798 1.00 64.81 663 SER A N 1
ATOM 4900 C CA . SER A 1 663 ? -37.156 3.673 81.152 1.00 64.81 663 SER A CA 1
ATOM 4901 C C . SER A 1 663 ? -36.652 4.051 79.745 1.00 64.81 663 SER A C 1
ATOM 4903 O O . SER A 1 663 ? -35.552 3.643 79.377 1.00 64.81 663 SER A O 1
ATOM 4905 N N . PRO A 1 664 ? -37.406 4.862 78.968 1.00 66.25 664 PRO A N 1
ATOM 4906 C CA . PRO A 1 664 ? -36.936 5.390 77.686 1.00 66.25 664 PRO A CA 1
ATOM 4907 C C . PRO A 1 664 ? -35.637 6.217 77.803 1.00 66.25 664 PRO A C 1
ATOM 4909 O O . PRO A 1 664 ? -35.693 7.355 78.272 1.00 66.25 664 PRO A O 1
ATOM 4912 N N . ASP A 1 665 ? -34.488 5.654 77.407 1.00 67.75 665 ASP A N 1
ATOM 4913 C CA . ASP A 1 665 ? -33.147 6.267 77.517 1.00 67.75 665 ASP A CA 1
ATOM 4914 C C . ASP A 1 665 ? -32.085 5.552 76.636 1.00 67.75 665 ASP A C 1
ATOM 4916 O O . ASP A 1 665 ? -32.278 4.420 76.178 1.00 67.75 665 ASP A O 1
ATOM 4920 N N . SER A 1 666 ? -30.944 6.208 76.399 1.00 68.00 666 SER A N 1
ATOM 4921 C CA . SER A 1 666 ? -29.808 5.723 75.598 1.00 68.00 666 SER A CA 1
ATOM 4922 C C . SER A 1 666 ? -28.721 5.040 76.428 1.00 68.00 666 SER A C 1
ATOM 4924 O O . SER A 1 666 ? -28.332 5.567 77.467 1.00 68.00 666 SER A O 1
ATOM 4926 N N . TYR A 1 667 ? -28.108 3.974 75.896 1.00 73.94 667 TYR A N 1
ATOM 4927 C CA . TYR A 1 667 ? -26.946 3.281 76.470 1.00 73.94 667 TYR A CA 1
ATOM 4928 C C . TYR A 1 667 ? -25.862 2.929 75.419 1.00 73.94 667 TYR A C 1
ATOM 4930 O O . TYR A 1 667 ? -26.118 2.816 74.220 1.00 73.94 667 TYR A O 1
ATOM 4938 N N . LYS A 1 668 ? -24.610 2.764 75.858 1.00 80.56 668 LYS A N 1
ATOM 4939 C CA . LYS A 1 668 ? -23.392 2.597 75.039 1.00 80.56 668 LYS A CA 1
ATOM 4940 C C . LYS A 1 668 ? -22.496 1.511 75.622 1.00 80.56 668 LYS A C 1
ATOM 4942 O O . LYS A 1 668 ? -22.111 1.629 76.781 1.00 80.56 668 LYS A O 1
ATOM 4947 N N . VAL A 1 669 ? -22.156 0.495 74.832 1.00 80.44 669 VAL A N 1
ATOM 4948 C CA . VAL A 1 669 ? -21.428 -0.708 75.266 1.00 80.44 669 VAL A CA 1
ATOM 4949 C C . VAL A 1 669 ? -20.118 -0.915 74.498 1.00 80.44 669 VAL A C 1
ATOM 4951 O O . VAL A 1 669 ? -20.102 -0.820 73.275 1.00 80.44 669 VAL A O 1
ATOM 4954 N N . ARG A 1 670 ? -19.016 -1.226 75.189 1.00 81.88 670 ARG A N 1
ATOM 4955 C CA . ARG A 1 670 ? -17.675 -1.412 74.595 1.00 81.88 670 ARG A CA 1
ATOM 4956 C C . ARG A 1 670 ? -17.021 -2.733 75.007 1.00 81.88 670 ARG A C 1
ATOM 4958 O O . ARG A 1 670 ? -17.185 -3.142 76.154 1.00 81.88 670 ARG A O 1
ATOM 4965 N N . VAL A 1 671 ? -16.220 -3.322 74.112 1.00 77.06 671 VAL A N 1
ATOM 4966 C CA . VAL A 1 671 ? -15.213 -4.355 74.429 1.00 77.06 671 VAL A CA 1
ATOM 4967 C C . VAL A 1 671 ? -13.783 -3.819 74.309 1.00 77.06 671 VAL A C 1
ATOM 4969 O O . VAL A 1 671 ? -13.514 -2.887 73.549 1.00 77.06 671 VAL A O 1
ATOM 4972 N N . LYS A 1 672 ? -12.859 -4.383 75.096 1.00 77.56 672 LYS A N 1
ATOM 4973 C CA . LYS A 1 672 ? -11.438 -3.989 75.168 1.00 77.56 672 LYS A CA 1
ATOM 4974 C C . LYS A 1 672 ? -10.556 -5.244 75.206 1.00 77.56 672 LYS A C 1
ATOM 4976 O O . LYS A 1 672 ? -10.854 -6.144 75.985 1.00 77.56 672 LYS A O 1
ATOM 4981 N N . ASP A 1 673 ? -9.507 -5.288 74.378 1.00 73.88 673 ASP A N 1
ATOM 4982 C CA . ASP A 1 673 ? -8.694 -6.496 74.107 1.00 73.88 673 ASP A CA 1
ATOM 4983 C C . ASP A 1 673 ? -7.192 -6.228 73.814 1.00 73.88 673 ASP A C 1
ATOM 4985 O O . ASP A 1 673 ? -6.459 -7.128 73.406 1.00 73.88 673 ASP A O 1
ATOM 4989 N N . ASN A 1 674 ? -6.735 -4.978 73.953 1.00 68.12 674 ASN A N 1
ATOM 4990 C CA . ASN A 1 674 ? -5.386 -4.515 73.585 1.00 68.12 674 ASN A CA 1
ATOM 4991 C C . ASN A 1 674 ? -4.984 -4.689 72.098 1.00 68.12 674 ASN A C 1
ATOM 4993 O O . ASN A 1 674 ? -3.794 -4.675 71.786 1.00 68.12 674 ASN A O 1
ATOM 4997 N N . GLY A 1 675 ? -5.941 -4.800 71.167 1.00 66.38 675 GLY A N 1
ATOM 4998 C CA . GLY A 1 675 ? -5.674 -4.805 69.718 1.00 66.38 675 GLY A CA 1
ATOM 4999 C C . GLY A 1 675 ? -5.069 -6.102 69.171 1.00 66.38 675 GLY A C 1
ATOM 5000 O O . GLY A 1 675 ? -4.543 -6.119 68.055 1.00 66.38 675 GLY A O 1
ATOM 5001 N N . LEU A 1 676 ? -5.132 -7.187 69.946 1.00 66.94 676 LEU A N 1
ATOM 5002 C CA . LEU A 1 676 ? -4.680 -8.519 69.538 1.00 66.94 676 LEU A CA 1
ATOM 5003 C C . LEU A 1 676 ? -5.653 -9.169 68.542 1.00 66.94 676 LEU A C 1
ATOM 5005 O O . LEU A 1 676 ? -5.240 -9.971 67.694 1.00 66.94 676 LEU A O 1
ATOM 5009 N N . PHE A 1 677 ? -6.939 -8.818 68.623 1.00 81.81 677 PHE A N 1
ATOM 5010 C CA . PHE A 1 677 ? -7.995 -9.404 67.813 1.00 81.81 677 PHE A CA 1
ATOM 5011 C C . PHE A 1 677 ? -8.608 -8.389 66.846 1.00 81.81 677 PHE A C 1
ATOM 5013 O O . PHE A 1 677 ? -8.682 -7.189 67.105 1.00 81.81 677 PHE A O 1
ATOM 5020 N N . CYS A 1 678 ? -9.103 -8.897 65.721 1.00 73.38 678 CYS A N 1
ATOM 5021 C CA . CYS A 1 678 ? -9.981 -8.135 64.847 1.00 73.38 678 CYS A CA 1
ATOM 5022 C C . CYS A 1 678 ? -11.426 -8.412 65.269 1.00 73.38 678 CYS A C 1
ATOM 5024 O O . CYS A 1 678 ? -11.880 -9.555 65.194 1.00 73.38 678 CYS A O 1
ATOM 5026 N N . TRP A 1 679 ? -12.146 -7.385 65.713 1.00 77.19 679 TRP A N 1
ATOM 5027 C CA . TRP A 1 679 ? -13.568 -7.460 66.066 1.00 77.19 679 TRP A CA 1
ATOM 5028 C C . TRP A 1 679 ? -14.431 -6.988 64.899 1.00 77.19 679 TRP A C 1
ATOM 5030 O O . TRP A 1 679 ? -14.044 -6.057 64.197 1.00 77.19 679 TRP A O 1
ATOM 5040 N N . GLU A 1 680 ? -15.617 -7.575 64.716 1.00 70.94 680 GLU A N 1
ATOM 5041 C CA . GLU A 1 680 ? -16.594 -7.055 63.741 1.00 70.94 680 GLU A CA 1
ATOM 5042 C C . GLU A 1 680 ? -17.016 -5.609 64.082 1.00 70.94 680 GLU A C 1
ATOM 5044 O O . GLU A 1 680 ? -17.210 -4.784 63.194 1.00 70.94 680 GLU A O 1
ATOM 5049 N N . ALA A 1 681 ? -17.106 -5.298 65.379 1.00 67.44 681 ALA A N 1
ATOM 5050 C CA . ALA A 1 681 ? -17.124 -3.952 65.948 1.00 67.44 681 ALA A CA 1
ATOM 5051 C C . ALA A 1 681 ? -16.619 -4.029 67.399 1.00 67.44 681 ALA A C 1
ATOM 5053 O O . ALA A 1 681 ? -16.934 -4.997 68.087 1.00 67.44 681 ALA A O 1
ATOM 5054 N N . SER A 1 682 ? -15.869 -3.035 67.888 1.00 66.44 682 SER A N 1
ATOM 5055 C CA . SER A 1 682 ? -15.359 -2.994 69.277 1.00 66.44 682 SER A CA 1
ATOM 5056 C C . SER A 1 682 ? -16.181 -2.106 70.228 1.00 66.44 682 SER A C 1
ATOM 5058 O O . SER A 1 682 ? -16.015 -2.159 71.445 1.00 66.44 682 SER A O 1
ATOM 5060 N N . GLU A 1 683 ? -17.117 -1.316 69.699 1.00 70.19 683 GLU A N 1
ATOM 5061 C CA . GLU A 1 683 ? -18.101 -0.542 70.461 1.00 70.19 683 GLU A CA 1
ATOM 5062 C C . GLU A 1 683 ? -19.451 -0.543 69.734 1.00 70.19 683 GLU A C 1
ATOM 5064 O O . GLU A 1 683 ? -19.510 -0.500 68.507 1.00 70.19 683 GLU A O 1
ATOM 5069 N N . GLN A 1 684 ? -20.533 -0.602 70.507 1.00 59.12 684 GLN A N 1
ATOM 5070 C CA . GLN A 1 684 ? -21.926 -0.593 70.068 1.00 59.12 684 GLN A CA 1
ATOM 5071 C C . GLN A 1 684 ? -22.744 0.342 70.986 1.00 59.12 684 GLN A C 1
ATOM 5073 O O . GLN A 1 684 ? -22.260 0.828 72.013 1.00 59.12 684 GLN A O 1
ATOM 5078 N N . ARG A 1 685 ? -24.000 0.625 70.638 1.00 72.06 685 ARG A N 1
ATOM 5079 C CA . ARG A 1 685 ? -24.952 1.360 71.490 1.00 72.06 685 ARG A CA 1
ATOM 5080 C C . ARG A 1 685 ? -26.333 0.721 71.387 1.00 72.06 685 ARG A C 1
ATOM 5082 O O . ARG A 1 685 ? -26.687 0.243 70.315 1.00 72.06 685 ARG A O 1
ATOM 5089 N N . PHE A 1 686 ? -27.106 0.751 72.468 1.00 73.12 686 PHE A N 1
ATOM 5090 C CA . PHE A 1 686 ? -28.513 0.352 72.473 1.00 73.12 686 PHE A CA 1
ATOM 5091 C C . PHE A 1 686 ? -29.349 1.367 73.246 1.00 73.12 686 PHE A C 1
ATOM 5093 O O . PHE A 1 686 ? -28.924 1.870 74.280 1.00 73.12 686 PHE A O 1
ATOM 5100 N N . GLN A 1 687 ? -30.539 1.677 72.746 1.00 69.38 687 GLN A N 1
ATOM 5101 C CA . GLN A 1 687 ? -31.526 2.468 73.477 1.00 69.38 687 GLN A CA 1
ATOM 5102 C C . GLN A 1 687 ? -32.627 1.540 73.978 1.00 69.38 687 GLN A C 1
ATOM 5104 O O . GLN A 1 687 ? -32.872 0.481 73.399 1.00 69.38 687 GLN A O 1
ATOM 5109 N N . ILE A 1 688 ? -33.304 1.956 75.036 1.00 67.25 688 ILE A N 1
ATOM 5110 C CA . ILE A 1 688 ? -34.506 1.304 75.546 1.00 67.25 688 ILE A CA 1
ATOM 5111 C C . ILE A 1 688 ? -35.640 2.307 75.367 1.00 67.25 688 ILE A C 1
ATOM 5113 O O . ILE A 1 688 ? -35.440 3.496 75.584 1.00 67.25 688 ILE A O 1
ATOM 5117 N N . GLU A 1 689 ? -36.821 1.850 74.946 1.00 61.94 689 GLU A N 1
ATOM 5118 C CA . GLU A 1 689 ? -38.003 2.714 74.804 1.00 61.94 689 GLU A CA 1
ATOM 5119 C C . GLU A 1 689 ? -39.300 2.040 75.264 1.00 61.94 689 GLU A C 1
ATOM 5121 O O . GLU A 1 689 ? -40.061 2.641 76.021 1.00 61.94 689 GLU A O 1
ATOM 5126 N N . ARG A 1 690 ? -39.604 0.828 74.765 1.00 62.31 690 ARG A N 1
ATOM 5127 C CA . ARG A 1 690 ? -40.900 0.140 74.985 1.00 62.31 690 ARG A CA 1
ATOM 5128 C C . ARG A 1 690 ? -40.825 -1.394 75.078 1.00 62.31 690 ARG A C 1
ATOM 5130 O O . ARG A 1 690 ? -41.840 -2.064 74.924 1.00 62.31 690 ARG A O 1
ATOM 5137 N N . SER A 1 691 ? -39.641 -1.971 75.255 1.00 59.12 691 SER A N 1
ATOM 5138 C CA . SER A 1 691 ? -39.439 -3.427 75.245 1.00 59.12 691 SER A CA 1
ATOM 5139 C C . SER A 1 691 ? -38.088 -3.806 75.842 1.00 59.12 691 SER A C 1
ATOM 5141 O O . SER A 1 691 ? -37.289 -2.919 76.138 1.00 59.12 691 SER A O 1
ATOM 5143 N N . ASP A 1 692 ? -37.846 -5.108 75.979 1.00 68.94 692 ASP A N 1
ATOM 5144 C CA . ASP A 1 692 ? -36.582 -5.689 76.422 1.00 68.94 692 ASP A CA 1
ATOM 5145 C C . ASP A 1 692 ? -35.592 -5.876 75.254 1.00 68.94 692 ASP A C 1
ATOM 5147 O O . ASP A 1 692 ? -35.918 -6.510 74.254 1.00 68.94 692 ASP A O 1
ATOM 5151 N N . VAL A 1 693 ? -34.384 -5.318 75.385 1.00 63.66 693 VAL A N 1
ATOM 5152 C CA . VAL A 1 693 ? -33.189 -5.602 74.548 1.00 63.66 693 VAL A CA 1
ATOM 5153 C C . VAL A 1 693 ? -32.585 -6.963 74.943 1.00 63.66 693 VAL A C 1
ATOM 5155 O O . VAL A 1 693 ? -32.686 -7.344 76.108 1.00 63.66 693 VAL A O 1
ATOM 5158 N N . SER A 1 694 ? -31.912 -7.693 74.046 1.00 63.25 694 SER A N 1
ATOM 5159 C CA . SER A 1 694 ? -31.106 -8.877 74.440 1.00 63.25 694 SER A CA 1
ATOM 5160 C C . SER A 1 694 ? -30.001 -9.298 73.461 1.00 63.25 694 SER A C 1
ATOM 5162 O O . SER A 1 694 ? -29.524 -10.431 73.494 1.00 63.25 694 SER A O 1
ATOM 5164 N N . ASP A 1 695 ? -29.646 -8.413 72.542 1.00 60.47 695 ASP A N 1
ATOM 5165 C CA . ASP A 1 695 ? -29.149 -8.737 71.199 1.00 60.47 695 ASP A CA 1
ATOM 5166 C C . ASP A 1 695 ? -27.819 -8.050 70.853 1.00 60.47 695 ASP A C 1
ATOM 5168 O O . ASP A 1 695 ? -27.276 -8.227 69.763 1.00 60.47 695 ASP A O 1
ATOM 5172 N N . VAL A 1 696 ? -27.250 -7.320 71.812 1.00 68.81 696 VAL A N 1
ATOM 5173 C CA . VAL A 1 696 ? -25.902 -6.750 71.736 1.00 68.81 696 VAL A CA 1
ATOM 5174 C C . VAL A 1 696 ? -24.889 -7.893 71.707 1.00 68.81 696 VAL A C 1
ATOM 5176 O O . VAL A 1 696 ? -24.619 -8.497 72.745 1.00 68.81 696 VAL A O 1
ATOM 5179 N N . VAL A 1 697 ? -24.314 -8.203 70.544 1.00 69.94 697 VAL A N 1
ATOM 5180 C CA . VAL A 1 697 ? -23.310 -9.270 70.414 1.00 69.94 697 VAL A CA 1
ATOM 5181 C C . VAL A 1 697 ? -22.002 -8.729 69.860 1.00 69.94 697 VAL A C 1
ATOM 5183 O O . VAL A 1 697 ? -21.949 -8.219 68.740 1.00 69.94 697 VAL A O 1
ATOM 5186 N N . PHE A 1 698 ? -20.918 -8.928 70.606 1.00 78.25 698 PHE A N 1
ATOM 5187 C CA . PHE A 1 698 ? -19.562 -8.730 70.096 1.00 78.25 698 PHE A CA 1
ATOM 5188 C C . PHE A 1 698 ? -19.019 -10.047 69.552 1.00 78.25 698 PHE A C 1
ATOM 5190 O O . PHE A 1 698 ? -18.969 -11.049 70.272 1.00 78.25 698 PHE A O 1
ATOM 5197 N N . LYS A 1 699 ? -18.610 -10.043 68.279 1.00 75.56 699 LYS A N 1
ATOM 5198 C CA . LYS A 1 699 ? -17.976 -11.194 67.631 1.00 75.56 699 LYS A CA 1
ATOM 5199 C C . LYS A 1 699 ? -16.541 -10.884 67.233 1.00 75.56 699 LYS A C 1
ATOM 5201 O O . LYS A 1 699 ? -16.256 -9.833 66.651 1.00 75.56 699 LYS A O 1
ATOM 5206 N N . GLN A 1 700 ? -15.660 -11.834 67.508 1.00 82.19 700 GLN A N 1
ATOM 5207 C CA . GLN A 1 700 ? -14.295 -11.820 67.010 1.00 82.19 700 GLN A CA 1
ATOM 5208 C C . GLN A 1 700 ? -14.287 -12.279 65.543 1.00 82.19 700 GLN A C 1
ATOM 5210 O O . GLN A 1 700 ? -14.673 -13.406 65.244 1.00 82.19 700 GLN A O 1
ATOM 5215 N N . ALA A 1 701 ? -13.835 -11.415 64.636 1.00 69.19 701 ALA A N 1
ATOM 5216 C CA . ALA A 1 701 ? -13.673 -11.710 63.211 1.00 69.19 701 ALA A CA 1
ATOM 5217 C C . ALA A 1 701 ? -12.323 -12.383 62.891 1.00 69.19 701 ALA A C 1
ATOM 5219 O O . ALA A 1 701 ? -12.191 -13.060 61.873 1.00 69.19 701 ALA A O 1
ATOM 5220 N N . GLY A 1 702 ? -11.309 -12.200 63.744 1.00 76.62 702 GLY A N 1
ATOM 5221 C CA . GLY A 1 702 ? -9.995 -12.817 63.565 1.00 76.62 702 GLY A CA 1
ATOM 5222 C C . GLY A 1 702 ? -8.929 -12.316 64.538 1.00 76.62 702 GLY A C 1
ATOM 5223 O O . GLY A 1 702 ? -9.222 -11.823 65.629 1.00 76.62 702 GLY A O 1
ATOM 5224 N N . PHE A 1 703 ? -7.675 -12.443 64.117 1.00 80.44 703 PHE A N 1
ATOM 5225 C CA . PHE A 1 703 ? -6.459 -12.064 64.835 1.00 80.44 703 PHE A CA 1
ATOM 5226 C C . PHE A 1 703 ? -5.622 -11.125 63.950 1.00 80.44 703 PHE A C 1
ATOM 5228 O O . PHE A 1 703 ? -5.613 -11.274 62.725 1.00 80.44 703 PHE A O 1
ATOM 5235 N N . SER A 1 704 ? -4.952 -10.144 64.556 1.00 77.62 704 SER A N 1
ATOM 5236 C CA . SER A 1 704 ? -4.279 -9.051 63.833 1.00 77.62 704 SER A CA 1
ATOM 5237 C C . SER A 1 704 ? -2.850 -9.412 63.392 1.00 77.62 704 SER A C 1
ATOM 5239 O O . SER A 1 704 ? -2.076 -9.964 64.179 1.00 77.62 704 SER A O 1
ATOM 5241 N N . ALA A 1 705 ? -2.489 -9.090 62.144 1.00 78.81 705 ALA A N 1
ATOM 5242 C CA . ALA A 1 705 ? -1.194 -9.367 61.513 1.00 78.81 705 ALA A CA 1
ATOM 5243 C C . ALA A 1 705 ? -0.628 -8.136 60.770 1.00 78.81 705 ALA A C 1
ATOM 5245 O O . ALA A 1 705 ? -1.361 -7.223 60.386 1.00 78.81 705 ALA A O 1
ATOM 5246 N N . GLN A 1 706 ? 0.703 -8.083 60.619 1.00 80.75 706 GLN A N 1
ATOM 5247 C CA . GLN A 1 706 ? 1.438 -6.910 60.120 1.00 80.75 706 GLN A CA 1
ATOM 5248 C C . GLN A 1 706 ? 2.682 -7.333 59.324 1.00 80.75 706 GLN A C 1
ATOM 5250 O O . GLN A 1 706 ? 3.520 -8.079 59.843 1.00 80.75 706 GLN A O 1
ATOM 5255 N N . VAL A 1 707 ? 2.819 -6.837 58.091 1.00 80.00 707 VAL A N 1
ATOM 5256 C CA . VAL A 1 707 ? 3.948 -7.120 57.183 1.00 80.00 707 VAL A CA 1
ATOM 5257 C C . VAL A 1 707 ? 4.392 -5.835 56.479 1.00 80.00 707 VAL A C 1
ATOM 5259 O O . VAL A 1 707 ? 3.548 -5.029 56.099 1.00 80.00 707 VAL A O 1
ATOM 5262 N N . SER A 1 708 ? 5.698 -5.644 56.289 1.00 83.81 708 SER A N 1
ATOM 5263 C CA . SER A 1 708 ? 6.281 -4.528 55.532 1.00 83.81 708 SER A CA 1
ATOM 5264 C C . SER A 1 708 ? 7.083 -5.036 54.335 1.00 83.81 708 SER A C 1
ATOM 5266 O O . SER A 1 708 ? 7.874 -5.966 54.495 1.00 83.81 708 SER A O 1
ATOM 5268 N N . VAL A 1 709 ? 6.913 -4.420 53.162 1.00 84.62 709 VAL A N 1
ATOM 5269 C CA . VAL A 1 709 ? 7.609 -4.812 51.919 1.00 84.62 709 VAL A CA 1
ATOM 5270 C C . VAL A 1 709 ? 8.319 -3.631 51.255 1.00 84.62 709 VAL A C 1
ATOM 5272 O O . VAL A 1 709 ? 7.820 -2.509 51.293 1.00 84.62 709 VAL A O 1
ATOM 5275 N N . SER A 1 710 ? 9.470 -3.878 50.622 1.00 81.38 710 SER A N 1
ATOM 5276 C CA . SER A 1 710 ? 10.231 -2.834 49.896 1.00 81.38 710 SER A CA 1
ATOM 5277 C C . SER A 1 710 ? 9.715 -2.506 48.490 1.00 81.38 710 SER A C 1
ATOM 5279 O O . SER A 1 710 ? 10.060 -1.468 47.945 1.00 81.38 710 SER A O 1
ATOM 5281 N N . HIS A 1 711 ? 8.960 -3.408 47.865 1.00 81.69 711 HIS A N 1
ATOM 5282 C CA . HIS A 1 711 ? 8.466 -3.284 46.493 1.00 81.69 711 HIS A CA 1
ATOM 5283 C C . HIS A 1 711 ? 7.058 -3.883 46.428 1.00 81.69 711 HIS A C 1
ATOM 5285 O O . HIS A 1 711 ? 6.728 -4.773 47.215 1.00 81.69 711 HIS A O 1
ATOM 5291 N N . ALA A 1 712 ? 6.232 -3.422 45.486 1.00 77.88 712 ALA A N 1
ATOM 5292 C CA . ALA A 1 712 ? 4.870 -3.928 45.340 1.00 77.88 712 ALA A CA 1
ATOM 5293 C C . ALA A 1 712 ? 4.843 -5.426 44.967 1.00 77.88 712 ALA A C 1
ATOM 5295 O O . ALA A 1 712 ? 5.593 -5.894 44.101 1.00 77.88 712 ALA A O 1
ATOM 5296 N N . ALA A 1 713 ? 3.963 -6.178 45.627 1.00 79.19 713 ALA A N 1
ATOM 5297 C CA . ALA A 1 713 ? 3.822 -7.622 45.466 1.00 79.19 713 ALA A CA 1
ATOM 5298 C C . ALA A 1 713 ? 2.404 -8.085 45.826 1.00 79.19 713 ALA A C 1
ATOM 5300 O O . ALA A 1 713 ? 1.677 -7.40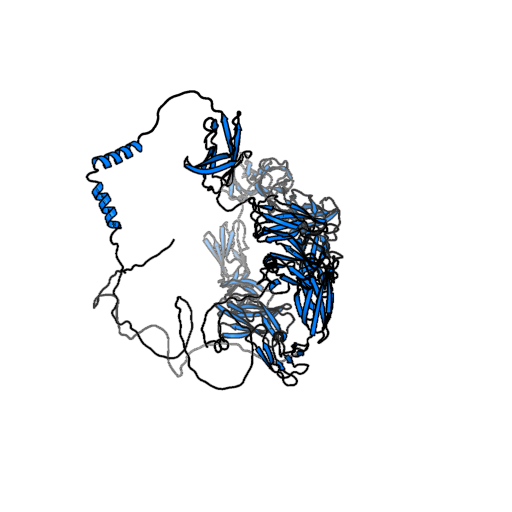5 46.553 1.00 79.19 713 ALA A O 1
ATOM 5301 N N . LYS A 1 714 ? 2.015 -9.276 45.370 1.00 80.50 714 LYS A N 1
ATOM 5302 C CA . LYS A 1 714 ? 0.798 -9.946 45.832 1.00 80.50 714 LYS A CA 1
ATOM 5303 C C . LYS A 1 714 ? 1.145 -10.875 46.994 1.00 80.50 714 LYS A C 1
ATOM 5305 O O . LYS A 1 714 ? 1.779 -11.911 46.807 1.00 80.50 714 LYS A O 1
ATOM 5310 N N . LEU A 1 715 ? 0.746 -10.488 48.203 1.00 81.88 715 LEU A N 1
ATOM 5311 C CA . LEU A 1 715 ? 0.960 -11.249 49.431 1.00 81.88 715 LEU A CA 1
ATOM 5312 C C . LEU A 1 715 ? -0.104 -12.342 49.536 1.00 81.88 715 LEU A C 1
ATOM 5314 O O . LEU A 1 715 ? -1.262 -12.081 49.872 1.00 81.88 715 LEU A O 1
ATOM 5318 N N . ASN A 1 716 ? 0.300 -13.576 49.253 1.00 81.19 716 ASN A N 1
ATOM 5319 C CA . ASN A 1 716 ? -0.536 -14.764 49.375 1.00 81.19 716 ASN A CA 1
ATOM 5320 C C . ASN A 1 716 ? -0.188 -15.468 50.691 1.00 81.19 716 ASN A C 1
ATOM 5322 O O . ASN A 1 716 ? 0.936 -15.939 50.850 1.00 81.19 716 ASN A O 1
ATOM 5326 N N . TRP A 1 717 ? -1.128 -15.540 51.636 1.00 87.12 717 TRP A N 1
ATOM 5327 C CA . TRP A 1 717 ? -0.927 -16.164 52.948 1.00 87.12 717 TRP A CA 1
ATOM 5328 C C . TRP A 1 717 ? -1.801 -17.407 53.133 1.00 87.12 717 TRP A C 1
ATOM 5330 O O . TRP A 1 717 ? -2.976 -17.402 52.772 1.00 87.12 717 TRP A O 1
ATOM 5340 N N . GLU A 1 718 ? -1.261 -18.462 53.744 1.00 83.75 718 GLU A N 1
ATOM 5341 C CA . GLU A 1 718 ? -1.997 -19.666 54.152 1.00 83.75 718 GLU A CA 1
ATOM 5342 C C . GLU A 1 718 ? -1.637 -20.102 55.581 1.00 83.75 718 GLU A C 1
ATOM 5344 O O . GLU A 1 718 ? -0.562 -19.794 56.102 1.00 83.75 718 GLU A O 1
ATOM 5349 N N . LYS A 1 719 ? -2.556 -20.802 56.253 1.00 82.25 719 LYS A N 1
ATOM 5350 C CA . LYS A 1 719 ? -2.337 -21.289 57.616 1.00 82.25 719 LYS A CA 1
ATOM 5351 C C . LYS A 1 719 ? -1.460 -22.541 57.625 1.00 82.25 719 LYS A C 1
ATOM 5353 O O . LYS A 1 719 ? -1.761 -23.518 56.938 1.00 82.25 719 LYS A O 1
ATOM 5358 N N . SER A 1 720 ? -0.435 -22.564 58.480 1.00 74.75 720 SER A N 1
ATOM 5359 C CA . SER A 1 720 ? 0.414 -23.742 58.692 1.00 74.75 720 SER A CA 1
ATOM 5360 C C . SER A 1 720 ? -0.444 -24.949 59.103 1.00 74.75 720 SER A C 1
ATOM 5362 O O . SER A 1 720 ? -0.999 -24.980 60.202 1.00 74.75 720 SER A O 1
ATOM 5364 N N . GLY A 1 721 ? -0.552 -25.947 58.222 1.00 73.19 721 GLY A N 1
ATOM 5365 C CA . GLY A 1 721 ? -1.313 -27.180 58.459 1.00 73.19 721 GLY A CA 1
ATOM 5366 C C . GLY A 1 721 ? -2.782 -27.174 58.010 1.00 73.19 721 GLY A C 1
ATOM 5367 O O . GLY A 1 721 ? -3.392 -28.239 58.022 1.00 73.19 721 GLY A O 1
ATOM 5368 N N . ASP A 1 722 ? -3.341 -26.045 57.558 1.00 74.00 722 ASP A N 1
ATOM 5369 C CA . ASP A 1 722 ? -4.697 -25.986 56.986 1.00 74.00 722 ASP A CA 1
ATOM 5370 C C . ASP A 1 722 ? -4.752 -25.086 55.741 1.00 74.00 722 ASP A C 1
ATOM 5372 O O . ASP A 1 722 ? -5.018 -23.884 55.801 1.00 74.00 722 ASP A O 1
ATOM 5376 N N . LYS A 1 723 ? -4.557 -25.715 54.577 1.00 66.12 723 LYS A N 1
ATOM 5377 C CA . LYS A 1 723 ? -4.561 -25.071 53.252 1.00 66.12 723 LYS A CA 1
ATOM 5378 C C . LYS A 1 723 ? -5.949 -24.614 52.766 1.00 66.12 723 LYS A C 1
ATOM 5380 O O . LYS A 1 723 ? -6.053 -24.079 51.653 1.00 66.12 723 LYS A O 1
ATOM 5385 N N . SER A 1 724 ? -7.010 -24.827 53.553 1.00 67.50 724 SER A N 1
ATOM 5386 C CA . SER A 1 724 ? -8.321 -24.209 53.311 1.00 67.50 724 SER A CA 1
ATOM 5387 C C . SER A 1 724 ? -8.372 -22.763 53.822 1.00 67.50 724 SER A C 1
ATOM 5389 O O . SER A 1 724 ? -9.037 -21.923 53.217 1.00 67.50 724 SER A O 1
ATOM 5391 N N . VAL A 1 725 ? -7.603 -22.444 54.870 1.00 73.88 725 VAL A N 1
ATOM 5392 C CA . VAL A 1 725 ? -7.539 -21.115 55.490 1.00 73.88 725 VAL A CA 1
ATOM 5393 C C . VAL A 1 725 ? -6.406 -20.303 54.864 1.00 73.88 725 VAL A C 1
ATOM 5395 O O . VAL A 1 725 ? -5.255 -20.358 55.298 1.00 73.88 725 VAL A O 1
ATOM 5398 N N . LYS A 1 726 ? -6.743 -19.532 53.828 1.00 77.50 726 LYS A N 1
ATOM 5399 C CA . LYS A 1 726 ? -5.802 -18.701 53.066 1.00 77.50 726 LYS A CA 1
ATOM 5400 C C . LYS A 1 726 ? -6.449 -17.434 52.514 1.00 77.50 726 LYS A C 1
ATOM 5402 O O . LYS A 1 726 ? -7.667 -17.382 52.352 1.00 77.50 726 LYS A O 1
ATOM 5407 N N . GLY A 1 727 ? -5.629 -16.445 52.183 1.00 77.88 727 GLY A N 1
ATOM 5408 C CA . GLY A 1 727 ? -6.050 -15.189 51.571 1.00 77.88 727 GLY A CA 1
ATOM 5409 C C . GLY A 1 727 ? -4.965 -14.586 50.684 1.00 77.88 727 GLY A C 1
ATOM 5410 O O . GLY A 1 727 ? -3.801 -14.972 50.751 1.00 77.88 727 GLY A O 1
ATOM 5411 N N . ALA A 1 728 ? -5.365 -13.636 49.844 1.00 76.62 728 ALA A N 1
ATOM 5412 C CA . ALA A 1 728 ? -4.472 -12.877 48.977 1.00 76.62 728 ALA A CA 1
ATOM 5413 C C . ALA A 1 728 ? -4.733 -11.380 49.168 1.00 76.62 728 ALA A C 1
ATOM 5415 O O . ALA A 1 728 ? -5.887 -10.956 49.245 1.00 76.62 728 ALA A O 1
ATOM 5416 N N . LEU A 1 729 ? -3.661 -10.601 49.259 1.00 81.75 729 LEU A N 1
ATOM 5417 C CA . LEU A 1 729 ? -3.665 -9.170 49.540 1.00 81.75 729 LEU A CA 1
ATOM 5418 C C . LEU A 1 729 ? -2.600 -8.504 48.669 1.00 81.75 729 LEU A C 1
ATOM 5420 O O . LEU A 1 729 ? -1.424 -8.836 48.769 1.00 81.75 729 LEU A O 1
ATOM 5424 N N . ASP A 1 730 ? -2.996 -7.566 47.817 1.00 76.94 730 ASP A N 1
ATOM 5425 C CA . ASP A 1 730 ? -2.039 -6.760 47.062 1.00 76.94 730 ASP A CA 1
ATOM 5426 C C . ASP A 1 730 ? -1.403 -5.727 48.006 1.00 76.94 730 ASP A C 1
ATOM 5428 O O . ASP A 1 730 ? -2.106 -4.888 48.573 1.00 76.94 730 ASP A O 1
ATOM 5432 N N . VAL A 1 731 ? -0.086 -5.823 48.218 1.00 78.62 731 VAL A N 1
ATOM 5433 C CA . VAL A 1 731 ? 0.682 -4.947 49.114 1.00 78.62 731 VAL A CA 1
ATOM 5434 C C . VAL A 1 731 ? 1.546 -3.979 48.312 1.00 78.62 731 VAL A C 1
ATOM 5436 O O . VAL A 1 731 ? 2.272 -4.365 47.394 1.00 78.62 731 VAL A O 1
ATOM 5439 N N . THR A 1 732 ? 1.471 -2.701 48.670 1.00 78.50 732 THR A N 1
ATOM 5440 C CA . THR A 1 732 ? 2.374 -1.653 48.179 1.00 78.50 732 THR A CA 1
ATOM 5441 C C . THR A 1 732 ? 3.615 -1.558 49.063 1.00 78.50 732 THR A C 1
ATOM 5443 O O . THR A 1 732 ? 3.612 -2.041 50.192 1.00 78.50 732 THR A O 1
ATOM 5446 N N . GLU A 1 733 ? 4.656 -0.889 48.566 1.00 76.62 733 GLU A N 1
ATOM 5447 C CA . GLU A 1 733 ? 5.839 -0.517 49.352 1.00 76.62 733 GLU A CA 1
ATOM 5448 C C . GLU A 1 733 ? 5.445 0.155 50.687 1.00 76.62 733 GLU A C 1
ATOM 5450 O O . GLU A 1 733 ? 4.608 1.062 50.715 1.00 76.62 733 GLU A O 1
ATOM 5455 N N . GLY A 1 734 ? 6.027 -0.318 51.794 1.00 78.19 734 GLY A N 1
ATOM 5456 C CA . GLY A 1 734 ? 5.714 0.109 53.162 1.00 78.19 734 GLY A CA 1
ATOM 5457 C C . GLY A 1 734 ? 5.014 -0.951 54.027 1.00 78.19 734 GLY A C 1
ATOM 5458 O O . GLY A 1 734 ? 4.951 -2.133 53.687 1.00 78.19 734 GLY A O 1
ATOM 5459 N N . LEU A 1 735 ? 4.518 -0.516 55.194 1.00 80.62 735 LEU A N 1
ATOM 5460 C CA . LEU A 1 735 ? 3.890 -1.360 56.221 1.00 80.62 735 LEU A CA 1
ATOM 5461 C C . LEU A 1 735 ? 2.380 -1.520 55.982 1.00 80.62 735 LEU A C 1
ATOM 5463 O O . LEU A 1 735 ? 1.646 -0.535 55.933 1.00 80.62 735 LEU A O 1
ATOM 5467 N N . THR A 1 736 ? 1.905 -2.766 55.934 1.00 76.50 736 THR A N 1
ATOM 5468 C CA . THR A 1 736 ? 0.491 -3.129 55.762 1.00 76.50 736 THR A CA 1
ATOM 5469 C C . THR A 1 736 ? -0.032 -3.943 56.953 1.00 76.50 736 THR A C 1
ATOM 5471 O O . THR A 1 736 ? 0.605 -4.895 57.410 1.00 76.50 736 THR A O 1
ATOM 5474 N N . HIS A 1 737 ? -1.225 -3.587 57.439 1.00 79.06 737 HIS A N 1
ATOM 5475 C CA . HIS A 1 737 ? -1.953 -4.288 58.504 1.00 79.06 737 HIS A CA 1
ATOM 5476 C C . HIS A 1 737 ? -3.116 -5.097 57.909 1.00 79.06 737 HIS A C 1
ATOM 5478 O O . HIS A 1 737 ? -3.845 -4.583 57.062 1.00 79.06 737 HIS A O 1
ATOM 5484 N N . PHE A 1 738 ? -3.329 -6.333 58.367 1.00 78.06 738 PHE A N 1
ATOM 5485 C CA . PHE A 1 738 ? -4.440 -7.184 57.919 1.00 78.06 738 PHE A CA 1
ATOM 5486 C C . PHE A 1 738 ? -4.881 -8.189 58.995 1.00 78.06 738 PHE A C 1
ATOM 5488 O O . PHE A 1 738 ? -4.187 -8.412 59.984 1.00 78.06 738 PHE A O 1
ATOM 5495 N N . CYS A 1 739 ? -6.055 -8.795 58.812 1.00 77.25 739 CYS A N 1
ATOM 5496 C CA . CYS A 1 739 ? -6.635 -9.763 59.746 1.00 77.25 739 CYS A CA 1
ATOM 5497 C C . CYS A 1 739 ? -6.591 -11.183 59.169 1.00 77.25 739 CYS A C 1
ATOM 5499 O O . CYS A 1 739 ? -6.912 -11.381 57.998 1.00 77.25 739 CYS A O 1
ATOM 5501 N N . VAL A 1 740 ? -6.274 -12.174 60.006 1.00 79.31 740 VAL A N 1
ATOM 5502 C CA . VAL A 1 740 ? -6.364 -13.608 59.669 1.00 79.31 740 VAL A CA 1
ATOM 5503 C C . VAL A 1 740 ? -7.392 -14.313 60.571 1.00 79.31 740 VAL A C 1
ATOM 5505 O O . VAL A 1 740 ? -7.521 -13.961 61.744 1.00 79.31 740 VAL A O 1
ATOM 5508 N N . PRO A 1 741 ? -8.160 -15.299 60.072 1.00 72.56 741 PRO A N 1
ATOM 5509 C CA . PRO A 1 741 ? -9.409 -15.728 60.715 1.00 72.56 741 PRO A CA 1
ATOM 5510 C C . PRO A 1 741 ? -9.250 -16.720 61.882 1.00 72.56 741 PRO A C 1
ATOM 5512 O O . PRO A 1 741 ? -10.249 -17.217 62.388 1.00 72.56 741 PRO A O 1
ATOM 5515 N N . SER A 1 742 ? -8.033 -17.067 62.318 1.00 76.12 742 SER A N 1
ATOM 5516 C CA . SER A 1 742 ? -7.836 -17.993 63.448 1.00 76.12 742 SER A CA 1
ATOM 5517 C C . SER A 1 742 ? -6.446 -17.868 64.081 1.00 76.12 742 SER A C 1
ATOM 5519 O O . SER A 1 742 ? -5.524 -17.381 63.436 1.00 76.12 742 SER A O 1
ATOM 5521 N N . ALA A 1 743 ? -6.274 -18.343 65.318 1.00 74.44 743 ALA A N 1
ATOM 5522 C CA . ALA A 1 743 ? -4.966 -18.389 65.977 1.00 74.44 743 ALA A CA 1
ATOM 5523 C C . ALA A 1 743 ? -4.052 -19.481 65.385 1.00 74.44 743 ALA A C 1
ATOM 5525 O O . ALA A 1 743 ? -4.532 -20.522 64.916 1.00 74.44 743 ALA A O 1
ATOM 5526 N N . GLY A 1 744 ? -2.734 -19.271 65.461 1.00 75.38 744 GLY A N 1
ATOM 5527 C CA . GLY A 1 744 ? -1.710 -20.231 65.035 1.00 75.38 744 GLY A CA 1
ATOM 5528 C C . GLY A 1 744 ? -0.631 -19.624 64.135 1.00 75.38 744 GLY A C 1
ATOM 5529 O O . GLY A 1 744 ? -0.533 -18.405 63.992 1.00 75.38 744 GLY A O 1
ATOM 5530 N N . SER A 1 745 ? 0.181 -20.495 63.536 1.00 78.31 745 SER A N 1
ATOM 5531 C CA . SER A 1 745 ? 1.199 -20.117 62.551 1.00 78.31 745 SER A CA 1
ATOM 5532 C C . SER A 1 745 ? 0.618 -20.015 61.141 1.00 78.31 745 SER A C 1
ATOM 5534 O O . SER A 1 745 ? -0.330 -20.719 60.785 1.00 78.31 745 SER A O 1
ATOM 5536 N N . TYR A 1 746 ? 1.205 -19.121 60.358 1.00 81.69 746 TYR A N 1
ATOM 5537 C CA . TYR A 1 746 ? 0.855 -18.781 58.989 1.00 81.69 746 TYR A CA 1
ATOM 5538 C C . TYR A 1 746 ? 2.136 -18.597 58.175 1.00 81.69 746 TYR A C 1
ATOM 5540 O O . TYR A 1 746 ? 3.131 -18.066 58.675 1.00 81.69 746 TYR A O 1
ATOM 5548 N N . HIS A 1 747 ? 2.089 -18.995 56.911 1.00 84.88 747 HIS A N 1
ATOM 5549 C CA . HIS A 1 747 ? 3.125 -18.713 55.923 1.00 84.88 747 HIS A CA 1
ATOM 5550 C C . HIS A 1 747 ? 2.576 -17.723 54.902 1.00 84.88 747 HIS A C 1
ATOM 5552 O O . HIS A 1 747 ? 1.377 -17.727 54.617 1.00 84.88 747 HIS A O 1
ATOM 5558 N N . PHE A 1 748 ? 3.440 -16.886 54.339 1.00 85.38 748 PHE A N 1
ATOM 5559 C CA . PHE A 1 748 ? 3.114 -16.082 53.173 1.00 85.38 748 PHE A CA 1
ATOM 5560 C C . PHE A 1 748 ? 4.256 -16.054 52.164 1.00 85.38 748 PHE A C 1
ATOM 5562 O O . PHE A 1 748 ? 5.433 -16.011 52.524 1.00 85.38 748 PHE A O 1
ATOM 5569 N N . SER A 1 749 ? 3.878 -16.042 50.893 1.00 81.00 749 SER A N 1
ATOM 5570 C CA . SER A 1 749 ? 4.756 -15.792 49.756 1.00 81.00 749 SER A CA 1
ATOM 5571 C C . SER A 1 749 ? 4.395 -14.452 49.117 1.00 81.00 749 SER A C 1
ATOM 5573 O O . SER A 1 749 ? 3.246 -13.997 49.174 1.00 81.00 749 SER A O 1
ATOM 5575 N N . LEU A 1 750 ? 5.399 -13.796 48.536 1.00 81.38 750 LEU A N 1
ATOM 5576 C CA . LEU A 1 750 ? 5.249 -12.539 47.810 1.00 81.38 750 LEU A CA 1
ATOM 5577 C C . LEU A 1 750 ? 5.399 -12.823 46.317 1.00 81.38 750 LEU A C 1
ATOM 5579 O O . LEU A 1 750 ? 6.505 -13.031 45.827 1.00 81.38 750 LEU A O 1
ATOM 5583 N N . ASP A 1 751 ? 4.277 -12.849 45.603 1.00 73.94 751 ASP A N 1
ATOM 5584 C CA . ASP A 1 751 ? 4.252 -13.047 44.155 1.00 73.94 751 ASP A CA 1
ATOM 5585 C C . ASP A 1 751 ? 4.511 -11.702 43.452 1.00 73.94 751 ASP A C 1
ATOM 5587 O O . ASP A 1 751 ? 3.757 -10.735 43.611 1.00 73.94 751 ASP A O 1
ATOM 5591 N N . SER A 1 752 ? 5.652 -11.605 42.765 1.00 78.00 752 SER A N 1
ATOM 5592 C CA . SER A 1 752 ? 6.167 -10.397 42.109 1.00 78.00 752 SER A CA 1
ATOM 5593 C C . SER A 1 752 ? 7.283 -10.757 41.117 1.00 78.00 752 SER A C 1
ATOM 5595 O O . SER A 1 752 ? 7.851 -11.848 41.156 1.00 78.00 752 SER A O 1
ATOM 5597 N N . CYS A 1 753 ? 7.651 -9.821 40.239 1.00 72.88 753 CYS A N 1
ATOM 5598 C CA . CYS A 1 753 ? 8.811 -9.968 39.350 1.00 72.88 753 CYS A CA 1
ATOM 5599 C C . CYS A 1 753 ? 10.161 -9.738 40.065 1.00 72.88 753 CYS A C 1
ATOM 5601 O O . CYS A 1 753 ? 11.222 -10.065 39.522 1.00 72.88 753 CYS A O 1
ATOM 5603 N N . HIS A 1 754 ? 10.126 -9.173 41.275 1.00 80.94 754 HIS A N 1
ATOM 5604 C CA . HIS A 1 754 ? 11.276 -9.047 42.164 1.00 80.94 754 HIS A CA 1
ATOM 5605 C C . HIS A 1 754 ? 11.437 -10.315 43.005 1.00 80.94 754 HIS A C 1
ATOM 5607 O O . HIS A 1 754 ? 10.458 -10.819 43.555 1.00 80.94 754 HIS A O 1
ATOM 5613 N N . ARG A 1 755 ? 12.672 -10.809 43.161 1.00 80.44 755 ARG A N 1
ATOM 5614 C CA . ARG A 1 755 ? 12.967 -11.891 44.107 1.00 80.44 755 ARG A CA 1
ATOM 5615 C C . ARG A 1 755 ? 13.298 -11.285 45.467 1.00 80.44 755 ARG A C 1
ATOM 5617 O O . ARG A 1 755 ? 14.302 -10.585 45.617 1.00 80.44 755 ARG A O 1
ATOM 5624 N N . PHE A 1 756 ? 12.436 -11.555 46.439 1.00 81.12 756 PHE A N 1
ATOM 5625 C CA . PHE A 1 756 ? 12.625 -11.176 47.837 1.00 81.12 756 PHE A CA 1
ATOM 5626 C C . PHE A 1 756 ? 13.646 -12.098 48.522 1.00 81.12 756 PHE A C 1
ATOM 5628 O O . PHE A 1 756 ? 13.958 -13.170 48.006 1.00 81.12 756 PHE A O 1
ATOM 5635 N N . GLU A 1 757 ? 14.208 -11.676 49.657 1.00 81.12 757 GLU A N 1
ATOM 5636 C CA . GLU A 1 757 ? 15.286 -12.409 50.354 1.00 81.12 757 GLU A CA 1
ATOM 5637 C C . GLU A 1 757 ? 14.941 -13.858 50.749 1.00 81.12 757 GLU A C 1
ATOM 5639 O O . GLU A 1 757 ? 15.846 -14.649 51.024 1.00 81.12 757 GLU A O 1
ATOM 5644 N N . LYS A 1 758 ? 13.651 -14.204 50.830 1.00 78.31 758 LYS A N 1
ATOM 5645 C CA . LYS A 1 758 ? 13.151 -15.546 51.159 1.00 78.31 758 LYS A CA 1
ATOM 5646 C C . LYS A 1 758 ? 11.943 -15.862 50.283 1.00 78.31 758 LYS A C 1
ATOM 5648 O O . LYS A 1 758 ? 11.091 -15.000 50.084 1.00 78.31 758 LYS A O 1
ATOM 5653 N N . ASP A 1 759 ? 11.841 -17.101 49.811 1.00 71.12 759 ASP A N 1
ATOM 5654 C CA . ASP A 1 759 ? 10.707 -17.536 48.982 1.00 71.12 759 ASP A CA 1
ATOM 5655 C C . ASP A 1 759 ? 9.398 -17.662 49.793 1.00 71.12 759 ASP A C 1
ATOM 5657 O O . ASP A 1 759 ? 8.300 -17.523 49.253 1.00 71.12 759 ASP A O 1
ATOM 5661 N N . GLU A 1 760 ? 9.509 -17.887 51.107 1.00 74.19 760 GLU A N 1
ATOM 5662 C CA . GLU A 1 760 ? 8.385 -17.962 52.042 1.00 74.19 760 GLU A CA 1
ATOM 5663 C C . GLU A 1 760 ? 8.757 -17.341 53.402 1.00 74.19 760 GLU A C 1
ATOM 5665 O O . GLU A 1 760 ? 9.851 -17.554 53.936 1.00 74.19 760 GLU A O 1
ATOM 5670 N N . TYR A 1 761 ? 7.830 -16.577 53.981 1.00 81.31 761 TYR A N 1
ATOM 5671 C CA . TYR A 1 761 ? 7.966 -15.902 55.271 1.00 81.31 761 TYR A CA 1
ATOM 5672 C C . TYR A 1 761 ? 6.901 -16.413 56.249 1.00 81.31 761 TYR A C 1
ATOM 5674 O O . TYR A 1 761 ? 5.718 -16.469 55.923 1.00 81.31 761 TYR A O 1
ATOM 5682 N N . SER A 1 762 ? 7.293 -16.750 57.480 1.00 81.88 762 SER A N 1
ATOM 5683 C CA . SER A 1 762 ? 6.371 -17.234 58.518 1.00 81.88 762 SER A CA 1
ATOM 5684 C C . SER A 1 762 ? 6.043 -16.160 59.560 1.00 81.88 762 SER A C 1
ATOM 5686 O O . SER A 1 762 ? 6.958 -15.532 60.099 1.00 81.88 762 SER A O 1
ATOM 5688 N N . PHE A 1 763 ? 4.772 -16.030 59.940 1.00 82.56 763 PHE A N 1
ATOM 5689 C CA . PHE A 1 763 ? 4.342 -15.339 61.163 1.00 82.56 763 PHE A CA 1
ATOM 5690 C C . PHE A 1 763 ? 3.433 -16.238 62.011 1.00 82.56 763 PHE A C 1
ATOM 5692 O O . PHE A 1 763 ? 2.900 -17.236 61.536 1.00 82.56 763 PHE A O 1
ATOM 5699 N N . SER A 1 764 ? 3.223 -15.881 63.277 1.00 77.69 764 SER A N 1
ATOM 5700 C CA . SER A 1 764 ? 2.276 -16.577 64.154 1.00 77.69 764 SER A CA 1
ATOM 5701 C C . SER A 1 764 ? 1.442 -15.551 64.900 1.00 77.69 764 SER A C 1
ATOM 5703 O O . SER A 1 764 ? 1.997 -14.645 65.522 1.00 77.69 764 SER A O 1
ATOM 5705 N N . VAL A 1 765 ? 0.118 -15.678 64.823 1.00 72.25 765 VAL A N 1
ATOM 5706 C CA . VAL A 1 765 ? -0.825 -14.789 65.510 1.00 72.25 765 VAL A CA 1
ATOM 5707 C C . VAL A 1 765 ? -1.215 -15.348 66.883 1.00 72.25 765 VAL A C 1
ATOM 5709 O O . VAL A 1 765 ? -1.555 -16.534 66.970 1.00 72.25 765 VAL A O 1
ATOM 5712 N N . PRO A 1 766 ? -1.230 -14.516 67.946 1.00 66.50 766 PRO A N 1
ATOM 5713 C CA . PRO A 1 766 ? -0.956 -13.067 67.960 1.00 66.50 766 PRO A CA 1
ATOM 5714 C C . PRO A 1 766 ? 0.537 -12.690 67.802 1.00 66.50 766 PRO A C 1
ATOM 5716 O O . PRO A 1 766 ? 1.404 -13.235 68.486 1.00 66.50 766 PRO A O 1
ATOM 5719 N N . LEU A 1 767 ? 0.826 -11.716 66.922 1.00 62.81 767 LEU A N 1
ATOM 5720 C CA . LEU A 1 767 ? 2.184 -11.204 66.661 1.00 62.81 767 LEU A CA 1
ATOM 5721 C C . LEU A 1 767 ? 2.741 -10.383 67.841 1.00 62.81 767 LEU A C 1
ATOM 5723 O O . LEU A 1 767 ? 1.997 -9.751 68.586 1.00 62.81 767 LEU A O 1
ATOM 5727 N N . LYS A 1 768 ? 4.080 -10.306 67.939 1.00 62.41 768 LYS A N 1
ATOM 5728 C CA . LYS A 1 768 ? 4.800 -9.380 68.847 1.00 62.41 768 LYS A CA 1
ATOM 5729 C C . LYS A 1 768 ? 5.651 -8.309 68.145 1.00 62.41 768 LYS A C 1
ATOM 5731 O O . LYS A 1 768 ? 5.993 -7.314 68.775 1.00 62.41 768 LYS A O 1
ATOM 5736 N N . LYS A 1 769 ? 5.999 -8.503 66.867 1.00 63.16 769 LYS A N 1
ATOM 5737 C CA . LYS A 1 769 ? 6.638 -7.528 65.958 1.00 63.16 769 LYS A CA 1
ATOM 5738 C C . LYS A 1 769 ? 6.211 -7.847 64.520 1.00 63.16 769 LYS A C 1
ATOM 5740 O O . LYS A 1 769 ? 5.962 -9.016 64.231 1.00 63.16 769 LYS A O 1
ATOM 5745 N N . ALA A 1 770 ? 6.131 -6.838 63.653 1.00 68.75 770 ALA A N 1
ATOM 5746 C CA . ALA A 1 770 ? 5.841 -7.016 62.227 1.00 68.75 770 ALA A CA 1
ATOM 5747 C C . ALA A 1 770 ? 6.979 -7.756 61.496 1.00 68.75 770 ALA A C 1
ATOM 5749 O O . ALA A 1 770 ? 8.136 -7.693 61.920 1.00 68.75 770 ALA A O 1
ATOM 5750 N N . VAL A 1 771 ? 6.651 -8.440 60.396 1.00 73.56 771 VAL A N 1
ATOM 5751 C CA . VAL A 1 771 ? 7.629 -9.134 59.536 1.00 73.56 771 VAL A CA 1
ATOM 5752 C C . VAL A 1 771 ? 8.014 -8.234 58.359 1.00 73.56 771 VAL A C 1
ATOM 5754 O O . VAL A 1 771 ? 7.145 -7.608 57.760 1.00 73.56 771 VAL A O 1
ATOM 5757 N N . VAL A 1 772 ? 9.304 -8.166 58.029 1.00 80.94 772 VAL A N 1
ATOM 5758 C CA . VAL A 1 772 ? 9.840 -7.353 56.922 1.00 80.94 772 VAL A CA 1
ATOM 5759 C C . VAL A 1 772 ? 10.333 -8.270 55.800 1.00 80.94 772 VAL A C 1
ATOM 5761 O O . VAL A 1 772 ? 10.896 -9.332 56.083 1.00 80.94 772 VAL A O 1
ATOM 5764 N N . ALA A 1 773 ? 10.100 -7.874 54.549 1.00 74.19 773 ALA A N 1
ATOM 5765 C CA . ALA A 1 773 ? 10.514 -8.601 53.355 1.00 74.19 773 ALA A CA 1
ATOM 5766 C C . ALA A 1 773 ? 11.047 -7.645 52.272 1.00 74.19 773 ALA A C 1
ATOM 5768 O O . ALA A 1 773 ? 10.293 -6.910 51.624 1.00 74.19 773 ALA A O 1
ATOM 5769 N N . ASP A 1 774 ? 12.360 -7.692 52.052 1.00 79.94 774 ASP A N 1
ATOM 5770 C CA . ASP A 1 774 ? 13.064 -6.814 51.119 1.00 79.94 774 ASP A CA 1
ATOM 5771 C C . ASP A 1 774 ? 13.439 -7.531 49.810 1.00 79.94 774 ASP A C 1
ATOM 5773 O O . ASP A 1 774 ? 13.606 -8.753 49.767 1.00 79.94 774 ASP A O 1
ATOM 5777 N N . ALA A 1 775 ? 13.500 -6.774 48.711 1.00 75.38 775 ALA A N 1
ATOM 5778 C CA . ALA A 1 775 ? 13.763 -7.285 47.369 1.00 75.38 775 ALA A CA 1
ATOM 5779 C C . ALA A 1 775 ? 15.273 -7.350 47.110 1.00 75.38 775 ALA A C 1
ATOM 5781 O O . ALA A 1 775 ? 15.926 -6.318 46.968 1.00 75.38 775 ALA A O 1
ATOM 5782 N N . ALA A 1 776 ? 15.831 -8.555 47.002 1.00 78.75 776 ALA A N 1
ATOM 5783 C CA . ALA A 1 776 ? 17.263 -8.752 46.781 1.00 78.75 776 ALA A CA 1
ATOM 5784 C C . ALA A 1 776 ? 17.679 -8.473 45.323 1.00 78.75 776 ALA A C 1
ATOM 5786 O O . ALA A 1 776 ? 18.770 -7.960 45.061 1.00 78.75 776 ALA A O 1
ATOM 5787 N N . SER A 1 777 ? 16.816 -8.809 44.358 1.00 78.56 777 SER A N 1
ATOM 5788 C CA . SER A 1 777 ? 17.089 -8.664 42.920 1.00 78.56 777 SER A CA 1
ATOM 5789 C C . SER A 1 777 ? 15.816 -8.483 42.086 1.00 78.56 777 SER A C 1
ATOM 5791 O O . SER A 1 777 ? 14.715 -8.843 42.513 1.00 78.56 777 SER A O 1
ATOM 5793 N N . ALA A 1 778 ? 15.958 -7.931 40.878 1.00 83.12 778 ALA A N 1
ATOM 5794 C CA . ALA A 1 778 ? 14.876 -7.805 39.898 1.00 83.12 778 ALA A CA 1
ATOM 5795 C C . ALA A 1 778 ? 15.155 -8.662 38.655 1.00 83.12 778 ALA A C 1
ATOM 5797 O O . ALA A 1 778 ? 16.295 -8.741 38.193 1.00 83.12 778 ALA A O 1
ATOM 5798 N N . ALA A 1 779 ? 14.116 -9.285 38.095 1.00 81.81 779 ALA A N 1
ATOM 5799 C CA . ALA A 1 779 ? 14.248 -10.055 36.863 1.00 81.81 779 ALA A CA 1
ATOM 5800 C C . ALA A 1 779 ? 14.486 -9.145 35.641 1.00 81.81 779 ALA A C 1
ATOM 5802 O O . ALA A 1 779 ? 13.703 -8.230 35.362 1.00 81.81 779 ALA A O 1
ATOM 5803 N N . VAL A 1 780 ? 15.538 -9.449 34.884 1.00 85.81 780 VAL A N 1
ATOM 5804 C CA . VAL A 1 780 ? 15.840 -8.901 33.558 1.00 85.81 780 VAL A CA 1
ATOM 5805 C C . VAL A 1 780 ? 15.884 -10.066 32.568 1.00 85.81 780 VAL A C 1
ATOM 5807 O O . VAL A 1 780 ? 16.673 -10.993 32.753 1.00 85.81 780 VAL A O 1
ATOM 5810 N N . THR A 1 781 ? 15.041 -10.048 31.528 1.00 83.50 781 THR A N 1
ATOM 5811 C CA . THR A 1 781 ? 15.014 -11.125 30.515 1.00 83.50 781 THR A CA 1
ATOM 5812 C C . THR A 1 781 ? 15.619 -10.692 29.183 1.00 83.50 781 THR A C 1
ATOM 5814 O O . THR A 1 781 ? 15.406 -9.572 28.708 1.00 83.50 781 THR A O 1
ATOM 5817 N N . VAL A 1 782 ? 16.399 -11.596 28.594 1.00 83.56 782 VAL A N 1
ATOM 5818 C CA . VAL A 1 782 ? 17.119 -11.444 27.326 1.00 83.56 782 VAL A CA 1
ATOM 5819 C C . VAL A 1 782 ? 16.809 -12.652 26.446 1.00 83.56 782 VAL A C 1
ATOM 5821 O O . VAL A 1 782 ? 16.696 -13.772 26.940 1.00 83.56 782 VAL A O 1
ATOM 5824 N N . LEU A 1 783 ? 16.671 -12.442 25.138 1.00 86.25 783 LEU A N 1
ATOM 5825 C CA . LEU A 1 783 ? 16.378 -13.509 24.179 1.00 86.25 783 LEU A CA 1
ATOM 5826 C C . LEU A 1 783 ? 17.593 -13.791 23.287 1.00 86.25 783 LEU A C 1
ATOM 5828 O O . LEU A 1 783 ? 18.240 -12.867 22.801 1.00 86.25 783 LEU A O 1
ATOM 5832 N N . VAL A 1 784 ? 17.862 -15.064 23.002 1.00 85.06 784 VAL A N 1
ATOM 5833 C CA . VAL A 1 784 ? 18.642 -15.498 21.832 1.00 85.06 784 VAL A CA 1
ATOM 5834 C C . VAL A 1 784 ? 17.693 -16.261 20.914 1.00 85.06 784 VAL A C 1
ATOM 5836 O O . VAL A 1 784 ? 17.037 -17.207 21.342 1.00 85.06 784 VAL A O 1
ATOM 5839 N N . LYS A 1 785 ? 17.587 -15.859 19.652 1.00 83.81 785 LYS A N 1
ATOM 5840 C CA . LYS A 1 785 ? 16.733 -16.508 18.655 1.00 83.81 785 LYS A CA 1
ATOM 5841 C C . LYS A 1 785 ? 17.598 -17.330 17.711 1.00 83.81 785 LYS A C 1
ATOM 5843 O O . LYS A 1 785 ? 18.609 -16.854 17.197 1.00 83.81 785 LYS A O 1
ATOM 5848 N N . THR A 1 786 ? 17.223 -18.582 17.491 1.00 81.94 786 THR A N 1
ATOM 5849 C CA . THR A 1 786 ? 17.976 -19.507 16.638 1.00 81.94 786 THR A CA 1
ATOM 5850 C C . THR A 1 786 ? 17.196 -19.833 15.370 1.00 81.94 786 THR A C 1
ATOM 5852 O O . THR A 1 786 ? 15.968 -19.740 15.312 1.00 81.94 786 THR A O 1
ATOM 5855 N N . LYS A 1 787 ? 17.904 -20.243 14.315 1.00 76.06 787 LYS A N 1
ATOM 5856 C CA . LYS A 1 787 ? 17.266 -20.653 13.051 1.00 76.06 787 LYS A CA 1
ATOM 5857 C C . LYS A 1 787 ? 16.840 -22.131 13.080 1.00 76.06 787 LYS A C 1
ATOM 5859 O O . LYS A 1 787 ? 15.857 -22.502 12.436 1.00 76.06 787 LYS A O 1
ATOM 5864 N N . GLU A 1 788 ? 17.486 -22.941 13.918 1.00 80.62 788 GLU A N 1
ATOM 5865 C CA . GLU A 1 788 ? 17.198 -24.356 14.200 1.00 80.62 788 GLU A CA 1
ATOM 5866 C C . GLU A 1 788 ? 17.171 -24.636 15.717 1.00 80.62 788 GLU A C 1
ATOM 5868 O O . GLU A 1 788 ? 17.552 -23.776 16.510 1.00 80.62 788 GLU A O 1
ATOM 5873 N N . ASN A 1 789 ? 16.721 -25.822 16.143 1.00 74.75 789 ASN A N 1
ATOM 5874 C CA . ASN A 1 789 ? 16.702 -26.198 17.563 1.00 74.75 789 ASN A CA 1
ATOM 5875 C C . ASN A 1 789 ? 18.116 -26.584 18.033 1.00 74.75 789 ASN A C 1
ATOM 5877 O O . ASN A 1 789 ? 18.475 -27.761 18.069 1.00 74.75 789 ASN A O 1
ATOM 5881 N N . VAL A 1 790 ? 18.918 -25.582 18.387 1.00 78.56 790 VAL A N 1
ATOM 5882 C CA . VAL A 1 790 ? 20.270 -25.752 18.934 1.00 78.56 790 VAL A CA 1
ATOM 5883 C C . VAL A 1 790 ? 20.198 -26.376 20.347 1.00 78.56 790 VAL A C 1
ATOM 5885 O O . VAL A 1 790 ? 19.305 -26.008 21.122 1.00 78.56 790 VAL A O 1
ATOM 5888 N N . PRO A 1 791 ? 21.091 -27.315 20.725 1.00 78.69 791 PRO A N 1
ATOM 5889 C CA . PRO A 1 791 ? 21.164 -27.828 22.094 1.00 78.69 791 PRO A CA 1
ATOM 5890 C C . PRO A 1 791 ? 21.400 -26.701 23.106 1.00 78.69 791 PRO A C 1
ATOM 5892 O O . PRO A 1 791 ? 22.189 -25.797 22.847 1.00 78.69 791 PRO A O 1
ATOM 5895 N N . LYS A 1 792 ? 20.772 -26.767 24.290 1.00 75.31 792 LYS A N 1
ATOM 5896 C CA . LYS A 1 792 ? 20.953 -25.734 25.333 1.00 75.31 792 LYS A CA 1
ATOM 5897 C C . LYS A 1 792 ? 22.422 -25.512 25.726 1.00 75.31 792 LYS A C 1
ATOM 5899 O O . LYS A 1 792 ? 22.772 -24.402 26.081 1.00 75.31 792 LYS A O 1
ATOM 5904 N N . THR A 1 793 ? 23.256 -26.547 25.626 1.00 74.50 793 THR A N 1
ATOM 5905 C CA . THR A 1 793 ? 24.689 -26.537 25.965 1.00 74.50 793 THR A CA 1
ATOM 5906 C C . THR A 1 793 ? 25.594 -25.901 24.906 1.00 74.50 793 THR A C 1
ATOM 5908 O O . THR A 1 793 ? 26.771 -25.685 25.174 1.00 74.50 793 THR A O 1
ATOM 5911 N N . ASP A 1 794 ? 25.087 -25.642 23.697 1.00 75.25 794 ASP A N 1
ATOM 5912 C CA . ASP A 1 794 ? 25.867 -25.040 22.606 1.00 75.25 794 ASP A CA 1
ATOM 5913 C C . ASP A 1 794 ? 25.835 -23.498 22.653 1.00 75.25 794 ASP A C 1
ATOM 5915 O O . ASP A 1 794 ? 26.598 -22.865 21.919 1.00 75.25 794 ASP A O 1
ATOM 5919 N N . LEU A 1 795 ? 24.959 -22.898 23.475 1.00 80.56 795 LEU A N 1
ATOM 5920 C CA . LEU A 1 795 ? 24.694 -21.456 23.555 1.00 80.56 795 LEU A CA 1
ATOM 5921 C C . LEU A 1 795 ? 24.602 -20.996 25.018 1.00 80.56 795 LEU A C 1
ATOM 5923 O O . LEU A 1 795 ? 23.595 -21.243 25.681 1.00 80.56 795 LEU A O 1
ATOM 5927 N N . SER A 1 796 ? 25.597 -20.249 25.490 1.00 82.94 796 SER A N 1
ATOM 5928 C CA . SER A 1 796 ? 25.571 -19.619 26.816 1.00 82.94 796 SER A CA 1
ATOM 5929 C C . SER A 1 796 ? 25.688 -18.096 26.715 1.00 82.94 796 SER A C 1
ATOM 5931 O O . SER A 1 796 ? 26.088 -17.554 25.679 1.00 82.94 796 SER A O 1
ATOM 5933 N N . MET A 1 797 ? 25.293 -17.378 27.768 1.00 86.38 797 MET A N 1
ATOM 5934 C CA . MET A 1 797 ? 25.297 -15.914 27.796 1.00 86.38 797 MET A CA 1
ATOM 5935 C C . MET A 1 797 ? 26.176 -15.384 28.923 1.00 86.38 797 MET A C 1
ATOM 5937 O O . MET A 1 797 ? 25.804 -15.444 30.090 1.00 86.38 797 MET A O 1
ATOM 5941 N N . LEU A 1 798 ? 27.330 -14.829 28.564 1.00 85.81 798 LEU A N 1
ATOM 5942 C CA . LEU A 1 798 ? 28.242 -14.183 29.497 1.00 85.81 798 LEU A CA 1
ATOM 5943 C C . LEU A 1 798 ? 27.730 -12.777 29.828 1.00 85.81 798 LEU A C 1
ATOM 5945 O O . LEU A 1 798 ? 27.670 -11.905 28.958 1.00 85.81 798 LEU A O 1
ATOM 5949 N N . VAL A 1 799 ? 27.368 -12.551 31.085 1.00 85.06 799 VAL A N 1
ATOM 5950 C CA . VAL A 1 799 ? 26.915 -11.258 31.600 1.00 85.06 799 VAL A CA 1
ATOM 5951 C C . VAL A 1 799 ? 28.038 -10.613 32.393 1.00 85.06 799 VAL A C 1
ATOM 5953 O O . VAL A 1 799 ? 28.579 -11.206 33.322 1.00 85.06 799 VAL A O 1
ATOM 5956 N N . LYS A 1 800 ? 28.401 -9.390 32.012 1.00 81.44 800 LYS A N 1
ATOM 5957 C CA . LYS A 1 800 ? 29.452 -8.588 32.637 1.00 81.44 800 LYS A CA 1
ATOM 5958 C C . LYS A 1 800 ? 28.807 -7.466 33.439 1.00 81.44 800 LYS A C 1
ATOM 5960 O O . LYS A 1 800 ? 28.158 -6.581 32.874 1.00 81.44 800 LYS A O 1
ATOM 5965 N N . SER A 1 801 ? 28.975 -7.542 34.752 1.00 70.56 801 SER A N 1
ATOM 5966 C CA . SER A 1 801 ? 28.544 -6.532 35.716 1.00 70.56 801 SER A CA 1
ATOM 5967 C C . SER A 1 801 ? 29.576 -5.399 35.809 1.00 70.56 801 SER A C 1
ATOM 5969 O O . SER A 1 801 ? 30.758 -5.594 35.515 1.00 70.56 801 SER A O 1
ATOM 5971 N N . ALA A 1 802 ? 29.148 -4.208 36.233 1.00 64.94 802 ALA A N 1
ATOM 5972 C CA . ALA A 1 802 ? 30.007 -3.024 36.338 1.00 64.94 802 ALA A CA 1
ATOM 5973 C C . ALA A 1 802 ? 31.147 -3.154 37.370 1.00 64.94 802 ALA A C 1
ATOM 5975 O O . ALA A 1 802 ? 32.126 -2.415 37.296 1.00 64.94 802 ALA A O 1
ATOM 5976 N N . ASP A 1 803 ? 31.063 -4.112 38.298 1.00 63.81 803 ASP A N 1
ATOM 5977 C CA . ASP A 1 803 ? 32.150 -4.479 39.216 1.00 63.81 803 ASP A CA 1
ATOM 5978 C C . ASP A 1 803 ? 33.186 -5.438 38.591 1.00 63.81 803 ASP A C 1
ATOM 5980 O O . ASP A 1 803 ? 34.058 -5.957 39.288 1.00 63.81 803 ASP A O 1
ATOM 5984 N N . GLY A 1 804 ? 33.104 -5.683 37.279 1.00 60.88 804 GLY A N 1
ATOM 5985 C CA . GLY A 1 804 ? 34.060 -6.487 36.517 1.00 60.88 804 GLY A CA 1
ATOM 5986 C C . GLY A 1 804 ? 33.888 -7.999 36.667 1.00 60.88 804 GLY A C 1
ATOM 5987 O O . GLY A 1 804 ? 34.694 -8.750 36.118 1.00 60.88 804 GLY A O 1
ATOM 5988 N N . LYS A 1 805 ? 32.858 -8.470 37.383 1.00 63.50 805 LYS A N 1
ATOM 5989 C CA . LYS A 1 805 ? 32.509 -9.895 37.400 1.00 63.50 805 LYS A CA 1
ATOM 5990 C C . LYS A 1 805 ? 31.820 -10.293 36.100 1.00 63.50 805 LYS A C 1
ATOM 5992 O O . LYS A 1 805 ? 30.924 -9.597 35.621 1.00 63.50 805 LYS A O 1
ATOM 5997 N N . GLU A 1 806 ? 32.225 -11.443 35.575 1.00 77.38 806 GLU A N 1
ATOM 5998 C CA . GLU A 1 806 ? 31.644 -12.063 34.388 1.00 77.38 806 GLU A CA 1
ATOM 5999 C C . GLU A 1 806 ? 30.996 -13.392 34.805 1.00 77.38 806 GLU A C 1
ATOM 6001 O O . GLU A 1 806 ? 31.674 -14.265 35.348 1.00 77.38 806 GLU A O 1
ATOM 6006 N N . GLU A 1 807 ? 29.687 -13.532 34.598 1.00 78.31 807 GLU A N 1
ATOM 6007 C CA . GLU A 1 807 ? 28.894 -14.710 34.972 1.00 78.31 807 GLU A CA 1
ATOM 6008 C C . GLU A 1 807 ? 28.253 -15.324 33.722 1.00 78.31 807 GLU A C 1
ATOM 6010 O O . GLU A 1 807 ? 27.604 -14.628 32.943 1.00 78.31 807 GLU A O 1
ATOM 6015 N N . THR A 1 808 ? 28.441 -16.628 33.510 1.00 81.12 808 THR A N 1
ATOM 6016 C CA . THR A 1 808 ? 27.883 -17.339 32.351 1.00 81.12 808 THR A CA 1
ATOM 6017 C C . THR A 1 808 ? 26.525 -17.936 32.698 1.00 81.12 808 THR A C 1
ATOM 6019 O O . THR A 1 808 ? 26.424 -18.813 33.554 1.00 81.12 808 THR A O 1
ATOM 6022 N N . ILE A 1 809 ? 25.484 -17.474 32.010 1.00 82.81 809 ILE A N 1
ATOM 6023 C CA . ILE A 1 809 ? 24.093 -17.875 32.220 1.00 82.81 809 ILE A CA 1
ATOM 6024 C C . ILE A 1 809 ? 23.677 -18.893 31.158 1.00 82.81 809 ILE A C 1
ATOM 6026 O O . ILE A 1 809 ? 23.876 -18.687 29.960 1.00 82.81 809 ILE A O 1
ATOM 6030 N N . GLU A 1 810 ? 23.044 -19.970 31.615 1.00 82.44 810 GLU A N 1
ATOM 6031 C CA . GLU A 1 810 ? 22.464 -21.025 30.784 1.00 82.44 810 GLU A CA 1
ATOM 6032 C C . GLU A 1 810 ? 20.993 -20.743 30.433 1.00 82.44 810 GLU A C 1
ATOM 6034 O O . GLU A 1 810 ? 20.270 -20.051 31.158 1.00 82.44 810 GLU A O 1
ATOM 6039 N N . VAL A 1 811 ? 20.524 -21.317 29.321 1.00 82.12 811 VAL A N 1
ATOM 6040 C CA . VAL A 1 811 ? 19.186 -21.068 28.752 1.00 82.12 811 VAL A CA 1
ATOM 6041 C C . VAL A 1 811 ? 18.069 -21.382 29.757 1.00 82.12 811 VAL A C 1
ATOM 6043 O O . VAL A 1 811 ? 17.730 -22.551 29.990 1.00 82.12 811 VAL A O 1
ATOM 6046 N N . SER A 1 812 ? 17.430 -20.345 30.297 1.00 80.81 812 SER A N 1
ATOM 6047 C CA . SER A 1 812 ? 16.445 -20.461 31.378 1.00 80.81 812 SER A CA 1
ATOM 6048 C C . SER A 1 812 ? 15.120 -21.057 30.886 1.00 80.81 812 SER A C 1
ATOM 6050 O O . SER A 1 812 ? 14.650 -22.058 31.427 1.00 80.81 812 SER A O 1
ATOM 6052 N N . ALA A 1 813 ? 14.562 -20.536 29.791 1.00 78.94 813 ALA A N 1
ATOM 6053 C CA . ALA A 1 813 ? 13.371 -21.072 29.127 1.00 78.94 813 ALA A CA 1
ATOM 6054 C C . ALA A 1 813 ? 13.562 -21.150 27.602 1.00 78.94 813 ALA A C 1
ATOM 6056 O O . ALA A 1 813 ? 14.422 -20.483 27.038 1.00 78.94 813 ALA A O 1
ATOM 6057 N N . VAL A 1 814 ? 12.775 -21.988 26.921 1.00 78.38 814 VAL A N 1
ATOM 6058 C CA . VAL A 1 814 ? 12.752 -22.063 25.448 1.00 78.38 814 VAL A CA 1
ATOM 6059 C C . VAL A 1 814 ? 11.304 -22.051 24.984 1.00 78.38 814 VAL A C 1
ATOM 6061 O O . VAL A 1 814 ? 10.503 -22.873 25.430 1.00 78.38 814 VAL A O 1
ATOM 6064 N N . ARG A 1 815 ? 10.966 -21.123 24.088 1.00 79.88 815 ARG A N 1
ATOM 6065 C CA . ARG A 1 815 ? 9.639 -20.985 23.477 1.00 79.88 815 ARG A CA 1
ATOM 6066 C C . ARG A 1 815 ? 9.795 -21.112 21.964 1.00 79.88 815 ARG A C 1
ATOM 6068 O O . ARG A 1 815 ? 10.113 -20.152 21.268 1.00 79.88 815 ARG A O 1
ATOM 6075 N N . GLY A 1 816 ? 9.635 -22.331 21.451 1.00 81.75 816 GLY A N 1
ATOM 6076 C CA . GLY A 1 816 ? 9.939 -22.637 20.052 1.00 81.75 816 GLY A CA 1
ATOM 6077 C C . GLY A 1 816 ? 11.434 -22.479 19.768 1.00 81.75 816 GLY A C 1
ATOM 6078 O O . GLY A 1 816 ? 12.228 -23.262 20.277 1.00 81.75 816 GLY A O 1
ATOM 6079 N N . LYS A 1 817 ? 11.801 -21.465 18.975 1.00 82.25 817 LYS A N 1
ATOM 6080 C CA . LYS A 1 817 ? 13.195 -21.129 18.629 1.00 82.25 817 LYS A CA 1
ATOM 6081 C C . LYS A 1 817 ? 13.745 -19.911 19.388 1.00 82.25 817 LYS A C 1
ATOM 6083 O O . LYS A 1 817 ? 14.796 -19.383 19.034 1.00 82.25 817 LYS A O 1
ATOM 6088 N N . GLU A 1 818 ? 13.026 -19.439 20.405 1.00 84.38 818 GLU A N 1
ATOM 6089 C CA . GLU A 1 818 ? 13.450 -18.319 21.248 1.00 84.38 818 GLU A CA 1
ATOM 6090 C C . GLU A 1 818 ? 13.922 -18.850 22.603 1.00 84.38 818 GLU A C 1
ATOM 6092 O O . GLU A 1 818 ? 13.172 -19.508 23.327 1.00 84.38 818 GLU A O 1
ATOM 6097 N N . TYR A 1 819 ? 15.191 -18.598 22.910 1.00 86.81 819 TYR A N 1
ATOM 6098 C CA . TYR A 1 819 ? 15.924 -19.088 24.068 1.00 86.81 819 TYR A CA 1
ATOM 6099 C C . TYR A 1 819 ? 16.014 -17.916 25.050 1.00 86.81 819 TYR A C 1
ATOM 6101 O O . TYR A 1 819 ? 16.753 -16.959 24.827 1.00 86.81 819 TYR A O 1
ATOM 6109 N N . GLU A 1 820 ? 15.188 -17.950 26.092 1.00 86.88 820 GLU A N 1
ATOM 6110 C CA . GLU A 1 820 ? 15.052 -16.889 27.089 1.00 86.88 820 GLU A CA 1
ATOM 6111 C C . GLU A 1 820 ? 16.037 -17.123 28.239 1.00 86.88 820 GLU A C 1
ATOM 6113 O O . GLU A 1 820 ? 16.002 -18.157 28.911 1.00 86.88 820 GLU A O 1
ATOM 6118 N N . PHE A 1 821 ? 16.910 -16.145 28.458 1.00 86.56 821 PHE A N 1
ATOM 6119 C CA . PHE A 1 821 ? 17.852 -16.061 29.566 1.00 86.56 821 PHE A CA 1
ATOM 6120 C C . PHE A 1 821 ? 17.283 -15.061 30.575 1.00 86.56 821 PHE A C 1
ATOM 6122 O O . PHE A 1 821 ? 17.044 -13.898 30.242 1.00 86.56 821 PHE A O 1
ATOM 6129 N N . VAL A 1 822 ? 17.029 -15.514 31.801 1.00 85.62 822 VAL A N 1
ATOM 6130 C CA . VAL A 1 822 ? 16.488 -14.687 32.887 1.00 85.62 822 VAL A CA 1
ATOM 6131 C C . VAL A 1 822 ? 17.597 -14.449 33.901 1.00 85.62 822 VAL A C 1
ATOM 6133 O O . VAL A 1 822 ? 17.943 -15.347 34.668 1.00 85.62 822 VAL A O 1
ATOM 6136 N N . PHE A 1 823 ? 18.142 -13.235 33.919 1.00 85.94 823 PHE A N 1
ATOM 6137 C CA . PHE A 1 823 ? 19.108 -12.816 34.928 1.00 85.94 823 PHE A CA 1
ATOM 6138 C C . PHE A 1 823 ? 18.405 -12.039 36.041 1.00 85.94 823 PHE A C 1
ATOM 6140 O O . PHE A 1 823 ? 17.508 -11.237 35.786 1.00 85.94 823 PHE A O 1
ATOM 6147 N N . TYR A 1 824 ? 18.812 -12.267 37.285 1.00 83.38 824 TYR A N 1
ATOM 6148 C CA . TYR A 1 824 ? 18.284 -11.559 38.447 1.00 83.38 824 TYR A CA 1
ATOM 6149 C C . TYR A 1 824 ? 19.317 -10.534 38.906 1.00 83.38 824 TYR A C 1
ATOM 6151 O O . TYR A 1 824 ? 20.198 -10.850 39.704 1.00 83.38 824 TYR A O 1
ATOM 6159 N N . VAL A 1 825 ? 19.223 -9.309 38.384 1.00 82.12 825 VAL A N 1
ATOM 6160 C CA . VAL A 1 825 ? 20.188 -8.246 38.692 1.00 82.12 825 VAL A CA 1
ATOM 6161 C C . VAL A 1 825 ? 20.016 -7.825 40.160 1.00 82.12 825 VAL A C 1
ATOM 6163 O O . VAL A 1 825 ? 18.900 -7.457 40.549 1.00 82.12 825 VAL A O 1
ATOM 6166 N N . PRO A 1 826 ? 21.073 -7.876 40.996 1.00 80.62 826 PRO A N 1
ATOM 6167 C CA . PRO A 1 826 ? 21.000 -7.442 42.390 1.00 80.62 826 PRO A CA 1
ATOM 6168 C C . PRO A 1 826 ? 20.644 -5.959 42.511 1.00 80.62 826 PRO A C 1
ATOM 6170 O O . PRO A 1 826 ? 21.155 -5.132 41.755 1.00 80.62 826 PRO A O 1
ATOM 6173 N N . GLN A 1 827 ? 19.834 -5.588 43.508 1.00 80.31 827 GLN A N 1
ATOM 6174 C CA . GLN A 1 827 ? 19.453 -4.178 43.706 1.00 80.31 827 GLN A CA 1
ATOM 6175 C C . GLN A 1 827 ? 20.644 -3.254 44.030 1.00 80.31 827 GLN A C 1
ATOM 6177 O O . GLN A 1 827 ? 20.564 -2.043 43.833 1.00 80.31 827 GLN A O 1
ATOM 6182 N N . SER A 1 828 ? 21.780 -3.814 44.457 1.00 76.88 828 SER A N 1
ATOM 6183 C CA . SER A 1 828 ? 23.042 -3.093 44.659 1.00 76.88 828 SER A CA 1
ATOM 6184 C C . SER A 1 828 ? 23.718 -2.603 43.369 1.00 76.88 828 SER A C 1
ATOM 6186 O O . SER A 1 828 ? 24.586 -1.741 43.453 1.00 76.88 828 SER A O 1
ATOM 6188 N N . ALA A 1 829 ? 23.327 -3.100 42.188 1.00 72.62 829 ALA A N 1
ATOM 6189 C CA . ALA A 1 829 ? 23.869 -2.675 40.889 1.00 72.62 829 ALA A CA 1
ATOM 6190 C C . ALA A 1 829 ? 23.111 -1.483 40.256 1.00 72.62 829 ALA A C 1
ATOM 6192 O O . ALA A 1 829 ? 23.359 -1.113 39.107 1.00 72.62 829 ALA A O 1
ATOM 6193 N N . LYS A 1 830 ? 22.152 -0.894 40.981 1.00 78.19 830 LYS A N 1
ATOM 6194 C CA . LYS A 1 830 ? 21.300 0.205 40.508 1.00 78.19 830 LYS A CA 1
ATOM 6195 C C . LYS A 1 830 ? 22.122 1.457 40.163 1.00 78.19 830 LYS A C 1
ATOM 6197 O O . LYS A 1 830 ? 22.838 1.991 41.004 1.00 78.19 830 LYS A O 1
ATOM 6202 N N . GLY A 1 831 ? 21.964 1.949 38.936 1.00 75.62 831 GLY A N 1
ATOM 6203 C CA . GLY A 1 831 ? 22.690 3.094 38.378 1.00 75.62 831 GLY A CA 1
ATOM 6204 C C . GLY A 1 831 ? 24.004 2.738 37.675 1.00 75.62 831 GLY A C 1
ATOM 6205 O O . GLY A 1 831 ? 24.851 3.613 37.528 1.00 75.62 831 GLY A O 1
ATOM 6206 N N . SER A 1 832 ? 24.209 1.475 37.287 1.00 78.50 832 SER A N 1
ATOM 6207 C CA . SER A 1 832 ? 25.423 1.003 36.600 1.00 78.50 832 SER A CA 1
ATOM 6208 C C . SER A 1 832 ? 25.108 0.163 35.348 1.00 78.50 832 SER A C 1
ATOM 6210 O O . SER A 1 832 ? 24.049 -0.476 35.305 1.00 78.50 832 SER A O 1
ATOM 6212 N N . PRO A 1 833 ? 26.016 0.117 34.351 1.00 80.94 833 PRO A N 1
ATOM 6213 C CA . PRO A 1 833 ? 25.803 -0.618 33.106 1.00 80.94 833 PRO A CA 1
ATOM 6214 C C . PRO A 1 833 ? 25.990 -2.130 33.276 1.00 80.94 833 PRO A C 1
ATOM 6216 O O . PRO A 1 833 ? 26.984 -2.593 33.840 1.00 80.94 833 PRO A O 1
ATOM 6219 N N . VAL A 1 834 ? 25.065 -2.914 32.721 1.00 83.50 834 VAL A N 1
ATOM 6220 C CA . VAL A 1 834 ? 25.126 -4.383 32.665 1.00 83.50 834 VAL A CA 1
ATOM 6221 C C . VAL A 1 834 ? 25.206 -4.822 31.205 1.00 83.50 834 VAL A C 1
ATOM 6223 O O . VAL A 1 834 ? 24.373 -4.429 30.386 1.00 83.50 834 VAL A O 1
ATOM 6226 N N . THR A 1 835 ? 26.214 -5.631 30.866 1.00 85.31 835 THR A N 1
ATOM 6227 C CA . THR A 1 835 ? 26.538 -5.998 29.475 1.00 85.31 835 THR A CA 1
ATOM 6228 C C . THR A 1 835 ? 26.350 -7.490 29.224 1.00 85.31 835 THR A C 1
ATOM 6230 O O . THR A 1 835 ? 26.854 -8.310 29.981 1.00 85.31 835 THR A O 1
ATOM 6233 N N . PHE A 1 836 ? 25.689 -7.856 28.129 1.00 88.25 836 PHE A N 1
ATOM 6234 C CA . PHE A 1 836 ? 25.366 -9.233 27.750 1.00 88.25 836 PHE A CA 1
ATOM 6235 C C . PHE A 1 836 ? 26.151 -9.619 26.489 1.00 88.25 836 PHE A C 1
ATOM 6237 O O . PHE A 1 836 ? 26.164 -8.863 25.514 1.00 88.25 836 PHE A O 1
ATOM 6244 N N . VAL A 1 837 ? 26.820 -10.775 26.513 1.00 87.62 837 VAL A N 1
ATOM 6245 C CA . VAL A 1 837 ? 27.718 -11.271 25.455 1.00 87.62 837 VAL A CA 1
ATOM 6246 C C . VAL A 1 837 ? 27.472 -12.775 25.237 1.00 87.62 837 VAL A C 1
ATOM 6248 O O . VAL A 1 837 ? 27.903 -13.586 26.055 1.00 87.62 837 VAL A O 1
ATOM 6251 N N . PRO A 1 838 ? 26.771 -13.197 24.173 1.00 84.62 838 PRO A N 1
ATOM 6252 C CA . PRO A 1 838 ? 26.524 -14.618 23.918 1.00 84.62 838 PRO A CA 1
ATOM 6253 C C . PRO A 1 838 ? 27.769 -15.351 23.371 1.00 84.62 838 PRO A C 1
ATOM 6255 O O . PRO A 1 838 ? 28.591 -14.761 22.665 1.00 84.62 838 PRO A O 1
ATOM 6258 N N . GLN A 1 839 ? 27.924 -16.637 23.707 1.00 78.62 839 GLN A N 1
ATOM 6259 C CA . GLN A 1 839 ? 29.137 -17.431 23.460 1.00 78.62 839 GLN A CA 1
ATOM 6260 C C . GLN A 1 839 ? 28.859 -18.841 22.913 1.00 78.62 839 GLN A C 1
ATOM 6262 O O . GLN A 1 839 ? 27.867 -19.481 23.256 1.00 78.62 839 GLN A O 1
ATOM 6267 N N . SER A 1 840 ? 29.774 -19.333 22.066 1.00 79.38 840 SER A N 1
ATOM 6268 C CA . SER A 1 840 ? 29.836 -20.719 21.586 1.00 79.38 840 SER A CA 1
ATOM 6269 C C . SER A 1 840 ? 31.183 -21.008 20.903 1.00 79.38 840 SER A C 1
ATOM 6271 O O . SER A 1 840 ? 31.856 -20.089 20.439 1.00 79.38 840 SER A O 1
ATOM 6273 N N . ALA A 1 841 ? 31.567 -22.285 20.808 1.00 69.44 841 ALA A N 1
ATOM 6274 C CA . ALA A 1 841 ? 32.753 -22.736 20.067 1.00 69.44 841 ALA A CA 1
ATOM 6275 C C . ALA A 1 841 ? 32.470 -23.047 18.583 1.00 69.44 841 ALA A C 1
ATOM 6277 O O . ALA A 1 841 ? 33.385 -23.022 17.764 1.00 69.44 841 ALA A O 1
ATOM 6278 N N . ASN A 1 842 ? 31.209 -23.340 18.238 1.00 69.50 842 ASN A N 1
ATOM 6279 C CA . ASN A 1 842 ? 30.782 -23.643 16.867 1.00 69.50 842 ASN A CA 1
ATOM 6280 C C . ASN A 1 842 ? 29.917 -22.536 16.252 1.00 69.50 842 ASN A C 1
ATOM 6282 O O . ASN A 1 842 ? 29.824 -22.471 15.026 1.00 69.50 842 ASN A O 1
ATOM 6286 N N . TYR A 1 843 ? 29.276 -21.705 17.086 1.00 76.69 843 TYR A N 1
ATOM 6287 C CA . TYR A 1 843 ? 28.347 -20.659 16.657 1.00 76.69 843 TYR A CA 1
ATOM 6288 C C . TYR A 1 843 ? 28.858 -19.249 16.984 1.00 76.69 843 TYR A C 1
ATOM 6290 O O . TYR A 1 843 ? 29.666 -19.039 17.886 1.00 76.69 843 TYR A O 1
ATOM 6298 N N . LEU A 1 844 ? 28.383 -18.271 16.220 1.00 77.56 844 LEU A N 1
ATOM 6299 C CA . LEU A 1 844 ? 28.777 -16.872 16.241 1.00 77.56 844 LEU A CA 1
ATOM 6300 C C . LEU A 1 844 ? 27.521 -15.996 16.117 1.00 77.56 844 LEU A C 1
ATOM 6302 O O . LEU A 1 844 ? 26.573 -16.349 15.414 1.00 77.56 844 LEU A O 1
ATOM 6306 N N . PHE A 1 845 ? 27.521 -14.851 16.799 1.00 85.06 845 PHE A N 1
ATOM 6307 C CA . PHE A 1 845 ? 26.286 -14.153 17.174 1.00 85.06 845 PHE A CA 1
ATOM 6308 C C . PHE A 1 845 ? 26.108 -12.781 16.506 1.00 85.06 845 PHE A C 1
ATOM 6310 O O . PHE A 1 845 ? 27.033 -12.274 15.855 1.00 85.06 845 PHE A O 1
ATOM 6317 N N . SER A 1 846 ? 24.909 -12.204 16.652 1.00 78.31 846 SER A N 1
ATOM 6318 C CA . SER A 1 846 ? 24.559 -10.833 16.251 1.00 78.31 846 SER A CA 1
ATOM 6319 C C . SER A 1 846 ? 23.443 -10.238 17.138 1.00 78.31 846 SER A C 1
ATOM 6321 O O . SER A 1 846 ? 22.432 -10.913 17.324 1.00 78.31 846 SER A O 1
ATOM 6323 N N . PRO A 1 847 ? 23.570 -9.000 17.666 1.00 81.06 847 PRO A N 1
ATOM 6324 C CA . PRO A 1 847 ? 24.822 -8.250 17.800 1.00 81.06 847 PRO A CA 1
ATOM 6325 C C . PRO A 1 847 ? 25.843 -9.039 18.640 1.00 81.06 847 PRO A C 1
ATOM 6327 O O . PRO A 1 847 ? 25.511 -10.029 19.285 1.00 81.06 847 PRO A O 1
ATOM 6330 N N . THR A 1 848 ? 27.116 -8.648 18.627 1.00 78.81 848 THR A N 1
ATOM 6331 C CA . THR A 1 848 ? 28.150 -9.357 19.409 1.00 78.81 848 THR A CA 1
ATOM 6332 C C . THR A 1 848 ? 28.053 -9.094 20.913 1.00 78.81 848 THR A C 1
ATOM 6334 O O . THR A 1 848 ? 28.548 -9.891 21.703 1.00 78.81 848 THR A O 1
ATOM 6337 N N . SER A 1 849 ? 27.421 -7.989 21.313 1.00 83.88 849 SER A N 1
ATOM 6338 C CA . SER A 1 849 ? 27.098 -7.654 22.701 1.00 83.88 849 SER A CA 1
ATOM 6339 C C . SER A 1 849 ? 25.996 -6.588 22.767 1.00 83.88 849 SER A C 1
ATOM 6341 O O . SER A 1 849 ? 25.659 -5.970 21.755 1.00 83.88 849 SER A O 1
ATOM 6343 N N . PHE A 1 850 ? 25.438 -6.368 23.957 1.00 86.81 850 PHE A N 1
ATOM 6344 C CA . PHE A 1 850 ? 24.511 -5.271 24.266 1.00 86.81 850 PHE A CA 1
ATOM 6345 C C . PHE A 1 850 ? 24.713 -4.805 25.712 1.00 86.81 850 PHE A C 1
ATOM 6347 O O . PHE A 1 850 ? 25.060 -5.625 26.558 1.00 86.81 850 PHE A O 1
ATOM 6354 N N . SER A 1 851 ? 24.498 -3.522 26.013 1.00 86.06 851 SER A N 1
ATOM 6355 C CA . SER A 1 851 ? 24.702 -2.949 27.351 1.00 86.06 851 SER A CA 1
ATOM 6356 C C . SER A 1 851 ? 23.655 -1.879 27.666 1.00 86.06 851 SER A C 1
ATOM 6358 O O . SER A 1 851 ? 23.273 -1.128 26.768 1.00 86.06 851 SER A O 1
ATOM 6360 N N . PHE A 1 852 ? 23.193 -1.809 28.918 1.00 85.75 852 PHE A N 1
ATOM 6361 C CA . PHE A 1 852 ? 22.270 -0.772 29.397 1.00 85.75 852 PHE A CA 1
ATOM 6362 C C . PHE A 1 852 ? 22.432 -0.510 30.904 1.00 85.75 852 PHE A C 1
ATOM 6364 O O . PHE A 1 852 ? 22.846 -1.404 31.644 1.00 85.75 852 PHE A O 1
ATOM 6371 N N . ASP A 1 853 ? 22.070 0.691 31.364 1.00 84.69 853 ASP A N 1
ATOM 6372 C CA . ASP A 1 853 ? 22.104 1.065 32.785 1.00 84.69 853 ASP A CA 1
ATOM 6373 C C . ASP A 1 853 ? 20.874 0.546 33.548 1.00 84.69 853 ASP A C 1
ATOM 6375 O O . ASP A 1 853 ? 19.726 0.795 33.168 1.00 84.69 853 ASP A O 1
ATOM 6379 N N . PHE A 1 854 ? 21.101 -0.170 34.650 1.00 85.69 854 PHE A N 1
ATOM 6380 C CA . PHE A 1 854 ? 20.032 -0.806 35.424 1.00 85.69 854 PHE A CA 1
ATOM 6381 C C . PHE A 1 854 ? 19.403 0.143 36.460 1.00 85.69 854 PHE A C 1
ATOM 6383 O O . PHE A 1 854 ? 20.092 0.684 37.320 1.00 85.69 854 PHE A O 1
ATOM 6390 N N . ASP A 1 855 ? 18.076 0.311 36.439 1.00 79.44 855 ASP A N 1
ATOM 6391 C CA . ASP A 1 855 ? 17.347 1.256 37.308 1.00 79.44 855 ASP A CA 1
ATOM 6392 C C . ASP A 1 855 ? 16.724 0.631 38.576 1.00 79.44 855 ASP A C 1
ATOM 6394 O O . ASP A 1 855 ? 16.070 1.325 39.362 1.00 79.44 855 ASP A O 1
ATOM 6398 N N . GLY A 1 856 ? 16.931 -0.667 38.814 1.00 76.00 856 GLY A N 1
ATOM 6399 C CA . GLY A 1 856 ? 16.349 -1.407 39.939 1.00 76.00 856 GLY A CA 1
ATOM 6400 C C . GLY A 1 856 ? 14.945 -1.974 39.696 1.00 76.00 856 GLY A C 1
ATOM 6401 O O . GLY A 1 856 ? 14.421 -2.672 40.562 1.00 76.00 856 GLY A O 1
ATOM 6402 N N . SER A 1 857 ? 14.316 -1.702 38.549 1.00 79.44 857 SER A N 1
ATOM 6403 C CA . SER A 1 857 ? 13.009 -2.271 38.186 1.00 79.44 857 SER A CA 1
ATOM 6404 C C . SER A 1 857 ? 13.143 -3.499 37.279 1.00 79.44 857 SER A C 1
ATOM 6406 O O . SER A 1 857 ? 14.128 -3.656 36.557 1.00 79.44 857 SER A O 1
ATOM 6408 N N . CYS A 1 858 ? 12.142 -4.382 37.296 1.00 80.94 858 CYS A N 1
ATOM 6409 C CA . CYS A 1 858 ? 12.094 -5.538 36.399 1.00 80.94 858 CYS A CA 1
ATOM 6410 C C . CYS A 1 858 ? 11.988 -5.102 34.926 1.00 80.94 858 CYS A C 1
ATOM 6412 O O . CYS A 1 858 ? 11.167 -4.240 34.600 1.00 80.94 858 CYS A O 1
ATOM 6414 N N . LYS A 1 859 ? 12.745 -5.733 34.018 1.00 80.38 859 LYS A N 1
ATOM 6415 C CA . LYS A 1 859 ? 12.713 -5.455 32.566 1.00 80.38 859 LYS A CA 1
ATOM 6416 C C . LYS A 1 859 ? 12.523 -6.751 31.773 1.00 80.38 859 LYS A C 1
ATOM 6418 O O . LYS A 1 859 ? 13.316 -7.677 31.898 1.00 80.38 859 LYS A O 1
ATOM 6423 N N . SER A 1 860 ? 11.501 -6.828 30.925 1.00 78.00 860 SER A N 1
ATOM 6424 C CA . SER A 1 860 ? 11.287 -7.985 30.040 1.00 78.00 860 SER A CA 1
ATOM 6425 C C . SER A 1 860 ? 11.846 -7.720 28.641 1.00 78.00 860 SER A C 1
ATOM 6427 O O . SER A 1 860 ? 11.672 -6.627 28.109 1.00 78.00 860 SER A O 1
ATOM 6429 N N . SER A 1 861 ? 12.499 -8.725 28.045 1.00 76.75 861 SER A N 1
ATOM 6430 C CA . SER A 1 861 ? 13.028 -8.695 26.667 1.00 76.75 861 SER A CA 1
ATOM 6431 C C . SER A 1 861 ? 13.864 -7.448 26.334 1.00 76.75 861 SER A C 1
ATOM 6433 O O . SER A 1 861 ? 13.658 -6.816 25.300 1.00 76.75 861 SER A O 1
ATOM 6435 N N . VAL A 1 862 ? 14.812 -7.082 27.206 1.00 83.81 862 VAL A N 1
ATOM 6436 C CA . VAL A 1 862 ? 15.586 -5.827 27.076 1.00 83.81 862 VAL A CA 1
ATOM 6437 C C . VAL A 1 862 ? 16.475 -5.792 25.821 1.00 83.81 862 VAL A C 1
ATOM 6439 O O . VAL A 1 862 ? 16.771 -4.719 25.302 1.00 83.81 862 VAL A O 1
ATOM 6442 N N . VAL A 1 863 ? 16.855 -6.964 25.299 1.00 84.62 863 VAL A N 1
ATOM 6443 C CA . VAL A 1 863 ? 17.469 -7.145 23.975 1.00 84.62 863 VAL A CA 1
ATOM 6444 C C . VAL A 1 863 ? 17.184 -8.554 23.433 1.00 84.62 863 VAL A C 1
ATOM 6446 O O . VAL A 1 863 ? 16.898 -9.485 24.193 1.00 84.62 863 VAL A O 1
ATOM 6449 N N . SER A 1 864 ? 17.285 -8.709 22.110 1.00 84.12 864 SER A N 1
ATOM 6450 C CA . SER A 1 864 ? 17.271 -9.994 21.408 1.00 84.12 864 SER A CA 1
ATOM 6451 C C . SER A 1 864 ? 18.532 -10.155 20.551 1.00 84.12 864 SER A C 1
ATOM 6453 O O . SER A 1 864 ? 18.882 -9.254 19.792 1.00 84.12 864 SER A O 1
ATOM 6455 N N . PHE A 1 865 ? 19.170 -11.319 20.642 1.00 83.31 865 PHE A N 1
ATOM 6456 C CA . PHE A 1 865 ? 20.342 -11.747 19.870 1.00 83.31 865 PHE A CA 1
ATOM 6457 C C . PHE A 1 865 ? 19.983 -12.872 18.877 1.00 83.31 865 PHE A C 1
ATOM 6459 O O . PHE A 1 865 ? 18.953 -13.523 19.041 1.00 83.31 865 PHE A O 1
ATOM 6466 N N . GLU A 1 866 ? 20.849 -13.166 17.902 1.00 82.12 866 GLU A N 1
ATOM 6467 C CA . GLU A 1 866 ? 20.782 -14.334 16.998 1.00 82.12 866 GLU A CA 1
ATOM 6468 C C . GLU A 1 866 ? 22.114 -15.120 16.929 1.00 82.12 866 GLU A C 1
ATOM 6470 O O . GLU A 1 866 ? 23.155 -14.564 17.284 1.00 82.12 866 GLU A O 1
ATOM 6475 N N . ALA A 1 867 ? 22.100 -16.388 16.466 1.00 75.00 867 ALA A N 1
ATOM 6476 C CA . ALA A 1 867 ? 23.260 -17.312 16.447 1.00 75.00 867 ALA A CA 1
ATOM 6477 C C . ALA A 1 867 ? 23.356 -18.248 15.200 1.00 75.00 867 ALA A C 1
ATOM 6479 O O . ALA A 1 867 ? 22.350 -18.859 14.837 1.00 75.00 867 ALA A O 1
ATOM 6480 N N . ASP A 1 868 ? 24.558 -18.415 14.598 1.00 72.50 868 ASP A N 1
ATOM 6481 C CA . ASP A 1 868 ? 24.860 -19.158 13.330 1.00 72.50 868 ASP A CA 1
ATOM 6482 C C . ASP A 1 868 ? 26.293 -19.828 13.303 1.00 72.50 868 ASP A C 1
ATOM 6484 O O . ASP A 1 868 ? 27.111 -19.443 14.121 1.00 72.50 868 ASP A O 1
ATOM 6488 N N . LYS A 1 869 ? 26.655 -20.789 12.406 1.00 78.88 869 LYS A N 1
ATOM 6489 C CA . LYS A 1 869 ? 27.791 -21.806 12.517 1.00 78.88 869 LYS A CA 1
ATOM 6490 C C . LYS A 1 869 ? 29.077 -21.617 11.597 1.00 78.88 869 LYS A C 1
ATOM 6492 O O . LYS A 1 869 ? 29.045 -20.684 10.802 1.00 78.88 869 LYS A O 1
ATOM 6497 N N . GLY A 1 870 ? 30.181 -22.442 11.649 1.00 72.88 870 GLY A N 1
ATOM 6498 C CA . GLY A 1 870 ? 31.507 -22.252 10.901 1.00 72.88 870 GLY A CA 1
ATOM 6499 C C . GLY A 1 870 ? 32.417 -23.462 10.389 1.00 72.88 870 GLY A C 1
ATOM 6500 O O . GLY A 1 870 ? 32.074 -24.608 10.672 1.00 72.88 870 GLY A O 1
ATOM 6501 N N . VAL A 1 871 ? 33.534 -23.249 9.593 1.00 76.06 871 VAL A N 1
ATOM 6502 C CA . VAL A 1 871 ? 34.277 -24.246 8.671 1.00 76.06 871 VAL A CA 1
ATOM 6503 C C . VAL A 1 871 ? 35.819 -23.989 8.238 1.00 76.06 871 VAL A C 1
ATOM 6505 O O . VAL A 1 871 ? 36.303 -22.894 8.516 1.00 76.06 871 VAL A O 1
ATOM 6508 N N . TYR A 1 872 ? 36.585 -24.917 7.530 1.00 76.50 872 TYR A N 1
ATOM 6509 C CA . TYR A 1 872 ? 38.074 -24.945 7.074 1.00 76.50 872 TYR A CA 1
ATOM 6510 C C . TYR A 1 872 ? 38.468 -25.482 5.588 1.00 76.50 872 TYR A C 1
ATOM 6512 O O . TYR A 1 872 ? 37.713 -26.306 5.083 1.00 76.50 872 TYR A O 1
ATOM 6520 N N . LEU A 1 873 ? 39.630 -25.149 4.903 1.00 78.75 873 LEU A N 1
ATOM 6521 C CA . LEU A 1 873 ? 39.951 -25.301 3.399 1.00 78.75 873 LEU A CA 1
ATOM 6522 C C . LEU A 1 873 ? 41.416 -25.707 2.864 1.00 78.75 873 LEU A C 1
ATOM 6524 O O . LEU A 1 873 ? 42.397 -25.401 3.538 1.00 78.75 873 LEU A O 1
ATOM 6528 N N . GLU A 1 874 ? 41.606 -26.270 1.618 1.00 82.69 874 GLU A N 1
ATOM 6529 C CA . GLU A 1 874 ? 42.894 -26.684 0.892 1.00 82.69 874 GLU A CA 1
ATOM 6530 C C . GLU A 1 874 ? 42.888 -26.633 -0.711 1.00 82.69 874 GLU A C 1
ATOM 6532 O O . GLU A 1 874 ? 41.795 -26.710 -1.260 1.00 82.69 874 GLU A O 1
ATOM 6537 N N . GLY A 1 875 ? 44.026 -26.546 -1.488 1.00 85.06 875 GLY A N 1
ATOM 6538 C CA . GLY A 1 875 ? 44.107 -26.317 -3.002 1.00 85.06 875 GLY A CA 1
ATOM 6539 C C . GLY A 1 875 ? 45.386 -26.729 -3.862 1.00 85.06 875 GLY A C 1
ATOM 6540 O O . GLY A 1 875 ? 46.298 -27.318 -3.286 1.00 85.06 875 GLY A O 1
ATOM 6541 N N . ARG A 1 876 ? 45.455 -26.479 -5.221 1.00 87.19 876 ARG A N 1
ATOM 6542 C CA . ARG A 1 876 ? 46.563 -26.697 -6.259 1.00 87.19 876 ARG A CA 1
ATOM 6543 C C . ARG A 1 876 ? 46.467 -25.930 -7.659 1.00 87.19 876 ARG A C 1
ATOM 6545 O O . ARG A 1 876 ? 45.813 -24.906 -7.720 1.00 87.19 876 ARG A O 1
ATOM 6552 N N . VAL A 1 877 ? 47.074 -26.371 -8.806 1.00 89.19 877 VAL A N 1
ATOM 6553 C CA . VAL A 1 877 ? 46.968 -25.784 -10.213 1.00 89.19 877 VAL A CA 1
ATOM 6554 C C . VAL A 1 877 ? 47.029 -26.858 -11.354 1.00 89.19 877 VAL A C 1
ATOM 6556 O O . VAL A 1 877 ? 47.575 -27.934 -11.123 1.00 89.19 877 VAL A O 1
ATOM 6559 N N . THR A 1 878 ? 46.443 -26.655 -12.562 1.00 83.06 878 THR A N 1
ATOM 6560 C CA . THR A 1 878 ? 46.416 -27.598 -13.733 1.00 83.06 878 THR A CA 1
ATOM 6561 C C . THR A 1 878 ? 46.002 -26.953 -15.101 1.00 83.06 878 THR A C 1
ATOM 6563 O O . THR A 1 878 ? 44.882 -26.457 -15.188 1.00 83.06 878 THR A O 1
ATOM 6566 N N . PRO A 1 879 ? 46.750 -27.067 -16.230 1.00 82.31 879 PRO A N 1
ATOM 6567 C CA . PRO A 1 879 ? 48.032 -27.753 -16.406 1.00 82.31 879 PRO A CA 1
ATOM 6568 C C . PRO A 1 879 ? 49.104 -27.214 -15.454 1.00 82.31 879 PRO A C 1
ATOM 6570 O O . PRO A 1 879 ? 49.004 -26.062 -15.036 1.00 82.31 879 PRO A O 1
ATOM 6573 N N . PRO A 1 880 ? 50.083 -28.037 -15.045 1.00 83.94 880 PRO A N 1
ATOM 6574 C CA . PRO A 1 880 ? 51.068 -27.619 -14.057 1.00 83.94 880 PRO A CA 1
ATOM 6575 C C . PRO A 1 880 ? 51.933 -26.482 -14.613 1.00 83.94 880 PRO A C 1
ATOM 6577 O O . PRO A 1 880 ? 52.657 -26.652 -15.592 1.00 83.94 880 PRO A O 1
ATOM 6580 N N . VAL A 1 881 ? 51.841 -25.320 -13.967 1.00 83.56 881 VAL A N 1
ATOM 6581 C CA . VAL A 1 881 ? 52.673 -24.138 -14.205 1.00 83.56 881 VAL A CA 1
ATOM 6582 C C . VAL A 1 881 ? 53.240 -23.732 -12.849 1.00 83.56 881 VAL A C 1
ATOM 6584 O O . VAL A 1 881 ? 52.487 -23.358 -11.952 1.00 83.56 881 VAL A O 1
ATOM 6587 N N . ALA A 1 882 ? 54.555 -23.861 -12.686 1.00 83.88 882 ALA A N 1
ATOM 6588 C CA . ALA A 1 882 ? 55.245 -23.560 -11.434 1.00 83.88 882 ALA A CA 1
ATOM 6589 C C . ALA A 1 882 ? 55.449 -22.045 -11.230 1.00 83.88 882 ALA A C 1
ATOM 6591 O O . ALA A 1 882 ? 55.413 -21.262 -12.180 1.00 83.88 882 ALA A O 1
ATOM 6592 N N . GLY A 1 883 ? 55.701 -21.631 -9.983 1.00 84.69 883 GLY A N 1
ATOM 6593 C CA . GLY A 1 883 ? 55.998 -20.234 -9.620 1.00 84.69 883 GLY A CA 1
ATOM 6594 C C . GLY A 1 883 ? 54.776 -19.326 -9.417 1.00 84.69 883 GLY A C 1
ATOM 6595 O O . GLY A 1 883 ? 54.934 -18.122 -9.195 1.00 84.69 883 GLY A O 1
ATOM 6596 N N . VAL A 1 884 ? 53.563 -19.882 -9.456 1.00 86.75 884 VAL A N 1
ATOM 6597 C CA . VAL A 1 884 ? 52.306 -19.139 -9.319 1.00 86.75 884 VAL A CA 1
ATOM 6598 C C . VAL A 1 884 ? 52.095 -18.654 -7.873 1.00 86.75 884 VAL A C 1
ATOM 6600 O O . VAL A 1 884 ? 52.229 -19.396 -6.898 1.00 86.75 884 VAL A O 1
ATOM 6603 N N . GLN A 1 885 ? 51.771 -17.368 -7.731 1.00 89.25 885 GLN A N 1
ATOM 6604 C CA . GLN A 1 885 ? 51.584 -16.687 -6.444 1.00 89.25 885 GLN A CA 1
ATOM 6605 C C . GLN A 1 885 ? 50.132 -16.805 -5.965 1.00 89.25 885 GLN A C 1
ATOM 6607 O O . GLN A 1 885 ? 49.230 -16.632 -6.776 1.00 89.25 885 GLN A O 1
ATOM 6612 N N . ILE A 1 886 ? 49.904 -17.059 -4.667 1.00 87.25 886 ILE A N 1
ATOM 6613 C CA . ILE A 1 886 ? 48.578 -17.384 -4.111 1.00 87.25 886 ILE A CA 1
ATOM 6614 C C . ILE A 1 886 ? 48.242 -16.474 -2.910 1.00 87.25 886 ILE A C 1
ATOM 6616 O O . ILE A 1 886 ? 48.926 -16.462 -1.888 1.00 87.25 886 ILE A O 1
ATOM 6620 N N . SER A 1 887 ? 47.144 -15.722 -2.987 1.00 84.75 887 SER A N 1
ATOM 6621 C CA . SER A 1 887 ? 46.684 -14.814 -1.916 1.00 84.75 887 SER A CA 1
ATOM 6622 C C . SER A 1 887 ? 45.256 -15.145 -1.489 1.00 84.75 887 SER A C 1
ATOM 6624 O O . SER A 1 887 ? 44.479 -15.576 -2.332 1.00 84.75 887 SER A O 1
ATOM 6626 N N . ALA A 1 888 ? 44.915 -14.947 -0.211 1.00 77.19 888 ALA A N 1
ATOM 6627 C CA . ALA A 1 888 ? 43.602 -15.262 0.360 1.00 77.19 888 ALA A CA 1
ATOM 6628 C C . ALA A 1 888 ? 43.089 -14.224 1.389 1.00 77.19 888 ALA A C 1
ATOM 6630 O O . ALA A 1 888 ? 43.066 -14.492 2.596 1.00 77.19 888 ALA A O 1
ATOM 6631 N N . PRO A 1 889 ? 42.680 -13.020 0.942 1.00 79.31 889 PRO A N 1
ATOM 6632 C CA . PRO A 1 889 ? 42.081 -11.998 1.802 1.00 79.31 889 PRO A CA 1
ATOM 6633 C C . PRO A 1 889 ? 40.640 -12.336 2.205 1.00 79.31 889 PRO A C 1
ATOM 6635 O O . PRO A 1 889 ? 39.895 -12.916 1.413 1.00 79.31 889 PRO A O 1
ATOM 6638 N N . HIS A 1 890 ? 40.226 -11.948 3.417 1.00 73.31 890 HIS A N 1
ATOM 6639 C CA . HIS A 1 890 ? 38.810 -11.929 3.787 1.00 73.31 890 HIS A CA 1
ATOM 6640 C C . HIS A 1 890 ? 38.118 -10.834 2.973 1.00 73.31 890 HIS A C 1
ATOM 6642 O O . HIS A 1 890 ? 38.585 -9.697 2.917 1.00 73.31 890 HIS A O 1
ATOM 6648 N N . LYS A 1 891 ? 36.974 -11.145 2.366 1.00 65.25 891 LYS A N 1
ATOM 6649 C CA . LYS A 1 891 ? 36.280 -10.286 1.385 1.00 65.25 891 LYS A CA 1
ATOM 6650 C C . LYS A 1 891 ? 35.674 -8.988 1.946 1.00 65.25 891 LYS A C 1
ATOM 6652 O O . LYS A 1 891 ? 34.952 -8.301 1.232 1.00 65.25 891 LYS A O 1
ATOM 6657 N N . THR A 1 892 ? 35.908 -8.670 3.221 1.00 67.00 892 THR A N 1
ATOM 6658 C CA . THR A 1 892 ? 35.234 -7.565 3.931 1.00 67.00 892 THR A CA 1
ATOM 6659 C C . THR A 1 892 ? 36.096 -6.913 5.012 1.00 67.00 892 THR A C 1
ATOM 6661 O O . THR A 1 892 ? 36.089 -5.692 5.116 1.00 67.00 892 THR A O 1
ATOM 6664 N N . ASP A 1 893 ? 36.847 -7.688 5.805 1.00 67.06 893 ASP A N 1
ATOM 6665 C CA . ASP A 1 893 ? 37.846 -7.142 6.729 1.00 67.06 893 ASP A CA 1
ATOM 6666 C C . ASP A 1 893 ? 39.232 -7.212 6.081 1.00 67.06 893 ASP A C 1
ATOM 6668 O O . ASP A 1 893 ? 39.880 -8.258 6.062 1.00 67.06 893 ASP A O 1
ATOM 6672 N N . GLY A 1 894 ? 39.689 -6.076 5.550 1.00 60.41 894 GLY A N 1
ATOM 6673 C CA . GLY A 1 894 ? 40.996 -5.959 4.900 1.00 60.41 894 GLY A CA 1
ATOM 6674 C C . GLY A 1 894 ? 42.195 -6.225 5.820 1.00 60.41 894 GLY A C 1
ATOM 6675 O O . GLY A 1 894 ? 43.306 -6.390 5.318 1.00 60.41 894 GLY A O 1
ATOM 6676 N N . ASN A 1 895 ? 41.996 -6.300 7.141 1.00 60.78 895 ASN A N 1
ATOM 6677 C CA . ASN A 1 895 ? 43.045 -6.651 8.102 1.00 60.78 895 ASN A CA 1
ATOM 6678 C C . ASN A 1 895 ? 43.223 -8.174 8.259 1.00 60.78 895 ASN A C 1
ATOM 6680 O O . ASN A 1 895 ? 44.219 -8.617 8.831 1.00 60.78 895 ASN A O 1
ATOM 6684 N N . LEU A 1 896 ? 42.285 -8.983 7.752 1.00 59.84 896 LEU A N 1
ATOM 6685 C CA . LEU A 1 896 ? 42.241 -10.433 7.937 1.00 59.84 896 LEU A CA 1
ATOM 6686 C C . LEU A 1 896 ? 42.603 -11.157 6.627 1.00 59.84 896 LEU A C 1
ATOM 6688 O O . LEU A 1 896 ? 41.748 -11.435 5.789 1.00 59.84 896 LEU A O 1
ATOM 6692 N N . VAL A 1 897 ? 43.892 -11.450 6.421 1.00 77.25 897 VAL A N 1
ATOM 6693 C CA . VAL A 1 897 ? 44.418 -11.978 5.143 1.00 77.25 897 VAL A CA 1
ATOM 6694 C C . VAL A 1 897 ? 45.354 -13.172 5.350 1.00 77.25 897 VAL A C 1
ATOM 6696 O O . VAL A 1 897 ? 46.343 -13.076 6.072 1.00 77.25 897 VAL A O 1
ATOM 6699 N N . PHE A 1 898 ? 45.093 -14.270 4.638 1.00 71.75 898 PHE A N 1
ATOM 6700 C CA . PHE A 1 898 ? 45.945 -15.465 4.556 1.00 71.75 898 PHE A CA 1
ATOM 6701 C C . PHE A 1 898 ? 46.665 -15.525 3.188 1.00 71.75 898 PHE A C 1
ATOM 6703 O O . PHE A 1 898 ? 46.243 -14.858 2.243 1.00 71.75 898 PHE A O 1
ATOM 6710 N N . LYS A 1 899 ? 47.783 -16.262 3.056 1.00 84.06 899 LYS A N 1
ATOM 6711 C CA . LYS A 1 899 ? 48.627 -16.305 1.830 1.00 84.06 899 LYS A CA 1
ATOM 6712 C C . LYS A 1 899 ? 49.369 -17.643 1.660 1.00 84.06 899 LYS A C 1
ATOM 6714 O O . LYS A 1 899 ? 49.611 -18.323 2.654 1.00 84.06 899 LYS A O 1
ATOM 6719 N N . ALA A 1 900 ? 49.757 -17.986 0.427 1.00 81.81 900 ALA A N 1
ATOM 6720 C CA . ALA A 1 900 ? 50.544 -19.176 0.064 1.00 81.81 900 ALA A CA 1
ATOM 6721 C C . ALA A 1 900 ? 51.319 -18.981 -1.270 1.00 81.81 900 ALA A C 1
ATOM 6723 O O . ALA A 1 900 ? 51.302 -17.900 -1.854 1.00 81.81 900 ALA A O 1
ATOM 6724 N N . VAL A 1 901 ? 51.992 -20.022 -1.775 1.00 87.19 901 VAL A N 1
ATOM 6725 C CA . VAL A 1 901 ? 52.623 -20.082 -3.116 1.00 87.19 901 VAL A CA 1
ATOM 6726 C C . VAL A 1 901 ? 52.520 -21.525 -3.628 1.00 87.19 901 VAL A C 1
ATOM 6728 O O . VAL A 1 901 ? 52.531 -22.447 -2.814 1.00 87.19 901 VAL A O 1
ATOM 6731 N N . THR A 1 902 ? 52.414 -21.740 -4.941 1.00 87.88 902 THR A N 1
ATOM 6732 C CA . THR A 1 902 ? 52.397 -23.089 -5.539 1.00 87.88 902 THR A CA 1
ATOM 6733 C C . THR A 1 902 ? 53.800 -23.697 -5.632 1.00 87.88 902 THR A C 1
ATOM 6735 O O . THR A 1 902 ? 54.713 -23.039 -6.138 1.00 87.88 902 THR A O 1
ATOM 6738 N N . ASP A 1 903 ? 53.962 -24.965 -5.256 1.00 83.31 903 ASP A N 1
ATOM 6739 C CA . ASP A 1 903 ? 55.136 -25.768 -5.632 1.00 83.31 903 ASP A CA 1
ATOM 6740 C C . ASP A 1 903 ? 55.023 -26.320 -7.073 1.00 83.31 903 ASP A C 1
ATOM 6742 O O . ASP A 1 903 ? 54.109 -25.945 -7.811 1.00 83.31 903 ASP A O 1
ATOM 6746 N N . GLU A 1 904 ? 55.972 -27.157 -7.513 1.00 80.25 904 GLU A N 1
ATOM 6747 C CA . GLU A 1 904 ? 56.058 -27.618 -8.914 1.00 80.25 904 GLU A CA 1
ATOM 6748 C C . GLU A 1 904 ? 54.843 -28.463 -9.359 1.00 80.25 904 GLU A C 1
ATOM 6750 O O . GLU A 1 904 ? 54.563 -28.556 -10.556 1.00 80.25 904 GLU A O 1
ATOM 6755 N N . GLU A 1 905 ? 54.065 -29.009 -8.413 1.00 80.81 905 GLU A N 1
ATOM 6756 C CA . GLU A 1 905 ? 52.787 -29.696 -8.659 1.00 80.81 905 GLU A CA 1
ATOM 6757 C C . GLU A 1 905 ? 51.541 -28.970 -8.078 1.00 80.81 905 GLU A C 1
ATOM 6759 O O . GLU A 1 905 ? 50.423 -29.223 -8.538 1.00 80.81 905 GLU A O 1
ATOM 6764 N N . GLY A 1 906 ? 51.690 -28.069 -7.090 1.00 81.31 906 GLY A N 1
ATOM 6765 C CA . GLY A 1 906 ? 50.842 -26.876 -6.910 1.00 81.31 906 GLY A CA 1
ATOM 6766 C C . GLY A 1 906 ? 50.294 -26.443 -5.521 1.00 81.31 906 GLY A C 1
ATOM 6767 O O . GLY A 1 906 ? 49.549 -25.466 -5.505 1.00 81.31 906 GLY A O 1
ATOM 6768 N N . LYS A 1 907 ? 50.522 -27.120 -4.381 1.00 88.44 907 LYS A N 1
ATOM 6769 C CA . LYS A 1 907 ? 49.497 -27.231 -3.282 1.00 88.44 907 LYS A CA 1
ATOM 6770 C C . LYS A 1 907 ? 49.493 -26.168 -2.142 1.00 88.44 907 LYS A C 1
ATOM 6772 O O . LYS A 1 907 ? 50.539 -25.630 -1.803 1.00 88.44 907 LYS A O 1
ATOM 6777 N N . TYR A 1 908 ? 48.333 -25.909 -1.490 1.00 87.19 908 TYR A N 1
ATOM 6778 C CA . TYR A 1 908 ? 48.166 -24.936 -0.361 1.00 87.19 908 TYR A CA 1
ATOM 6779 C C . TYR A 1 908 ? 46.946 -25.160 0.602 1.00 87.19 908 TYR A C 1
ATOM 6781 O O . TYR A 1 908 ? 46.132 -26.046 0.351 1.00 87.19 908 TYR A O 1
ATOM 6789 N N . ARG A 1 909 ? 46.809 -24.392 1.722 1.00 84.50 909 ARG A N 1
ATOM 6790 C CA . ARG A 1 909 ? 45.849 -24.611 2.863 1.00 84.50 909 ARG A CA 1
ATOM 6791 C C . ARG A 1 909 ? 45.399 -23.336 3.637 1.00 84.50 909 ARG A C 1
ATOM 6793 O O . ARG A 1 909 ? 46.211 -22.429 3.782 1.00 84.50 909 ARG A O 1
ATOM 6800 N N . ILE A 1 910 ? 44.153 -23.272 4.169 1.00 80.12 910 ILE A N 1
ATOM 6801 C CA . ILE A 1 910 ? 43.526 -22.098 4.863 1.00 80.12 910 ILE A CA 1
ATOM 6802 C C . ILE A 1 910 ? 42.414 -22.477 5.906 1.00 80.12 910 ILE A C 1
ATOM 6804 O O . ILE A 1 910 ? 41.834 -23.558 5.832 1.00 80.12 910 ILE A O 1
ATOM 6808 N N . GLY A 1 911 ? 42.048 -21.587 6.852 1.00 76.50 911 GLY A N 1
ATOM 6809 C CA . GLY A 1 911 ? 40.831 -21.647 7.716 1.00 76.50 911 GLY A CA 1
ATOM 6810 C C . GLY A 1 911 ? 41.081 -21.355 9.217 1.00 76.50 911 GLY A C 1
ATOM 6811 O O . GLY A 1 911 ? 42.249 -21.392 9.609 1.00 76.50 911 GLY A O 1
ATOM 6812 N N . PRO A 1 912 ? 40.057 -21.111 10.081 1.00 65.88 912 PRO A N 1
ATOM 6813 C CA . PRO A 1 912 ? 38.596 -21.210 9.877 1.00 65.88 912 PRO A CA 1
ATOM 6814 C C . PRO A 1 912 ? 37.808 -19.880 9.954 1.00 65.88 912 PRO A C 1
ATOM 6816 O O . PRO A 1 912 ? 38.380 -18.832 10.233 1.00 65.88 912 PRO A O 1
ATOM 6819 N N . VAL A 1 913 ? 36.480 -19.943 9.744 1.00 70.62 913 VAL A N 1
ATOM 6820 C CA . VAL A 1 913 ? 35.532 -18.796 9.673 1.00 70.62 913 VAL A CA 1
ATOM 6821 C C . VAL A 1 913 ? 34.054 -19.223 9.785 1.00 70.62 913 VAL A C 1
ATOM 6823 O O . VAL A 1 913 ? 33.760 -20.415 9.709 1.00 70.62 913 VAL A O 1
ATOM 6826 N N . ARG A 1 914 ? 33.112 -18.255 9.865 1.00 66.44 914 ARG A N 1
ATOM 6827 C CA . ARG A 1 914 ? 31.663 -18.482 9.628 1.00 66.44 914 ARG A CA 1
ATOM 6828 C C . ARG A 1 914 ? 31.432 -19.219 8.295 1.00 66.44 914 ARG A C 1
ATOM 6830 O O . ARG A 1 914 ? 30.687 -20.193 8.262 1.00 66.44 914 ARG A O 1
ATOM 6837 N N . ARG A 1 915 ? 32.095 -18.828 7.197 1.00 70.56 915 ARG A N 1
ATOM 6838 C CA . ARG A 1 915 ? 32.065 -19.579 5.926 1.00 70.56 915 ARG A CA 1
ATOM 6839 C C . ARG A 1 915 ? 33.381 -19.477 5.168 1.00 70.56 915 ARG A C 1
ATOM 6841 O O . ARG A 1 915 ? 33.928 -18.403 4.985 1.00 70.56 915 ARG A O 1
ATOM 6848 N N . LEU A 1 916 ? 33.837 -20.567 4.562 1.00 68.12 916 LEU A N 1
ATOM 6849 C CA . LEU A 1 916 ? 35.040 -20.548 3.709 1.00 68.12 916 LEU A CA 1
ATOM 6850 C C . LEU A 1 916 ? 34.902 -19.737 2.425 1.00 68.12 916 LEU A C 1
ATOM 6852 O O . LEU A 1 916 ? 35.903 -19.408 1.792 1.00 68.12 916 LEU A O 1
ATOM 6856 N N . GLN A 1 917 ? 33.668 -19.422 2.036 1.00 65.75 917 GLN A N 1
ATOM 6857 C CA . GLN A 1 917 ? 33.401 -18.509 0.931 1.00 65.75 917 GLN A CA 1
ATOM 6858 C C . GLN A 1 917 ? 33.722 -17.047 1.292 1.00 65.75 917 GLN A C 1
ATOM 6860 O O . GLN A 1 917 ? 33.742 -16.208 0.392 1.00 65.75 917 GLN A O 1
ATOM 6865 N N . ASP A 1 918 ? 34.019 -16.744 2.564 1.00 71.06 918 ASP A N 1
ATOM 6866 C CA . ASP A 1 918 ? 34.420 -15.416 3.039 1.00 71.06 918 ASP A CA 1
ATOM 6867 C C . ASP A 1 918 ? 35.853 -15.022 2.573 1.00 71.06 918 ASP A C 1
ATOM 6869 O O . ASP A 1 918 ? 36.249 -13.873 2.753 1.00 71.06 918 ASP A O 1
ATOM 6873 N N . PHE A 1 919 ? 36.598 -15.923 1.899 1.00 71.50 919 PHE A N 1
ATOM 6874 C CA . PHE A 1 919 ? 37.915 -15.682 1.265 1.00 71.50 919 PHE A CA 1
ATOM 6875 C C . PHE A 1 919 ? 37.916 -15.941 -0.260 1.00 71.50 919 PHE A C 1
ATOM 6877 O O . PHE A 1 919 ? 37.020 -16.602 -0.794 1.00 71.50 919 PHE A O 1
ATOM 6884 N N . GLU A 1 920 ? 38.926 -15.432 -0.976 1.00 75.00 920 GLU A N 1
ATOM 6885 C CA . GLU A 1 920 ? 39.099 -15.539 -2.444 1.00 75.00 920 GLU A CA 1
ATOM 6886 C C . GLU A 1 920 ? 40.538 -15.895 -2.835 1.00 75.00 920 GLU A C 1
ATOM 6888 O O . GLU A 1 920 ? 41.434 -15.544 -2.084 1.00 75.00 920 GLU A O 1
ATOM 6893 N N . VAL A 1 921 ? 40.792 -16.567 -3.971 1.00 79.12 921 VAL A N 1
ATOM 6894 C CA . VAL A 1 921 ? 42.145 -17.048 -4.335 1.00 79.12 921 VAL A CA 1
ATOM 6895 C C . VAL A 1 921 ? 42.463 -16.877 -5.834 1.00 79.12 921 VAL A C 1
ATOM 6897 O O . VAL A 1 921 ? 41.631 -17.224 -6.669 1.00 79.12 921 VAL A O 1
ATOM 6900 N N . SER A 1 922 ? 43.654 -16.356 -6.177 1.00 83.00 922 SER A N 1
ATOM 6901 C CA . SER A 1 922 ? 44.020 -15.834 -7.520 1.00 83.00 922 SER A CA 1
ATOM 6902 C C . SER A 1 922 ? 45.476 -16.129 -7.975 1.00 83.00 922 SER A C 1
ATOM 6904 O O . SER A 1 922 ? 46.258 -16.634 -7.174 1.00 83.00 922 SER A O 1
ATOM 6906 N N . ALA A 1 923 ? 45.817 -15.850 -9.257 1.00 82.19 923 ALA A N 1
ATOM 6907 C CA . ALA A 1 923 ? 47.090 -16.172 -9.957 1.00 82.19 923 ALA A CA 1
ATOM 6908 C C . ALA A 1 923 ? 47.332 -15.340 -11.259 1.00 82.19 923 ALA A C 1
ATOM 6910 O O . ALA A 1 923 ? 46.394 -14.704 -11.736 1.00 82.19 923 ALA A O 1
ATOM 6911 N N . SER A 1 924 ? 48.539 -15.374 -11.877 1.00 85.81 924 SER A N 1
ATOM 6912 C CA . SER A 1 924 ? 48.880 -14.609 -13.117 1.00 85.81 924 SER A CA 1
ATOM 6913 C C . SER A 1 924 ? 50.189 -15.018 -13.859 1.00 85.81 924 SER A C 1
ATOM 6915 O O . SER A 1 924 ? 51.168 -15.326 -13.180 1.00 85.81 924 SER A O 1
ATOM 6917 N N . LEU A 1 925 ? 50.244 -14.917 -15.209 1.00 83.44 925 LEU A N 1
ATOM 6918 C CA . LEU A 1 925 ? 51.446 -14.948 -16.102 1.00 83.44 925 LEU A CA 1
ATOM 6919 C C . LEU A 1 925 ? 51.086 -14.458 -17.549 1.00 83.44 925 LEU A C 1
ATOM 6921 O O . LEU A 1 925 ? 49.916 -14.515 -17.916 1.00 83.44 925 LEU A O 1
ATOM 6925 N N . GLU A 1 926 ? 52.050 -13.967 -18.355 1.00 76.06 926 GLU A N 1
ATOM 6926 C CA . GLU A 1 926 ? 51.860 -13.353 -19.704 1.00 76.06 926 GLU A CA 1
ATOM 6927 C C . GLU A 1 926 ? 51.663 -14.357 -20.868 1.00 76.06 926 GLU A C 1
ATOM 6929 O O . GLU A 1 926 ? 52.124 -15.495 -20.812 1.00 76.06 926 GLU A O 1
ATOM 6934 N N . GLY A 1 927 ? 51.008 -13.923 -21.961 1.00 71.94 927 GLY A N 1
ATOM 6935 C CA . GLY A 1 927 ? 50.905 -14.644 -23.249 1.00 71.94 927 GLY A CA 1
ATOM 6936 C C . GLY A 1 927 ? 49.908 -15.809 -23.250 1.00 71.94 927 GLY A C 1
ATOM 6937 O O . GLY A 1 927 ? 49.533 -16.326 -24.301 1.00 71.94 927 GLY A O 1
ATOM 6938 N N . TYR A 1 928 ? 49.460 -16.156 -22.051 1.00 79.12 928 TYR A N 1
ATOM 6939 C CA . TYR A 1 928 ? 48.423 -17.100 -21.686 1.00 79.12 928 TYR A CA 1
ATOM 6940 C C . TYR A 1 928 ? 47.416 -16.359 -20.787 1.00 79.12 928 TYR A C 1
ATOM 6942 O O . TYR A 1 928 ? 47.677 -15.260 -20.302 1.00 79.12 928 TYR A O 1
ATOM 6950 N N . GLN A 1 929 ? 46.262 -16.966 -20.534 1.00 77.75 929 GLN A N 1
ATOM 6951 C CA . GLN A 1 929 ? 45.218 -16.431 -19.652 1.00 77.75 929 GLN A CA 1
ATOM 6952 C C . GLN A 1 929 ? 44.968 -17.438 -18.531 1.00 77.75 929 GLN A C 1
ATOM 6954 O O . GLN A 1 929 ? 44.813 -18.603 -18.860 1.00 77.75 929 GLN A O 1
ATOM 6959 N N . PHE A 1 930 ? 44.908 -17.040 -17.255 1.00 81.94 930 PHE A N 1
ATOM 6960 C CA . PHE A 1 930 ? 44.726 -17.976 -16.129 1.00 81.94 930 PHE A CA 1
ATOM 6961 C C . PHE A 1 930 ? 43.321 -17.889 -15.517 1.00 81.94 930 PHE A C 1
ATOM 6963 O O . PHE A 1 930 ? 42.796 -16.790 -15.348 1.00 81.94 930 PHE A O 1
ATOM 6970 N N . GLN A 1 931 ? 42.711 -19.032 -15.185 1.00 78.88 931 GLN A N 1
ATOM 6971 C CA . GLN A 1 931 ? 41.327 -19.117 -14.686 1.00 78.88 931 GLN A CA 1
ATOM 6972 C C . GLN A 1 931 ? 41.192 -20.094 -13.502 1.00 78.88 931 GLN A C 1
ATOM 6974 O O . GLN A 1 931 ? 41.833 -21.140 -13.531 1.00 78.88 931 GLN A O 1
ATOM 6979 N N . PRO A 1 932 ? 40.372 -19.818 -12.470 1.00 69.69 932 PRO A N 1
ATOM 6980 C CA . PRO A 1 932 ? 40.043 -20.794 -11.430 1.00 69.69 932 PRO A CA 1
ATOM 6981 C C . PRO A 1 932 ? 39.080 -21.888 -11.924 1.00 69.69 932 PRO A C 1
ATOM 6983 O O . PRO A 1 932 ? 38.359 -21.721 -12.902 1.00 69.69 932 PRO A O 1
ATOM 6986 N N . THR A 1 933 ? 39.052 -23.013 -11.211 1.00 77.06 933 THR A N 1
ATOM 6987 C CA . THR A 1 933 ? 38.255 -24.218 -11.498 1.00 77.06 933 THR A CA 1
ATOM 6988 C C . THR A 1 933 ? 37.379 -24.605 -10.298 1.00 77.06 933 THR A C 1
ATOM 6990 O O . THR A 1 933 ? 37.525 -24.070 -9.199 1.00 77.06 933 THR A O 1
ATOM 6993 N N . GLU A 1 934 ? 36.478 -25.570 -10.498 1.00 75.50 934 GLU A N 1
ATOM 6994 C CA . GLU A 1 934 ? 35.414 -25.967 -9.559 1.00 75.50 934 GLU A CA 1
ATOM 6995 C C . GLU A 1 934 ? 35.881 -26.366 -8.150 1.00 75.50 934 GLU A C 1
ATOM 6997 O O . GLU A 1 934 ? 35.151 -26.186 -7.174 1.00 75.50 934 GLU A O 1
ATOM 7002 N N . LYS A 1 935 ? 37.088 -26.930 -8.011 1.00 72.31 935 LYS A N 1
ATOM 7003 C CA . LYS A 1 935 ? 37.627 -27.287 -6.693 1.00 72.31 935 LYS A CA 1
ATOM 7004 C C . LYS A 1 935 ? 38.265 -26.050 -6.085 1.00 72.31 935 LYS A C 1
ATOM 7006 O O . LYS A 1 935 ? 39.310 -25.624 -6.569 1.00 72.31 935 LYS A O 1
ATOM 7011 N N . GLN A 1 936 ? 37.633 -25.502 -5.038 1.00 72.38 936 GLN A N 1
ATOM 7012 C CA . GLN A 1 936 ? 38.066 -24.282 -4.348 1.00 72.38 936 GLN A CA 1
ATOM 7013 C C . GLN A 1 936 ? 39.569 -24.357 -4.044 1.00 72.38 936 GLN A C 1
ATOM 7015 O O . GLN A 1 936 ? 39.988 -25.063 -3.134 1.00 72.38 936 GLN A O 1
ATOM 7020 N N . GLY A 1 937 ? 40.360 -23.645 -4.853 1.00 74.00 937 GLY A N 1
ATOM 7021 C CA . GLY A 1 937 ? 41.816 -23.696 -4.833 1.00 74.00 937 GLY A CA 1
ATOM 7022 C C . GLY A 1 937 ? 42.526 -24.271 -6.070 1.00 74.00 937 GLY A C 1
ATOM 7023 O O . GLY A 1 937 ? 43.695 -24.557 -5.907 1.00 74.00 937 GLY A O 1
ATOM 7024 N N . VAL A 1 938 ? 41.922 -24.491 -7.253 1.00 83.31 938 VAL A N 1
ATOM 7025 C CA . VAL A 1 938 ? 42.600 -25.093 -8.448 1.00 83.31 938 VAL A CA 1
ATOM 7026 C C . VAL A 1 938 ? 42.394 -24.273 -9.749 1.00 83.31 938 VAL A C 1
ATOM 7028 O O . VAL A 1 938 ? 41.294 -23.764 -9.903 1.00 83.31 938 VAL A O 1
ATOM 7031 N N . LEU A 1 939 ? 43.379 -24.129 -10.676 1.00 86.75 939 LEU A N 1
ATOM 7032 C CA . LEU A 1 939 ? 43.428 -23.101 -11.780 1.00 86.75 939 LEU A CA 1
ATOM 7033 C C . LEU A 1 939 ? 43.989 -23.598 -13.185 1.00 86.75 939 LEU A C 1
ATOM 7035 O O . LEU A 1 939 ? 44.722 -24.577 -13.132 1.00 86.75 939 LEU A O 1
ATOM 7039 N N . SER A 1 940 ? 43.742 -22.968 -14.382 1.00 84.88 940 SER A N 1
ATOM 7040 C CA . SER A 1 940 ? 44.048 -23.422 -15.816 1.00 84.88 940 SER A CA 1
ATOM 7041 C C . SER A 1 940 ? 44.267 -22.323 -16.954 1.00 84.88 940 SER A C 1
ATOM 7043 O O . SER A 1 940 ? 44.187 -21.154 -16.590 1.00 84.88 940 SER A O 1
ATOM 7045 N N . SER A 1 941 ? 44.552 -22.608 -18.285 1.00 85.69 941 SER A N 1
ATOM 7046 C CA . SER A 1 941 ? 44.956 -21.583 -19.360 1.00 85.69 941 SER A CA 1
ATOM 7047 C C . SER A 1 941 ? 44.703 -21.723 -20.949 1.00 85.69 941 SER A C 1
ATOM 7049 O O . SER A 1 941 ? 44.490 -22.843 -21.405 1.00 85.69 941 SER A O 1
ATOM 7051 N N . VAL A 1 942 ? 44.711 -20.616 -21.805 1.00 82.44 942 VAL A N 1
ATOM 7052 C CA . VAL A 1 942 ? 44.197 -20.467 -23.275 1.00 82.44 942 VAL A CA 1
ATOM 7053 C C . VAL A 1 942 ? 44.947 -19.492 -24.342 1.00 82.44 942 VAL A C 1
ATOM 7055 O O . VAL A 1 942 ? 46.010 -19.000 -23.971 1.00 82.44 942 VAL A O 1
ATOM 7058 N N . ARG A 1 943 ? 44.484 -19.216 -25.641 1.00 82.06 943 ARG A N 1
ATOM 7059 C CA . ARG A 1 943 ? 45.218 -18.612 -26.882 1.00 82.06 943 ARG A CA 1
ATOM 7060 C C . ARG A 1 943 ? 44.424 -17.798 -28.053 1.00 82.06 943 ARG A C 1
ATOM 7062 O O . ARG A 1 943 ? 43.250 -17.540 -27.824 1.00 82.06 943 ARG A O 1
ATOM 7069 N N . LEU A 1 944 ? 44.995 -17.349 -29.252 1.00 82.56 944 LEU A N 1
ATOM 7070 C CA . LEU A 1 944 ? 44.512 -16.273 -30.280 1.00 82.56 944 LEU A CA 1
ATOM 7071 C C . LEU A 1 944 ? 44.772 -16.377 -31.891 1.00 82.56 944 LEU A C 1
ATOM 7073 O O . LEU A 1 944 ? 45.483 -17.291 -32.302 1.00 82.56 944 LEU A O 1
ATOM 7077 N N . SER A 1 945 ? 44.243 -15.448 -32.792 1.00 87.44 945 SER A N 1
ATOM 7078 C CA . SER A 1 945 ? 44.009 -15.457 -34.338 1.00 87.44 945 SER A CA 1
ATOM 7079 C C . SER A 1 945 ? 43.725 -14.074 -35.152 1.00 87.44 945 SER A C 1
ATOM 7081 O O . SER A 1 945 ? 44.089 -13.027 -34.616 1.00 87.44 945 SER A O 1
ATOM 7083 N N . GLN A 1 946 ? 43.145 -13.975 -36.420 1.00 88.69 946 GLN A N 1
ATOM 7084 C CA . GLN A 1 946 ? 42.902 -12.716 -37.302 1.00 88.69 946 GLN A CA 1
ATOM 7085 C C . GLN A 1 946 ? 41.729 -12.675 -38.419 1.00 88.69 946 GLN A C 1
ATOM 7087 O O . GLN A 1 946 ? 41.141 -13.720 -38.669 1.00 88.69 946 GLN A O 1
ATOM 7092 N N . LEU A 1 947 ? 41.389 -11.529 -39.130 1.00 90.94 947 LEU A N 1
ATOM 7093 C CA . LEU A 1 947 ? 40.301 -11.321 -40.206 1.00 90.94 947 LEU A CA 1
ATOM 7094 C C . LEU A 1 947 ? 40.419 -10.068 -41.198 1.00 90.94 947 LEU A C 1
ATOM 7096 O O . LEU A 1 947 ? 41.089 -9.092 -40.861 1.00 90.94 947 LEU A O 1
ATOM 7100 N N . ARG A 1 948 ? 39.728 -10.010 -42.384 1.00 93.38 948 ARG A N 1
ATOM 7101 C CA . ARG A 1 948 ? 39.591 -8.844 -43.351 1.00 93.38 948 ARG A CA 1
ATOM 7102 C C . ARG A 1 948 ? 38.206 -8.650 -44.055 1.00 93.38 948 ARG A C 1
ATOM 7104 O O . ARG A 1 948 ? 37.536 -9.646 -44.297 1.00 93.38 948 ARG A O 1
ATOM 7111 N N . ILE A 1 949 ? 37.811 -7.428 -44.491 1.00 94.25 949 ILE A N 1
ATOM 7112 C CA . ILE A 1 949 ? 36.500 -7.098 -45.156 1.00 94.25 949 ILE A CA 1
ATOM 7113 C C . ILE A 1 949 ? 36.570 -6.002 -46.268 1.00 94.25 949 ILE A C 1
ATOM 7115 O O . ILE A 1 949 ? 37.429 -5.117 -46.215 1.00 94.25 949 ILE A O 1
ATOM 7119 N N . ALA A 1 950 ? 35.623 -6.015 -47.230 1.00 93.69 950 ALA A N 1
ATOM 7120 C CA . ALA A 1 950 ? 35.313 -4.926 -48.186 1.00 93.69 950 ALA A CA 1
ATOM 7121 C C . ALA A 1 950 ? 33.790 -4.607 -48.332 1.00 93.69 950 ALA A C 1
ATOM 7123 O O . ALA A 1 950 ? 32.969 -5.474 -48.051 1.00 93.69 950 ALA A O 1
ATOM 7124 N N . ALA A 1 951 ? 33.393 -3.412 -48.806 1.00 94.25 951 ALA A N 1
ATOM 7125 C CA . ALA A 1 951 ? 31.993 -2.952 -48.927 1.00 94.25 951 ALA A CA 1
ATOM 7126 C C . ALA A 1 951 ? 31.671 -2.176 -50.228 1.00 94.25 951 ALA A C 1
ATOM 7128 O O . ALA A 1 951 ? 32.468 -1.347 -50.676 1.00 94.25 951 ALA A O 1
ATOM 7129 N N . ILE A 1 952 ? 30.486 -2.416 -50.807 1.00 94.06 952 ILE A N 1
ATOM 7130 C CA . ILE A 1 952 ? 30.012 -1.856 -52.089 1.00 94.06 952 ILE A CA 1
ATOM 7131 C C . ILE A 1 952 ? 28.514 -1.494 -52.092 1.00 94.06 952 ILE A C 1
ATOM 7133 O O . ILE A 1 952 ? 27.725 -2.016 -51.308 1.00 94.06 952 ILE A O 1
ATOM 7137 N N . ASP A 1 953 ? 28.136 -0.616 -53.016 1.00 91.12 953 ASP A N 1
ATOM 7138 C CA . ASP A 1 953 ? 26.766 -0.260 -53.389 1.00 91.12 953 ASP A CA 1
ATOM 7139 C C . ASP A 1 953 ? 26.143 -1.375 -54.248 1.00 91.12 953 ASP A C 1
ATOM 7141 O O . ASP A 1 953 ? 26.770 -1.857 -55.194 1.00 91.12 953 ASP A O 1
ATOM 7145 N N . SER A 1 954 ? 24.924 -1.803 -53.918 1.00 90.81 954 SER A N 1
ATOM 7146 C CA . SER A 1 954 ? 24.234 -2.909 -54.593 1.00 90.81 954 SER A CA 1
ATOM 7147 C C . SER A 1 954 ? 23.911 -2.605 -56.060 1.00 90.81 954 SER A C 1
ATOM 7149 O O . SER A 1 954 ? 24.164 -3.437 -56.935 1.00 90.81 954 SER A O 1
ATOM 7151 N N . ASP A 1 955 ? 23.407 -1.407 -56.351 1.00 87.81 955 ASP A N 1
ATOM 7152 C CA . ASP A 1 955 ? 22.789 -1.083 -57.641 1.00 87.81 955 ASP A CA 1
ATOM 7153 C C . ASP A 1 955 ? 23.808 -0.561 -58.657 1.00 87.81 955 ASP A C 1
ATOM 7155 O O . ASP A 1 955 ? 23.718 -0.846 -59.853 1.00 87.81 955 ASP A O 1
ATOM 7159 N N . ASN A 1 956 ? 24.803 0.199 -58.190 1.00 88.19 956 ASN A N 1
ATOM 7160 C CA . ASN A 1 956 ? 25.821 0.825 -59.037 1.00 88.19 956 ASN A CA 1
ATOM 7161 C C . ASN A 1 956 ? 27.259 0.340 -58.778 1.00 88.19 956 ASN A C 1
ATOM 7163 O O . ASN A 1 956 ? 28.175 0.799 -59.465 1.00 88.19 956 ASN A O 1
ATOM 7167 N N . GLN A 1 957 ? 27.461 -0.612 -57.856 1.00 90.94 957 GLN A N 1
ATOM 7168 C CA . GLN A 1 957 ? 28.715 -1.360 -57.648 1.00 90.94 957 GLN A CA 1
ATOM 7169 C C . GLN A 1 957 ? 29.946 -0.497 -57.292 1.00 90.94 957 GLN A C 1
ATOM 7171 O O . GLN A 1 957 ? 31.090 -0.948 -57.399 1.00 90.94 957 GLN A O 1
ATOM 7176 N N . LYS A 1 958 ? 29.742 0.748 -56.841 1.00 91.81 958 LYS A N 1
ATOM 7177 C CA . LYS A 1 958 ? 30.813 1.614 -56.319 1.00 91.81 958 LYS A CA 1
ATOM 7178 C C . LYS A 1 958 ? 31.221 1.186 -54.902 1.00 91.81 958 LYS A C 1
ATOM 7180 O O . LYS A 1 958 ? 30.385 0.668 -54.165 1.00 91.81 958 LYS A O 1
ATOM 7185 N N . PRO A 1 959 ? 32.476 1.421 -54.479 1.00 91.56 959 PRO A N 1
ATOM 7186 C CA . PRO A 1 959 ? 32.889 1.179 -53.099 1.00 91.56 959 PRO A CA 1
ATOM 7187 C C . PRO A 1 959 ? 32.150 2.105 -52.123 1.00 91.56 959 PRO A C 1
ATOM 7189 O O . PRO A 1 959 ? 32.068 3.313 -52.352 1.00 91.56 959 PRO A O 1
ATOM 7192 N N . LEU A 1 960 ? 31.668 1.548 -51.009 1.00 91.50 960 LEU A N 1
ATOM 7193 C CA . LEU A 1 960 ? 31.088 2.318 -49.907 1.00 91.50 960 LEU A CA 1
ATOM 7194 C C . LEU A 1 960 ? 32.157 2.568 -48.835 1.00 91.50 960 LEU A C 1
ATOM 7196 O O . LEU A 1 960 ? 32.473 1.697 -48.019 1.00 91.50 960 LEU A O 1
ATOM 7200 N N . GLY A 1 961 ? 32.727 3.773 -48.853 1.00 87.94 961 GLY A N 1
ATOM 7201 C CA . GLY A 1 961 ? 33.574 4.271 -47.769 1.00 87.94 961 GLY A CA 1
ATOM 7202 C C . GLY A 1 961 ? 32.760 4.748 -46.566 1.00 87.94 961 GLY A C 1
ATOM 7203 O O . GLY A 1 961 ? 31.566 5.019 -46.688 1.00 87.94 961 GLY A O 1
ATOM 7204 N N . ALA A 1 962 ? 33.412 4.855 -45.405 1.00 86.50 962 ALA A N 1
ATOM 7205 C CA . ALA A 1 962 ? 32.791 5.235 -44.130 1.00 86.50 962 ALA A CA 1
ATOM 7206 C C . ALA A 1 962 ? 31.641 4.313 -43.654 1.00 86.50 962 ALA A C 1
ATOM 7208 O O . ALA A 1 962 ? 30.856 4.696 -42.786 1.00 86.50 962 ALA A O 1
ATOM 7209 N N . VAL A 1 963 ? 31.561 3.076 -44.164 1.00 90.56 963 VAL A N 1
ATOM 7210 C CA . VAL A 1 963 ? 30.698 2.029 -43.595 1.00 90.56 963 VAL A CA 1
ATOM 7211 C C . VAL A 1 963 ? 31.290 1.635 -42.253 1.00 90.56 963 VAL A C 1
ATOM 7213 O O . VAL A 1 963 ? 32.400 1.107 -42.187 1.00 90.56 963 VAL A O 1
ATOM 7216 N N . LEU A 1 964 ? 30.557 1.891 -41.178 1.00 88.81 964 LEU A N 1
ATOM 7217 C CA . LEU A 1 964 ? 30.905 1.452 -39.838 1.00 88.81 964 LEU A CA 1
ATOM 7218 C C . LEU A 1 964 ? 30.724 -0.066 -39.753 1.00 88.81 964 LEU A C 1
ATOM 7220 O O . LEU A 1 964 ? 29.620 -0.578 -39.916 1.00 88.81 964 LEU A O 1
ATOM 7224 N N . VAL A 1 965 ? 31.812 -0.783 -39.489 1.00 89.62 965 VAL A N 1
ATOM 7225 C CA . VAL A 1 965 ? 31.837 -2.237 -39.335 1.00 89.62 965 VAL A CA 1
ATOM 7226 C C . VAL A 1 965 ? 32.093 -2.560 -37.867 1.00 89.62 965 VAL A C 1
ATOM 7228 O O . VAL A 1 965 ? 33.201 -2.374 -37.356 1.00 89.62 965 VAL A O 1
ATOM 7231 N N . SER A 1 966 ? 31.058 -3.053 -37.188 1.00 86.69 966 SER A N 1
ATOM 7232 C CA . SER A 1 966 ? 31.187 -3.664 -35.865 1.00 86.69 966 SER A CA 1
ATOM 7233 C C . SER A 1 966 ? 31.505 -5.145 -36.019 1.00 86.69 966 SER A C 1
ATOM 7235 O O . SER A 1 966 ? 30.811 -5.852 -36.749 1.00 86.69 966 SER A O 1
ATOM 7237 N N . LEU A 1 967 ? 32.542 -5.617 -35.332 1.00 87.38 967 LEU A N 1
ATOM 7238 C CA . LEU A 1 967 ? 32.899 -7.026 -35.210 1.00 87.38 967 LEU A CA 1
ATOM 7239 C C . LEU A 1 967 ? 32.847 -7.420 -33.732 1.00 87.38 967 LEU A C 1
ATOM 7241 O O . LEU A 1 967 ? 33.524 -6.809 -32.903 1.00 87.38 967 LEU A O 1
ATOM 7245 N N . SER A 1 968 ? 32.086 -8.462 -33.398 1.00 82.88 968 SER A N 1
ATOM 7246 C CA . SER A 1 968 ? 31.953 -8.974 -32.029 1.00 82.88 968 SER A CA 1
ATOM 7247 C C . SER A 1 968 ? 32.004 -10.501 -31.985 1.00 82.88 968 SER A C 1
ATOM 7249 O O . SER A 1 968 ? 31.401 -11.174 -32.815 1.00 82.88 968 SER A O 1
ATOM 7251 N N . GLY A 1 969 ? 32.736 -11.075 -31.032 1.00 74.69 969 GLY A N 1
ATOM 7252 C CA . GLY A 1 969 ? 32.822 -12.529 -30.888 1.00 74.69 969 GLY A CA 1
ATOM 7253 C C . GLY A 1 969 ? 33.974 -12.992 -30.011 1.00 74.69 969 GLY A C 1
ATOM 7254 O O . GLY A 1 969 ? 35.000 -12.324 -29.915 1.00 74.69 969 GLY A O 1
ATOM 7255 N N . SER A 1 970 ? 33.806 -14.145 -29.362 1.00 70.06 970 SER A N 1
ATOM 7256 C CA . SER A 1 970 ? 34.874 -14.844 -28.623 1.00 70.06 970 SER A CA 1
ATOM 7257 C C . SER A 1 970 ? 35.678 -13.946 -27.653 1.00 70.06 970 SER A C 1
ATOM 7259 O O . SER A 1 970 ? 36.895 -14.052 -27.543 1.00 70.06 970 SER A O 1
ATOM 7261 N N . GLY A 1 971 ? 34.997 -13.017 -26.968 1.00 66.94 971 GLY A N 1
ATOM 7262 C CA . GLY A 1 971 ? 35.600 -12.052 -26.033 1.00 66.94 971 GLY A CA 1
ATOM 7263 C C . GLY A 1 971 ? 36.231 -10.801 -26.667 1.00 66.94 971 GLY A C 1
ATOM 7264 O O . GLY A 1 971 ? 36.610 -9.886 -25.943 1.00 66.94 971 GLY A O 1
ATOM 7265 N N . TYR A 1 972 ? 36.308 -10.719 -27.996 1.00 74.75 972 TYR A N 1
ATOM 7266 C CA . TYR A 1 972 ? 36.841 -9.581 -28.749 1.00 74.75 972 TYR A CA 1
ATOM 7267 C C . TYR A 1 972 ? 35.712 -8.746 -29.364 1.00 74.75 972 TYR A C 1
ATOM 7269 O O . TYR A 1 972 ? 34.753 -9.291 -29.919 1.00 74.75 972 TYR A O 1
ATOM 7277 N N . ARG A 1 973 ? 35.841 -7.416 -29.307 1.00 75.44 973 ARG A N 1
ATOM 7278 C CA . ARG A 1 973 ? 34.910 -6.451 -29.910 1.00 75.44 973 ARG A CA 1
ATOM 7279 C C . ARG A 1 973 ? 35.670 -5.261 -30.486 1.00 75.44 973 ARG A C 1
ATOM 7281 O O . ARG A 1 973 ? 36.603 -4.775 -29.854 1.00 75.44 973 ARG A O 1
ATOM 7288 N N . SER A 1 974 ? 35.282 -4.793 -31.670 1.00 82.44 974 SER A N 1
ATOM 7289 C CA . SER A 1 974 ? 35.892 -3.625 -32.314 1.00 82.44 974 SER A CA 1
ATOM 7290 C C . SER A 1 974 ? 34.945 -3.001 -33.345 1.00 82.44 974 SER A C 1
ATOM 7292 O O . SER A 1 974 ? 34.329 -3.719 -34.131 1.00 82.44 974 SER A O 1
ATOM 7294 N N . ASN A 1 975 ? 34.849 -1.669 -33.342 1.00 82.31 975 ASN A N 1
ATOM 7295 C CA . ASN A 1 975 ? 33.992 -0.874 -34.223 1.00 82.31 975 ASN A CA 1
ATOM 7296 C C . ASN A 1 975 ? 34.879 0.114 -34.992 1.00 82.31 975 ASN A C 1
ATOM 7298 O O . ASN A 1 975 ? 35.386 1.057 -34.390 1.00 82.31 975 ASN A O 1
ATOM 7302 N N . ASN A 1 976 ? 35.083 -0.074 -36.299 1.00 85.12 976 ASN A N 1
ATOM 7303 C CA . ASN A 1 976 ? 35.835 0.887 -37.123 1.00 85.12 976 ASN A CA 1
ATOM 7304 C C . ASN A 1 976 ? 35.206 1.004 -38.518 1.00 85.12 976 ASN A C 1
ATOM 7306 O O . ASN A 1 976 ? 34.410 0.158 -38.919 1.00 85.12 976 ASN A O 1
ATOM 7310 N N . MET A 1 977 ? 35.557 2.050 -39.261 1.00 86.31 977 MET A N 1
ATOM 7311 C CA . MET A 1 977 ? 34.987 2.317 -40.585 1.00 86.31 977 MET A CA 1
ATOM 7312 C C . MET A 1 977 ? 35.804 1.711 -41.728 1.00 86.31 977 MET A C 1
ATOM 7314 O O . MET A 1 977 ? 37.009 1.487 -41.599 1.00 86.31 977 MET A O 1
ATOM 7318 N N . THR A 1 978 ? 35.155 1.504 -42.874 1.00 90.62 978 THR A N 1
ATOM 7319 C CA . THR A 1 978 ? 35.835 1.268 -44.150 1.00 90.62 978 THR A CA 1
ATOM 7320 C C . THR A 1 978 ? 36.562 2.516 -44.655 1.00 90.62 978 THR A C 1
ATOM 7322 O O . THR A 1 978 ? 36.070 3.639 -44.519 1.00 90.62 978 THR A O 1
ATOM 7325 N N . ASP A 1 979 ? 37.723 2.313 -45.286 1.00 89.94 979 ASP A N 1
ATOM 7326 C CA . ASP A 1 979 ? 38.457 3.370 -45.995 1.00 89.94 979 ASP A CA 1
ATOM 7327 C C . ASP A 1 979 ? 37.670 3.924 -47.204 1.00 89.94 979 ASP A C 1
ATOM 7329 O O . ASP A 1 979 ? 36.604 3.426 -47.565 1.00 89.94 979 ASP A O 1
ATOM 7333 N N . SER A 1 980 ? 38.203 4.939 -47.889 1.00 88.50 980 SER A N 1
ATOM 7334 C CA . SER A 1 980 ? 37.574 5.518 -49.091 1.00 88.50 980 SER A CA 1
ATOM 7335 C C . SER A 1 980 ? 37.470 4.561 -50.294 1.00 88.50 980 SER A C 1
ATOM 7337 O O . SER A 1 980 ? 36.811 4.894 -51.277 1.00 88.50 980 SER A O 1
ATOM 7339 N N . ASN A 1 981 ? 38.070 3.366 -50.217 1.00 90.19 981 ASN A N 1
ATOM 7340 C CA . ASN A 1 981 ? 37.932 2.272 -51.184 1.00 90.19 981 ASN A CA 1
ATOM 7341 C C . ASN A 1 981 ? 37.013 1.145 -50.667 1.00 90.19 981 ASN A C 1
ATOM 7343 O O . ASN A 1 981 ? 36.925 0.087 -51.297 1.00 90.19 981 ASN A O 1
ATOM 7347 N N . GLY A 1 982 ? 36.359 1.349 -49.521 1.00 89.50 982 GLY A N 1
ATOM 7348 C CA . GLY A 1 982 ? 35.433 0.418 -48.894 1.00 89.50 982 GLY A CA 1
ATOM 7349 C C . GLY A 1 982 ? 36.076 -0.726 -48.101 1.00 89.50 982 GLY A C 1
ATOM 7350 O O . GLY A 1 982 ? 35.462 -1.780 -48.037 1.00 89.50 982 GLY A O 1
ATOM 7351 N N . ARG A 1 983 ? 37.283 -0.605 -47.520 1.00 92.44 983 ARG A N 1
ATOM 7352 C CA . ARG A 1 983 ? 38.045 -1.748 -46.939 1.00 92.44 983 ARG A CA 1
ATOM 7353 C C . ARG A 1 983 ? 38.465 -1.588 -45.468 1.00 92.44 983 ARG A C 1
ATOM 7355 O O . ARG A 1 983 ? 38.680 -0.472 -45.007 1.00 92.44 983 ARG A O 1
ATOM 7362 N N . ILE A 1 984 ? 38.622 -2.713 -44.749 1.00 93.31 984 ILE A N 1
ATOM 7363 C CA . ILE A 1 984 ? 39.023 -2.794 -43.318 1.00 93.31 984 ILE A CA 1
ATOM 7364 C C . ILE A 1 984 ? 39.678 -4.159 -42.957 1.00 93.31 984 ILE A C 1
ATOM 7366 O O . ILE A 1 984 ? 39.412 -5.170 -43.608 1.00 93.31 984 ILE A O 1
ATOM 7370 N N . ASN A 1 985 ? 40.536 -4.216 -41.920 1.00 91.44 985 ASN A N 1
ATOM 7371 C CA . ASN A 1 985 ? 41.189 -5.441 -41.405 1.00 91.44 985 ASN A CA 1
ATOM 7372 C C . ASN A 1 985 ? 41.166 -5.513 -39.858 1.00 91.44 985 ASN A C 1
ATOM 7374 O O . ASN A 1 985 ? 41.215 -4.470 -39.211 1.00 91.44 985 ASN A O 1
ATOM 7378 N N . PHE A 1 986 ? 41.186 -6.721 -39.272 1.00 89.31 986 PHE A N 1
ATOM 7379 C CA . PHE A 1 986 ? 41.200 -6.977 -37.817 1.00 89.31 986 PHE A CA 1
ATOM 7380 C C . PHE A 1 986 ? 42.258 -8.032 -37.419 1.00 89.31 986 PHE A C 1
ATOM 7382 O O . PHE A 1 986 ? 42.509 -8.986 -38.157 1.00 89.31 986 PHE A O 1
ATOM 7389 N N . ILE A 1 987 ? 42.863 -7.896 -36.231 1.00 84.69 987 ILE A N 1
ATOM 7390 C CA . ILE A 1 987 ? 43.923 -8.788 -35.711 1.00 84.69 987 ILE A CA 1
ATOM 7391 C C . ILE A 1 987 ? 43.750 -9.080 -34.207 1.00 84.69 987 ILE A C 1
ATOM 7393 O O . ILE A 1 987 ? 43.194 -8.256 -33.483 1.00 84.69 987 ILE A O 1
ATOM 7397 N N . GLY A 1 988 ? 44.264 -10.224 -33.732 1.00 79.88 988 GLY A N 1
ATOM 7398 C CA . GLY A 1 988 ? 44.311 -10.591 -32.302 1.00 79.88 988 GLY A CA 1
ATOM 7399 C C . GLY A 1 988 ? 43.097 -11.374 -31.773 1.00 79.88 988 GLY A C 1
ATOM 7400 O O . GLY A 1 988 ? 42.821 -11.341 -30.580 1.00 79.88 988 GLY A O 1
ATOM 7401 N N . LEU A 1 989 ? 42.360 -12.057 -32.650 1.00 85.50 989 LEU A N 1
ATOM 7402 C CA . LEU A 1 989 ? 41.045 -12.666 -32.407 1.00 85.50 989 LEU A CA 1
ATOM 7403 C C . LEU A 1 989 ? 41.131 -14.039 -31.719 1.00 85.50 989 LEU A C 1
ATOM 7405 O O . LEU A 1 989 ? 41.747 -14.938 -32.271 1.00 85.50 989 LEU A O 1
ATOM 7409 N N . ALA A 1 990 ? 40.500 -14.280 -30.571 1.00 82.00 990 ALA A N 1
ATOM 7410 C CA . ALA A 1 990 ? 40.447 -15.637 -30.002 1.00 82.00 990 ALA A CA 1
ATOM 7411 C C . ALA A 1 990 ? 39.834 -16.662 -30.994 1.00 82.00 990 ALA A C 1
ATOM 7413 O O . ALA A 1 990 ? 38.996 -16.281 -31.811 1.00 82.00 990 ALA A O 1
ATOM 7414 N N . PRO A 1 991 ? 40.225 -17.953 -30.969 1.00 82.25 991 PRO A N 1
ATOM 7415 C CA . PRO A 1 991 ? 39.586 -18.968 -31.805 1.00 82.25 991 PRO A CA 1
ATOM 7416 C C . PRO A 1 991 ? 38.107 -19.104 -31.424 1.00 82.25 991 PRO A C 1
ATOM 7418 O O . PRO A 1 991 ? 37.793 -19.303 -30.250 1.00 82.25 991 PRO A O 1
ATOM 7421 N N . GLY A 1 992 ? 37.198 -19.028 -32.396 1.00 83.50 992 GLY A N 1
ATOM 7422 C CA . GLY A 1 992 ? 35.766 -19.168 -32.147 1.00 83.50 992 GLY A CA 1
ATOM 7423 C C . GLY A 1 992 ? 34.871 -18.466 -33.167 1.00 83.50 992 GLY A C 1
ATOM 7424 O O . GLY A 1 992 ? 35.243 -18.242 -34.320 1.00 83.50 992 GLY A O 1
ATOM 7425 N N . GLN A 1 993 ? 33.647 -18.164 -32.735 1.00 84.56 993 GLN A N 1
ATOM 7426 C CA . GLN A 1 993 ? 32.625 -17.525 -33.563 1.00 84.56 993 GLN A CA 1
ATOM 7427 C C . GLN A 1 993 ? 32.616 -16.006 -33.382 1.00 84.56 993 GLN A C 1
ATOM 7429 O O . GLN A 1 993 ? 32.857 -15.485 -32.287 1.00 84.56 993 GLN A O 1
ATOM 7434 N N . TYR A 1 994 ? 32.307 -15.329 -34.481 1.00 86.19 994 TYR A N 1
ATOM 7435 C CA . TYR A 1 994 ? 32.243 -13.887 -34.645 1.00 86.19 994 TYR A CA 1
ATOM 7436 C C . TYR A 1 994 ? 30.988 -13.495 -35.422 1.00 86.19 994 TYR A C 1
ATOM 7438 O O . TYR A 1 994 ? 30.437 -14.276 -36.192 1.00 86.19 994 TYR A O 1
ATOM 7446 N N . PHE A 1 995 ? 30.542 -12.264 -35.220 1.00 84.69 995 PHE A N 1
ATOM 7447 C CA . PHE A 1 995 ? 29.423 -11.653 -35.916 1.00 84.69 995 PHE A CA 1
ATOM 7448 C C . PHE A 1 995 ? 29.808 -10.238 -36.320 1.00 84.69 995 PHE A C 1
ATOM 7450 O O . PHE A 1 995 ? 30.447 -9.508 -35.554 1.00 84.69 995 PHE A O 1
ATOM 7457 N N . LEU A 1 996 ? 29.421 -9.872 -37.534 1.00 88.19 996 LEU A N 1
ATOM 7458 C CA . LEU A 1 996 ? 29.732 -8.601 -38.159 1.00 88.19 996 LEU A CA 1
ATOM 7459 C C . LEU A 1 996 ? 28.443 -7.858 -38.510 1.00 88.19 996 LEU A C 1
ATOM 7461 O O . LEU A 1 996 ? 27.547 -8.432 -39.128 1.00 88.19 996 LEU A O 1
ATOM 7465 N N . GLN A 1 997 ? 28.371 -6.582 -38.137 1.00 87.62 997 GLN A N 1
ATOM 7466 C CA . GLN A 1 997 ? 27.246 -5.686 -38.405 1.00 87.62 997 GLN A CA 1
ATOM 7467 C C . GLN A 1 997 ? 27.753 -4.449 -39.169 1.00 87.62 997 GLN A C 1
ATOM 7469 O O . GLN A 1 997 ? 28.536 -3.673 -38.607 1.00 87.62 997 GLN A O 1
ATOM 7474 N N . PRO A 1 998 ? 27.358 -4.265 -40.442 1.00 90.50 998 PRO A N 1
ATOM 7475 C CA . PRO A 1 998 ? 27.712 -3.100 -41.245 1.00 90.50 998 PRO A CA 1
ATOM 7476 C C . PRO A 1 998 ? 26.621 -2.018 -41.190 1.00 90.50 998 PRO A C 1
ATOM 7478 O O . PRO A 1 998 ? 25.430 -2.311 -41.285 1.00 90.50 998 PRO A O 1
ATOM 7481 N N . ILE A 1 999 ? 27.023 -0.755 -41.045 1.00 87.44 999 ILE A N 1
ATOM 7482 C CA . ILE A 1 999 ? 26.120 0.391 -40.874 1.00 87.44 999 ILE A CA 1
ATOM 7483 C C . ILE A 1 999 ? 26.615 1.584 -41.702 1.00 87.44 999 ILE A C 1
ATOM 7485 O O . ILE A 1 999 ? 27.780 1.967 -41.616 1.00 87.44 999 ILE A O 1
ATOM 7489 N N . LEU A 1 1000 ? 25.723 2.220 -42.464 1.00 87.88 1000 LEU A N 1
ATOM 7490 C CA . LEU A 1 1000 ? 25.982 3.473 -43.178 1.00 87.88 1000 LEU A CA 1
ATOM 7491 C C . LEU A 1 1000 ? 24.676 4.278 -43.277 1.00 87.88 1000 LEU A C 1
ATOM 7493 O O . LEU A 1 1000 ? 23.638 3.711 -43.605 1.00 87.88 1000 LEU A O 1
ATOM 7497 N N . ARG A 1 1001 ? 24.714 5.593 -43.012 1.00 85.69 1001 ARG A N 1
ATOM 7498 C CA . ARG A 1 1001 ? 23.525 6.465 -43.132 1.00 85.69 1001 ARG A CA 1
ATOM 7499 C C . ARG A 1 1001 ? 22.947 6.367 -44.543 1.00 85.69 1001 ARG A C 1
ATOM 7501 O O . ARG A 1 1001 ? 23.717 6.357 -45.498 1.00 85.69 1001 ARG A O 1
ATOM 7508 N N . GLU A 1 1002 ? 21.622 6.338 -44.663 1.00 86.50 1002 GLU A N 1
ATOM 7509 C CA . GLU A 1 1002 ? 20.866 6.148 -45.921 1.00 86.50 1002 GLU A CA 1
ATOM 7510 C C . GLU A 1 1002 ? 20.961 4.762 -46.591 1.00 86.50 1002 GLU A C 1
ATOM 7512 O O . GLU A 1 1002 ? 20.187 4.504 -47.515 1.00 86.50 1002 GLU A O 1
ATOM 7517 N N . TYR A 1 1003 ? 21.820 3.846 -46.122 1.00 90.00 1003 TYR A N 1
ATOM 7518 C CA . TYR A 1 1003 ? 21.977 2.501 -46.694 1.00 90.00 1003 TYR A CA 1
ATOM 7519 C C . TYR A 1 1003 ? 21.590 1.394 -45.709 1.00 90.00 1003 TYR A C 1
ATOM 7521 O O . TYR A 1 1003 ? 21.899 1.442 -44.519 1.00 90.00 1003 TYR A O 1
ATOM 7529 N N . ARG A 1 1004 ? 20.954 0.348 -46.233 1.00 88.75 1004 ARG A N 1
ATOM 7530 C CA . ARG A 1 1004 ? 20.662 -0.904 -45.536 1.00 88.75 1004 ARG A CA 1
ATOM 7531 C C . ARG A 1 1004 ? 21.513 -2.015 -46.133 1.00 88.75 1004 ARG A C 1
ATOM 7533 O O . ARG A 1 1004 ? 21.630 -2.119 -47.349 1.00 88.75 1004 ARG A O 1
ATOM 7540 N N . PHE A 1 1005 ? 22.068 -2.864 -45.283 1.00 89.75 1005 PHE A N 1
ATOM 7541 C CA . PHE A 1 1005 ? 22.734 -4.097 -45.689 1.00 89.75 1005 PHE A CA 1
ATOM 7542 C C . PHE A 1 1005 ? 21.807 -5.269 -45.370 1.00 89.75 1005 PHE A C 1
ATOM 7544 O O . PHE A 1 1005 ? 21.220 -5.298 -44.288 1.00 89.75 1005 PHE A O 1
ATOM 7551 N N . GLU A 1 1006 ? 21.659 -6.217 -46.296 1.00 81.62 1006 GLU A N 1
ATOM 7552 C CA . GLU A 1 1006 ? 20.841 -7.416 -46.092 1.00 81.62 1006 GLU A CA 1
ATOM 7553 C C . GLU A 1 1006 ? 21.695 -8.682 -46.341 1.00 81.62 1006 GLU A C 1
ATOM 7555 O O . GLU A 1 1006 ? 22.235 -8.845 -47.438 1.00 81.62 1006 GLU A O 1
ATOM 7560 N N . PRO A 1 1007 ? 21.866 -9.574 -45.341 1.00 82.56 1007 PRO A N 1
ATOM 7561 C CA . PRO A 1 1007 ? 21.371 -9.453 -43.968 1.00 82.56 1007 PRO A CA 1
ATOM 7562 C C . PRO A 1 1007 ? 22.042 -8.297 -43.205 1.00 82.56 1007 PRO A C 1
ATOM 7564 O O . PRO A 1 1007 ? 23.208 -7.978 -43.436 1.00 82.56 1007 PRO A O 1
ATOM 7567 N N . SER A 1 1008 ? 21.321 -7.726 -42.237 1.00 77.19 1008 SER A N 1
ATOM 7568 C CA . SER A 1 1008 ? 21.831 -6.694 -41.319 1.00 77.19 1008 SER A CA 1
ATOM 7569 C C . SER A 1 1008 ? 22.987 -7.189 -40.439 1.00 77.19 1008 SER A C 1
ATOM 7571 O O . SER A 1 1008 ? 23.677 -6.393 -39.802 1.00 77.19 1008 SER A O 1
ATOM 7573 N N . MET A 1 1009 ? 23.219 -8.506 -40.409 1.00 81.06 1009 MET A N 1
ATOM 7574 C CA . MET A 1 1009 ? 24.242 -9.151 -39.603 1.00 81.06 1009 MET A CA 1
ATOM 7575 C C . MET A 1 1009 ? 24.763 -10.445 -40.232 1.00 81.06 1009 MET A C 1
ATOM 7577 O O . MET A 1 1009 ? 23.994 -11.254 -40.750 1.00 81.06 1009 MET A O 1
ATOM 7581 N N . ILE A 1 1010 ? 26.077 -10.662 -40.147 1.00 87.88 1010 ILE A N 1
ATOM 7582 C CA . ILE A 1 1010 ? 26.785 -11.749 -40.832 1.00 87.88 1010 ILE A CA 1
ATOM 7583 C C . ILE A 1 1010 ? 27.623 -12.557 -39.820 1.00 87.88 1010 ILE A C 1
ATOM 7585 O O . ILE A 1 1010 ? 28.523 -11.987 -39.200 1.00 87.88 1010 ILE A O 1
ATOM 7589 N N . PRO A 1 1011 ? 27.373 -13.868 -39.630 1.00 85.44 1011 PRO A N 1
ATOM 7590 C CA . PRO A 1 1011 ? 28.223 -14.735 -38.811 1.00 85.44 1011 PRO A CA 1
ATOM 7591 C C . PRO A 1 1011 ? 29.518 -15.126 -39.548 1.00 85.44 1011 PRO A C 1
ATOM 7593 O O . PRO A 1 1011 ? 29.512 -15.348 -40.758 1.00 85.44 1011 PRO A O 1
ATOM 7596 N N . ILE A 1 1012 ? 30.627 -15.237 -38.812 1.00 87.44 1012 ILE A N 1
ATOM 7597 C CA . ILE A 1 1012 ? 31.981 -15.542 -39.310 1.00 87.44 1012 ILE A CA 1
ATOM 7598 C C . ILE A 1 1012 ? 32.684 -16.476 -38.308 1.00 87.44 1012 ILE A C 1
ATOM 7600 O O . ILE A 1 1012 ? 32.632 -16.239 -37.104 1.00 87.44 1012 ILE A O 1
ATOM 7604 N N . THR A 1 1013 ? 33.390 -17.510 -38.774 1.00 87.88 1013 THR A N 1
ATOM 7605 C CA . THR A 1 1013 ? 34.159 -18.426 -37.907 1.00 87.88 1013 THR A CA 1
ATOM 7606 C C . THR A 1 1013 ? 35.661 -18.204 -38.074 1.00 87.88 1013 THR A C 1
ATOM 7608 O O . THR A 1 1013 ? 36.160 -18.262 -39.193 1.00 87.88 1013 THR A O 1
ATOM 7611 N N . ILE A 1 1014 ? 36.396 -18.020 -36.974 1.00 88.12 1014 ILE A N 1
ATOM 7612 C CA . ILE A 1 1014 ? 37.853 -17.807 -36.966 1.00 88.12 1014 ILE A CA 1
ATOM 7613 C C . ILE A 1 1014 ? 38.536 -18.961 -36.217 1.00 88.12 1014 ILE A C 1
ATOM 7615 O O . ILE A 1 1014 ? 38.210 -19.227 -35.059 1.00 88.12 1014 ILE A O 1
ATOM 7619 N N . LYS A 1 1015 ? 39.492 -19.653 -36.851 1.00 85.06 1015 LYS A N 1
ATOM 7620 C CA . LYS A 1 1015 ? 40.269 -20.744 -36.226 1.00 85.06 1015 LYS A CA 1
ATOM 7621 C C . LYS A 1 1015 ? 41.616 -20.239 -35.700 1.00 85.06 1015 LYS A C 1
ATOM 7623 O O . LYS A 1 1015 ? 42.108 -19.197 -36.127 1.00 85.06 1015 LYS A O 1
ATOM 7628 N N . GLU A 1 1016 ? 42.223 -21.006 -34.793 1.00 81.94 1016 GLU A N 1
ATOM 7629 C CA . GLU A 1 1016 ? 43.472 -20.644 -34.109 1.00 81.94 1016 GLU A CA 1
ATOM 7630 C C . GLU A 1 1016 ? 44.623 -20.356 -35.091 1.00 81.94 1016 GLU A C 1
ATOM 7632 O O . GLU A 1 1016 ? 45.175 -21.262 -35.714 1.00 81.94 1016 GLU A O 1
ATOM 7637 N N . GLY A 1 1017 ? 44.984 -19.074 -35.216 1.00 81.19 1017 GLY A N 1
ATOM 7638 C CA . GLY A 1 1017 ? 46.045 -18.591 -36.110 1.00 81.19 1017 GLY A CA 1
ATOM 7639 C C . GLY A 1 1017 ? 45.651 -18.325 -37.575 1.00 81.19 1017 GLY A C 1
ATOM 7640 O O . GLY A 1 1017 ? 46.544 -18.121 -38.396 1.00 81.19 1017 GLY A O 1
ATOM 7641 N N . GLU A 1 1018 ? 44.362 -18.321 -37.925 1.00 84.69 1018 GLU A N 1
ATOM 7642 C CA . GLU A 1 1018 ? 43.869 -18.180 -39.311 1.00 84.69 1018 GLU A CA 1
ATOM 7643 C C . GLU A 1 1018 ? 43.631 -16.714 -39.764 1.00 84.69 1018 GLU A C 1
ATOM 7645 O O . GLU A 1 1018 ? 43.709 -15.785 -38.955 1.00 84.69 1018 GLU A O 1
ATOM 7650 N N . VAL A 1 1019 ? 43.362 -16.503 -41.067 1.00 88.62 1019 VAL A N 1
ATOM 7651 C CA . VAL A 1 1019 ? 43.093 -15.197 -41.714 1.00 88.62 1019 VAL A CA 1
ATOM 7652 C C . VAL A 1 1019 ? 41.968 -15.325 -42.760 1.00 88.62 1019 VAL A C 1
ATOM 7654 O O . VAL A 1 1019 ? 42.163 -15.971 -43.787 1.00 88.62 1019 VAL A O 1
ATOM 7657 N N . GLU A 1 1020 ? 40.837 -14.649 -42.538 1.00 87.94 1020 GLU A N 1
ATOM 7658 C CA . GLU A 1 1020 ? 39.584 -14.790 -43.320 1.00 87.94 1020 GLU A CA 1
ATOM 7659 C C . GLU A 1 1020 ? 39.229 -13.521 -44.153 1.00 87.94 1020 GLU A C 1
ATOM 7661 O O . GLU A 1 1020 ? 39.826 -12.461 -43.932 1.00 87.94 1020 GLU A O 1
ATOM 7666 N N . GLN A 1 1021 ? 38.288 -13.591 -45.119 1.00 90.75 1021 GLN A N 1
ATOM 7667 C CA . GLN A 1 1021 ? 37.862 -12.462 -45.989 1.00 90.75 1021 GLN A CA 1
ATOM 7668 C C . GLN A 1 1021 ? 36.335 -12.400 -46.250 1.00 90.75 1021 GLN A C 1
ATOM 7670 O O . GLN A 1 1021 ? 35.710 -13.439 -46.439 1.00 90.75 1021 GLN A O 1
ATOM 7675 N N . LEU A 1 1022 ? 35.746 -11.193 -46.343 1.00 92.12 1022 LEU A N 1
ATOM 7676 C CA . LEU A 1 1022 ? 34.302 -10.961 -46.592 1.00 92.12 1022 LEU A CA 1
ATOM 7677 C C . LEU A 1 1022 ? 34.018 -9.736 -47.501 1.00 92.12 1022 LEU A C 1
ATOM 7679 O O . LEU A 1 1022 ? 34.809 -8.793 -47.537 1.00 92.12 1022 LEU A O 1
ATOM 7683 N N . VAL A 1 1023 ? 32.864 -9.724 -48.187 1.00 92.31 1023 VAL A N 1
ATOM 7684 C CA . VAL A 1 1023 ? 32.320 -8.580 -48.956 1.00 92.31 1023 VAL A CA 1
ATOM 7685 C C . VAL A 1 1023 ? 30.904 -8.227 -48.472 1.00 92.31 1023 VAL A C 1
ATOM 7687 O O . VAL A 1 1023 ? 30.131 -9.121 -48.138 1.00 92.31 1023 VAL A O 1
ATOM 7690 N N . LEU A 1 1024 ? 30.569 -6.933 -48.446 1.00 93.00 1024 LEU A N 1
ATOM 7691 C CA . LEU A 1 1024 ? 29.298 -6.362 -47.981 1.00 93.00 1024 LEU A CA 1
ATOM 7692 C C . LEU A 1 1024 ? 28.609 -5.583 -49.115 1.00 93.00 1024 LEU A C 1
ATOM 7694 O O . LEU A 1 1024 ? 29.277 -4.794 -49.781 1.00 93.00 1024 LEU A O 1
ATOM 7698 N N . ALA A 1 1025 ? 27.296 -5.743 -49.299 1.00 91.12 1025 ALA A N 1
ATOM 7699 C CA . ALA A 1 1025 ? 26.507 -4.999 -50.290 1.00 91.12 1025 ALA A CA 1
ATOM 7700 C C . ALA A 1 1025 ? 25.404 -4.169 -49.610 1.00 91.12 1025 ALA A C 1
ATOM 7702 O O . ALA A 1 1025 ? 24.614 -4.715 -48.839 1.00 91.12 1025 ALA A O 1
ATOM 7703 N N . GLY A 1 1026 ? 25.376 -2.860 -49.871 1.00 91.69 1026 GLY A N 1
ATOM 7704 C CA . GLY A 1 1026 ? 24.413 -1.914 -49.298 1.00 91.69 1026 GLY A CA 1
ATOM 7705 C C . GLY A 1 1026 ? 23.433 -1.363 -50.336 1.00 91.69 1026 GLY A C 1
ATOM 7706 O O . GLY A 1 1026 ? 23.838 -0.981 -51.432 1.00 91.69 1026 GLY A O 1
ATOM 7707 N N . ILE A 1 1027 ? 22.156 -1.284 -49.972 1.00 90.81 1027 ILE A N 1
ATOM 7708 C CA . ILE A 1 1027 ? 21.035 -0.768 -50.773 1.00 90.81 1027 ILE A CA 1
ATOM 7709 C C . ILE A 1 1027 ? 20.624 0.594 -50.194 1.00 90.81 1027 ILE A C 1
ATOM 7711 O O . ILE A 1 1027 ? 20.426 0.695 -48.980 1.00 90.81 1027 ILE A O 1
ATOM 7715 N N . ARG A 1 1028 ? 20.485 1.646 -51.013 1.00 90.50 1028 ARG A N 1
ATOM 7716 C CA . ARG A 1 1028 ? 19.999 2.954 -50.527 1.00 90.50 1028 ARG A CA 1
ATOM 7717 C C . ARG A 1 1028 ? 18.496 2.861 -50.233 1.00 90.50 1028 ARG A C 1
ATOM 7719 O O . ARG A 1 1028 ? 17.745 2.369 -51.065 1.00 90.50 1028 ARG A O 1
ATOM 7726 N N . PHE A 1 1029 ? 18.060 3.309 -49.055 1.00 89.19 1029 PHE A N 1
ATOM 7727 C CA . PHE A 1 1029 ? 16.655 3.197 -48.612 1.00 89.19 1029 PHE A CA 1
ATOM 7728 C C . PHE A 1 1029 ? 16.086 4.469 -47.960 1.00 89.19 1029 PHE A C 1
ATOM 7730 O O . PHE A 1 1029 ? 14.903 4.511 -47.623 1.00 89.19 1029 PHE A O 1
ATOM 7737 N N . ALA A 1 1030 ? 16.918 5.490 -47.757 1.00 89.88 1030 ALA A N 1
ATOM 7738 C CA . ALA A 1 1030 ? 16.510 6.784 -47.229 1.00 89.88 1030 ALA A CA 1
ATOM 7739 C C . ALA A 1 1030 ? 17.240 7.913 -47.965 1.00 89.88 1030 ALA A C 1
ATOM 7741 O O . ALA A 1 1030 ? 18.314 7.713 -48.538 1.00 89.88 1030 ALA A O 1
ATOM 7742 N N . TYR A 1 1031 ? 16.649 9.101 -47.936 1.00 92.12 1031 TYR A N 1
ATOM 7743 C CA . TYR A 1 1031 ? 17.023 10.229 -48.783 1.00 92.12 1031 TYR A CA 1
ATOM 7744 C C . TYR A 1 1031 ? 17.229 11.494 -47.949 1.00 92.12 1031 TYR A C 1
ATOM 7746 O O . TYR A 1 1031 ? 17.036 11.506 -46.728 1.00 92.12 1031 TYR A O 1
ATOM 7754 N N . SER A 1 1032 ? 17.680 12.557 -48.603 1.00 93.31 1032 SER A N 1
ATOM 7755 C CA . SER A 1 1032 ? 17.984 13.844 -47.990 1.00 93.31 1032 SER A CA 1
ATOM 7756 C C . SER A 1 1032 ? 17.113 14.977 -48.524 1.00 93.31 1032 SER A C 1
ATOM 7758 O O . SER A 1 1032 ? 16.737 14.996 -49.695 1.00 93.31 1032 SER A O 1
ATOM 7760 N N . VAL A 1 1033 ? 16.873 15.981 -47.679 1.00 94.56 1033 VAL A N 1
ATOM 7761 C CA . VAL A 1 1033 ? 16.437 17.318 -48.103 1.00 94.56 1033 VAL A CA 1
ATOM 7762 C C . VAL A 1 1033 ? 17.614 18.285 -48.012 1.00 94.56 1033 VAL A C 1
ATOM 7764 O O . VAL A 1 1033 ? 18.243 18.412 -46.960 1.00 94.56 1033 VAL A O 1
ATOM 7767 N N . TYR A 1 1034 ? 17.868 18.993 -49.108 1.00 94.88 1034 TYR A N 1
ATOM 7768 C CA . TYR A 1 1034 ? 18.900 20.012 -49.248 1.00 94.88 1034 TYR A CA 1
ATOM 7769 C C . TYR A 1 1034 ? 18.291 21.415 -49.349 1.00 94.88 1034 TYR A C 1
ATOM 7771 O O . TYR A 1 1034 ? 17.264 21.628 -50.001 1.00 94.88 1034 TYR A O 1
ATOM 7779 N N . GLY A 1 1035 ? 18.985 22.393 -48.781 1.00 94.31 1035 GLY A N 1
ATOM 7780 C CA . GLY A 1 1035 ? 18.656 23.809 -48.915 1.00 94.31 1035 GLY A CA 1
ATOM 7781 C C . GLY A 1 1035 ? 19.738 24.698 -48.316 1.00 94.31 1035 GLY A C 1
ATOM 7782 O O . GLY A 1 1035 ? 20.821 24.227 -47.950 1.00 94.31 1035 GLY A O 1
ATOM 7783 N N . LYS A 1 1036 ? 19.443 25.991 -48.210 1.00 93.81 1036 LYS A N 1
ATOM 7784 C CA . LYS A 1 1036 ? 20.284 26.989 -47.544 1.00 93.81 1036 LYS A CA 1
ATOM 7785 C C . LYS A 1 1036 ? 19.503 27.801 -46.520 1.00 93.81 1036 LYS A C 1
ATOM 7787 O O . LYS A 1 1036 ? 18.323 28.078 -46.708 1.00 93.81 1036 LYS A O 1
ATOM 7792 N N . VAL A 1 1037 ? 20.178 28.237 -45.462 1.00 92.44 1037 VAL A N 1
ATOM 7793 C CA . VAL A 1 1037 ? 19.689 29.292 -44.568 1.00 92.44 1037 VAL A CA 1
ATOM 7794 C C . VAL A 1 1037 ? 20.500 30.558 -44.819 1.00 92.44 1037 VAL A C 1
ATOM 7796 O O . VAL A 1 1037 ? 21.732 30.545 -44.771 1.00 92.44 1037 VAL A O 1
ATOM 7799 N N . ALA A 1 1038 ? 19.799 31.653 -45.090 1.00 89.38 1038 ALA A N 1
ATOM 7800 C CA . ALA A 1 1038 ? 20.378 32.964 -45.344 1.00 89.38 1038 ALA A CA 1
ATOM 7801 C C . ALA A 1 1038 ? 19.673 34.056 -44.523 1.00 89.38 1038 ALA A C 1
ATOM 7803 O O . ALA A 1 1038 ? 18.606 33.856 -43.944 1.00 89.38 1038 ALA A O 1
ATOM 7804 N N . GLN A 1 1039 ? 20.268 35.240 -44.483 1.00 82.62 1039 GLN A N 1
ATOM 7805 C CA . GLN A 1 1039 ? 19.594 36.476 -44.097 1.00 82.62 1039 GLN A CA 1
ATOM 7806 C C . GLN A 1 1039 ? 18.780 37.016 -45.284 1.00 82.62 1039 GLN A C 1
ATOM 7808 O O . GLN A 1 1039 ? 19.068 36.693 -46.437 1.00 82.62 1039 GLN A O 1
ATOM 7813 N N . ILE A 1 1040 ? 17.835 37.930 -45.039 1.00 78.00 1040 ILE A N 1
ATOM 7814 C CA . ILE A 1 1040 ? 17.116 38.657 -46.111 1.00 78.00 1040 ILE A CA 1
ATOM 7815 C C . ILE A 1 1040 ? 18.090 39.415 -47.044 1.00 78.00 1040 ILE A C 1
ATOM 7817 O O . ILE A 1 1040 ? 17.827 39.545 -48.237 1.00 78.00 1040 ILE A O 1
ATOM 7821 N N . ALA A 1 1041 ? 19.247 39.849 -46.530 1.00 73.56 1041 ALA A N 1
ATOM 7822 C CA . ALA A 1 1041 ? 20.322 40.478 -47.305 1.00 73.56 1041 ALA A CA 1
ATOM 7823 C C . ALA A 1 1041 ? 21.119 39.508 -48.213 1.00 73.56 1041 ALA A C 1
ATOM 7825 O O . ALA A 1 1041 ? 21.983 39.949 -48.969 1.00 73.56 1041 ALA A O 1
ATOM 7826 N N . GLY A 1 1042 ? 20.857 38.197 -48.146 1.00 76.50 1042 GLY A N 1
ATOM 7827 C CA . GLY A 1 1042 ? 21.552 37.163 -48.924 1.00 76.50 1042 GLY A CA 1
ATOM 7828 C C . GLY A 1 1042 ? 22.846 36.629 -48.297 1.00 76.50 1042 GLY A C 1
ATOM 7829 O O . GLY A 1 1042 ? 23.476 35.748 -48.880 1.00 76.50 1042 GLY A O 1
ATOM 7830 N N . GLU A 1 1043 ? 23.248 37.116 -47.119 1.00 84.00 1043 GLU A N 1
ATOM 7831 C CA . GLU A 1 1043 ? 24.374 36.540 -46.372 1.00 84.00 1043 GLU A CA 1
ATOM 7832 C C . GLU A 1 1043 ? 24.026 35.131 -45.847 1.00 84.00 1043 GLU A C 1
ATOM 7834 O O . GLU A 1 1043 ? 22.929 34.942 -45.313 1.00 84.00 1043 GLU A O 1
ATOM 7839 N N . PRO A 1 1044 ? 24.929 34.138 -45.953 1.00 88.44 1044 PRO A N 1
ATOM 7840 C CA . PRO A 1 1044 ? 24.694 32.793 -45.432 1.00 88.44 1044 PRO A CA 1
ATOM 7841 C C . PRO A 1 1044 ? 24.684 32.762 -43.899 1.00 88.44 1044 PRO A C 1
ATOM 7843 O O . PRO A 1 1044 ? 25.447 33.480 -43.252 1.00 88.44 1044 PRO A O 1
ATOM 7846 N N . VAL A 1 1045 ? 23.867 31.884 -43.308 1.00 87.06 1045 VAL A N 1
ATOM 7847 C CA . VAL A 1 1045 ? 23.794 31.701 -41.849 1.00 87.06 1045 VAL A CA 1
ATOM 7848 C C . VAL A 1 1045 ? 24.228 30.290 -41.465 1.00 87.06 1045 VAL A C 1
ATOM 7850 O O . VAL A 1 1045 ? 23.518 29.314 -41.706 1.00 87.06 1045 VAL A O 1
ATOM 7853 N N . SER A 1 1046 ? 25.394 30.189 -40.831 1.00 86.81 1046 SER A N 1
ATOM 7854 C CA . SER A 1 1046 ? 25.951 28.947 -40.286 1.00 86.81 1046 SER A CA 1
ATOM 7855 C C . SER A 1 1046 ? 25.479 28.658 -38.856 1.00 86.81 1046 SER A C 1
ATOM 7857 O O . SER A 1 1046 ? 25.068 29.574 -38.147 1.00 86.81 1046 SER A O 1
ATOM 7859 N N . ALA A 1 1047 ? 25.646 27.414 -38.401 1.00 84.56 1047 ALA A N 1
ATOM 7860 C CA . ALA A 1 1047 ? 25.343 26.953 -37.040 1.00 84.56 1047 ALA A CA 1
ATOM 7861 C C . ALA A 1 1047 ? 23.860 27.051 -36.613 1.00 84.56 1047 ALA A C 1
ATOM 7863 O O . ALA A 1 1047 ? 23.552 26.995 -35.424 1.00 84.56 1047 ALA A O 1
ATOM 7864 N N . VAL A 1 1048 ? 22.930 27.133 -37.568 1.00 86.00 1048 VAL A N 1
ATOM 7865 C CA . VAL A 1 1048 ? 21.483 27.001 -37.330 1.00 86.00 1048 VAL A CA 1
ATOM 7866 C C . VAL A 1 1048 ? 21.084 25.533 -37.439 1.00 86.00 1048 VAL A C 1
ATOM 7868 O O . VAL A 1 1048 ? 21.525 24.838 -38.355 1.00 86.00 1048 VAL A O 1
ATOM 7871 N N . LYS A 1 1049 ? 20.229 25.049 -36.533 1.00 88.62 1049 LYS A N 1
ATOM 7872 C CA . LYS A 1 1049 ? 19.692 23.686 -36.595 1.00 88.62 1049 LYS A CA 1
ATOM 7873 C C . LYS A 1 1049 ? 18.494 23.642 -37.542 1.00 88.62 1049 LYS A C 1
ATOM 7875 O O . LYS A 1 1049 ? 17.540 24.402 -37.380 1.00 88.62 1049 LYS A O 1
ATOM 7880 N N . VAL A 1 1050 ? 18.523 22.718 -38.495 1.00 91.31 1050 VAL A N 1
ATOM 7881 C CA . VAL A 1 1050 ? 17.391 22.394 -39.370 1.00 91.31 1050 VAL A CA 1
ATOM 7882 C C . VAL A 1 1050 ? 16.841 21.046 -38.933 1.00 91.31 1050 VAL A C 1
ATOM 7884 O O . VAL A 1 1050 ? 17.582 20.070 -38.853 1.00 91.31 1050 VAL A O 1
ATOM 7887 N N . GLU A 1 1051 ? 15.553 20.984 -38.617 1.00 91.56 1051 GLU A N 1
ATOM 7888 C CA . GLU A 1 1051 ? 14.896 19.790 -38.082 1.00 91.56 1051 GLU A CA 1
ATOM 7889 C C . GLU A 1 1051 ? 13.710 19.388 -38.955 1.00 91.56 1051 GLU A C 1
ATOM 7891 O O . GLU A 1 1051 ? 12.904 20.243 -39.315 1.00 91.56 1051 GLU A O 1
ATOM 7896 N N . ALA A 1 1052 ? 13.585 18.093 -39.243 1.00 92.50 1052 ALA A N 1
ATOM 7897 C CA . ALA A 1 1052 ? 12.462 17.472 -39.932 1.00 92.50 1052 ALA A CA 1
ATOM 7898 C C . ALA A 1 1052 ? 11.770 16.450 -39.011 1.00 92.50 1052 ALA A C 1
ATOM 7900 O O . ALA A 1 1052 ? 12.430 15.538 -38.517 1.00 92.50 1052 ALA A O 1
ATOM 7901 N N . ILE A 1 1053 ? 10.454 16.565 -38.805 1.00 91.19 1053 ILE A N 1
ATOM 7902 C CA . ILE A 1 1053 ? 9.643 15.620 -38.006 1.00 91.19 1053 ILE A CA 1
ATOM 7903 C C . ILE A 1 1053 ? 8.523 15.028 -38.869 1.00 91.19 1053 ILE A C 1
ATOM 7905 O O . ILE A 1 1053 ? 7.852 15.770 -39.587 1.00 91.19 1053 ILE A O 1
ATOM 7909 N N . SER A 1 1054 ? 8.289 13.714 -38.772 1.00 91.38 1054 SER A N 1
ATOM 7910 C CA . SER A 1 1054 ? 7.140 13.033 -39.388 1.00 91.38 1054 SER A CA 1
ATOM 7911 C C . SER A 1 1054 ? 6.185 12.440 -38.347 1.00 91.38 1054 SER A C 1
ATOM 7913 O O . SER A 1 1054 ? 6.425 11.361 -37.810 1.00 91.38 1054 SER A O 1
ATOM 7915 N N . GLU A 1 1055 ? 5.050 13.108 -38.121 1.00 86.12 1055 GLU A N 1
ATOM 7916 C CA . GLU A 1 1055 ? 3.948 12.592 -37.284 1.00 86.12 1055 GLU A CA 1
ATOM 7917 C C . GLU A 1 1055 ? 3.318 11.306 -37.861 1.00 86.12 1055 GLU A C 1
ATOM 7919 O O . GLU A 1 1055 ? 2.735 10.509 -37.132 1.00 86.12 1055 GLU A O 1
ATOM 7924 N N . GLN A 1 1056 ? 3.439 11.088 -39.176 1.00 87.00 1056 GLN A N 1
ATOM 7925 C CA . GLN A 1 1056 ? 2.879 9.923 -39.875 1.00 87.00 1056 GLN A CA 1
ATOM 7926 C C . GLN A 1 1056 ? 3.710 8.645 -39.698 1.00 87.00 1056 GLN A C 1
ATOM 7928 O O . GLN A 1 1056 ? 3.192 7.550 -39.906 1.00 87.00 1056 GLN A O 1
ATOM 7933 N N . CYS A 1 1057 ? 4.987 8.783 -39.338 1.00 85.12 1057 CYS A N 1
ATOM 7934 C CA . CYS A 1 1057 ? 5.947 7.689 -39.263 1.00 85.12 1057 CYS A CA 1
ATOM 7935 C C . CYS A 1 1057 ? 6.628 7.690 -37.884 1.00 85.12 1057 CYS A C 1
ATOM 7937 O O . CYS A 1 1057 ? 7.765 8.132 -37.758 1.00 85.12 1057 CYS A O 1
ATOM 7939 N N . ASP A 1 1058 ? 5.914 7.229 -36.848 1.00 82.12 1058 ASP A N 1
ATOM 7940 C CA . ASP A 1 1058 ? 6.394 7.033 -35.463 1.00 82.12 1058 ASP A CA 1
ATOM 7941 C C . ASP A 1 1058 ? 7.111 8.243 -34.809 1.00 82.12 1058 ASP A C 1
ATOM 7943 O O . ASP A 1 1058 ? 7.971 8.071 -33.943 1.00 82.12 1058 ASP A O 1
ATOM 7947 N N . ASN A 1 1059 ? 6.769 9.478 -35.202 1.00 84.44 1059 ASN A N 1
ATOM 7948 C CA . ASN A 1 1059 ? 7.497 10.698 -34.814 1.00 84.44 1059 ASN A CA 1
ATOM 7949 C C . ASN A 1 1059 ? 9.005 10.610 -35.118 1.00 84.44 1059 ASN A C 1
ATOM 7951 O O . ASN A 1 1059 ? 9.843 11.042 -34.319 1.00 84.44 1059 ASN A O 1
ATOM 7955 N N . LEU A 1 1060 ? 9.357 10.035 -36.274 1.00 86.31 1060 LEU A N 1
ATOM 7956 C CA . LEU A 1 1060 ? 10.721 10.041 -36.793 1.00 86.31 1060 LEU A CA 1
ATOM 7957 C C . LEU A 1 1060 ? 11.215 11.480 -36.934 1.00 86.31 1060 LEU A C 1
ATOM 7959 O O . LEU A 1 1060 ? 10.615 12.284 -37.657 1.00 86.31 1060 LEU A O 1
ATOM 7963 N N . GLN A 1 1061 ? 12.331 11.776 -36.270 1.00 89.00 1061 GLN A N 1
ATOM 7964 C CA . GLN A 1 1061 ? 13.002 13.068 -36.339 1.00 89.00 1061 GLN A CA 1
ATOM 7965 C C . GLN A 1 1061 ? 14.377 12.905 -36.989 1.00 89.00 1061 GLN A C 1
ATOM 7967 O O . GLN A 1 1061 ? 15.196 12.088 -36.560 1.00 89.00 1061 GLN A O 1
ATOM 7972 N N . ALA A 1 1062 ? 14.635 13.735 -37.995 1.00 87.94 1062 ALA A N 1
ATOM 7973 C CA . ALA A 1 1062 ? 15.946 13.941 -38.588 1.00 87.94 1062 ALA A CA 1
ATOM 7974 C C . ALA A 1 1062 ? 16.377 15.404 -38.418 1.00 87.94 1062 ALA A C 1
ATOM 7976 O O . ALA A 1 1062 ? 15.551 16.308 -38.284 1.00 87.94 1062 ALA A O 1
ATOM 7977 N N . GLU A 1 1063 ? 17.683 15.658 -38.429 1.00 89.69 1063 GLU A N 1
ATOM 7978 C CA . GLU A 1 1063 ? 18.227 17.007 -38.272 1.00 89.69 1063 GLU A CA 1
ATOM 7979 C C . GLU A 1 1063 ? 19.597 17.157 -38.938 1.00 89.69 1063 GLU A C 1
ATOM 7981 O O . GLU A 1 1063 ? 20.328 16.177 -39.102 1.00 89.69 1063 GLU A O 1
ATOM 7986 N N . ASP A 1 1064 ? 19.953 18.398 -39.256 1.00 89.88 1064 ASP A N 1
ATOM 7987 C CA . ASP A 1 1064 ? 21.294 18.817 -39.668 1.00 89.88 1064 ASP A CA 1
ATOM 7988 C C . ASP A 1 1064 ? 21.610 20.220 -39.109 1.00 89.88 1064 ASP A C 1
ATOM 7990 O O . ASP A 1 1064 ? 20.730 20.891 -38.559 1.00 89.88 1064 ASP A O 1
ATOM 7994 N N . VAL A 1 1065 ? 22.860 20.668 -39.224 1.00 87.50 1065 VAL A N 1
ATOM 7995 C CA . VAL A 1 1065 ? 23.300 22.008 -38.799 1.00 87.50 1065 VAL A CA 1
ATOM 7996 C C . VAL A 1 1065 ? 23.951 22.733 -39.972 1.00 87.50 1065 VAL A C 1
ATOM 7998 O O . VAL A 1 1065 ? 24.827 22.182 -40.634 1.00 87.50 1065 VAL A O 1
ATOM 8001 N N . THR A 1 1066 ? 23.547 23.981 -40.222 1.00 88.81 1066 THR A N 1
ATOM 8002 C CA . THR A 1 1066 ? 23.987 24.726 -41.407 1.00 88.81 1066 THR A CA 1
ATOM 8003 C C . THR A 1 1066 ? 25.497 24.966 -41.427 1.00 88.81 1066 THR A C 1
ATOM 8005 O O . THR A 1 1066 ? 26.105 25.426 -40.452 1.00 88.81 1066 THR A O 1
ATOM 8008 N N . ALA A 1 1067 ? 26.107 24.678 -42.573 1.00 88.12 1067 ALA A N 1
ATOM 8009 C CA . ALA A 1 1067 ? 27.527 24.865 -42.829 1.00 88.12 1067 ALA A CA 1
ATOM 8010 C C . ALA A 1 1067 ? 27.913 26.354 -42.941 1.00 88.12 1067 ALA A C 1
ATOM 8012 O O . ALA A 1 1067 ? 27.069 27.249 -42.944 1.00 88.12 1067 ALA A O 1
ATOM 8013 N N . ALA A 1 1068 ? 29.215 26.629 -43.075 1.00 86.38 1068 ALA A N 1
ATOM 8014 C CA . ALA A 1 1068 ? 29.759 27.987 -43.198 1.00 86.38 1068 ALA A CA 1
ATOM 8015 C C . ALA A 1 1068 ? 29.218 28.789 -44.406 1.00 86.38 1068 ALA A C 1
ATOM 8017 O O . ALA A 1 1068 ? 29.244 30.016 -44.381 1.00 86.38 1068 ALA A O 1
ATOM 8018 N N . ASP A 1 1069 ? 28.718 28.118 -45.451 1.00 86.75 1069 ASP A N 1
ATOM 8019 C CA . ASP A 1 1069 ? 28.066 28.731 -46.621 1.00 86.75 1069 ASP A CA 1
ATOM 8020 C C . ASP A 1 1069 ? 26.524 28.766 -46.513 1.00 86.75 1069 ASP A C 1
ATOM 8022 O O . ASP A 1 1069 ? 25.832 29.019 -47.503 1.00 86.75 1069 ASP A O 1
ATOM 8026 N N . GLY A 1 1070 ? 25.984 28.470 -45.326 1.00 88.06 1070 GLY A N 1
ATOM 8027 C CA . GLY A 1 1070 ? 24.554 28.393 -45.040 1.00 88.06 1070 GLY A CA 1
ATOM 8028 C C . GLY A 1 1070 ? 23.871 27.122 -45.547 1.00 88.06 1070 GLY A C 1
ATOM 8029 O O . GLY A 1 1070 ? 22.683 26.949 -45.282 1.00 88.06 1070 GLY A O 1
ATOM 8030 N N . SER A 1 1071 ? 24.563 26.228 -46.265 1.00 92.75 1071 SER A N 1
ATOM 8031 C CA . SER A 1 1071 ? 23.951 24.996 -46.777 1.00 92.75 1071 SER A CA 1
ATOM 8032 C C . SER A 1 1071 ? 23.633 23.985 -45.674 1.00 92.75 1071 SER A C 1
ATOM 8034 O O . SER A 1 1071 ? 24.321 23.919 -44.655 1.00 92.75 1071 SER A O 1
ATOM 8036 N N . PHE A 1 1072 ? 22.586 23.189 -45.887 1.00 93.31 1072 PHE A N 1
ATOM 8037 C CA . PHE A 1 1072 ? 22.222 22.052 -45.045 1.00 93.31 1072 PHE A CA 1
ATOM 8038 C C . PHE A 1 1072 ? 21.774 20.855 -45.894 1.00 93.31 1072 PHE A C 1
ATOM 8040 O O . PHE A 1 1072 ? 21.335 21.003 -47.040 1.00 93.31 1072 PHE A O 1
ATOM 8047 N N . ARG A 1 1073 ? 21.859 19.663 -45.303 1.00 93.31 1073 ARG A N 1
ATOM 8048 C CA . ARG A 1 1073 ? 21.397 18.380 -45.836 1.00 93.31 1073 ARG A CA 1
ATOM 8049 C C . ARG A 1 1073 ? 20.818 17.534 -44.693 1.00 93.31 1073 ARG A C 1
ATOM 8051 O O . ARG A 1 1073 ? 21.530 16.724 -44.094 1.00 93.31 1073 ARG A O 1
ATOM 8058 N N . VAL A 1 1074 ? 19.518 17.674 -44.425 1.00 91.00 1074 VAL A N 1
ATOM 8059 C CA . VAL A 1 1074 ? 18.807 16.791 -43.482 1.00 91.00 1074 VAL A CA 1
ATOM 8060 C C . VAL A 1 1074 ? 18.683 15.410 -44.123 1.00 91.00 1074 VAL A C 1
ATOM 8062 O O . VAL A 1 1074 ? 18.094 15.296 -45.193 1.00 91.00 1074 VAL A O 1
ATOM 8065 N N . ARG A 1 1075 ? 19.266 14.384 -43.496 1.00 90.06 1075 ARG A N 1
ATOM 8066 C CA . ARG A 1 1075 ? 19.394 13.014 -44.038 1.00 90.06 1075 ARG A CA 1
ATOM 8067 C C . ARG A 1 1075 ? 18.368 12.053 -43.442 1.00 90.06 1075 ARG A C 1
ATOM 8069 O O . ARG A 1 1075 ? 17.636 12.423 -42.535 1.00 90.06 1075 ARG A O 1
ATOM 8076 N N . GLU A 1 1076 ? 18.404 10.798 -43.894 1.00 87.50 1076 GLU A N 1
ATOM 8077 C CA . GLU A 1 1076 ? 17.673 9.670 -43.283 1.00 87.50 1076 GLU A CA 1
ATOM 8078 C C . GLU A 1 1076 ? 16.144 9.842 -43.295 1.00 87.50 1076 GLU A C 1
ATOM 8080 O O . GLU A 1 1076 ? 15.429 9.343 -42.427 1.00 87.50 1076 GLU A O 1
ATOM 8085 N N . LEU A 1 1077 ? 15.633 10.526 -44.319 1.00 91.19 1077 LEU A N 1
ATOM 8086 C CA . LEU A 1 1077 ? 14.204 10.689 -44.547 1.00 91.19 1077 LEU A CA 1
ATOM 8087 C C . LEU A 1 1077 ? 13.674 9.496 -45.355 1.00 91.19 1077 LEU A C 1
ATOM 8089 O O . LEU A 1 1077 ? 14.212 9.174 -46.418 1.00 91.19 1077 LEU A O 1
ATOM 8093 N N . HIS A 1 1078 ? 12.636 8.824 -44.861 1.00 90.44 1078 HIS A N 1
ATOM 8094 C CA . HIS A 1 1078 ? 12.106 7.611 -45.489 1.00 90.44 1078 HIS A CA 1
ATOM 8095 C C . HIS A 1 1078 ? 11.094 7.919 -46.611 1.00 90.44 1078 HIS A C 1
ATOM 8097 O O . HIS A 1 1078 ? 10.238 8.794 -46.430 1.00 90.44 1078 HIS A O 1
ATOM 8103 N N . PRO A 1 1079 ? 11.122 7.174 -47.736 1.00 90.19 1079 PRO A N 1
ATOM 8104 C CA . PRO A 1 1079 ? 10.080 7.225 -48.759 1.00 90.19 1079 PRO A CA 1
ATOM 8105 C C . PRO A 1 1079 ? 8.677 6.990 -48.188 1.00 90.19 1079 PRO A C 1
ATOM 8107 O O . PRO A 1 1079 ? 8.479 6.182 -47.282 1.00 90.19 1079 PRO A O 1
ATOM 8110 N N . GLY A 1 1080 ? 7.690 7.705 -48.726 1.00 89.19 1080 GLY A N 1
ATOM 8111 C CA . GLY A 1 1080 ? 6.287 7.634 -48.312 1.00 89.19 1080 GLY A CA 1
ATOM 8112 C C . GLY A 1 1080 ? 5.928 8.473 -47.080 1.00 89.19 1080 GLY A C 1
ATOM 8113 O O . GLY A 1 1080 ? 4.753 8.791 -46.907 1.00 89.19 1080 GLY A O 1
ATOM 8114 N N . CYS A 1 1081 ? 6.897 8.891 -46.260 1.00 91.38 1081 CYS A N 1
ATOM 8115 C CA . CYS A 1 1081 ? 6.647 9.732 -45.089 1.00 91.38 1081 CYS A CA 1
ATOM 8116 C C . CYS A 1 1081 ? 6.545 11.224 -45.463 1.00 91.38 1081 CYS A C 1
ATOM 8118 O O . CYS A 1 1081 ? 7.358 11.754 -46.231 1.00 91.38 1081 CYS A O 1
ATOM 8120 N N . ALA A 1 1082 ? 5.569 11.928 -44.878 1.00 92.25 1082 ALA A N 1
ATOM 8121 C CA . ALA A 1 1082 ? 5.518 13.389 -44.894 1.00 92.25 1082 ALA A CA 1
ATOM 8122 C C . ALA A 1 1082 ? 6.268 13.975 -43.686 1.00 92.25 1082 ALA A C 1
ATOM 8124 O O . ALA A 1 1082 ? 6.009 13.583 -42.548 1.00 92.25 1082 ALA A O 1
ATOM 8125 N N . TYR A 1 1083 ? 7.170 14.924 -43.930 1.00 93.50 1083 TYR A N 1
ATOM 8126 C CA . TYR A 1 1083 ? 7.996 15.596 -42.928 1.00 93.50 1083 TYR A CA 1
ATOM 8127 C C . TYR A 1 1083 ? 7.719 17.102 -42.908 1.00 93.50 1083 TYR A C 1
ATOM 8129 O O . TYR A 1 1083 ? 7.732 17.751 -43.955 1.00 93.50 1083 TYR A O 1
ATOM 8137 N N . ARG A 1 1084 ? 7.562 17.672 -41.710 1.00 93.75 1084 ARG A N 1
ATOM 8138 C CA . ARG A 1 1084 ? 7.616 19.120 -41.475 1.00 93.75 1084 ARG A CA 1
ATOM 8139 C C . ARG A 1 1084 ? 9.041 19.528 -41.126 1.00 93.75 1084 ARG A C 1
ATOM 8141 O O . ARG A 1 1084 ? 9.570 19.086 -40.110 1.00 93.75 1084 ARG A O 1
ATOM 8148 N N . ILE A 1 1085 ? 9.632 20.388 -41.948 1.00 93.56 1085 ILE A N 1
ATOM 8149 C CA . ILE A 1 1085 ? 10.992 20.919 -41.811 1.00 93.56 1085 ILE A CA 1
ATOM 8150 C C . ILE A 1 1085 ? 10.934 22.341 -41.256 1.00 93.56 1085 ILE A C 1
ATOM 8152 O O . ILE A 1 1085 ? 10.209 23.175 -41.795 1.00 93.56 1085 ILE A O 1
ATOM 8156 N N . SER A 1 1086 ? 11.700 22.657 -40.213 1.00 92.56 1086 SER A N 1
ATOM 8157 C CA . SER A 1 1086 ? 11.753 24.003 -39.624 1.00 92.56 1086 SER A CA 1
ATOM 8158 C C . SER A 1 1086 ? 13.109 24.333 -38.991 1.00 92.56 1086 SER A C 1
ATOM 8160 O O . SER A 1 1086 ? 13.934 23.444 -38.769 1.00 92.56 1086 SER A O 1
ATOM 8162 N N . LEU A 1 1087 ? 13.342 25.621 -38.713 1.00 90.38 1087 LEU A N 1
ATOM 8163 C CA . LEU A 1 1087 ? 14.575 26.106 -38.093 1.00 90.38 1087 LEU A CA 1
ATOM 8164 C C . LEU A 1 1087 ? 14.473 26.197 -36.565 1.00 90.38 1087 LEU A C 1
ATOM 8166 O O . LEU A 1 1087 ? 13.481 26.688 -36.012 1.00 90.38 1087 LEU A O 1
ATOM 8170 N N . LYS A 1 1088 ? 15.553 25.795 -35.897 1.00 83.81 1088 LYS A N 1
ATOM 8171 C CA . LYS A 1 1088 ? 15.766 25.923 -34.454 1.00 83.81 1088 LYS A CA 1
ATOM 8172 C C . LYS A 1 1088 ? 17.132 26.533 -34.138 1.00 83.81 1088 LYS A C 1
ATOM 8174 O O . LYS A 1 1088 ? 18.102 26.388 -34.883 1.00 83.81 1088 LYS A O 1
ATOM 8179 N N . GLU A 1 1089 ? 17.208 27.177 -32.985 1.00 68.00 1089 GLU A N 1
ATOM 8180 C CA . GLU A 1 1089 ? 18.460 27.479 -32.301 1.00 68.00 1089 GLU A CA 1
ATOM 8181 C C . GLU A 1 1089 ? 19.136 26.180 -31.843 1.00 68.00 1089 GLU A C 1
ATOM 8183 O O . GLU A 1 1089 ? 18.478 25.161 -31.616 1.00 68.00 1089 GLU A O 1
ATOM 8188 N N . VAL A 1 1090 ? 20.454 26.224 -31.636 1.00 62.12 1090 VAL A N 1
ATOM 8189 C CA . VAL A 1 1090 ? 21.217 25.083 -31.098 1.00 62.12 1090 VAL A CA 1
ATOM 8190 C C . VAL A 1 1090 ? 20.736 24.696 -29.689 1.00 62.12 1090 VAL A C 1
ATOM 8192 O O . VAL A 1 1090 ? 20.744 23.517 -29.344 1.00 62.12 1090 VAL A O 1
ATOM 8195 N N . GLU A 1 1091 ? 20.248 25.665 -28.905 1.00 62.84 1091 GLU A N 1
ATOM 8196 C CA . GLU A 1 1091 ? 19.681 25.450 -27.563 1.00 62.84 1091 GLU A CA 1
ATOM 8197 C C . GLU A 1 1091 ? 18.182 25.070 -27.571 1.00 62.84 1091 GLU A C 1
ATOM 8199 O O . GLU A 1 1091 ? 17.603 24.814 -26.517 1.00 62.84 1091 GLU A O 1
ATOM 8204 N N . GLY A 1 1092 ? 17.554 24.961 -28.750 1.00 60.03 1092 GLY A N 1
ATOM 8205 C CA . GLY A 1 1092 ? 16.210 24.392 -28.926 1.00 60.03 1092 GLY A CA 1
ATOM 8206 C C . GLY A 1 1092 ? 15.058 25.386 -29.116 1.00 60.03 1092 GLY A C 1
ATOM 8207 O O . GLY A 1 1092 ? 13.943 24.945 -29.408 1.00 60.03 1092 GLY A O 1
ATOM 8208 N N . GLY A 1 1093 ? 15.298 26.699 -29.015 1.00 69.00 1093 GLY A N 1
ATOM 8209 C CA . GLY A 1 1093 ? 14.323 27.726 -29.401 1.00 69.00 1093 GLY A CA 1
ATOM 8210 C C . GLY A 1 1093 ? 13.939 27.633 -30.885 1.00 69.00 1093 GLY A C 1
ATOM 8211 O O . GLY A 1 1093 ? 14.708 27.134 -31.705 1.00 69.00 1093 GLY A O 1
ATOM 8212 N N . ARG A 1 1094 ? 12.734 28.083 -31.258 1.00 71.50 1094 ARG A N 1
ATOM 8213 C CA . ARG A 1 1094 ? 12.274 28.085 -32.660 1.00 71.50 1094 ARG A CA 1
ATOM 8214 C C . ARG A 1 1094 ? 12.662 29.404 -33.327 1.00 71.50 1094 ARG A C 1
ATOM 8216 O O . ARG A 1 1094 ? 12.314 30.458 -32.804 1.00 71.50 1094 ARG A O 1
ATOM 8223 N N . LEU A 1 1095 ? 13.327 29.353 -34.481 1.00 77.56 1095 LEU A N 1
ATOM 8224 C CA . LEU A 1 1095 ? 13.781 30.558 -35.183 1.00 77.56 1095 LEU A CA 1
ATOM 8225 C C . LEU A 1 1095 ? 12.714 31.116 -36.130 1.00 77.56 1095 LEU A C 1
ATOM 8227 O O . LEU A 1 1095 ? 12.205 30.410 -37.008 1.00 77.56 1095 LEU A O 1
ATOM 8231 N N . ASP A 1 1096 ? 12.430 32.411 -35.996 1.00 79.75 1096 ASP A N 1
ATOM 8232 C CA . ASP A 1 1096 ? 11.555 33.119 -36.925 1.00 79.75 1096 ASP A CA 1
ATOM 8233 C C . ASP A 1 1096 ? 12.235 33.319 -38.284 1.00 79.75 1096 ASP A C 1
ATOM 8235 O O . ASP A 1 1096 ? 13.365 33.804 -38.416 1.00 79.75 1096 ASP A O 1
ATOM 8239 N N . SER A 1 1097 ? 11.532 32.837 -39.303 1.00 87.44 1097 SER A N 1
ATOM 8240 C CA . SER A 1 1097 ? 12.058 32.583 -40.634 1.00 87.44 1097 SER A CA 1
ATOM 8241 C C . SER A 1 1097 ? 10.941 32.583 -41.675 1.00 87.44 1097 SER A C 1
ATOM 8243 O O . SER A 1 1097 ? 9.773 32.322 -41.369 1.00 87.44 1097 SER A O 1
ATOM 8245 N N . TYR A 1 1098 ? 11.305 32.878 -42.921 1.00 83.19 1098 TYR A N 1
ATOM 8246 C CA . TYR A 1 1098 ? 10.429 32.823 -44.082 1.00 83.19 1098 TYR A CA 1
ATOM 8247 C C . TYR A 1 1098 ? 10.974 31.821 -45.121 1.00 83.19 1098 TYR A C 1
ATOM 8249 O O . TYR A 1 1098 ? 12.111 31.993 -45.562 1.00 83.19 1098 TYR A O 1
ATOM 8257 N N . PRO A 1 1099 ? 10.189 30.811 -45.547 1.00 89.56 1099 PRO A N 1
ATOM 8258 C CA . PRO A 1 1099 ? 8.923 30.384 -44.947 1.00 89.56 1099 PRO A CA 1
ATOM 8259 C C . PRO A 1 1099 ? 9.135 29.810 -43.535 1.00 89.56 1099 PRO A C 1
ATOM 8261 O O . PRO A 1 1099 ? 10.209 29.326 -43.202 1.00 89.56 1099 PRO A O 1
ATOM 8264 N N . ALA A 1 1100 ? 8.099 29.837 -42.694 1.00 85.56 1100 ALA A N 1
ATOM 8265 C CA . ALA A 1 1100 ? 8.210 29.434 -41.285 1.00 85.56 1100 ALA A CA 1
ATOM 8266 C C . ALA A 1 1100 ? 8.356 27.912 -41.057 1.00 85.56 1100 ALA A C 1
ATOM 8268 O O . ALA A 1 1100 ? 8.559 27.485 -39.916 1.00 85.56 1100 ALA A O 1
ATOM 8269 N N . HIS A 1 1101 ? 8.167 27.113 -42.110 1.00 92.31 1101 HIS A N 1
ATOM 8270 C CA . HIS A 1 1101 ? 8.451 25.681 -42.246 1.00 92.31 1101 HIS A CA 1
ATOM 8271 C C . HIS A 1 1101 ? 8.273 25.275 -43.725 1.00 92.31 1101 HIS A C 1
ATOM 8273 O O . HIS A 1 1101 ? 7.647 26.008 -44.494 1.00 92.31 1101 HIS A O 1
ATOM 8279 N N . PHE A 1 1102 ? 8.758 24.092 -44.104 1.00 94.56 1102 PHE A N 1
ATOM 8280 C CA . PHE A 1 1102 ? 8.346 23.383 -45.321 1.00 94.56 1102 PHE A CA 1
ATOM 8281 C C . PHE A 1 1102 ? 7.709 22.048 -44.943 1.00 94.56 1102 PHE A C 1
ATOM 8283 O O . PHE A 1 1102 ? 8.333 21.266 -44.233 1.00 94.56 1102 PHE A O 1
ATOM 8290 N N . ASP A 1 1103 ? 6.526 21.749 -45.471 1.00 93.12 1103 ASP A N 1
ATOM 8291 C CA . ASP A 1 1103 ? 5.955 20.403 -45.401 1.00 93.12 1103 ASP A CA 1
ATOM 8292 C C . ASP A 1 1103 ? 6.284 19.675 -46.715 1.00 93.12 1103 ASP A C 1
ATOM 8294 O O . ASP A 1 1103 ? 5.926 20.146 -47.797 1.00 93.12 1103 ASP A O 1
ATOM 8298 N N . VAL A 1 1104 ? 7.015 18.559 -46.640 1.00 92.25 1104 VAL A N 1
ATOM 8299 C CA . VAL A 1 1104 ? 7.489 17.788 -47.806 1.00 92.25 1104 VAL A CA 1
ATOM 8300 C C . VAL A 1 1104 ? 7.109 16.315 -47.684 1.00 92.25 1104 VAL A C 1
ATOM 8302 O O . VAL A 1 1104 ? 7.051 15.774 -46.586 1.00 92.25 1104 VAL A O 1
ATOM 8305 N N . THR A 1 1105 ? 6.879 15.633 -48.805 1.00 92.19 1105 THR A N 1
ATOM 8306 C CA . THR A 1 1105 ? 6.702 14.171 -48.839 1.00 92.19 1105 THR A CA 1
ATOM 8307 C C . THR A 1 1105 ? 7.877 13.557 -49.579 1.00 92.19 1105 THR A C 1
ATOM 8309 O O . THR A 1 1105 ? 8.139 13.928 -50.721 1.00 92.19 1105 THR A O 1
ATOM 8312 N N . VAL A 1 1106 ? 8.590 12.642 -48.927 1.00 90.56 1106 VAL A N 1
ATOM 8313 C CA . VAL A 1 1106 ? 9.776 11.997 -49.504 1.00 90.56 1106 VAL A CA 1
ATOM 8314 C C . VAL A 1 1106 ? 9.358 10.792 -50.344 1.00 90.56 1106 VAL A C 1
ATOM 8316 O O . VAL A 1 1106 ? 8.357 10.133 -50.062 1.00 90.56 1106 VAL A O 1
ATOM 8319 N N . GLN A 1 1107 ? 10.092 10.557 -51.425 1.00 88.88 1107 GLN A N 1
ATOM 8320 C CA . GLN A 1 1107 ? 9.928 9.459 -52.381 1.00 88.88 1107 GLN A CA 1
ATOM 8321 C C . GLN A 1 1107 ? 11.325 8.854 -52.624 1.00 88.88 1107 GLN A C 1
ATOM 8323 O O . GLN A 1 1107 ? 12.209 9.021 -51.787 1.00 88.88 1107 GLN A O 1
ATOM 8328 N N . ASP A 1 1108 ? 11.545 8.199 -53.761 1.00 87.12 1108 ASP A N 1
ATOM 8329 C CA . ASP A 1 1108 ? 12.780 7.461 -54.056 1.00 87.12 1108 ASP A CA 1
ATOM 8330 C C . ASP A 1 1108 ? 13.937 8.340 -54.605 1.00 87.12 1108 ASP A C 1
ATOM 8332 O O . ASP A 1 1108 ? 14.811 7.840 -55.319 1.00 87.12 1108 ASP A O 1
ATOM 8336 N N . ASP A 1 1109 ? 13.956 9.645 -54.294 1.00 89.31 1109 ASP A N 1
ATOM 8337 C CA . ASP A 1 1109 ? 15.018 10.590 -54.688 1.00 89.31 1109 ASP A CA 1
ATOM 8338 C C . ASP A 1 1109 ? 15.199 11.744 -53.672 1.00 89.31 1109 ASP A C 1
ATOM 8340 O O . ASP A 1 1109 ? 14.331 12.016 -52.836 1.00 89.31 1109 ASP A O 1
ATOM 8344 N N . ASP A 1 1110 ? 16.343 12.428 -53.741 1.00 90.88 1110 ASP A N 1
ATOM 8345 C CA . ASP A 1 1110 ? 16.717 13.551 -52.875 1.00 90.88 1110 ASP A CA 1
ATOM 8346 C C . ASP A 1 1110 ? 15.941 14.843 -53.213 1.00 90.88 1110 ASP A C 1
ATOM 8348 O O . ASP A 1 1110 ? 15.852 15.269 -54.366 1.00 90.88 1110 ASP A O 1
ATOM 8352 N N . ILE A 1 1111 ? 15.421 15.535 -52.194 1.00 92.00 1111 ILE A N 1
ATOM 8353 C CA . ILE A 1 1111 ? 14.665 16.787 -52.362 1.00 92.00 1111 ILE A CA 1
ATOM 8354 C C . ILE A 1 1111 ? 15.616 17.984 -52.301 1.00 92.00 1111 ILE A C 1
ATOM 8356 O O . ILE A 1 1111 ? 16.317 18.185 -51.313 1.00 92.00 1111 ILE A O 1
ATOM 8360 N N . LEU A 1 1112 ? 15.598 18.833 -53.329 1.00 92.81 1112 LEU A N 1
ATOM 8361 C CA . LEU A 1 1112 ? 16.456 20.020 -53.431 1.00 92.81 1112 LEU A CA 1
ATOM 8362 C C . LEU A 1 1112 ? 15.691 21.328 -53.151 1.00 92.81 1112 LEU A C 1
ATOM 8364 O O . LEU A 1 1112 ? 14.459 21.338 -53.087 1.00 92.81 1112 LEU A O 1
ATOM 8368 N N . GLU A 1 1113 ? 16.427 22.436 -53.025 1.00 89.81 1113 GLU A N 1
ATOM 8369 C CA . GLU A 1 1113 ? 15.917 23.822 -53.014 1.00 89.81 1113 GLU A CA 1
ATOM 8370 C C . GLU A 1 1113 ? 14.847 24.088 -51.933 1.00 89.81 1113 GLU A C 1
ATOM 8372 O O . GLU A 1 1113 ? 13.697 24.442 -52.224 1.00 89.81 1113 GLU A O 1
ATOM 8377 N N . LYS A 1 1114 ? 15.195 23.863 -50.659 1.00 93.94 1114 LYS A N 1
ATOM 8378 C CA . LYS A 1 1114 ? 14.352 24.181 -49.488 1.00 93.94 1114 LYS A CA 1
ATOM 8379 C C . LYS A 1 1114 ? 14.978 25.285 -48.638 1.00 93.94 1114 LYS A C 1
ATOM 8381 O O . LYS A 1 1114 ? 15.390 25.068 -47.504 1.00 93.94 1114 LYS A O 1
ATOM 8386 N N . ASP A 1 1115 ? 15.061 26.473 -49.227 1.00 92.94 1115 ASP A N 1
ATOM 8387 C CA . ASP A 1 1115 ? 15.796 27.601 -48.654 1.00 92.94 1115 ASP A CA 1
ATOM 8388 C C . ASP A 1 1115 ? 14.954 28.418 -47.658 1.00 92.94 1115 ASP A C 1
ATOM 8390 O O . ASP A 1 1115 ? 13.776 28.698 -47.893 1.00 92.94 1115 ASP A O 1
ATOM 8394 N N . PHE A 1 1116 ? 15.577 28.826 -46.552 1.00 92.31 1116 PHE A N 1
ATOM 8395 C CA . PHE A 1 1116 ? 14.985 29.637 -45.487 1.00 92.31 1116 PHE A CA 1
ATOM 8396 C C . PHE A 1 1116 ? 15.700 30.988 -45.350 1.00 92.31 1116 PHE A C 1
ATOM 8398 O O . PHE A 1 1116 ? 16.928 31.065 -45.410 1.00 92.31 1116 PHE A O 1
ATOM 8405 N N . PHE A 1 1117 ? 14.939 32.036 -45.039 1.00 89.25 1117 PHE A N 1
ATOM 8406 C CA . PHE A 1 1117 ? 15.457 33.376 -44.757 1.00 89.25 1117 PHE A CA 1
ATOM 8407 C C . PHE A 1 1117 ? 15.127 33.788 -43.315 1.00 89.25 1117 PHE A C 1
ATOM 8409 O O . PHE A 1 1117 ? 13.952 33.834 -42.953 1.00 89.25 1117 PHE A O 1
ATOM 8416 N N . LEU A 1 1118 ? 16.130 34.079 -42.480 1.00 82.94 1118 LEU A N 1
ATOM 8417 C CA . LEU A 1 1118 ? 15.914 34.548 -41.100 1.00 82.94 1118 LEU A CA 1
ATOM 8418 C C . LEU A 1 1118 ? 15.366 35.981 -41.061 1.00 82.94 1118 LEU A C 1
ATOM 8420 O O . LEU A 1 1118 ? 15.782 36.833 -41.847 1.00 82.94 1118 LEU A O 1
ATOM 8424 N N . THR A 1 1119 ? 14.464 36.254 -40.112 1.00 69.94 1119 THR A N 1
ATOM 8425 C CA . THR A 1 1119 ? 13.736 37.536 -40.011 1.00 69.94 1119 THR A CA 1
ATOM 8426 C C . THR A 1 1119 ? 14.049 38.357 -38.749 1.00 69.94 1119 THR A C 1
ATOM 8428 O O . THR A 1 1119 ? 13.341 39.323 -38.470 1.00 69.94 1119 THR A O 1
ATOM 8431 N N . TYR A 1 1120 ? 15.077 37.995 -37.972 1.00 61.84 1120 TYR A N 1
ATOM 8432 C CA . TYR A 1 1120 ? 15.459 38.669 -36.721 1.00 61.84 1120 TYR A CA 1
ATOM 8433 C C . TYR A 1 1120 ? 16.980 38.873 -36.606 1.00 61.84 1120 TYR A C 1
ATOM 8435 O O . TYR A 1 1120 ? 17.757 38.071 -37.122 1.00 61.84 1120 TYR A O 1
ATOM 8443 N N . PHE A 1 1121 ? 17.395 39.934 -35.901 1.00 55.56 1121 PHE A N 1
ATOM 8444 C CA . PHE A 1 1121 ? 18.793 40.316 -35.676 1.00 55.56 1121 PHE A CA 1
ATOM 8445 C C . PHE A 1 1121 ? 19.008 40.852 -34.252 1.00 55.56 1121 PHE A C 1
ATOM 8447 O O . PHE A 1 1121 ? 18.211 41.647 -33.761 1.00 55.56 1121 PHE A O 1
ATOM 8454 N N . GLU A 1 1122 ? 20.130 40.503 -33.615 1.00 53.03 1122 GLU A N 1
ATOM 8455 C CA . GLU A 1 1122 ? 20.484 40.996 -32.269 1.00 53.03 1122 GLU A CA 1
ATOM 8456 C C . GLU A 1 1122 ? 21.039 42.436 -32.235 1.00 53.03 1122 GLU A C 1
ATOM 8458 O O . GLU A 1 1122 ? 21.201 43.026 -31.162 1.00 53.03 1122 GLU A O 1
ATOM 8463 N N . GLN A 1 1123 ? 21.372 43.026 -33.387 1.00 51.66 1123 GLN A N 1
ATOM 8464 C CA . GLN A 1 1123 ? 21.980 44.358 -33.435 1.00 51.66 1123 GLN A CA 1
ATOM 8465 C C . GLN A 1 1123 ? 20.919 45.466 -33.395 1.00 51.66 1123 GLN A C 1
ATOM 8467 O O . GLN A 1 1123 ? 19.961 45.458 -34.160 1.00 51.66 1123 GLN A O 1
ATOM 8472 N N . LYS A 1 1124 ? 21.116 46.463 -32.518 1.00 55.53 1124 LYS A N 1
ATOM 8473 C CA . LYS A 1 1124 ? 20.169 47.568 -32.239 1.00 55.53 1124 LYS A CA 1
ATOM 8474 C C . LYS A 1 1124 ? 20.116 48.649 -33.331 1.00 55.53 1124 LYS A C 1
ATOM 8476 O O . LYS A 1 1124 ? 20.197 49.845 -33.032 1.00 55.53 1124 LYS A O 1
ATOM 8481 N N . GLN A 1 1125 ? 20.021 48.233 -34.587 1.00 64.94 1125 GLN A N 1
ATOM 8482 C CA . GLN A 1 1125 ? 19.941 49.123 -35.738 1.00 64.94 1125 GLN A CA 1
ATOM 8483 C C . GLN A 1 1125 ? 18.543 49.106 -36.360 1.00 64.94 1125 GLN A C 1
ATOM 8485 O O . GLN A 1 1125 ? 17.771 48.164 -36.191 1.00 64.94 1125 GLN A O 1
ATOM 8490 N N . MET A 1 1126 ? 18.212 50.205 -37.026 1.00 75.88 1126 MET A N 1
ATOM 8491 C CA . MET A 1 1126 ? 16.933 50.461 -37.662 1.00 75.88 1126 MET A CA 1
ATOM 8492 C C . MET A 1 1126 ? 17.136 50.747 -39.144 1.00 75.88 1126 MET A C 1
ATOM 8494 O O . MET A 1 1126 ? 17.978 51.567 -39.529 1.00 75.88 1126 MET A O 1
ATOM 8498 N N . GLU A 1 1127 ? 16.297 50.114 -39.953 1.00 80.25 1127 GLU A N 1
ATOM 8499 C CA . GLU A 1 1127 ? 16.188 50.346 -41.386 1.00 80.25 1127 GLU A CA 1
ATOM 8500 C C . GLU A 1 1127 ? 14.886 51.073 -41.723 1.00 80.25 1127 GLU A C 1
ATOM 8502 O O . GLU A 1 1127 ? 13.835 50.844 -41.115 1.00 80.25 1127 GLU A O 1
ATOM 8507 N N . VAL A 1 1128 ? 14.942 51.969 -42.706 1.00 83.44 1128 VAL A N 1
ATOM 8508 C CA . VAL A 1 1128 ? 13.785 52.754 -43.140 1.00 83.44 1128 VAL A CA 1
ATOM 8509 C C . VAL A 1 1128 ? 13.666 52.701 -44.651 1.00 83.44 1128 VAL A C 1
ATOM 8511 O O . VAL A 1 1128 ? 14.447 53.301 -45.390 1.00 83.44 1128 VAL A O 1
ATOM 8514 N N . PHE A 1 1129 ? 12.645 51.982 -45.098 1.00 86.69 1129 PHE A N 1
ATOM 8515 C CA . PHE A 1 1129 ? 12.262 51.838 -46.492 1.00 86.69 1129 PHE A CA 1
ATOM 8516 C C . PHE A 1 1129 ? 11.187 52.869 -46.846 1.00 86.69 1129 PHE A C 1
ATOM 8518 O O . PHE A 1 1129 ? 10.304 53.168 -46.037 1.00 86.69 1129 PHE A O 1
ATOM 8525 N N . GLY A 1 1130 ? 11.186 53.385 -48.070 1.00 84.62 1130 GLY A N 1
ATOM 8526 C CA . GLY A 1 1130 ? 10.089 54.238 -48.503 1.00 84.62 1130 GLY A CA 1
ATOM 8527 C C . GLY A 1 1130 ? 9.957 54.440 -50.000 1.00 84.62 1130 GLY A C 1
ATOM 8528 O O . GLY A 1 1130 ? 10.729 53.916 -50.796 1.00 84.62 1130 GLY A O 1
ATOM 8529 N N . SER A 1 1131 ? 8.927 55.192 -50.390 1.00 87.25 1131 SER A N 1
ATOM 8530 C CA . SER A 1 1131 ? 8.650 55.523 -51.793 1.00 87.25 1131 SER A CA 1
ATOM 8531 C C . SER A 1 1131 ? 8.229 56.980 -51.990 1.00 87.25 1131 SER A C 1
ATOM 8533 O O . SER A 1 1131 ? 7.637 57.590 -51.097 1.00 87.25 1131 SER A O 1
ATOM 8535 N N . VAL A 1 1132 ? 8.532 57.542 -53.163 1.00 86.56 1132 VAL A N 1
ATOM 8536 C CA . VAL A 1 1132 ? 8.139 58.903 -53.572 1.00 86.56 1132 VAL A CA 1
ATOM 8537 C C . VAL A 1 1132 ? 7.061 58.846 -54.652 1.00 86.56 1132 VAL A C 1
ATOM 8539 O O . VAL A 1 1132 ? 7.211 58.160 -55.661 1.00 86.56 1132 VAL A O 1
ATOM 8542 N N . ASP A 1 1133 ? 5.973 59.584 -54.443 1.00 86.50 1133 ASP A N 1
ATOM 8543 C CA . ASP A 1 1133 ? 4.794 59.626 -55.311 1.00 86.50 1133 ASP A CA 1
ATOM 8544 C C . ASP A 1 1133 ? 4.607 61.034 -55.902 1.00 86.50 1133 ASP A C 1
ATOM 8546 O O . ASP A 1 1133 ? 4.270 61.992 -55.199 1.00 86.50 1133 ASP A O 1
ATOM 8550 N N . PHE A 1 1134 ? 4.870 61.165 -57.204 1.00 83.38 1134 PHE A N 1
ATOM 8551 C CA . PHE A 1 1134 ? 4.804 62.428 -57.940 1.00 83.38 1134 PHE A CA 1
ATOM 8552 C C . PHE A 1 1134 ? 3.402 62.633 -58.525 1.00 83.38 1134 PHE A C 1
ATOM 8554 O O . PHE A 1 1134 ? 3.027 62.030 -59.531 1.00 83.38 1134 PHE A O 1
ATOM 8561 N N . GLN A 1 1135 ? 2.619 63.510 -57.897 1.00 79.62 1135 GLN A N 1
ATOM 8562 C CA . GLN A 1 1135 ? 1.203 63.712 -58.196 1.00 79.62 1135 GLN A CA 1
ATOM 8563 C C . GLN A 1 1135 ? 0.939 65.041 -58.924 1.00 79.62 1135 GLN A C 1
ATOM 8565 O O . GLN A 1 1135 ? 1.723 65.989 -58.882 1.00 79.62 1135 GLN A O 1
ATOM 8570 N N . GLY A 1 1136 ? -0.211 65.136 -59.600 1.00 66.50 1136 GLY A N 1
ATOM 8571 C CA . GLY A 1 1136 ? -0.673 66.390 -60.213 1.00 66.50 1136 GLY A CA 1
ATOM 8572 C C . GLY A 1 1136 ? 0.096 66.835 -61.465 1.00 66.50 1136 GLY A C 1
ATOM 8573 O O . GLY A 1 1136 ? 0.111 68.024 -61.771 1.00 66.50 1136 GLY A O 1
ATOM 8574 N N . GLY A 1 1137 ? 0.731 65.907 -62.189 1.00 65.88 1137 GLY A N 1
ATOM 8575 C CA . GLY A 1 1137 ? 1.424 66.193 -63.454 1.00 65.88 1137 GLY A CA 1
ATOM 8576 C C . GLY A 1 1137 ? 2.875 66.669 -63.314 1.00 65.88 1137 GLY A C 1
ATOM 8577 O O . GLY A 1 1137 ? 3.487 67.041 -64.316 1.00 65.88 1137 GLY A O 1
ATOM 8578 N N . VAL A 1 1138 ? 3.445 66.634 -62.104 1.00 74.94 1138 VAL A N 1
ATOM 8579 C CA . VAL A 1 1138 ? 4.890 66.806 -61.894 1.00 74.94 1138 VAL A CA 1
ATOM 8580 C C . VAL A 1 1138 ? 5.630 65.675 -62.614 1.00 74.94 1138 VAL A C 1
ATOM 8582 O O . VAL A 1 1138 ? 5.381 64.503 -62.345 1.00 74.94 1138 VAL A O 1
ATOM 8585 N N . LYS A 1 1139 ? 6.547 66.013 -63.529 1.00 74.69 1139 LYS A N 1
ATOM 8586 C CA . LYS A 1 1139 ? 7.453 65.020 -64.122 1.00 74.69 1139 LYS A CA 1
ATOM 8587 C C . LYS A 1 1139 ? 8.602 64.745 -63.143 1.00 74.69 1139 LYS A C 1
ATOM 8589 O O . LYS A 1 1139 ? 9.295 65.704 -62.799 1.00 74.69 1139 LYS A O 1
ATOM 8594 N N . PRO A 1 1140 ? 8.835 63.491 -62.717 1.00 74.88 1140 PRO A N 1
ATOM 8595 C CA . PRO A 1 1140 ? 10.012 63.159 -61.923 1.00 74.88 1140 PRO A CA 1
ATOM 8596 C C . PRO A 1 1140 ? 11.289 63.394 -62.751 1.00 74.88 1140 PRO A C 1
ATOM 8598 O O . PRO A 1 1140 ? 11.292 63.127 -63.959 1.00 74.88 1140 PRO A O 1
ATOM 8601 N N . PRO A 1 1141 ? 12.374 63.904 -62.144 1.00 77.38 1141 PRO A N 1
ATOM 8602 C CA . PRO A 1 1141 ? 13.679 63.964 -62.793 1.00 77.38 1141 PRO A CA 1
ATOM 8603 C C . PRO A 1 1141 ? 14.299 62.561 -62.888 1.00 77.38 1141 PRO A C 1
ATOM 8605 O O . PRO A 1 1141 ? 13.924 61.649 -62.152 1.00 77.38 1141 PRO A O 1
ATOM 8608 N N . THR A 1 1142 ? 15.280 62.388 -63.778 1.00 80.62 1142 THR A N 1
ATOM 8609 C CA . THR A 1 1142 ? 15.957 61.097 -64.007 1.00 80.62 1142 THR A CA 1
ATOM 8610 C C . THR A 1 1142 ? 16.627 60.549 -62.744 1.00 80.62 1142 THR A C 1
ATOM 8612 O O . THR A 1 1142 ? 16.638 59.341 -62.531 1.00 80.62 1142 THR A O 1
ATOM 8615 N N . VAL A 1 1143 ? 17.155 61.443 -61.904 1.00 81.19 1143 VAL A N 1
ATOM 8616 C CA . VAL A 1 1143 ? 17.642 61.166 -60.549 1.00 81.19 1143 VAL A CA 1
ATOM 8617 C C . VAL A 1 1143 ? 17.079 62.244 -59.624 1.00 81.19 1143 VAL A C 1
ATOM 8619 O O . VAL A 1 1143 ? 17.030 63.415 -60.009 1.00 81.19 1143 VAL A O 1
ATOM 8622 N N . TYR A 1 1144 ? 16.670 61.863 -58.419 1.00 85.06 1144 TYR A N 1
ATOM 8623 C CA . TYR A 1 1144 ? 16.373 62.774 -57.312 1.00 85.06 1144 TYR A CA 1
ATOM 8624 C C . TYR A 1 1144 ? 16.956 62.229 -56.009 1.00 85.06 1144 TYR A C 1
ATOM 8626 O O . TYR A 1 1144 ? 17.237 61.035 -55.892 1.00 85.06 1144 TYR A O 1
ATOM 8634 N N . HIS A 1 1145 ? 17.121 63.104 -55.019 1.00 86.94 1145 HIS A N 1
ATOM 8635 C CA . HIS A 1 1145 ? 17.709 62.744 -53.734 1.00 86.94 1145 HIS A CA 1
ATOM 8636 C C . HIS A 1 1145 ? 16.689 62.896 -52.604 1.00 86.94 1145 HIS A C 1
ATOM 8638 O O . HIS A 1 1145 ? 15.904 63.844 -52.580 1.00 86.94 1145 HIS A O 1
ATOM 8644 N N . VAL A 1 1146 ? 16.696 61.944 -51.676 1.00 89.31 1146 VAL A N 1
ATOM 8645 C CA . VAL A 1 1146 ? 15.860 61.932 -50.472 1.00 89.31 1146 VAL A CA 1
ATOM 8646 C C . VAL A 1 1146 ? 16.791 62.092 -49.273 1.00 89.31 1146 VAL A C 1
ATOM 8648 O O . VAL A 1 1146 ? 17.762 61.342 -49.147 1.00 89.31 1146 VAL A O 1
ATOM 8651 N N . GLY A 1 1147 ? 16.516 63.075 -48.420 1.00 88.38 1147 GLY A N 1
ATOM 8652 C CA . GLY A 1 1147 ? 17.285 63.377 -47.216 1.00 88.38 1147 GLY A CA 1
ATOM 8653 C C . GLY A 1 1147 ? 16.593 62.871 -45.950 1.00 88.38 1147 GLY A C 1
ATOM 8654 O O . GLY A 1 1147 ? 15.375 62.993 -45.799 1.00 88.38 1147 GLY A O 1
ATOM 8655 N N . LEU A 1 1148 ? 17.383 62.313 -45.035 1.00 89.62 1148 LEU A N 1
ATOM 8656 C CA . LEU A 1 1148 ? 16.987 61.927 -43.683 1.00 89.62 1148 LEU A CA 1
ATOM 8657 C C . LEU A 1 1148 ? 17.611 62.896 -42.673 1.00 89.62 1148 LEU A C 1
ATOM 8659 O O . LEU A 1 1148 ? 18.817 63.151 -42.712 1.00 89.62 1148 LEU A O 1
ATOM 8663 N N . TYR A 1 1149 ? 16.792 63.379 -41.742 1.00 87.44 1149 TYR A N 1
ATOM 8664 C CA . TYR A 1 1149 ? 17.138 64.391 -40.746 1.00 87.44 1149 TYR A CA 1
ATOM 8665 C C . TYR A 1 1149 ? 16.765 63.923 -39.335 1.00 87.44 1149 TYR A C 1
ATOM 8667 O O . TYR A 1 1149 ? 15.759 63.237 -39.157 1.00 87.44 1149 TYR A O 1
ATOM 8675 N N . ARG A 1 1150 ? 17.528 64.339 -38.321 1.00 87.06 1150 ARG A N 1
ATOM 8676 C CA . ARG A 1 1150 ? 17.258 64.124 -36.887 1.00 87.06 1150 ARG A CA 1
ATOM 8677 C C . ARG A 1 1150 ? 17.293 65.490 -36.210 1.00 87.06 1150 ARG A C 1
ATOM 8679 O O . ARG A 1 1150 ? 18.322 66.150 -36.244 1.00 87.06 1150 ARG A O 1
ATOM 8686 N N . ASN A 1 1151 ? 16.175 65.930 -35.629 1.00 80.06 1151 ASN A N 1
ATOM 8687 C CA . ASN A 1 1151 ? 16.026 67.284 -35.064 1.00 80.06 1151 ASN A CA 1
ATOM 8688 C C . ASN A 1 1151 ? 16.456 68.413 -36.038 1.00 80.06 1151 ASN A C 1
ATOM 8690 O O . ASN A 1 1151 ? 17.197 69.313 -35.656 1.00 80.06 1151 ASN A O 1
ATOM 8694 N N . ASP A 1 1152 ? 16.030 68.328 -37.305 1.00 78.44 1152 ASP A N 1
ATOM 8695 C CA . ASP A 1 1152 ? 16.435 69.194 -38.434 1.00 78.44 1152 ASP A CA 1
ATOM 8696 C C . ASP A 1 1152 ? 17.930 69.185 -38.834 1.00 78.44 1152 ASP A C 1
ATOM 8698 O O . ASP A 1 1152 ? 18.275 69.754 -39.871 1.00 78.44 1152 ASP A O 1
ATOM 8702 N N . GLU A 1 1153 ? 18.818 68.477 -38.127 1.00 81.94 1153 GLU A N 1
ATOM 8703 C CA . GLU A 1 1153 ? 20.181 68.213 -38.609 1.00 81.94 1153 GLU A CA 1
ATOM 8704 C C . GLU A 1 1153 ? 20.195 67.068 -39.635 1.00 81.94 1153 GLU A C 1
ATOM 8706 O O . GLU A 1 1153 ? 19.509 66.056 -39.480 1.00 81.94 1153 GLU A O 1
ATOM 8711 N N . PHE A 1 1154 ? 20.976 67.228 -40.706 1.00 85.00 1154 PHE A N 1
ATOM 8712 C CA . PHE A 1 1154 ? 21.115 66.244 -41.783 1.00 85.00 1154 PHE A CA 1
ATOM 8713 C C . PHE A 1 1154 ? 21.893 64.997 -41.324 1.00 85.00 1154 PHE A C 1
ATOM 8715 O O . PHE A 1 1154 ? 22.966 65.119 -40.734 1.00 85.00 1154 PHE A O 1
ATOM 8722 N N . VAL A 1 1155 ? 21.382 63.804 -41.649 1.00 86.06 1155 VAL A N 1
ATOM 8723 C CA . VAL A 1 1155 ? 21.962 62.506 -41.249 1.00 86.06 1155 VAL A CA 1
ATOM 8724 C C . VAL A 1 1155 ? 22.453 61.695 -42.450 1.00 86.06 1155 VAL A C 1
ATOM 8726 O O . VAL A 1 1155 ? 23.594 61.238 -42.457 1.00 86.06 1155 VAL A O 1
ATOM 8729 N N . GLN A 1 1156 ? 21.603 61.491 -43.460 1.00 85.81 1156 GLN A N 1
ATOM 8730 C CA . GLN A 1 1156 ? 21.916 60.698 -44.657 1.00 85.81 1156 GLN A CA 1
ATOM 8731 C C . GLN A 1 1156 ? 21.193 61.254 -45.889 1.00 85.81 1156 GLN A C 1
ATOM 8733 O O . GLN A 1 1156 ? 20.082 61.772 -45.792 1.00 85.81 1156 GLN A O 1
ATOM 8738 N N . LEU A 1 1157 ? 21.807 61.073 -47.061 1.00 86.38 1157 LEU A N 1
ATOM 8739 C CA . LEU A 1 1157 ? 21.204 61.325 -48.369 1.00 86.38 1157 LEU A CA 1
ATOM 8740 C C . LEU A 1 1157 ? 21.205 60.020 -49.165 1.00 86.38 1157 LEU A C 1
ATOM 8742 O O . LEU A 1 1157 ? 22.232 59.346 -49.236 1.00 86.38 1157 LEU A O 1
ATOM 8746 N N . THR A 1 1158 ? 20.086 59.689 -49.799 1.00 84.56 1158 THR A N 1
ATOM 8747 C CA . THR A 1 1158 ? 19.978 58.544 -50.712 1.00 84.56 1158 THR A CA 1
ATOM 8748 C C . THR A 1 1158 ? 19.478 59.005 -52.081 1.00 84.56 1158 THR A C 1
ATOM 8750 O O . THR A 1 1158 ? 18.773 60.009 -52.190 1.00 84.56 1158 THR A O 1
ATOM 8753 N N . SER A 1 1159 ? 19.902 58.325 -53.147 1.00 86.88 1159 SER A N 1
ATOM 8754 C CA . SER A 1 1159 ? 19.725 58.778 -54.535 1.00 86.88 1159 SER A CA 1
ATOM 8755 C C . SER A 1 1159 ? 18.874 57.785 -55.314 1.00 86.88 1159 SER A C 1
ATOM 8757 O O . SER A 1 1159 ? 19.264 56.630 -55.474 1.00 86.88 1159 SER A O 1
ATOM 8759 N N . VAL A 1 1160 ? 17.727 58.229 -55.822 1.00 85.94 1160 VAL A N 1
ATOM 8760 C CA . VAL A 1 1160 ? 16.756 57.378 -56.518 1.00 85.94 1160 VAL A CA 1
ATOM 8761 C C . VAL A 1 1160 ? 16.766 57.699 -58.006 1.00 85.94 1160 VAL A C 1
ATOM 8763 O O . VAL A 1 1160 ? 16.658 58.859 -58.399 1.00 85.94 1160 VAL A O 1
ATOM 8766 N N . THR A 1 1161 ? 16.885 56.663 -58.837 1.00 84.94 1161 THR A N 1
ATOM 8767 C CA . THR A 1 1161 ? 16.905 56.784 -60.302 1.00 84.94 1161 THR A CA 1
ATOM 8768 C C . THR A 1 1161 ? 15.559 56.342 -60.876 1.00 84.94 1161 THR A C 1
ATOM 8770 O O . THR A 1 1161 ? 15.159 55.190 -60.699 1.00 84.94 1161 THR A O 1
ATOM 8773 N N . TRP A 1 1162 ? 14.859 57.234 -61.577 1.00 79.69 1162 TRP A N 1
ATOM 8774 C CA . TRP A 1 1162 ? 13.584 56.921 -62.232 1.00 79.69 1162 TRP A CA 1
ATOM 8775 C C . TRP A 1 1162 ? 13.800 55.851 -63.329 1.00 79.69 1162 TRP A C 1
ATOM 8777 O O . TRP A 1 1162 ? 14.755 55.982 -64.099 1.00 79.69 1162 TRP A O 1
ATOM 8787 N N . PRO A 1 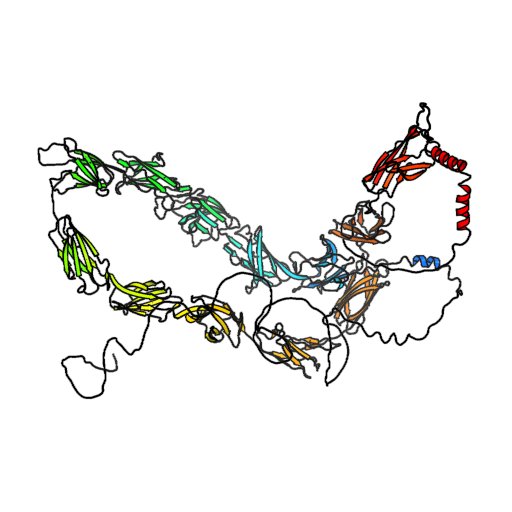1163 ? 12.962 54.796 -63.450 1.00 76.62 1163 PRO A N 1
ATOM 8788 C CA . PRO A 1 1163 ? 11.599 54.649 -62.927 1.00 76.62 1163 PRO A CA 1
ATOM 8789 C C . PRO A 1 1163 ? 11.454 54.070 -61.512 1.00 76.62 1163 PRO A C 1
ATOM 8791 O O . PRO A 1 1163 ? 10.325 53.807 -61.100 1.00 76.62 1163 PRO A O 1
ATOM 8794 N N . SER A 1 1164 ? 12.535 53.869 -60.749 1.00 78.94 1164 SER A N 1
ATOM 8795 C CA . SER A 1 1164 ? 12.372 53.535 -59.330 1.00 78.94 1164 SER A CA 1
ATOM 8796 C C . SER A 1 1164 ? 11.717 54.701 -58.590 1.00 78.94 1164 SER A C 1
ATOM 8798 O O . SER A 1 1164 ? 12.097 55.856 -58.779 1.00 78.94 1164 SER A O 1
ATOM 8800 N N . THR A 1 1165 ? 10.754 54.386 -57.727 1.00 84.25 1165 THR A N 1
ATOM 8801 C CA . THR A 1 1165 ? 10.201 55.314 -56.730 1.00 84.25 1165 THR A CA 1
ATOM 8802 C C . THR A 1 1165 ? 10.783 55.088 -55.336 1.00 84.25 1165 THR A C 1
ATOM 8804 O O . THR A 1 1165 ? 10.534 55.897 -54.442 1.00 84.25 1165 THR A O 1
ATOM 8807 N N . VAL A 1 1166 ? 11.531 53.997 -55.146 1.00 82.81 1166 VAL A N 1
ATOM 8808 C CA . VAL A 1 1166 ? 11.926 53.445 -53.845 1.00 82.81 1166 VAL A CA 1
ATOM 8809 C C . VAL A 1 1166 ? 13.233 54.051 -53.342 1.00 82.81 1166 VAL A C 1
ATOM 8811 O O . VAL A 1 1166 ? 14.197 54.180 -54.095 1.00 82.81 1166 VAL A O 1
ATOM 8814 N N . PHE A 1 1167 ? 13.267 54.364 -52.048 1.00 87.19 1167 PHE A N 1
ATOM 8815 C CA . PHE A 1 1167 ? 14.445 54.796 -51.305 1.00 87.19 1167 PHE A CA 1
ATOM 8816 C C . PHE A 1 1167 ? 14.616 53.981 -50.018 1.00 87.19 1167 PHE A C 1
ATOM 8818 O O . PHE A 1 1167 ? 13.673 53.357 -49.527 1.00 87.19 1167 PHE A O 1
ATOM 8825 N N . PHE A 1 1168 ? 15.828 53.999 -49.469 1.00 84.81 1168 PHE A N 1
ATOM 8826 C CA . PHE A 1 1168 ? 16.205 53.220 -48.294 1.00 84.81 1168 PHE A CA 1
ATOM 8827 C C . PHE A 1 1168 ? 17.303 53.934 -47.498 1.00 84.81 1168 PHE A C 1
ATOM 8829 O O . PHE A 1 1168 ? 18.201 54.542 -48.091 1.00 84.81 1168 PHE A O 1
ATOM 8836 N N . PHE A 1 1169 ? 17.216 53.837 -46.172 1.00 85.75 1169 PHE A N 1
ATOM 8837 C CA . PHE A 1 1169 ? 18.204 54.292 -45.196 1.00 85.75 1169 PHE A CA 1
ATOM 8838 C C . PHE A 1 1169 ? 18.475 53.171 -44.187 1.00 85.75 1169 PHE A C 1
ATOM 8840 O O . PHE A 1 1169 ? 17.543 52.489 -43.761 1.00 85.75 1169 PHE A O 1
ATOM 8847 N N . ALA A 1 1170 ? 19.732 53.014 -43.778 1.00 74.62 1170 ALA A N 1
ATOM 8848 C CA . ALA A 1 1170 ? 20.175 51.978 -42.846 1.00 74.62 1170 ALA A CA 1
ATOM 8849 C C . ALA A 1 1170 ? 21.203 52.527 -41.849 1.00 74.62 1170 ALA A C 1
ATOM 8851 O O . ALA A 1 1170 ? 21.706 53.647 -41.994 1.00 74.62 1170 ALA A O 1
ATOM 8852 N N . ASN A 1 1171 ? 21.529 51.710 -40.849 1.00 74.25 1171 ASN A N 1
ATOM 8853 C CA . ASN A 1 1171 ? 22.436 52.016 -39.741 1.00 74.25 1171 ASN A CA 1
ATOM 8854 C C . ASN A 1 1171 ? 21.942 53.144 -38.815 1.00 74.25 1171 ASN A C 1
ATOM 8856 O O . ASN A 1 1171 ? 22.745 53.842 -38.192 1.00 74.25 1171 ASN A O 1
ATOM 8860 N N . LEU A 1 1172 ? 20.623 53.333 -38.703 1.00 78.19 1172 LEU A N 1
ATOM 8861 C CA . LEU A 1 1172 ? 20.035 54.225 -37.699 1.00 78.19 1172 LEU A CA 1
ATOM 8862 C C . LEU A 1 1172 ? 20.001 53.514 -36.340 1.00 78.19 1172 LEU A C 1
ATOM 8864 O O . LEU A 1 1172 ? 19.874 52.296 -36.284 1.00 78.19 1172 LEU A O 1
ATOM 8868 N N . SER A 1 1173 ? 20.110 54.243 -35.233 1.00 73.62 1173 SER A N 1
ATOM 8869 C CA . SER A 1 1173 ? 20.064 53.659 -33.888 1.00 73.62 1173 SER A CA 1
ATOM 8870 C C . SER A 1 1173 ? 18.626 53.521 -33.384 1.00 73.62 1173 SER A C 1
ATOM 8872 O O . SER A 1 1173 ? 17.879 54.499 -33.389 1.00 73.62 1173 SER A O 1
ATOM 8874 N N . VAL A 1 1174 ? 18.250 52.339 -32.875 1.00 72.50 1174 VAL A N 1
ATOM 8875 C CA . VAL A 1 1174 ? 16.982 52.142 -32.137 1.00 72.50 1174 VAL A CA 1
ATOM 8876 C C . VAL A 1 1174 ? 17.124 52.779 -30.748 1.00 72.50 1174 VAL A C 1
ATOM 8878 O O . VAL A 1 1174 ? 17.412 52.109 -29.754 1.00 72.50 1174 VAL A O 1
ATOM 8881 N N . ASP A 1 1175 ? 17.025 54.108 -30.702 1.00 76.88 1175 ASP A N 1
ATOM 8882 C CA . ASP A 1 1175 ? 17.267 54.937 -29.513 1.00 76.88 1175 ASP A CA 1
ATOM 8883 C C . ASP A 1 1175 ? 16.071 55.813 -29.094 1.00 76.88 1175 ASP A C 1
ATOM 8885 O O . ASP A 1 1175 ? 16.177 56.588 -28.144 1.00 76.88 1175 ASP A O 1
ATOM 8889 N N . GLY A 1 1176 ? 14.927 55.681 -29.774 1.00 79.38 1176 GLY A N 1
ATOM 8890 C CA . GLY A 1 1176 ? 13.705 56.433 -29.478 1.00 79.38 1176 GLY A CA 1
ATOM 8891 C C . GLY A 1 1176 ? 13.699 57.887 -29.965 1.00 79.38 1176 GLY A C 1
ATOM 8892 O O . GLY A 1 1176 ? 12.789 58.632 -29.606 1.00 79.38 1176 GLY A O 1
ATOM 8893 N N . SER A 1 1177 ? 14.673 58.321 -30.771 1.00 83.00 1177 SER A N 1
ATOM 8894 C CA . SER A 1 1177 ? 14.704 59.693 -31.304 1.00 83.00 1177 SER A CA 1
ATOM 8895 C C . SER A 1 1177 ? 13.731 59.922 -32.457 1.00 83.00 1177 SER A C 1
ATOM 8897 O O . SER A 1 1177 ? 13.414 59.008 -33.218 1.00 83.00 1177 SER A O 1
ATOM 8899 N N . ALA A 1 1178 ? 13.305 61.176 -32.620 1.00 87.88 1178 ALA A N 1
ATOM 8900 C CA . ALA A 1 1178 ? 12.521 61.619 -33.765 1.00 87.88 1178 ALA A CA 1
ATOM 8901 C C . ALA A 1 1178 ? 13.412 61.887 -34.991 1.00 87.88 1178 ALA A C 1
ATOM 8903 O O . ALA A 1 1178 ? 14.453 62.544 -34.902 1.00 87.88 1178 ALA A O 1
ATOM 8904 N N . TYR A 1 1179 ? 12.959 61.405 -36.143 1.00 90.19 1179 TYR A N 1
ATOM 8905 C CA . TYR A 1 1179 ? 13.571 61.586 -37.453 1.00 90.19 1179 TYR A CA 1
ATOM 8906 C C . TYR A 1 1179 ? 12.527 62.117 -38.444 1.00 90.19 1179 TYR A C 1
ATOM 8908 O O . TYR A 1 1179 ? 11.341 61.809 -38.327 1.00 90.19 1179 TYR A O 1
ATOM 8916 N N . SER A 1 1180 ? 12.959 62.877 -39.451 1.00 89.38 1180 SER A N 1
ATOM 8917 C CA . SER A 1 1180 ? 12.111 63.297 -40.573 1.00 89.38 1180 SER A CA 1
ATOM 8918 C C . SER A 1 1180 ? 12.769 63.019 -41.921 1.00 89.38 1180 SER A C 1
ATOM 8920 O O . SER A 1 1180 ? 13.993 63.046 -42.046 1.00 89.38 1180 SER A O 1
ATOM 8922 N N . ILE A 1 1181 ? 11.952 62.731 -42.932 1.00 89.88 1181 ILE A N 1
ATOM 8923 C CA . ILE A 1 1181 ? 12.390 62.444 -44.301 1.00 89.88 1181 ILE A CA 1
ATOM 8924 C C . ILE A 1 1181 ? 11.785 63.478 -45.243 1.00 89.88 1181 ILE A C 1
ATOM 8926 O O . ILE A 1 1181 ? 10.592 63.795 -45.157 1.00 89.88 1181 ILE A O 1
ATOM 8930 N N . ARG A 1 1182 ? 12.628 64.019 -46.126 1.00 87.19 1182 ARG A N 1
ATOM 8931 C CA . ARG A 1 1182 ? 12.325 65.122 -47.047 1.00 87.19 1182 ARG A CA 1
ATOM 8932 C C . ARG A 1 1182 ? 12.945 64.835 -48.423 1.00 87.19 1182 ARG A C 1
ATOM 8934 O O . ARG A 1 1182 ? 13.800 63.963 -48.556 1.00 87.19 1182 ARG A O 1
ATOM 8941 N N . LEU A 1 1183 ? 12.463 65.512 -49.463 1.00 85.25 1183 LEU A N 1
ATOM 8942 C CA . LEU A 1 1183 ? 13.027 65.427 -50.814 1.00 85.25 1183 LEU A CA 1
ATOM 8943 C C . LEU A 1 1183 ? 13.925 66.643 -51.040 1.00 85.25 1183 LEU A C 1
ATOM 8945 O O . LEU A 1 1183 ? 13.451 67.767 -50.878 1.00 85.25 1183 LEU A O 1
ATOM 8949 N N . GLU A 1 1184 ? 15.165 66.437 -51.474 1.00 82.00 1184 GLU A N 1
ATOM 8950 C CA . GLU A 1 1184 ? 16.083 67.549 -51.717 1.00 82.00 1184 GLU A CA 1
ATOM 8951 C C . GLU A 1 1184 ? 15.765 68.207 -53.064 1.00 82.00 1184 GLU A C 1
ATOM 8953 O O . GLU A 1 1184 ? 15.981 67.647 -54.144 1.00 82.00 1184 GLU A O 1
ATOM 8958 N N . THR A 1 1185 ? 15.181 69.405 -53.001 1.00 66.94 1185 THR A N 1
ATOM 8959 C CA . THR A 1 1185 ? 14.637 70.111 -54.164 1.00 66.94 1185 THR A CA 1
ATOM 8960 C C . THR A 1 1185 ? 15.696 70.937 -54.892 1.00 66.94 1185 THR A C 1
ATOM 8962 O O . THR A 1 1185 ? 15.759 72.158 -54.738 1.00 66.94 1185 THR A O 1
ATOM 8965 N N . GLU A 1 1186 ? 16.480 70.293 -55.754 1.00 61.84 1186 GLU A N 1
ATOM 8966 C CA . GLU A 1 1186 ? 17.312 70.993 -56.738 1.00 61.84 1186 GLU A CA 1
ATOM 8967 C C . GLU A 1 1186 ? 16.654 71.075 -58.130 1.00 61.84 1186 GLU A C 1
ATOM 8969 O O . GLU A 1 1186 ? 15.809 70.264 -58.525 1.00 61.84 1186 GLU A O 1
ATOM 8974 N N . GLY A 1 1187 ? 17.042 72.095 -58.902 1.00 61.97 1187 GLY A N 1
ATOM 8975 C CA . GLY A 1 1187 ? 16.657 72.253 -60.305 1.00 61.97 1187 GLY A CA 1
ATOM 8976 C C . GLY A 1 1187 ? 15.143 72.311 -60.549 1.00 61.97 1187 GLY A C 1
ATOM 8977 O O . GLY A 1 1187 ? 14.452 73.226 -60.098 1.00 61.97 1187 GLY A O 1
ATOM 8978 N N . ALA A 1 1188 ? 14.625 71.356 -61.327 1.00 56.22 1188 ALA A N 1
ATOM 8979 C CA . ALA A 1 1188 ? 13.245 71.363 -61.824 1.00 56.22 1188 ALA A CA 1
ATOM 8980 C C . ALA A 1 1188 ? 12.169 71.219 -60.726 1.00 56.22 1188 ALA A C 1
ATOM 8982 O O . ALA A 1 1188 ? 11.018 71.590 -60.962 1.00 56.22 1188 ALA A O 1
ATOM 8983 N N . LEU A 1 1189 ? 12.535 70.720 -59.540 1.00 61.56 1189 LEU A N 1
ATOM 8984 C CA . LEU A 1 1189 ? 11.630 70.532 -58.398 1.00 61.56 1189 LEU A CA 1
ATOM 8985 C C . LEU A 1 1189 ? 11.559 71.750 -57.458 1.00 61.56 1189 LEU A C 1
ATOM 8987 O O . LEU A 1 1189 ? 10.747 71.771 -56.540 1.00 61.56 1189 LEU A O 1
ATOM 8991 N N . ALA A 1 1190 ? 12.309 72.827 -57.714 1.00 59.28 1190 ALA A N 1
ATOM 8992 C CA . ALA A 1 1190 ? 12.280 74.058 -56.907 1.00 59.28 1190 ALA A CA 1
ATOM 8993 C C . ALA A 1 1190 ? 10.976 74.899 -57.044 1.00 59.28 1190 ALA A C 1
ATOM 8995 O O . ALA A 1 1190 ? 10.980 76.109 -56.810 1.00 59.28 1190 ALA A O 1
ATOM 8996 N N . ARG A 1 1191 ? 9.869 74.286 -57.496 1.00 55.88 1191 ARG A N 1
ATOM 8997 C CA . ARG A 1 1191 ? 8.513 74.865 -57.652 1.00 55.88 1191 ARG A CA 1
ATOM 8998 C C . ARG A 1 1191 ? 7.406 73.827 -57.380 1.00 55.88 1191 ARG A C 1
ATOM 9000 O O . ARG A 1 1191 ? 6.348 73.848 -58.015 1.00 55.88 1191 ARG A O 1
ATOM 9007 N N . THR A 1 1192 ? 7.663 72.881 -56.480 1.00 61.28 1192 THR A N 1
ATOM 9008 C CA . THR A 1 1192 ? 6.711 71.839 -56.062 1.00 61.28 1192 THR A CA 1
ATOM 9009 C C . THR A 1 1192 ? 6.625 71.778 -54.542 1.00 61.28 1192 THR A C 1
ATOM 9011 O O . THR A 1 1192 ? 7.662 71.789 -53.886 1.00 61.28 1192 THR A O 1
ATOM 9014 N N . ASP A 1 1193 ? 5.414 71.671 -53.994 1.00 63.12 1193 ASP A N 1
ATOM 9015 C CA . ASP A 1 1193 ? 5.221 71.339 -52.580 1.00 63.12 1193 ASP A CA 1
ATOM 9016 C C . ASP A 1 1193 ? 5.566 69.863 -52.353 1.00 63.12 1193 ASP A C 1
ATOM 9018 O O . ASP A 1 1193 ? 5.129 68.982 -53.103 1.00 63.12 1193 ASP A O 1
ATOM 9022 N N . VAL A 1 1194 ? 6.325 69.597 -51.293 1.00 67.50 1194 VAL A N 1
ATOM 9023 C CA . VAL A 1 1194 ? 6.759 68.260 -50.875 1.00 67.50 1194 VAL A CA 1
ATOM 9024 C C . VAL A 1 1194 ? 6.277 68.019 -49.450 1.00 67.50 1194 VAL A C 1
ATOM 9026 O O . VAL A 1 1194 ? 6.529 68.833 -48.564 1.00 67.50 1194 VAL A O 1
ATOM 9029 N N . SER A 1 1195 ? 5.613 66.890 -49.201 1.00 69.88 1195 SER A N 1
ATOM 9030 C CA . SER A 1 1195 ? 5.287 66.472 -47.834 1.00 69.88 1195 SER A CA 1
ATOM 9031 C C . SER A 1 1195 ? 6.519 65.885 -47.137 1.00 69.88 1195 SER A C 1
ATOM 9033 O O . SER A 1 1195 ? 7.008 64.837 -47.563 1.00 69.88 1195 SER A O 1
ATOM 9035 N N . SER A 1 1196 ? 6.975 66.490 -46.043 1.00 80.56 1196 SER A N 1
ATOM 9036 C CA . SER A 1 1196 ? 7.865 65.819 -45.088 1.00 80.56 1196 SER A CA 1
ATOM 9037 C C . SER A 1 1196 ? 7.093 64.776 -44.276 1.00 80.56 1196 SER A C 1
ATOM 9039 O O . SER A 1 1196 ? 5.927 64.999 -43.947 1.00 80.56 1196 SER A O 1
ATOM 9041 N N . VAL A 1 1197 ? 7.736 63.666 -43.911 1.00 83.81 1197 VAL A N 1
ATOM 9042 C CA . VAL A 1 1197 ? 7.157 62.662 -42.997 1.00 83.81 1197 VAL A CA 1
ATOM 9043 C C . VAL A 1 1197 ? 8.091 62.435 -41.819 1.00 83.81 1197 VAL A C 1
ATOM 9045 O O . VAL A 1 1197 ? 9.296 62.288 -42.009 1.00 83.81 1197 VAL A O 1
ATOM 9048 N N . GLU A 1 1198 ? 7.527 62.401 -40.615 1.00 89.00 1198 GLU A N 1
ATOM 9049 C CA . GLU A 1 1198 ? 8.257 62.245 -39.355 1.00 89.00 1198 GLU A CA 1
ATOM 9050 C C . GLU A 1 1198 ? 7.914 60.905 -38.694 1.00 89.00 1198 GLU A C 1
ATOM 9052 O O . GLU A 1 1198 ? 6.786 60.419 -38.798 1.00 89.00 1198 GLU A O 1
ATOM 9057 N N . PHE A 1 1199 ? 8.893 60.289 -38.035 1.00 86.88 1199 PHE A N 1
ATOM 9058 C CA . PHE A 1 1199 ? 8.751 59.011 -37.337 1.00 86.88 1199 PHE A CA 1
ATOM 9059 C C . PHE A 1 1199 ? 9.716 58.931 -36.145 1.00 86.88 1199 PHE A C 1
ATOM 9061 O O . PHE A 1 1199 ? 10.642 59.731 -36.019 1.00 86.88 1199 PHE A O 1
ATOM 9068 N N . VAL A 1 1200 ? 9.502 57.953 -35.264 1.00 85.12 1200 VAL A N 1
ATOM 9069 C CA . VAL A 1 1200 ? 10.352 57.699 -34.090 1.00 85.12 1200 VAL A CA 1
ATOM 9070 C C . VAL A 1 1200 ? 11.139 56.403 -34.283 1.00 85.12 1200 VAL A C 1
ATOM 9072 O O . VAL A 1 1200 ? 10.604 55.430 -34.819 1.00 85.12 1200 VAL A O 1
ATOM 9075 N N . ALA A 1 1201 ? 12.397 56.387 -33.838 1.00 82.38 1201 ALA A N 1
ATOM 9076 C CA . ALA A 1 1201 ? 13.294 55.233 -33.876 1.00 82.38 1201 ALA A CA 1
ATOM 9077 C C . ALA A 1 1201 ? 13.034 54.234 -32.728 1.00 82.38 1201 ALA A C 1
ATOM 9079 O O . ALA A 1 1201 ? 13.891 53.972 -31.884 1.00 82.38 1201 ALA A O 1
ATOM 9080 N N . ASP A 1 1202 ? 11.806 53.719 -32.683 1.00 76.25 1202 ASP A N 1
ATOM 9081 C CA . ASP A 1 1202 ? 11.252 52.799 -31.675 1.00 76.25 1202 ASP A CA 1
ATOM 9082 C C . ASP A 1 1202 ? 11.314 51.309 -32.080 1.00 76.25 1202 ASP A C 1
ATOM 9084 O O . ASP A 1 1202 ? 11.003 50.430 -31.280 1.00 76.25 1202 ASP A O 1
ATOM 9088 N N . THR A 1 1203 ? 11.675 51.023 -33.332 1.00 74.25 1203 THR A N 1
ATOM 9089 C CA . THR A 1 1203 ? 11.540 49.720 -34.001 1.00 74.25 1203 THR A CA 1
ATOM 9090 C C . THR A 1 1203 ? 12.701 49.500 -34.969 1.00 74.25 1203 THR A C 1
ATOM 9092 O O . THR A 1 1203 ? 13.283 50.459 -35.465 1.00 74.25 1203 THR A O 1
ATOM 9095 N N . THR A 1 1204 ? 13.042 48.242 -35.263 1.00 66.00 1204 THR A N 1
ATOM 9096 C CA . THR A 1 1204 ? 14.137 47.883 -36.189 1.00 66.00 1204 THR A CA 1
ATOM 9097 C C . THR A 1 1204 ? 13.800 48.115 -37.668 1.00 66.00 1204 THR A C 1
ATOM 9099 O O . THR A 1 1204 ? 14.698 48.115 -38.503 1.00 66.00 1204 THR A O 1
ATOM 9102 N N . PHE A 1 1205 ? 12.530 48.354 -38.014 1.00 75.00 1205 PHE A N 1
ATOM 9103 C CA . PHE A 1 1205 ? 12.092 48.603 -39.389 1.00 75.00 1205 PHE A CA 1
ATOM 9104 C C . PHE A 1 1205 ? 10.941 49.619 -39.458 1.00 75.00 1205 PHE A C 1
ATOM 9106 O O . PHE A 1 1205 ? 10.005 49.560 -38.656 1.00 75.00 1205 PHE A O 1
ATOM 9113 N N . LYS A 1 1206 ? 10.955 50.512 -40.458 1.00 80.81 1206 LYS A N 1
ATOM 9114 C CA . LYS A 1 1206 ? 9.838 51.424 -40.779 1.00 80.81 1206 LYS A CA 1
ATOM 9115 C C . LYS A 1 1206 ? 9.604 51.535 -42.288 1.00 80.81 1206 LYS A C 1
ATOM 9117 O O . LYS A 1 1206 ? 10.550 51.568 -43.070 1.00 80.81 1206 LYS A O 1
ATOM 9122 N N . ALA A 1 1207 ? 8.338 51.689 -42.678 1.00 83.31 1207 ALA A N 1
ATOM 9123 C CA . ALA A 1 1207 ? 7.922 51.990 -44.048 1.00 83.31 1207 ALA A CA 1
ATOM 9124 C C . ALA A 1 1207 ? 7.330 53.410 -44.141 1.00 83.31 1207 ALA A C 1
ATOM 9126 O O . ALA A 1 1207 ? 6.465 53.772 -43.342 1.00 83.31 1207 ALA A O 1
ATOM 9127 N N . VAL A 1 1208 ? 7.779 54.211 -45.113 1.00 83.56 1208 VAL A N 1
ATOM 9128 C CA . VAL A 1 1208 ? 7.427 55.640 -45.268 1.00 83.56 1208 VAL A CA 1
ATOM 9129 C C . VAL A 1 1208 ? 7.015 55.966 -46.715 1.00 83.56 1208 VAL A C 1
ATOM 9131 O O . VAL A 1 1208 ? 7.488 55.348 -47.667 1.00 83.56 1208 VAL A O 1
ATOM 9134 N N . LYS A 1 1209 ? 6.140 56.961 -46.922 1.00 86.25 1209 LYS A N 1
ATOM 9135 C CA . LYS A 1 1209 ? 5.773 57.443 -48.265 1.00 86.25 1209 LYS A CA 1
ATOM 9136 C C . LYS A 1 1209 ? 5.765 58.971 -48.347 1.00 86.25 1209 LYS A C 1
ATOM 9138 O O . LYS A 1 1209 ? 5.033 59.620 -47.608 1.00 86.25 1209 LYS A O 1
ATOM 9143 N N . LEU A 1 1210 ? 6.536 59.526 -49.282 1.00 85.88 1210 LEU A N 1
ATOM 9144 C CA . LEU A 1 1210 ? 6.573 60.956 -49.610 1.00 85.88 1210 LEU A CA 1
ATOM 9145 C C . LEU A 1 1210 ? 5.651 61.262 -50.799 1.00 85.88 1210 LEU A C 1
ATOM 9147 O O . LEU A 1 1210 ? 5.523 60.444 -51.712 1.00 85.88 1210 LEU A O 1
ATOM 9151 N N . VAL A 1 1211 ? 5.052 62.455 -50.829 1.00 83.69 1211 VAL A N 1
ATOM 9152 C CA . VAL A 1 1211 ? 4.191 62.918 -51.927 1.00 83.69 1211 VAL A CA 1
ATOM 9153 C C . VAL A 1 1211 ? 4.628 64.305 -52.408 1.00 83.69 1211 VAL A C 1
ATOM 9155 O O . VAL A 1 1211 ? 4.846 65.213 -51.605 1.00 83.69 1211 VAL A O 1
ATOM 9158 N N . VAL A 1 1212 ? 4.720 64.477 -53.729 1.00 81.88 1212 VAL A N 1
ATOM 9159 C CA . VAL A 1 1212 ? 5.166 65.712 -54.404 1.00 81.88 1212 VAL A CA 1
ATOM 9160 C C . VAL A 1 1212 ? 4.036 66.273 -55.269 1.00 81.88 1212 VAL A C 1
ATOM 9162 O O . VAL A 1 1212 ? 3.389 65.515 -55.994 1.00 81.88 1212 VAL A O 1
ATOM 9165 N N . LYS A 1 1213 ? 3.777 67.586 -55.208 1.00 77.69 1213 LYS A N 1
ATOM 9166 C CA . LYS A 1 1213 ? 2.659 68.256 -55.907 1.00 77.69 1213 LYS A CA 1
ATOM 9167 C C . LYS A 1 1213 ? 3.082 69.598 -56.519 1.00 77.69 1213 LYS A C 1
ATOM 9169 O O . LYS A 1 1213 ? 3.942 70.292 -55.991 1.00 77.69 1213 LYS A O 1
ATOM 9174 N N . ALA A 1 1214 ? 2.473 69.992 -57.638 1.00 64.75 1214 ALA A N 1
ATOM 9175 C CA . ALA A 1 1214 ? 2.814 71.240 -58.331 1.00 64.75 1214 ALA A CA 1
ATOM 9176 C C . ALA A 1 1214 ? 2.357 72.497 -57.559 1.00 64.75 1214 ALA A C 1
ATOM 9178 O O . ALA A 1 1214 ? 1.179 72.628 -57.224 1.00 64.75 1214 ALA A O 1
ATOM 9179 N N . GLN A 1 1215 ? 3.273 73.443 -57.324 1.00 60.38 1215 GLN A N 1
ATOM 9180 C CA . GLN A 1 1215 ? 3.028 74.643 -56.516 1.00 60.38 1215 GLN A CA 1
ATOM 9181 C C . GLN A 1 1215 ? 2.489 75.800 -57.383 1.00 60.38 1215 GLN A C 1
ATOM 9183 O O . GLN A 1 1215 ? 2.993 76.063 -58.480 1.00 60.38 1215 GLN A O 1
ATOM 9188 N N . ARG A 1 1216 ? 1.465 76.524 -56.909 1.00 49.28 1216 ARG A N 1
ATOM 9189 C CA . ARG A 1 1216 ? 0.931 77.727 -57.582 1.00 49.28 1216 ARG A CA 1
ATOM 9190 C C . ARG A 1 1216 ? 1.522 78.995 -56.964 1.00 49.28 1216 ARG A C 1
ATOM 9192 O O . ARG A 1 1216 ? 1.516 79.146 -55.751 1.00 49.28 1216 ARG A O 1
ATOM 9199 N N . ARG A 1 1217 ? 1.964 79.941 -57.802 1.00 36.41 1217 ARG A N 1
ATOM 9200 C CA . ARG A 1 1217 ? 2.398 81.275 -57.354 1.00 36.41 1217 ARG A CA 1
ATOM 9201 C C . ARG A 1 1217 ? 1.207 82.133 -56.910 1.00 36.41 1217 ARG A C 1
ATOM 9203 O O . ARG A 1 1217 ? 0.396 82.518 -57.749 1.00 36.41 1217 ARG A O 1
ATOM 9210 N N . SER A 1 1218 ? 1.202 82.538 -55.646 1.00 36.91 1218 SER A N 1
ATOM 9211 C CA . SER A 1 1218 ? 0.845 83.903 -55.240 1.00 36.91 1218 SER A CA 1
ATOM 9212 C C . SER A 1 1218 ? 2.135 84.695 -54.994 1.00 36.91 1218 SER A C 1
ATOM 9214 O O . SER A 1 1218 ? 3.185 84.106 -54.734 1.00 36.91 1218 SER A O 1
ATOM 9216 N N . SER A 1 1219 ? 2.091 86.015 -55.151 1.00 36.31 1219 SER A N 1
ATOM 9217 C CA . SER A 1 1219 ? 3.260 86.894 -55.047 1.00 36.31 1219 SER A CA 1
ATOM 9218 C C . SER A 1 1219 ? 3.268 87.685 -53.743 1.00 36.31 1219 SER A C 1
ATOM 9220 O O . SER A 1 1219 ? 2.362 88.483 -53.548 1.00 36.31 1219 SER A O 1
ATOM 9222 N N . ASP A 1 1220 ? 4.334 87.534 -52.960 1.00 36.81 1220 ASP A N 1
ATOM 9223 C CA . ASP A 1 1220 ? 4.874 88.519 -52.012 1.00 36.81 1220 ASP A CA 1
ATOM 9224 C C . ASP A 1 1220 ? 6.398 88.244 -51.946 1.00 36.81 1220 ASP A C 1
ATOM 9226 O O . ASP A 1 1220 ? 6.794 87.078 -51.928 1.00 36.81 1220 ASP A O 1
ATOM 9230 N N . VAL A 1 1221 ? 7.293 89.187 -52.277 1.00 35.44 1221 VAL A N 1
ATOM 9231 C CA . VAL A 1 1221 ? 7.734 90.402 -51.543 1.00 35.44 1221 VAL A CA 1
ATOM 9232 C C . VAL A 1 1221 ? 8.926 90.096 -50.607 1.00 35.44 1221 VAL A C 1
ATOM 9234 O O . VAL A 1 1221 ? 9.120 88.967 -50.168 1.00 35.44 1221 VAL A O 1
ATOM 9237 N N . ASP A 1 1222 ? 9.794 91.097 -50.431 1.00 30.06 1222 ASP A N 1
ATOM 9238 C CA . ASP A 1 1222 ? 11.087 91.106 -49.720 1.00 30.06 1222 ASP A CA 1
ATOM 9239 C C . ASP A 1 1222 ? 11.001 90.591 -48.251 1.00 30.06 1222 ASP A C 1
ATOM 9241 O O . ASP A 1 1222 ? 9.919 90.466 -47.689 1.00 30.06 1222 ASP A O 1
ATOM 9245 N N . ILE A 1 1223 ? 12.073 90.263 -47.506 1.00 38.97 1223 ILE A N 1
ATOM 9246 C CA . ILE A 1 1223 ? 13.347 90.986 -47.283 1.00 38.97 1223 ILE A CA 1
ATOM 9247 C C . ILE A 1 1223 ? 14.484 89.994 -46.910 1.00 38.97 1223 ILE A C 1
ATOM 9249 O O . ILE A 1 1223 ? 14.252 89.071 -46.123 1.00 38.97 1223 ILE A O 1
ATOM 9253 N N . PRO A 1 1224 ? 15.735 90.174 -47.395 1.00 39.53 1224 PRO A N 1
ATOM 9254 C CA . PRO A 1 1224 ? 16.852 89.254 -47.131 1.00 39.53 1224 PRO A CA 1
ATOM 9255 C C . PRO A 1 1224 ? 17.475 89.387 -45.726 1.00 39.53 1224 PRO A C 1
ATOM 9257 O O . PRO A 1 1224 ? 17.689 90.487 -45.218 1.00 39.53 1224 PRO A O 1
ATOM 9260 N N . LYS A 1 1225 ? 17.895 88.259 -45.130 1.00 37.81 1225 LYS A N 1
ATOM 9261 C CA . LYS A 1 1225 ? 18.661 88.210 -43.864 1.00 37.81 1225 LYS A CA 1
ATOM 9262 C C . LYS A 1 1225 ? 20.170 88.039 -44.080 1.00 37.81 1225 LYS A C 1
ATOM 9264 O O . LYS A 1 1225 ? 20.763 87.040 -43.685 1.00 37.81 1225 LYS A O 1
ATOM 9269 N N . SER A 1 1226 ? 20.814 89.049 -44.659 1.00 36.81 1226 SER A N 1
ATOM 9270 C CA . SER A 1 1226 ? 22.275 89.114 -44.813 1.00 36.81 1226 SER A CA 1
ATOM 9271 C C . SER A 1 1226 ? 22.905 90.182 -43.910 1.00 36.81 1226 SER A C 1
ATOM 9273 O O . SER A 1 1226 ? 23.343 91.229 -44.386 1.00 36.81 1226 SER A O 1
ATOM 9275 N N . SER A 1 1227 ? 22.970 89.929 -42.598 1.00 54.47 1227 SER A N 1
ATOM 9276 C CA . SER A 1 1227 ? 23.848 90.671 -41.673 1.00 54.47 1227 SER A CA 1
ATOM 9277 C C . SER A 1 1227 ? 24.026 89.952 -40.334 1.00 54.47 1227 SER A C 1
ATOM 9279 O O . SER A 1 1227 ? 23.199 90.088 -39.444 1.00 54.47 1227 SER A O 1
ATOM 9281 N N . PHE A 1 1228 ? 25.141 89.228 -40.192 1.00 55.88 1228 PHE A N 1
ATOM 9282 C CA . PHE A 1 1228 ? 25.899 89.166 -38.932 1.00 55.88 1228 PHE A CA 1
ATOM 9283 C C . PHE A 1 1228 ? 27.345 88.723 -39.194 1.00 55.88 1228 PHE A C 1
ATOM 9285 O O . PHE A 1 1228 ? 28.264 89.482 -38.904 1.00 55.88 1228 PHE A O 1
ATOM 9292 N N . LEU A 1 1229 ? 27.574 87.584 -39.868 1.00 52.81 1229 LEU A N 1
ATOM 9293 C CA . LEU A 1 1229 ? 28.940 87.168 -40.239 1.00 52.81 1229 LEU A CA 1
ATOM 9294 C C . LEU A 1 1229 ? 29.597 88.104 -41.261 1.00 52.81 1229 LEU A C 1
ATOM 9296 O O . LEU A 1 1229 ? 30.757 88.454 -41.093 1.00 52.81 1229 LEU A O 1
ATOM 9300 N N . GLY A 1 1230 ? 28.856 88.581 -42.268 1.00 59.66 1230 GLY A N 1
ATOM 9301 C CA . GLY A 1 1230 ? 29.362 89.606 -43.192 1.00 59.66 1230 GLY A CA 1
ATOM 9302 C C . GLY A 1 1230 ? 29.761 90.907 -42.483 1.00 59.66 1230 GLY A C 1
ATOM 9303 O O . GLY A 1 1230 ? 30.694 91.573 -42.913 1.00 59.66 1230 GLY A O 1
ATOM 9304 N N . LEU A 1 1231 ? 29.115 91.224 -41.354 1.00 57.28 1231 LEU A N 1
ATOM 9305 C CA . LEU A 1 1231 ? 29.387 92.410 -40.540 1.00 57.28 1231 LEU A CA 1
ATOM 9306 C C . LEU A 1 1231 ? 30.594 92.179 -39.611 1.00 57.28 1231 LEU A C 1
ATOM 9308 O O . LEU A 1 1231 ? 31.458 93.045 -39.519 1.00 57.28 1231 LEU A O 1
ATOM 9312 N N . LEU A 1 1232 ? 30.730 90.985 -39.021 1.00 62.09 1232 LEU A N 1
ATOM 9313 C CA . LEU A 1 1232 ? 31.935 90.559 -38.293 1.00 62.09 1232 LEU A CA 1
ATOM 9314 C C . LEU A 1 1232 ? 33.169 90.468 -39.204 1.00 62.09 1232 LEU A C 1
ATOM 9316 O O . LEU A 1 1232 ? 34.264 90.826 -38.781 1.00 62.09 1232 LEU A O 1
ATOM 9320 N N . LEU A 1 1233 ? 33.006 90.030 -40.454 1.00 64.38 1233 LEU A N 1
ATOM 9321 C CA . LEU A 1 1233 ? 34.102 89.917 -41.415 1.00 64.38 1233 LEU A CA 1
ATOM 9322 C C . LEU A 1 1233 ? 34.467 91.290 -42.001 1.00 64.38 1233 LEU A C 1
ATOM 9324 O O . LEU A 1 1233 ? 35.655 91.583 -42.113 1.00 64.38 1233 LEU A O 1
ATOM 9328 N N . LEU A 1 1234 ? 33.502 92.194 -42.238 1.00 67.50 1234 LEU A N 1
ATOM 9329 C CA . LEU A 1 1234 ? 33.814 93.608 -42.497 1.00 67.50 1234 LEU A CA 1
ATOM 9330 C C . LEU A 1 1234 ? 34.512 94.259 -41.293 1.00 67.50 1234 LEU A C 1
ATOM 9332 O O . LEU A 1 1234 ? 35.483 94.985 -41.480 1.00 67.50 1234 LEU A O 1
ATOM 9336 N N . ALA A 1 1235 ? 34.074 93.990 -40.060 1.00 64.19 1235 ALA A N 1
ATOM 9337 C CA . ALA A 1 1235 ? 34.716 94.508 -38.851 1.00 64.19 1235 ALA A CA 1
ATOM 9338 C C . ALA A 1 1235 ? 36.159 93.992 -38.703 1.00 64.19 1235 ALA A C 1
ATOM 9340 O O . ALA A 1 1235 ? 37.068 94.779 -38.457 1.00 64.19 1235 ALA A O 1
ATOM 9341 N N . ALA A 1 1236 ? 36.400 92.698 -38.931 1.00 65.81 1236 ALA A N 1
ATOM 9342 C CA . ALA A 1 1236 ? 37.739 92.111 -38.909 1.00 65.81 1236 ALA A CA 1
ATOM 9343 C C . ALA A 1 1236 ? 38.643 92.652 -40.035 1.00 65.81 1236 ALA A C 1
ATOM 9345 O O . ALA A 1 1236 ? 39.801 92.985 -39.784 1.00 65.81 1236 ALA A O 1
ATOM 9346 N N . VAL A 1 1237 ? 38.124 92.798 -41.259 1.00 71.69 1237 VAL A N 1
ATOM 9347 C CA . VAL A 1 1237 ? 38.882 93.333 -42.405 1.00 71.69 1237 VAL A CA 1
ATOM 9348 C C . VAL A 1 1237 ? 39.150 94.833 -42.253 1.00 71.69 1237 VAL A C 1
ATOM 9350 O O . VAL A 1 1237 ? 40.265 95.275 -42.516 1.00 71.69 1237 VAL A O 1
ATOM 9353 N N . THR A 1 1238 ? 38.197 95.625 -41.757 1.00 70.06 1238 THR A N 1
ATOM 9354 C CA . THR A 1 1238 ? 38.441 97.043 -41.438 1.00 70.06 1238 THR A CA 1
ATOM 9355 C C . THR A 1 1238 ? 39.415 97.207 -40.272 1.00 70.06 1238 THR A C 1
ATOM 9357 O O . THR A 1 1238 ? 40.300 98.048 -40.375 1.00 70.06 1238 THR A O 1
ATOM 9360 N N . LEU A 1 1239 ? 39.369 96.371 -39.226 1.00 65.25 1239 LEU A N 1
ATOM 9361 C CA . LEU A 1 1239 ? 40.413 96.323 -38.188 1.00 65.25 1239 LEU A CA 1
ATOM 9362 C C . LEU A 1 1239 ? 41.794 95.991 -38.774 1.00 65.25 1239 LEU A C 1
ATOM 9364 O O . LEU A 1 1239 ? 42.775 96.650 -38.425 1.00 65.25 1239 LEU A O 1
ATOM 9368 N N . ALA A 1 1240 ? 41.874 95.023 -39.690 1.00 65.19 1240 ALA A N 1
ATOM 9369 C CA . ALA A 1 1240 ? 43.116 94.649 -40.366 1.00 65.19 1240 ALA A CA 1
ATOM 9370 C C . ALA A 1 1240 ? 43.668 95.767 -41.271 1.00 65.19 1240 ALA A C 1
ATOM 9372 O O . ALA A 1 1240 ? 44.879 95.978 -41.311 1.00 65.19 1240 ALA A O 1
ATOM 9373 N N . ILE A 1 1241 ? 42.798 96.517 -41.956 1.00 71.12 1241 ILE A N 1
ATOM 9374 C CA . ILE A 1 1241 ? 43.177 97.646 -42.821 1.00 71.12 1241 ILE A CA 1
ATOM 9375 C C . ILE A 1 1241 ? 43.549 98.883 -41.987 1.00 71.12 1241 ILE A C 1
ATOM 9377 O O . ILE A 1 1241 ? 44.575 99.507 -42.243 1.00 71.12 1241 ILE A O 1
ATOM 9381 N N . PHE A 1 1242 ? 42.782 99.225 -40.949 1.00 66.25 1242 PHE A N 1
ATOM 9382 C CA . PHE A 1 1242 ? 43.024 100.418 -40.124 1.00 66.25 1242 PHE A CA 1
ATOM 9383 C C . PHE A 1 1242 ? 44.246 100.261 -39.195 1.00 66.25 1242 PHE A C 1
ATOM 9385 O O . PHE A 1 1242 ? 44.899 101.248 -38.865 1.00 66.25 1242 PHE A O 1
ATOM 9392 N N . ASN A 1 1243 ? 44.608 99.025 -38.818 1.00 55.47 1243 ASN A N 1
ATOM 9393 C CA . ASN A 1 1243 ? 45.863 98.686 -38.124 1.00 55.47 1243 ASN A CA 1
ATOM 9394 C C . ASN A 1 1243 ? 46.887 97.955 -39.022 1.00 55.47 1243 ASN A C 1
ATOM 9396 O O . ASN A 1 1243 ? 47.802 97.304 -38.513 1.00 55.47 1243 ASN A O 1
ATOM 9400 N N . HIS A 1 1244 ? 46.801 98.111 -40.347 1.00 57.22 1244 HIS A N 1
ATOM 9401 C CA . HIS A 1 1244 ? 47.780 97.610 -41.329 1.00 57.22 1244 HIS A CA 1
ATOM 9402 C C . HIS A 1 1244 ? 49.237 97.886 -40.897 1.00 57.22 1244 HIS A C 1
ATOM 9404 O O . HIS A 1 1244 ? 50.079 96.986 -40.890 1.00 57.22 1244 HIS A O 1
ATOM 9410 N N . SER A 1 1245 ? 49.504 99.102 -40.408 1.00 62.12 1245 SER A N 1
ATOM 9411 C CA . SER A 1 1245 ? 50.810 99.565 -39.914 1.00 62.12 1245 SER A CA 1
ATOM 9412 C C . SER A 1 1245 ? 51.315 98.884 -38.631 1.00 62.12 1245 SER A C 1
ATOM 9414 O O . SER A 1 1245 ? 52.476 99.068 -38.271 1.00 62.12 1245 SER A O 1
ATOM 9416 N N . LYS A 1 1246 ? 50.482 98.094 -37.940 1.00 61.25 1246 LYS A N 1
ATOM 9417 C CA . LYS A 1 1246 ? 50.848 97.319 -36.738 1.00 61.25 1246 LYS A CA 1
ATOM 9418 C C . LYS A 1 1246 ? 50.737 95.803 -36.920 1.00 61.25 1246 LYS A C 1
ATOM 9420 O O . 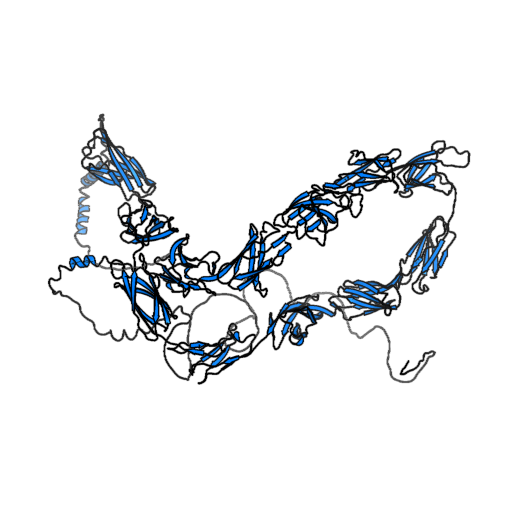LYS A 1 1246 ? 51.355 95.066 -36.157 1.00 61.25 1246 LYS A O 1
ATOM 9425 N N . ILE A 1 1247 ? 49.987 95.329 -37.917 1.00 62.09 1247 ILE A N 1
ATOM 9426 C CA . ILE A 1 1247 ? 49.717 93.895 -38.123 1.00 62.09 1247 ILE A CA 1
ATOM 9427 C C . ILE A 1 1247 ? 50.746 93.237 -39.060 1.00 62.09 1247 ILE A C 1
ATOM 9429 O O . ILE A 1 1247 ? 51.173 92.114 -38.783 1.00 62.09 1247 ILE A O 1
ATOM 9433 N N . LEU A 1 1248 ? 51.235 93.938 -40.095 1.00 59.31 1248 LEU A N 1
ATOM 9434 C CA . LEU A 1 1248 ? 52.306 93.429 -40.972 1.00 59.31 1248 LEU A CA 1
ATOM 9435 C C . LEU A 1 1248 ? 53.555 92.896 -40.230 1.00 59.31 1248 LEU A C 1
ATOM 9437 O O . LEU A 1 1248 ? 53.968 91.774 -40.538 1.00 59.31 1248 LEU A O 1
ATOM 9441 N N . PRO A 1 1249 ? 54.165 93.611 -39.255 1.00 59.69 1249 PRO A N 1
ATOM 9442 C CA . PRO A 1 1249 ? 55.371 93.116 -38.583 1.00 59.69 1249 PRO A CA 1
ATOM 9443 C C . PRO A 1 1249 ? 55.133 91.848 -37.749 1.00 59.69 1249 PRO A C 1
ATOM 9445 O O . PRO A 1 1249 ? 56.062 91.068 -37.546 1.00 59.69 1249 PRO A O 1
ATOM 9448 N N . LEU A 1 1250 ? 53.901 91.605 -37.288 1.00 59.34 1250 LEU A N 1
ATOM 9449 C CA . LEU A 1 1250 ? 53.572 90.450 -36.449 1.00 59.34 1250 LEU A CA 1
ATOM 9450 C C . LEU A 1 1250 ? 53.405 89.175 -37.294 1.00 59.34 1250 LEU A C 1
ATOM 9452 O O . LEU A 1 1250 ? 53.921 88.121 -36.925 1.00 59.34 1250 LEU A O 1
ATOM 9456 N N . VAL A 1 1251 ? 52.795 89.286 -38.480 1.00 60.81 1251 VAL A N 1
ATOM 9457 C CA . VAL A 1 1251 ? 52.749 88.188 -39.465 1.00 60.81 1251 VAL A CA 1
ATOM 9458 C C . VAL A 1 1251 ? 54.152 87.888 -40.014 1.00 60.81 1251 VAL A C 1
ATOM 9460 O O . VAL A 1 1251 ? 54.539 86.722 -40.107 1.00 60.81 1251 VAL A O 1
ATOM 9463 N N . ALA A 1 1252 ? 54.959 88.919 -40.291 1.00 57.62 1252 ALA A N 1
ATOM 9464 C CA . ALA A 1 1252 ? 56.348 88.750 -40.726 1.00 57.62 1252 ALA A CA 1
ATOM 9465 C C . ALA A 1 1252 ? 57.212 87.999 -39.689 1.00 57.62 1252 ALA A C 1
ATOM 9467 O O . ALA A 1 1252 ? 57.969 87.098 -40.054 1.00 57.62 1252 ALA A O 1
ATOM 9468 N N . ALA A 1 1253 ? 57.057 88.305 -38.395 1.00 57.50 1253 ALA A N 1
ATOM 9469 C CA . ALA A 1 1253 ? 57.808 87.653 -37.319 1.00 57.50 1253 ALA A CA 1
ATOM 9470 C C . ALA A 1 1253 ? 57.520 86.143 -37.188 1.00 57.50 1253 ALA A C 1
ATOM 9472 O O . ALA A 1 1253 ? 58.420 85.373 -36.847 1.00 57.50 1253 ALA A O 1
ATOM 9473 N N . VAL A 1 1254 ? 56.291 85.698 -37.480 1.00 59.06 1254 VAL A N 1
ATOM 9474 C CA . VAL A 1 1254 ? 55.934 84.266 -37.480 1.00 59.06 1254 VAL A CA 1
ATOM 9475 C C . VAL A 1 1254 ? 56.518 83.556 -38.704 1.00 59.06 1254 VAL A C 1
ATOM 9477 O O . VAL A 1 1254 ? 57.109 82.486 -38.563 1.00 59.06 1254 VAL A O 1
ATOM 9480 N N . VAL A 1 1255 ? 56.442 84.176 -39.887 1.00 56.72 1255 VAL A N 1
ATOM 9481 C CA . VAL A 1 1255 ? 57.010 83.624 -41.133 1.00 56.72 1255 VAL A CA 1
ATOM 9482 C C . VAL A 1 1255 ? 58.538 83.476 -41.058 1.00 56.72 1255 VAL A C 1
ATOM 9484 O O . VAL A 1 1255 ? 59.089 82.555 -41.660 1.00 56.72 1255 VAL A O 1
ATOM 9487 N N . GLN A 1 1256 ? 59.233 84.311 -40.277 1.00 54.25 1256 GLN A N 1
ATOM 9488 C CA . GLN A 1 1256 ? 60.677 84.158 -40.063 1.00 54.25 1256 GLN A CA 1
ATOM 9489 C C . GLN A 1 1256 ? 61.032 83.047 -39.053 1.00 54.25 1256 GLN A C 1
ATOM 9491 O O . GLN A 1 1256 ? 61.980 82.298 -39.285 1.00 54.25 1256 GLN A O 1
ATOM 9496 N N . ARG A 1 1257 ? 60.255 82.868 -37.972 1.00 49.44 1257 ARG A N 1
ATOM 9497 C CA . ARG A 1 1257 ? 60.554 81.890 -36.897 1.00 49.44 1257 ARG A CA 1
ATOM 9498 C C . ARG A 1 1257 ? 60.382 80.414 -37.269 1.00 49.44 1257 ARG A C 1
ATOM 9500 O O . ARG A 1 1257 ? 60.817 79.559 -36.508 1.00 49.44 1257 ARG A O 1
ATOM 9507 N N . VAL A 1 1258 ? 59.783 80.106 -38.419 1.00 52.31 1258 VAL A N 1
ATOM 9508 C CA . VAL A 1 1258 ? 59.680 78.728 -38.944 1.00 52.31 1258 VAL A CA 1
ATOM 9509 C C . VAL A 1 1258 ? 60.766 78.433 -39.994 1.00 52.31 1258 VAL A C 1
ATOM 9511 O O . VAL A 1 1258 ? 60.980 77.276 -40.348 1.00 52.31 1258 VAL A O 1
ATOM 9514 N N . LYS A 1 1259 ? 61.490 79.452 -40.486 1.00 45.03 1259 LYS A N 1
ATOM 9515 C CA . LYS A 1 1259 ? 62.426 79.304 -41.616 1.00 45.03 1259 LYS A CA 1
ATOM 9516 C C . LYS A 1 1259 ? 63.904 79.187 -41.226 1.00 45.03 1259 LYS A C 1
ATOM 9518 O O . LYS A 1 1259 ? 64.702 78.750 -42.050 1.00 45.03 1259 LYS A O 1
ATOM 9523 N N . GLU A 1 1260 ? 64.270 79.504 -39.984 1.00 41.47 1260 GLU A N 1
ATOM 9524 C CA . GLU A 1 1260 ? 65.630 79.322 -39.464 1.00 41.47 1260 GLU A CA 1
ATOM 9525 C C . GLU A 1 1260 ? 65.621 78.598 -38.110 1.00 41.47 1260 GLU A C 1
ATOM 9527 O O . GLU A 1 1260 ? 65.108 79.120 -37.129 1.00 41.47 1260 GLU A O 1
ATOM 9532 N N . ARG A 1 1261 ? 66.248 77.410 -38.071 1.00 43.44 1261 ARG A N 1
ATOM 9533 C CA . ARG A 1 1261 ? 66.531 76.577 -36.882 1.00 43.44 1261 ARG A CA 1
ATOM 9534 C C . ARG A 1 1261 ? 65.361 76.281 -35.926 1.00 43.44 1261 ARG A C 1
ATOM 9536 O O . ARG A 1 1261 ? 65.062 77.050 -35.020 1.00 43.44 1261 ARG A O 1
ATOM 9543 N N . VAL A 1 1262 ? 64.956 75.011 -35.914 1.00 51.59 1262 VAL A N 1
ATOM 9544 C CA . VAL A 1 1262 ? 64.651 74.313 -34.650 1.00 51.59 1262 VAL A CA 1
ATOM 9545 C C . VAL A 1 1262 ? 65.639 73.149 -34.518 1.00 51.59 1262 VAL A C 1
ATOM 9547 O O . VAL A 1 1262 ? 65.386 72.033 -34.964 1.00 51.59 1262 VAL A O 1
ATOM 9550 N N . HIS A 1 1263 ? 66.843 73.444 -34.014 1.00 35.62 1263 HIS A N 1
ATOM 9551 C CA . HIS A 1 1263 ? 67.915 72.453 -33.856 1.00 35.62 1263 HIS A CA 1
ATOM 9552 C C . HIS A 1 1263 ? 67.630 71.479 -32.698 1.00 35.62 1263 HIS A C 1
ATOM 9554 O O . HIS A 1 1263 ? 67.398 71.909 -31.577 1.00 35.62 1263 HIS A O 1
ATOM 9560 N N . GLY A 1 1264 ? 67.827 70.185 -32.961 1.00 31.64 1264 GLY A N 1
ATOM 9561 C CA . GLY A 1 1264 ? 68.846 69.401 -32.249 1.00 31.64 1264 GLY A CA 1
ATOM 9562 C C . GLY A 1 1264 ? 68.633 69.027 -30.774 1.00 31.64 1264 GLY A C 1
ATOM 9563 O O . GLY A 1 1264 ? 69.211 69.667 -29.910 1.00 31.64 1264 GLY A O 1
ATOM 9564 N N . LEU A 1 1265 ? 67.998 67.862 -30.577 1.00 31.64 1265 LEU A N 1
ATOM 9565 C CA . LEU A 1 1265 ? 68.424 66.738 -29.709 1.00 31.64 1265 LEU A CA 1
ATOM 9566 C C . LEU A 1 1265 ? 68.634 66.920 -28.181 1.00 31.64 1265 LEU A C 1
ATOM 9568 O O . LEU A 1 1265 ? 69.297 67.833 -27.709 1.00 31.64 1265 LEU A O 1
ATOM 9572 N N . ASN A 1 1266 ? 68.226 65.863 -27.455 1.00 27.02 1266 ASN A N 1
ATOM 9573 C CA . ASN A 1 1266 ? 68.412 65.566 -26.019 1.00 27.02 1266 ASN A CA 1
ATOM 9574 C C . ASN A 1 1266 ? 67.621 66.447 -25.013 1.00 27.02 1266 ASN A C 1
ATOM 9576 O O . ASN A 1 1266 ? 67.490 67.648 -25.197 1.00 27.02 1266 ASN A O 1
ATOM 9580 N N . GLY A 1 1267 ? 67.093 65.911 -23.899 1.00 27.91 1267 GLY A N 1
ATOM 9581 C CA . GLY A 1 1267 ? 66.923 64.491 -23.544 1.00 27.91 1267 GLY A CA 1
ATOM 9582 C C . GLY A 1 1267 ? 66.582 64.211 -22.062 1.00 27.91 1267 GLY A C 1
ATOM 9583 O O . GLY A 1 1267 ? 67.142 64.845 -21.178 1.00 27.91 1267 GLY A O 1
ATOM 9584 N N . GLN A 1 1268 ? 65.763 63.168 -21.835 1.00 29.77 1268 GLN A N 1
ATOM 9585 C CA . GLN A 1 1268 ? 65.503 62.435 -20.569 1.00 29.77 1268 GLN A CA 1
ATOM 9586 C C . GLN A 1 1268 ? 64.688 63.084 -19.414 1.00 29.77 1268 GLN A C 1
ATOM 9588 O O . GLN A 1 1268 ? 64.559 64.296 -19.305 1.00 29.77 1268 GLN A O 1
ATOM 9593 N N . ALA A 1 1269 ? 64.209 62.176 -18.536 1.00 26.45 1269 ALA A N 1
ATOM 9594 C CA . ALA A 1 1269 ? 63.553 62.323 -17.218 1.00 26.45 1269 ALA A CA 1
ATOM 9595 C C . ALA A 1 1269 ? 62.050 62.726 -17.159 1.00 26.45 1269 ALA A C 1
ATOM 9597 O O . ALA A 1 1269 ? 61.608 63.558 -17.940 1.00 26.45 1269 ALA A O 1
ATOM 9598 N N . ALA A 1 1270 ? 61.214 62.212 -16.228 1.00 27.56 1270 ALA A N 1
ATOM 9599 C CA . ALA A 1 1270 ? 61.280 60.977 -15.407 1.00 27.56 1270 ALA A CA 1
ATOM 9600 C C . ALA A 1 1270 ? 59.937 60.662 -14.669 1.00 27.56 1270 ALA A C 1
ATOM 9602 O O . ALA A 1 1270 ? 59.156 61.567 -14.404 1.00 27.56 1270 ALA A O 1
ATOM 9603 N N . ASP A 1 1271 ? 59.798 59.399 -14.221 1.00 29.80 1271 ASP A N 1
ATOM 9604 C CA . ASP A 1 1271 ? 59.106 58.925 -12.988 1.00 29.80 1271 ASP A CA 1
ATOM 9605 C C . ASP A 1 1271 ? 57.547 58.880 -12.871 1.00 29.80 1271 ASP A C 1
ATOM 9607 O O . ASP A 1 1271 ? 56.797 59.421 -13.673 1.00 29.80 1271 ASP A O 1
ATOM 9611 N N . SER A 1 1272 ? 57.096 58.184 -11.812 1.00 30.05 1272 SER A N 1
ATOM 9612 C CA . SER A 1 1272 ? 55.757 58.034 -11.202 1.00 30.05 1272 SER A CA 1
ATOM 9613 C C . SER A 1 1272 ? 54.666 57.310 -12.020 1.00 30.05 1272 SER A C 1
ATOM 9615 O O . SER A 1 1272 ? 54.054 57.879 -12.911 1.00 30.05 1272 SER A O 1
ATOM 9617 N N . ARG A 1 1273 ? 5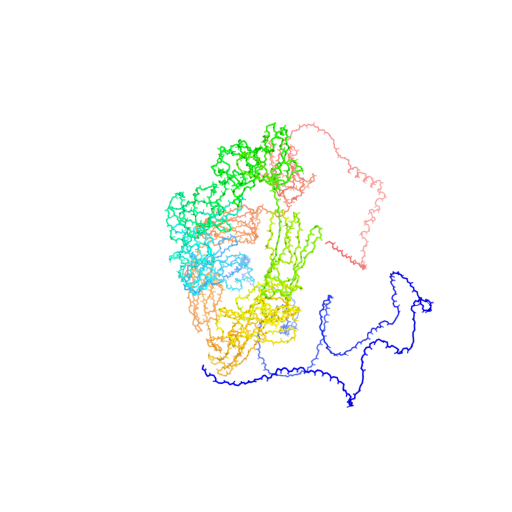4.380 56.010 -11.816 1.00 30.03 1273 ARG A N 1
ATOM 9618 C CA . ARG A 1 1273 ? 53.792 55.299 -10.640 1.00 30.03 1273 ARG A CA 1
ATOM 9619 C C . ARG A 1 1273 ? 52.289 55.537 -10.376 1.00 30.03 1273 ARG A C 1
ATOM 9621 O O . ARG A 1 1273 ? 51.908 56.632 -9.995 1.00 30.03 1273 ARG A O 1
ATOM 9628 N N . ARG A 1 1274 ? 51.570 54.398 -10.258 1.00 29.30 1274 ARG A N 1
ATOM 9629 C CA . ARG A 1 1274 ? 50.393 54.126 -9.382 1.00 29.30 1274 ARG A CA 1
ATOM 9630 C C . ARG A 1 1274 ? 49.066 54.860 -9.716 1.00 29.30 1274 ARG A C 1
ATOM 9632 O O . ARG A 1 1274 ? 49.085 55.964 -10.219 1.00 29.30 1274 ARG A O 1
ATOM 9639 N N . SER A 1 1275 ? 47.872 54.323 -9.411 1.00 30.17 1275 SER A N 1
ATOM 9640 C CA . SER A 1 1275 ? 47.460 52.952 -9.011 1.00 30.17 1275 SER A CA 1
ATOM 9641 C C . SER A 1 1275 ? 45.937 52.834 -8.812 1.00 30.17 1275 SER A C 1
ATOM 9643 O O . SER A 1 1275 ? 45.373 53.803 -8.316 1.00 30.17 1275 SER A O 1
ATOM 9645 N N . LYS A 1 1276 ? 45.384 51.600 -8.896 1.00 30.14 1276 LYS A N 1
ATOM 9646 C CA . LYS A 1 1276 ? 44.158 51.134 -8.177 1.00 30.14 1276 LYS A CA 1
ATOM 9647 C C . LYS A 1 1276 ? 42.840 51.857 -8.586 1.00 30.14 1276 LYS A C 1
ATOM 9649 O O . LYS A 1 1276 ? 42.893 52.896 -9.216 1.00 30.14 1276 LYS A O 1
ATOM 9654 N N . LEU A 1 1277 ? 41.618 51.392 -8.287 1.00 29.75 1277 LEU A N 1
ATOM 9655 C CA . LEU A 1 1277 ? 41.045 50.101 -7.835 1.00 29.75 1277 LEU A CA 1
ATOM 9656 C C . LEU A 1 1277 ? 39.543 50.093 -8.220 1.00 29.75 1277 LEU A C 1
ATOM 9658 O O . LEU A 1 1277 ? 38.966 51.167 -8.310 1.00 29.75 1277 LEU A O 1
ATOM 9662 N N . ARG A 1 1278 ? 38.928 48.901 -8.316 1.00 29.61 1278 ARG A N 1
ATOM 9663 C CA . ARG A 1 1278 ? 37.490 48.598 -8.086 1.00 29.61 1278 ARG A CA 1
ATOM 9664 C C . ARG A 1 1278 ? 36.432 49.663 -8.456 1.00 29.61 1278 ARG A C 1
ATOM 9666 O O . ARG A 1 1278 ? 36.238 50.633 -7.724 1.00 29.61 1278 ARG A O 1
ATOM 9673 N N . ARG A 1 1279 ? 35.499 49.253 -9.311 1.00 33.25 1279 ARG A N 1
ATOM 9674 C CA . ARG A 1 1279 ? 34.300 48.605 -8.749 1.00 33.25 1279 ARG A CA 1
ATOM 9675 C C . ARG A 1 1279 ? 34.260 47.148 -9.180 1.00 33.25 1279 ARG A C 1
ATOM 9677 O O . ARG A 1 1279 ? 34.937 46.861 -10.189 1.00 33.25 1279 ARG A O 1
#

InterPro domains:
  IPR008969 Carboxypeptidase-like, regulatory domain superfamily [SSF49464] (464-523)
  IPR013784 Carbohydrate-binding-like fold [SSF49452] (953-1021)
  IPR051417 Serine-Aspartate Repeat-Containing [PTHR23303] (183-1269)
  IPR055073 NOMO-like, ninth beta-sandwich domain [PF22902] (869-935)
  IPR055075 NOMO-like, N-terminal beta-sandwich domain [PF22898] (178-262)
  IPR056190 NOMO, fifth transthyretin-like domain [PF23194] (540-617)
  IPR056319 NOMO, seventh transthyretin-like domain [PF23141] (706-765)

Foldseek 3Di:
DDDDDDDDDDDDDDDDDDDDDDDDDDDDDDDDDDDDDDDDDYDDDDDDDDDDDDDDDDDDDDDDDDDDDDDDDDDDDDDDDDDDDDDDDDDDDDDDDDDDDDDDDDDDDDDDDDDDDDDDDDDDDDDDPDPVPVPPDDDDDDDDDDDDDDDDVPPPVVVVVVVVVVPPDDPQDKFKAKAFAAEPAQAQQQQKWKFKAAPVGFTADIWGADRVTRMTIDIDRDQAKIKIAIDHDPQFDKVPRIDIWGGPCPDTCRNVVHHPYIYRQAGKAKEFEAFAPFFGDWFFKKFKAAPVRHTDDIDTAHGRRIDIDGDHFHKIWIAGDDPDLFAFPFRTFIDGGHHYYHYTPPGGYTQAAKEKEFEDEPPAADFFKKKWKAFQDEDDDDPQFDDDDPPDDWPHHTHGIFTGHPRRIDIDSRDGWAKMWMAIWHQQPVHNQKTWDWPQGGPIDTGDNYYYYDYTYTQAMWAKEFAFFQQAGAWQKFKDKQNHTQRWTAHNRRMTIDGRHGQDFIWMAIDDPQWAWDTQGDRADSNRNYSYYGFTQKHKEKEFEDDPPDDQDWFWWFFQFPPPSPTDTWIADRRRMTMDIHGQGFTQGATPDDPDAWVVNTFTDGSGHHYHYYTYIGHAFKWEWAAEAEQDDQQQKWKWKAWPVGDIDIDGHDGIGITTDDAFTKMKMAMDRPQQFDKPDGIDIDTMHGYYYHDHYIYTQAGKAKEAEQAWFWKKKDADPDRVQIDIDTDGHTMDMDGGRYFFKMKIATHDQFAKPDRIDMDGGPGDDHYYIYGFFGKEKAKEFEPDDDPQVQKWKWKAAPVGDTDIFTQPDDDPRIGMTIDTHTLVSAQGKMKIAMDGPFKDKPPRMDIDGHHRYHHYHPDYMYIAGKDWDKAFEPPFDAFWWKWKAQPPPNVRIDTDGQHRGTIDTDDMDSYPVRIDIDTDDPQWDKADDDRRHYIDTDHWAWEWEFEAEDPPGQGDWQWWKWKDDDPDTDIDTAHPRGIDITGTGGFFKMKIATDDFQWQWVVRMDIDGTHGHDYYYYYTYIYGFKAKEKEFEEAPVRQGDWQKKKKKFFPPPSRHIWIWTADPRRMTITIRHGAQTKIKIAIAHPVGHGFAWVVRIDTDHDHPYYHYYPYIHGDDDPDQKAKEKEFEAEDDPDDDDQKWKKFKAFPNHTDDIFMDGPPGRMDMDIRHGLPFGKMKMWTDDDDPLPFKDKDIDMDTSNDRYYYDYIYIGGHDDDDDDDDDDPDDVVPVVVVVVVVCVVVVVPVVVVVVVVVVVVVDDPDDDDDDDDDDDDDDDDD

Radius of gyration: 61.82 Å; chains: 1; bounding box: 145×153×170 Å

Secondary structure (DSSP, 8-state):
---------------------------------------------------S---------------SS-------------------------------------------------SS-S--------SSSSS--S-------------S-TTTHHHHHHHHTT--------EEEEEEEE-SS---GGG-EEEEE-TT--EEEEEEPPTTT-EEEEEE-S-SEEEEEEE-STTEEEESSEEEEE--SSSSTTTTT----EEEEEEEEEEE-EETTS---SS-EEEEEETT--EEEEEE--GGGEEEEEE-SEEEEEEEPTT--SEEEE-EEEEEESSS-EE-SSPPEEE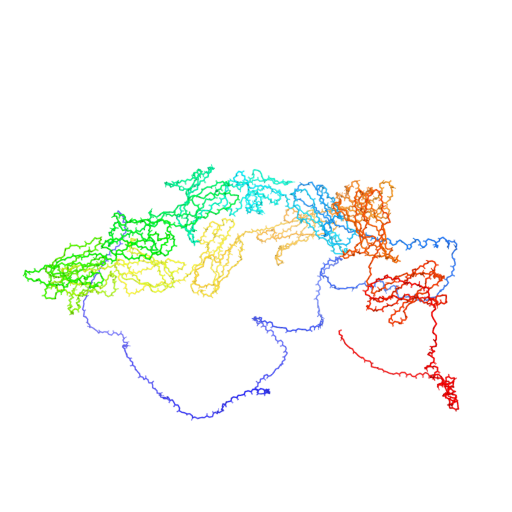EEEEEEEEEETTEE-TT-EEEEEESSPPP--TTPBPPPTT---SSEEEEEEE--TTSEEEEEEE-SEEEEEEEE-EETTEEEEEEEETTSSEEEEE-SS-EEEEEEEEEEEEEEEEEETTEE-TTPEEEETTEEEEEEP-TTSEEEEEEEPSEEEEEEEE-TTEEE--EEEEE-SSS---EEEEEEEEEEEEE---STT-----EEEEEETTT--EEEEEP-TTSEEEEEE-SSEEEEEE--SS---SSSSEEEE--SS-EE---------B-EEEEE-SS--TT-EEEEEETTS-EEEEE--SEEE-----SEEEEEEEE-TTSEEES-SEEEEEESSSB---EEEEEEEEEEEEEESS-EEEEEEETTEEEEEEEEEE-SEEEEEEESSSEEEEEEEESSEEES-S-EEEEESPSS-EEE-EEEEEEEEEEEESS---GGG-EEEEE-TTS-EEEEP--EEETTEEEEEEEEEGGGTTSEEEEEEE-SSEEEESS-EEEE--SS-BSS--EEEEEE-EEEEE--SS--TT-EEEEEBSS-TT-EEEEE--SS--EEEEEES-GGGB------SSS-EEE-SSTT-EEE---EEEEEEEEETTT--B-TT-EEEEEETTEEEEEE--TTSEEEEEEEPSEEEEEEEEBTTEEESSS-EEEEE-TT-EEEEEEEEEE--EEEEEEEEETTS-B--S-EEEEEETTTTTEEEEEE--TTSEEEEEEEPTT-EEEEEEE-TTSPBPPEESS-EEEE--SS-B----EEE---SS-EEEEEEEEEE-TTPPPPSEEEEEEEETTEEEEEEEEETT--EEEEEEEE-S--EEEEEEE--GGGTTEEE--EEEES-SSEEEEEEEEEEPPPP---------SHHHHHHHHHHHHHHTHHHHHHHHHHHHHHTTS-------------------

Sequence (1279 aa):
MLSPASSVFSAANSHILDALGWGEASSTTWEDHWTGGESLPSEQRRTDRKGVATWQISFASLSGLSVCDDHPRRNNLACLQSSMSLQLFLTDSGNITGLTFVAGAIQSRATEPSLLHDLCRSLAFVYIRSELNRFLSSRGFMNPSSNSRVPDSMKVLAGALALVLLATLADATVFTCGGFIKSDVPIDFSQIRVKLFTPEGNLKHDAEVMPNSGYFMIPVYNKASYEIKAVAPAGWNFAPASVSVKIDGETDACTLAQDINFSLDGFSIEGHVKSGESGGPEGLSLTLSTEDGKQVAETKTGPGGYYSFNAKSGRYLVSTGHGSTQCIERGKAVVEVRDKPVVVSPGLKISGHRLSLAASNQGKPLADVFVTVASDSSLSTLATCLPLPEGVHLEGKFLCTLKTDKTGVASLPCVPPGKYSAVAHFTSPKSSAVQFEFDSSPRTFQMESEALEVVFHVVGFSSRGRVLSQGKGISGALVKLDGTSTGVLSDANGFFVLGKLAEGAHTFEAEKEHMQFTPLVKKVSIEDPLVGDILVSGIDVCGSIQLEQGSAANRIVHLTNSATKKTLSATSGPNGDFCINVAPGAYVVTPADKNIAMTPKSRQITVASEPIKGVVFTQFTASATISLKCLGSCDDVVVELSSESGQVKTEKGAASVTFSGLSPDSYKVRVKDNGLFCWEASEQRFQIERSDVSDVVFKQAGFSAQVSVSHAAKLNWEKSGDKSVKGALDVTEGLTHFCVPSAGSYHFSLDSCHRFEKDEYSFSVPLKKAVVADAASAAVTVLVKTKENVPKTDLSMLVKSADGKEETIEVSAVRGKEYEFVFYVPQSAKGSPVTFVPQSANYLFSPTSFSFDFDGSCKSSVVSFEADKGVYLEGRVTPPVAGVQISAPHKTDGNLVFKAVTDEEGKYRIGPVRRLQDFEVSASLEGYQFQPTEKQGVLSSVRLSQLRIAAIDSDNQKPLGAVLVSLSGSGYRSNNMTDSNGRINFIGLAPGQYFLQPILREYRFEPSMIPITIKEGEVEQLVLAGIRFAYSVYGKVAQIAGEPVSAVKVEAISEQCDNLQAEDVTAADGSFRVRELHPGCAYRISLKEVEGGRLDSYPAHFDVTVQDDDILEKDFFLTYFEQKQMEVFGSVDFQGGVKPPTVYHVGLYRNDEFVQLTSVTWPSTVFFFANLSVDGSAYSIRLETEGALARTDVSSVEFVADTTFKAVKLVVKAQRRSSDVDIPKSSFLGLLLLAAVTLAIFNHSKILPLVAAVVQRVKERVHGLNGQAADSRRSKLRR

Organism: NCBI:txid37863